Protein AF-A0AAD9IGW1-F1 (afdb_monomer)

Organism: Prototheca wickerhamii (NCBI:txid3111)

Radius of gyration: 42.75 Å; Cα contacts (8 Å, |Δi|>4): 1841; chains: 1; bounding box: 106×85×140 Å

Nearest PDB structures (foldseek):
  6gne-assembly1_A  TM=9.217E-01  e=7.054E-46  Arabidopsis thaliana
  2r4t-assembly1_A  TM=8.955E-01  e=7.870E-36  unclassified
  3cx4-assembly1_A  TM=8.961E-01  e=6.117E-35  Escherichia coli
  6kih-assembly4_D  TM=7.271E-01  e=1.555E-16  Thermosynechococcus vestitus
  6kuw-assembly1_A  TM=5.326E-01  e=1.679E-09  Homo sapiens

Structure (mmCIF, N/CA/C/O backbone):
data_AF-A0AAD9IGW1-F1
#
_entry.id   AF-A0AAD9IGW1-F1
#
loop_
_atom_site.group_PDB
_atom_site.id
_atom_site.type_symbol
_atom_site.label_atom_id
_atom_site.label_alt_id
_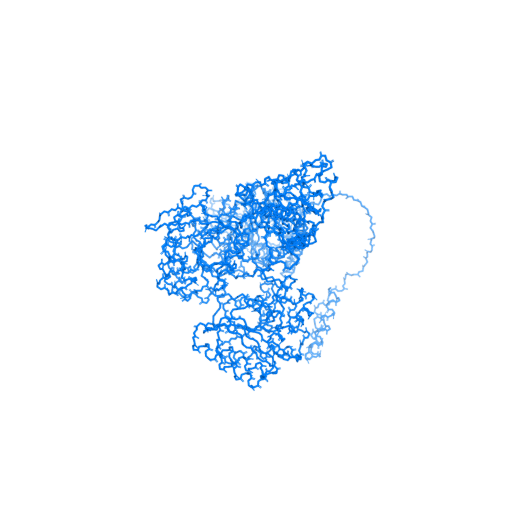atom_site.label_comp_id
_atom_site.label_asym_id
_atom_site.label_entity_id
_atom_site.label_seq_id
_atom_site.pdbx_PDB_ins_code
_atom_site.Cartn_x
_atom_site.Cartn_y
_atom_site.Cartn_z
_atom_site.occupancy
_atom_site.B_iso_or_equiv
_atom_site.auth_seq_id
_atom_site.auth_comp_id
_atom_site.auth_asym_id
_atom_site.auth_atom_id
_atom_site.pdbx_PDB_model_num
ATOM 1 N N . MET A 1 1 ? 7.703 -33.279 -29.882 1.00 39.00 1 MET A N 1
ATOM 2 C CA . MET A 1 1 ? 7.929 -32.854 -31.284 1.00 39.00 1 MET A CA 1
ATOM 3 C C . MET A 1 1 ? 7.097 -33.595 -32.333 1.00 39.00 1 MET A C 1
ATOM 5 O O . MET A 1 1 ? 6.189 -32.978 -32.865 1.00 39.00 1 MET A O 1
ATOM 9 N N . ARG A 1 2 ? 7.331 -34.879 -32.672 1.00 36.69 2 ARG A N 1
ATOM 10 C CA . ARG A 1 2 ? 6.562 -35.550 -33.759 1.00 36.69 2 ARG A CA 1
ATOM 11 C C . ARG A 1 2 ? 5.056 -35.663 -33.447 1.00 36.69 2 ARG A C 1
ATOM 13 O O . ARG A 1 2 ? 4.235 -35.348 -34.297 1.00 36.69 2 ARG A O 1
ATOM 20 N N . VAL A 1 3 ? 4.718 -35.999 -32.199 1.00 39.66 3 VAL A N 1
ATOM 21 C CA . VAL A 1 3 ? 3.330 -36.062 -31.693 1.00 39.66 3 VAL A CA 1
ATOM 22 C C . VAL A 1 3 ? 2.672 -34.675 -31.630 1.00 39.66 3 VAL A C 1
ATOM 24 O O . VAL A 1 3 ? 1.521 -34.520 -32.021 1.00 39.66 3 VAL A O 1
ATOM 27 N N . GLU A 1 4 ? 3.409 -33.642 -31.212 1.00 46.69 4 GLU A N 1
ATOM 28 C CA . GLU A 1 4 ? 2.918 -32.251 -31.196 1.00 46.69 4 GLU A CA 1
ATOM 29 C C . GLU A 1 4 ? 2.699 -31.707 -32.610 1.00 46.69 4 GLU A C 1
ATOM 31 O O . GLU A 1 4 ? 1.722 -31.009 -32.861 1.00 46.69 4 GLU A O 1
ATOM 36 N N . ASN A 1 5 ? 3.558 -32.079 -33.561 1.00 59.81 5 ASN A N 1
ATOM 37 C CA . ASN A 1 5 ? 3.409 -31.708 -34.964 1.00 59.81 5 ASN A CA 1
ATOM 38 C C . ASN A 1 5 ? 2.168 -32.379 -35.583 1.00 59.81 5 ASN A C 1
ATOM 40 O O . ASN A 1 5 ? 1.406 -31.738 -36.300 1.00 59.81 5 ASN A O 1
ATOM 44 N N . GLU A 1 6 ? 1.880 -33.639 -35.244 1.00 63.78 6 GLU A N 1
ATOM 45 C CA . GLU A 1 6 ? 0.631 -34.296 -35.657 1.00 63.78 6 GLU A CA 1
ATOM 46 C C . GLU A 1 6 ? -0.618 -33.655 -35.033 1.00 63.78 6 GLU A C 1
ATOM 48 O O . GLU A 1 6 ? -1.639 -33.511 -35.715 1.00 63.78 6 GLU A O 1
ATOM 53 N N . ALA A 1 7 ? -0.542 -33.235 -33.767 1.00 59.97 7 ALA A N 1
ATOM 54 C CA . ALA A 1 7 ? -1.628 -32.527 -33.092 1.00 59.97 7 ALA A CA 1
ATOM 55 C C . ALA A 1 7 ? -1.892 -31.149 -33.726 1.00 59.97 7 ALA A C 1
ATOM 57 O O . ALA A 1 7 ? -3.039 -30.825 -34.035 1.00 59.97 7 ALA A O 1
ATOM 58 N N . LEU A 1 8 ? -0.837 -30.384 -34.019 1.00 61.66 8 LEU A N 1
ATOM 59 C CA . LEU A 1 8 ? -0.922 -29.088 -34.699 1.00 61.66 8 LEU A CA 1
ATOM 60 C C . LEU A 1 8 ? -1.477 -29.217 -36.120 1.00 61.66 8 LEU A C 1
ATOM 62 O O . LEU A 1 8 ? -2.331 -28.432 -36.521 1.00 61.66 8 LEU A O 1
ATOM 66 N N . GLN A 1 9 ? -1.070 -30.240 -36.876 1.00 74.25 9 GLN A N 1
ATOM 67 C CA . GLN A 1 9 ? -1.613 -30.483 -38.217 1.00 74.25 9 GLN A CA 1
ATOM 68 C C . GLN A 1 9 ? -3.108 -30.826 -38.183 1.00 74.25 9 GLN A C 1
ATOM 70 O O . GLN A 1 9 ? -3.863 -30.375 -39.047 1.00 74.25 9 GLN A O 1
ATOM 75 N N . LYS A 1 10 ? -3.561 -31.582 -37.173 1.00 76.00 10 LYS A N 1
ATOM 76 C CA . LYS A 1 10 ? -4.994 -31.839 -36.958 1.00 76.00 10 LYS A CA 1
ATOM 77 C C . LYS A 1 10 ? -5.749 -30.561 -36.603 1.00 76.00 10 LYS A C 1
ATOM 79 O O . LYS A 1 10 ? -6.825 -30.342 -37.155 1.00 76.00 10 LYS A O 1
ATOM 84 N N . LEU A 1 11 ? -5.174 -29.717 -35.749 1.00 67.25 11 LEU A N 1
ATOM 85 C CA . LEU A 1 11 ? -5.777 -28.450 -35.343 1.00 67.25 11 LEU A CA 1
ATOM 86 C C . LEU A 1 11 ? -5.911 -27.484 -36.533 1.00 67.25 11 LEU A C 1
ATOM 88 O O . LEU A 1 11 ? -6.982 -26.926 -36.760 1.00 67.25 11 LEU A O 1
ATOM 92 N N . VAL A 1 12 ? -4.873 -27.373 -37.370 1.00 74.62 12 VAL A N 1
ATOM 93 C CA . VAL A 1 12 ? -4.895 -26.570 -38.607 1.00 74.62 12 VAL A CA 1
ATOM 94 C C . VAL A 1 12 ? -5.991 -27.048 -39.565 1.00 74.62 12 VAL A C 1
ATOM 96 O O . VAL A 1 12 ? -6.694 -26.233 -40.153 1.00 74.62 12 VAL A O 1
ATOM 99 N N . LEU A 1 13 ? -6.197 -28.362 -39.695 1.00 82.19 13 LEU A N 1
ATOM 100 C CA . LEU A 1 13 ? -7.269 -28.919 -40.529 1.00 82.19 13 LEU A CA 1
ATOM 101 C C . LEU A 1 13 ? -8.674 -28.752 -39.933 1.00 82.19 13 LEU A C 1
ATOM 103 O O . LEU A 1 13 ? -9.656 -28.760 -40.680 1.00 82.19 13 LEU A O 1
ATOM 107 N N . GLN A 1 14 ? -8.787 -28.625 -38.610 1.00 75.94 14 GLN A N 1
ATOM 108 C CA . GLN A 1 14 ? -10.057 -28.366 -37.929 1.00 75.94 14 GLN A CA 1
ATOM 109 C C . GLN A 1 14 ? -10.475 -26.899 -38.028 1.00 75.94 14 GLN A C 1
ATOM 111 O O . GLN A 1 14 ? -11.655 -26.631 -38.238 1.00 75.94 14 GLN A O 1
ATOM 116 N N . LEU A 1 15 ? -9.515 -25.978 -37.920 1.00 69.88 15 LEU A N 1
ATOM 117 C CA . LEU A 1 15 ? -9.756 -24.534 -37.914 1.00 69.88 15 LEU A CA 1
ATOM 118 C C . LEU A 1 15 ? -9.779 -23.913 -39.318 1.00 69.88 15 LEU A C 1
ATOM 120 O O . LEU A 1 15 ? -10.255 -22.792 -39.487 1.00 69.88 15 LEU A O 1
ATOM 124 N N . ALA A 1 16 ? -9.276 -24.614 -40.340 1.00 79.44 16 ALA A N 1
ATOM 125 C CA . ALA A 1 16 ? -9.227 -24.071 -41.691 1.00 79.44 16 ALA A CA 1
ATOM 126 C C . ALA A 1 16 ? -10.632 -23.961 -42.329 1.00 79.44 16 ALA A C 1
ATOM 128 O O . ALA A 1 16 ? -11.323 -24.976 -42.465 1.00 79.44 16 ALA A O 1
ATOM 129 N N . PRO A 1 17 ? -11.023 -22.773 -42.833 1.00 69.31 17 PRO A N 1
ATOM 130 C CA . PRO A 1 17 ? -12.319 -22.568 -43.487 1.00 69.31 17 PRO A CA 1
ATOM 131 C C . PRO A 1 17 ? -12.454 -23.337 -44.813 1.00 69.31 17 PRO A C 1
ATOM 133 O O . PRO A 1 17 ? -13.564 -23.678 -45.216 1.00 69.31 17 PRO A O 1
ATOM 136 N N . ASN A 1 18 ? -11.336 -23.675 -45.472 1.00 84.69 18 ASN A N 1
ATOM 137 C CA . ASN A 1 18 ? -11.300 -24.547 -46.648 1.00 84.69 18 ASN A CA 1
ATOM 138 C C . ASN A 1 18 ? -10.349 -25.733 -46.420 1.00 84.69 18 ASN A C 1
ATOM 140 O O . ASN A 1 18 ? -9.129 -25.633 -46.584 1.00 84.69 18 ASN A O 1
ATOM 144 N N . LYS A 1 19 ? -10.925 -26.882 -46.054 1.00 82.50 19 LYS A N 1
ATOM 145 C CA . LYS A 1 19 ? -10.171 -28.095 -45.705 1.00 82.50 19 LYS A CA 1
ATOM 146 C C . LYS A 1 19 ? -9.352 -28.657 -46.869 1.00 82.50 19 LYS A C 1
ATOM 148 O O . LYS A 1 19 ? -8.263 -29.168 -46.631 1.00 82.50 19 LYS A O 1
ATOM 153 N N . GLY A 1 20 ? -9.836 -28.541 -48.109 1.00 80.94 20 GLY A N 1
ATOM 154 C CA . GLY A 1 20 ? -9.139 -29.066 -49.289 1.00 80.94 20 GLY A CA 1
ATOM 155 C C . GLY A 1 20 ? -7.846 -28.306 -49.591 1.00 80.94 20 GLY A C 1
ATOM 156 O O . GLY A 1 20 ? -6.806 -28.913 -49.842 1.00 80.94 20 GLY A O 1
ATOM 157 N N . GLU A 1 21 ? -7.878 -26.977 -49.478 1.00 78.44 21 GLU A N 1
ATOM 158 C CA . GLU A 1 21 ? -6.688 -26.141 -49.666 1.00 78.44 21 GLU A CA 1
ATOM 159 C C . GLU A 1 21 ? -5.668 -26.343 -48.534 1.00 78.44 21 GLU A C 1
ATOM 161 O O . GLU A 1 21 ? -4.468 -26.473 -48.789 1.00 78.44 21 GLU A O 1
ATOM 166 N N . ALA A 1 22 ? -6.141 -26.443 -47.286 1.00 79.50 22 ALA A N 1
ATOM 167 C CA . ALA A 1 22 ? -5.289 -26.718 -46.130 1.00 79.50 22 ALA A CA 1
ATOM 168 C C . ALA A 1 22 ? -4.614 -28.097 -46.224 1.00 79.50 22 ALA A C 1
ATOM 170 O O . ALA A 1 22 ? -3.417 -28.214 -45.956 1.00 79.50 22 ALA A O 1
ATOM 171 N N . GLN A 1 23 ? -5.340 -29.126 -46.679 1.00 83.00 23 GLN A N 1
ATOM 172 C CA . GLN A 1 23 ? -4.770 -30.450 -46.953 1.00 83.00 23 GLN A CA 1
ATOM 173 C C . GLN A 1 23 ? -3.719 -30.400 -48.064 1.00 83.00 23 GLN A C 1
ATOM 175 O O . GLN A 1 23 ? -2.639 -30.965 -47.896 1.00 83.00 23 GLN A O 1
ATOM 180 N N . SER A 1 24 ? -3.987 -29.686 -49.161 1.00 78.25 24 SER A N 1
ATOM 181 C CA . SER A 1 24 ? -3.031 -29.551 -50.267 1.00 78.25 24 SER A CA 1
ATOM 182 C C . SER A 1 24 ? -1.759 -28.804 -49.849 1.00 78.25 24 SER A C 1
ATOM 184 O O . SER A 1 24 ? -0.659 -29.186 -50.251 1.00 78.25 24 SER A O 1
ATOM 186 N N . LYS A 1 25 ? -1.879 -27.768 -49.007 1.00 74.50 25 LYS A N 1
ATOM 187 C CA . LYS A 1 25 ? -0.731 -27.036 -48.447 1.00 74.50 25 LYS A CA 1
ATOM 188 C C . LYS A 1 25 ? 0.063 -27.889 -47.457 1.00 74.50 25 LYS A C 1
ATOM 190 O O . LYS A 1 25 ? 1.286 -27.913 -47.543 1.00 74.50 25 LYS A O 1
ATOM 195 N N . LEU A 1 26 ? -0.600 -28.643 -46.578 1.00 77.38 26 LEU A N 1
ATOM 196 C CA . LEU A 1 26 ? 0.072 -29.573 -45.661 1.00 77.38 26 LEU A CA 1
ATOM 197 C C . LEU A 1 26 ? 0.792 -30.706 -46.404 1.00 77.38 26 LEU A C 1
ATOM 199 O O . LEU A 1 26 ? 1.910 -31.059 -46.030 1.00 77.38 26 LEU A O 1
ATOM 203 N N . ALA A 1 27 ? 0.202 -31.237 -47.477 1.00 74.12 27 ALA A N 1
ATOM 204 C CA . ALA A 1 27 ? 0.850 -32.218 -48.347 1.00 74.12 27 ALA A CA 1
ATOM 205 C C . ALA A 1 27 ? 2.084 -31.623 -49.047 1.00 74.12 27 ALA A C 1
ATOM 207 O O . ALA A 1 27 ? 3.156 -32.218 -49.003 1.00 74.12 27 ALA A O 1
ATOM 208 N N . SER A 1 28 ? 1.969 -30.400 -49.578 1.00 66.75 28 SER A N 1
ATOM 209 C CA . SER A 1 28 ? 3.094 -29.657 -50.163 1.00 66.75 28 SER A CA 1
ATOM 210 C C . SER A 1 28 ? 4.226 -29.386 -49.162 1.00 66.75 28 SER A C 1
ATOM 212 O O . SER A 1 28 ? 5.395 -29.351 -49.551 1.00 66.75 28 SER A O 1
ATOM 214 N N . ILE A 1 29 ? 3.895 -29.148 -47.892 1.00 63.94 29 ILE A N 1
ATOM 215 C CA . ILE A 1 29 ? 4.875 -28.948 -46.819 1.00 63.94 29 ILE A CA 1
ATOM 216 C C . ILE A 1 29 ? 5.549 -30.286 -46.494 1.00 63.94 29 ILE A C 1
ATOM 218 O O . ILE A 1 29 ? 6.772 -30.347 -46.424 1.00 63.94 29 ILE A O 1
ATOM 222 N N . ARG A 1 30 ? 4.791 -31.385 -46.389 1.00 66.31 30 ARG A N 1
ATOM 223 C CA . ARG A 1 30 ? 5.363 -32.728 -46.191 1.00 66.31 30 ARG A CA 1
ATOM 224 C C . ARG A 1 30 ? 6.287 -33.148 -47.334 1.00 66.31 30 ARG A C 1
ATOM 226 O O . ARG A 1 30 ? 7.338 -33.704 -47.053 1.00 66.31 30 ARG A O 1
ATOM 233 N N . GLU A 1 31 ? 5.955 -32.842 -48.587 1.00 60.19 31 GLU A N 1
ATOM 234 C CA . GLU A 1 31 ? 6.861 -33.074 -49.723 1.00 60.19 31 GLU A CA 1
ATOM 235 C C . GLU A 1 31 ? 8.125 -32.209 -49.647 1.00 60.19 31 GLU A C 1
ATOM 237 O O . GLU A 1 31 ? 9.218 -32.701 -49.912 1.00 60.19 31 GLU A O 1
ATOM 242 N N . ARG A 1 32 ? 8.005 -30.941 -49.224 1.00 52.84 32 ARG A N 1
ATOM 243 C CA . ARG A 1 32 ? 9.160 -30.040 -49.066 1.00 52.84 32 ARG A CA 1
ATOM 244 C C . ARG A 1 32 ? 10.113 -30.447 -47.943 1.00 52.84 32 ARG A C 1
ATOM 246 O O . ARG A 1 32 ? 11.302 -30.167 -48.046 1.00 52.84 32 ARG A O 1
ATOM 253 N N . PHE A 1 33 ? 9.608 -31.095 -46.895 1.00 53.91 33 PHE A N 1
ATOM 254 C CA . PHE A 1 33 ? 10.391 -31.472 -45.711 1.00 53.91 33 PHE A CA 1
ATOM 255 C C . PHE A 1 33 ? 10.593 -32.993 -45.550 1.00 53.91 33 PHE A C 1
ATOM 257 O O . PHE A 1 33 ? 11.189 -33.429 -44.570 1.00 53.91 33 PHE A O 1
ATOM 264 N N . GLY A 1 34 ? 10.127 -33.810 -46.501 1.00 47.06 34 GLY A N 1
ATOM 265 C CA . GLY A 1 34 ? 10.126 -35.279 -46.425 1.00 47.06 34 GLY A CA 1
ATOM 266 C C . GLY A 1 34 ? 11.413 -35.982 -46.876 1.00 47.06 34 GLY A C 1
ATOM 267 O O . GLY A 1 34 ? 11.493 -37.203 -46.803 1.00 47.06 34 GLY A O 1
ATOM 268 N N . ALA A 1 35 ? 12.444 -35.259 -47.319 1.00 40.38 35 ALA A N 1
ATOM 269 C CA . ALA A 1 35 ? 13.687 -35.852 -47.830 1.00 40.38 35 ALA A CA 1
ATOM 270 C C . ALA A 1 35 ? 14.722 -36.204 -46.733 1.00 40.38 35 ALA A C 1
ATOM 272 O O . ALA A 1 35 ? 15.926 -36.126 -46.970 1.00 40.38 35 ALA A O 1
ATOM 273 N N . GLY A 1 36 ? 14.267 -36.564 -45.527 1.00 41.31 36 GLY A N 1
ATOM 274 C CA . GLY A 1 36 ? 15.120 -36.834 -44.359 1.00 41.31 36 GLY A CA 1
ATOM 275 C C . GLY A 1 36 ? 15.042 -38.252 -43.778 1.00 41.31 36 GLY A C 1
ATOM 276 O O . GLY A 1 36 ? 15.647 -38.500 -42.742 1.00 41.31 36 GLY A O 1
ATOM 277 N N . ASP A 1 37 ? 14.324 -39.189 -44.405 1.00 39.44 37 ASP A N 1
ATOM 278 C CA . ASP A 1 37 ? 14.010 -40.510 -43.819 1.00 39.44 37 ASP A CA 1
ATOM 279 C C . ASP A 1 37 ? 15.020 -41.633 -44.160 1.00 39.44 37 ASP A C 1
ATOM 281 O O . ASP A 1 37 ? 14.678 -42.814 -44.192 1.00 39.44 37 ASP A O 1
ATOM 285 N N . ALA A 1 38 ? 16.295 -41.303 -44.383 1.00 34.69 38 ALA A N 1
ATOM 286 C CA . ALA A 1 38 ? 17.331 -42.296 -44.689 1.00 34.69 38 ALA A CA 1
ATOM 287 C C . ALA A 1 38 ? 18.518 -42.236 -43.720 1.00 34.69 38 ALA A C 1
ATOM 289 O O . ALA A 1 38 ? 19.643 -42.077 -44.167 1.00 34.69 38 ALA A O 1
ATOM 290 N N . LEU A 1 39 ? 18.290 -42.347 -42.405 1.00 34.81 39 LEU A N 1
ATOM 291 C CA . LEU A 1 39 ? 19.349 -42.598 -41.406 1.00 34.81 39 LEU A CA 1
ATOM 292 C C . LEU A 1 39 ? 18.741 -43.097 -40.078 1.00 34.81 39 LEU A C 1
ATOM 294 O O . LEU A 1 39 ? 18.870 -42.480 -39.027 1.00 34.81 39 LEU A O 1
ATOM 298 N N . ALA A 1 40 ? 18.040 -44.231 -40.115 1.00 33.47 40 ALA A N 1
ATOM 299 C CA . ALA A 1 40 ? 17.624 -44.930 -38.899 1.00 33.47 40 ALA A CA 1
ATOM 300 C C . ALA A 1 40 ? 17.564 -46.445 -39.129 1.00 33.47 40 ALA A C 1
ATOM 302 O O . ALA A 1 40 ? 16.497 -47.051 -39.168 1.00 33.47 40 ALA A O 1
ATOM 303 N N . SER A 1 41 ? 18.730 -47.076 -39.265 1.00 29.42 41 SER A N 1
ATOM 304 C CA . SER A 1 41 ? 18.848 -48.519 -39.060 1.00 29.42 41 SER A CA 1
ATOM 305 C C . SER A 1 41 ? 20.198 -48.884 -38.447 1.00 29.42 41 SER A C 1
ATOM 307 O O . SER A 1 41 ? 21.219 -48.871 -39.129 1.00 29.42 41 SER A O 1
ATOM 309 N N . GLY A 1 42 ? 20.157 -49.287 -37.175 1.00 27.69 42 GLY A N 1
ATOM 310 C CA . GLY A 1 42 ? 21.078 -50.277 -36.615 1.00 27.69 42 GLY A CA 1
ATOM 311 C C . GLY A 1 42 ? 22.132 -49.751 -35.645 1.00 27.69 42 GLY A C 1
ATOM 312 O O . GLY A 1 42 ? 23.099 -49.123 -36.057 1.00 27.69 42 GLY A O 1
ATOM 313 N N . GLY A 1 43 ? 21.998 -50.121 -34.366 1.00 27.09 43 GLY A N 1
ATOM 314 C CA . GLY A 1 43 ? 23.120 -50.080 -33.426 1.00 27.09 43 GLY A CA 1
ATOM 315 C C . GLY A 1 43 ? 22.747 -49.938 -31.955 1.00 27.09 43 GLY A C 1
ATOM 316 O O . GLY A 1 43 ? 23.117 -48.956 -31.326 1.00 27.09 43 GLY A O 1
ATOM 317 N N . SER A 1 44 ? 22.037 -50.915 -31.391 1.00 27.42 44 SER A N 1
ATOM 318 C CA . SER A 1 44 ? 21.887 -51.073 -29.941 1.00 27.42 44 SER A CA 1
ATOM 319 C C . SER A 1 44 ? 23.237 -51.369 -29.274 1.00 27.42 44 SER A C 1
ATOM 321 O O . SER A 1 44 ? 23.860 -52.373 -29.619 1.00 27.42 44 SER A O 1
ATOM 323 N N . VAL A 1 45 ? 23.644 -50.588 -28.268 1.00 27.44 45 VAL A N 1
ATOM 324 C CA . VAL A 1 45 ? 24.648 -51.021 -27.279 1.00 27.44 45 VAL A CA 1
ATOM 325 C C . VAL A 1 45 ? 24.212 -50.578 -25.879 1.00 27.44 45 VAL A C 1
ATOM 327 O O . VAL A 1 45 ? 24.005 -49.397 -25.614 1.00 27.44 45 VAL A O 1
ATOM 330 N N . SER A 1 46 ? 24.032 -51.570 -25.005 1.00 26.05 46 SER A N 1
ATOM 331 C CA . SER A 1 46 ? 23.724 -51.463 -23.574 1.00 26.05 46 SER A CA 1
ATOM 332 C C . SER A 1 46 ? 24.964 -51.075 -22.737 1.00 26.05 46 SER A C 1
ATOM 334 O O . SER A 1 46 ? 26.083 -51.132 -23.244 1.00 26.05 46 SER A O 1
ATOM 336 N N . PRO A 1 47 ? 24.792 -50.667 -21.463 1.00 34.38 47 PRO A N 1
ATOM 337 C CA . PRO A 1 47 ? 25.747 -49.831 -20.744 1.00 34.38 47 PRO A CA 1
ATOM 338 C C . PRO A 1 47 ? 26.785 -50.644 -19.958 1.00 34.38 47 PRO A C 1
ATOM 340 O O . PRO A 1 47 ? 26.456 -51.650 -19.329 1.00 34.38 47 PRO A O 1
ATOM 343 N N . SER A 1 48 ? 28.026 -50.151 -19.901 1.00 25.06 48 SER A N 1
ATOM 344 C CA . SER A 1 48 ? 29.035 -50.635 -18.954 1.00 25.06 48 SER A CA 1
ATOM 345 C C . SER A 1 48 ? 29.864 -49.492 -18.358 1.00 25.06 48 SER A C 1
ATOM 347 O O . SER A 1 48 ? 30.651 -48.856 -19.048 1.00 25.06 48 SER A O 1
ATOM 349 N N . ASN A 1 49 ? 29.641 -49.282 -17.059 1.00 26.55 49 ASN A N 1
ATOM 350 C CA . ASN A 1 49 ? 30.574 -48.953 -15.976 1.00 26.55 49 ASN A CA 1
ATOM 351 C C . ASN A 1 49 ? 31.795 -48.022 -16.184 1.00 26.55 49 ASN A C 1
ATOM 353 O O . ASN A 1 49 ? 32.749 -48.355 -16.873 1.00 26.55 49 ASN A O 1
ATOM 357 N N . GLN A 1 50 ? 31.824 -47.018 -15.287 1.00 27.61 50 GLN A N 1
ATOM 358 C CA . GLN A 1 50 ? 32.954 -46.606 -14.429 1.00 27.61 50 GLN A CA 1
ATOM 359 C C . GLN A 1 50 ? 34.116 -45.782 -15.033 1.00 27.61 50 GLN A C 1
ATOM 361 O O . GLN A 1 50 ? 35.011 -46.327 -15.658 1.00 27.61 50 GLN A O 1
ATOM 366 N N . HIS A 1 51 ? 34.202 -44.483 -14.697 1.00 27.95 51 HIS A N 1
ATOM 367 C CA . HIS A 1 51 ? 35.035 -43.909 -13.612 1.00 27.95 51 HIS A CA 1
ATOM 368 C C . HIS A 1 51 ? 35.166 -42.375 -13.737 1.00 27.95 51 HIS A C 1
ATOM 370 O O . HIS A 1 51 ? 35.084 -41.807 -14.821 1.00 27.95 51 HIS A O 1
ATOM 376 N N . GLY A 1 52 ? 35.321 -41.711 -12.586 1.00 38.38 52 GLY A N 1
ATOM 377 C CA . GLY A 1 52 ? 35.279 -40.256 -12.432 1.00 38.38 52 GLY A CA 1
ATOM 378 C C . GLY A 1 52 ? 36.355 -39.469 -13.190 1.00 38.38 52 GLY A C 1
ATOM 379 O O . GLY A 1 52 ? 37.517 -39.859 -13.261 1.00 38.38 52 GLY A O 1
ATOM 380 N N . GLY A 1 53 ? 35.958 -38.291 -13.671 1.00 26.83 53 GLY A N 1
ATOM 381 C CA . GLY A 1 53 ? 36.834 -37.258 -14.212 1.00 26.83 53 GLY A CA 1
ATOM 382 C C . GLY A 1 53 ? 36.146 -35.899 -14.105 1.00 26.83 53 GLY A C 1
ATOM 383 O O . GLY A 1 53 ? 34.993 -35.751 -14.495 1.00 26.83 53 GLY A O 1
ATOM 384 N N . LYS A 1 54 ? 36.838 -34.922 -13.514 1.00 31.17 54 LYS A N 1
ATOM 385 C CA . LYS A 1 54 ? 36.396 -33.530 -13.344 1.00 31.17 54 LYS A CA 1
ATOM 386 C C . LYS A 1 54 ? 35.888 -32.959 -14.675 1.00 31.17 54 LYS A C 1
ATOM 388 O O . LYS A 1 54 ? 36.617 -32.984 -15.663 1.00 31.17 54 LYS A O 1
ATOM 393 N N . GLY A 1 55 ? 34.673 -32.410 -14.673 1.00 29.16 55 GLY A N 1
ATOM 394 C CA . GLY A 1 55 ? 34.080 -31.714 -15.814 1.00 29.16 55 GLY A CA 1
ATOM 395 C C . GLY A 1 55 ? 34.798 -30.398 -16.106 1.00 29.16 55 GLY A C 1
ATOM 396 O O . GLY A 1 55 ? 34.379 -29.340 -15.652 1.00 29.16 55 GLY A O 1
ATOM 397 N N . GLY A 1 56 ? 35.900 -30.469 -16.848 1.00 28.34 56 GLY A N 1
ATOM 398 C CA . GLY A 1 56 ? 36.331 -29.367 -17.697 1.00 28.34 56 GLY A CA 1
ATOM 399 C C . GLY A 1 56 ? 35.499 -29.406 -18.974 1.00 28.34 56 GLY A C 1
ATOM 400 O O . GLY A 1 56 ? 35.282 -30.487 -19.523 1.00 28.34 56 GLY A O 1
ATOM 401 N N . GLN A 1 57 ? 35.028 -28.250 -19.443 1.00 31.48 57 GLN A N 1
ATOM 402 C CA . GLN A 1 57 ? 34.490 -28.132 -20.798 1.00 31.48 57 GLN A CA 1
ATOM 403 C C . GLN A 1 57 ? 35.467 -28.794 -21.788 1.00 31.48 57 GLN A C 1
ATOM 405 O O . GLN A 1 57 ? 36.683 -28.620 -21.625 1.00 31.48 57 GLN A O 1
ATOM 410 N N . PRO A 1 58 ? 34.988 -29.548 -22.795 1.00 27.27 58 PRO A N 1
ATOM 411 C CA . PRO A 1 58 ? 35.862 -30.043 -23.844 1.00 27.27 58 PRO A CA 1
ATOM 412 C C . PRO A 1 58 ? 36.498 -28.823 -24.506 1.00 27.27 58 PRO A C 1
ATOM 414 O O . PRO A 1 58 ? 35.825 -28.008 -25.132 1.00 27.27 58 PRO A O 1
ATOM 417 N N . LYS A 1 59 ? 37.804 -28.653 -24.297 1.00 29.34 59 LYS A N 1
ATOM 418 C CA . LYS A 1 59 ? 38.579 -27.638 -25.002 1.00 29.34 59 LYS A CA 1
ATOM 419 C C . LYS A 1 59 ? 38.413 -27.953 -26.494 1.00 29.34 59 LYS A C 1
ATOM 421 O O . LYS A 1 59 ? 38.636 -29.114 -26.850 1.00 29.34 59 LYS A O 1
ATOM 426 N N . PRO A 1 60 ? 38.004 -26.993 -27.345 1.00 35.44 60 PRO A N 1
ATOM 427 C CA . PRO A 1 60 ? 37.905 -27.255 -28.772 1.00 35.44 60 PRO A CA 1
ATOM 428 C C . PRO A 1 60 ? 39.250 -27.811 -29.261 1.00 35.44 60 PRO A C 1
ATOM 430 O O . PRO A 1 60 ? 40.298 -27.396 -28.738 1.00 35.44 60 PRO A O 1
ATOM 433 N N . PRO A 1 61 ? 39.249 -28.790 -30.183 1.00 39.62 61 PRO A N 1
ATOM 434 C CA . PRO A 1 61 ? 40.486 -29.321 -30.734 1.00 39.62 61 PRO A CA 1
ATOM 435 C C . PRO A 1 61 ? 41.340 -28.149 -31.225 1.00 39.62 61 PRO A C 1
ATOM 437 O O . PRO A 1 61 ? 40.838 -27.225 -31.862 1.00 39.62 61 PRO A O 1
ATOM 440 N N . ALA A 1 62 ? 42.624 -28.134 -30.857 1.00 45.69 62 ALA A N 1
ATOM 441 C CA . ALA A 1 62 ? 43.520 -27.084 -31.324 1.00 45.69 62 ALA A CA 1
ATOM 442 C C . ALA A 1 62 ? 43.510 -27.090 -32.864 1.00 45.69 62 ALA A C 1
ATOM 444 O O . ALA A 1 62 ? 43.612 -28.180 -33.439 1.00 45.69 62 ALA A O 1
ATOM 445 N N . PRO A 1 63 ? 43.385 -25.924 -33.526 1.00 57.03 63 PRO A N 1
ATOM 446 C CA . PRO A 1 63 ? 43.325 -25.873 -34.978 1.00 57.03 63 PRO A CA 1
ATOM 447 C C . PRO A 1 63 ? 44.557 -26.566 -35.558 1.00 57.03 63 PRO A C 1
ATOM 449 O O . PRO A 1 63 ? 45.670 -26.435 -35.031 1.00 57.03 63 PRO A O 1
ATOM 452 N N . LEU A 1 64 ? 44.351 -27.338 -36.626 1.00 59.12 64 LEU A N 1
ATOM 453 C CA . LEU A 1 64 ? 45.438 -28.011 -37.329 1.00 59.12 64 LEU A CA 1
ATOM 454 C C . LEU A 1 64 ? 46.452 -26.949 -37.764 1.00 59.12 64 LEU A C 1
ATOM 456 O O . LEU A 1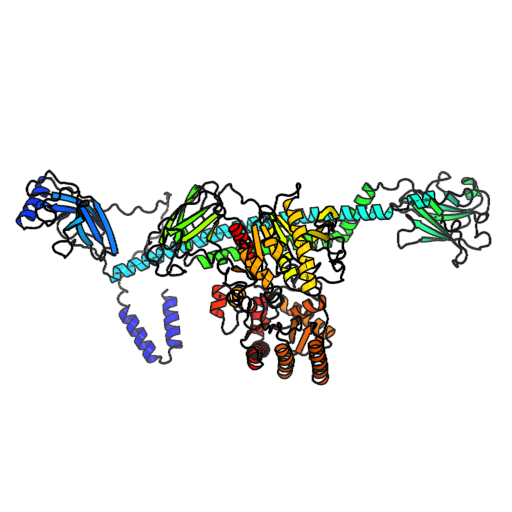 64 ? 46.129 -26.059 -38.552 1.00 59.12 64 LEU A O 1
ATOM 460 N N . ARG A 1 65 ? 47.663 -27.018 -37.199 1.00 59.88 65 ARG A N 1
ATOM 461 C CA . ARG A 1 65 ? 48.742 -26.081 -37.525 1.00 59.88 65 ARG A CA 1
ATOM 462 C C . ARG A 1 65 ? 49.133 -26.239 -38.997 1.00 59.88 65 ARG A C 1
ATOM 464 O O . ARG A 1 65 ? 49.152 -27.373 -39.485 1.00 59.88 65 ARG A O 1
ATOM 471 N N . PRO A 1 66 ? 49.511 -25.146 -39.682 1.00 60.38 66 PRO A N 1
ATOM 472 C CA . PRO A 1 66 ? 49.998 -25.237 -41.049 1.00 60.38 66 PRO A CA 1
ATOM 473 C C . PRO A 1 66 ? 51.239 -26.150 -41.113 1.00 60.38 66 PRO A C 1
ATOM 475 O O . PRO A 1 66 ? 52.026 -26.188 -40.158 1.00 60.38 66 PRO A O 1
ATOM 478 N N . PRO A 1 67 ? 51.431 -26.899 -42.214 1.00 62.16 67 PRO A N 1
ATOM 479 C CA . PRO A 1 67 ? 52.562 -27.810 -42.365 1.00 62.16 67 PRO A CA 1
ATOM 480 C C . PRO A 1 67 ? 53.898 -27.063 -42.241 1.00 62.16 67 PRO A C 1
ATOM 482 O O . PRO A 1 67 ? 54.077 -25.976 -42.793 1.00 62.16 67 PRO A O 1
ATOM 485 N N . SER A 1 68 ? 54.860 -27.647 -41.522 1.00 64.00 68 SER A N 1
ATOM 486 C CA . SER A 1 68 ? 56.203 -27.078 -41.380 1.00 64.00 68 SER A CA 1
ATOM 487 C C . SER A 1 68 ? 57.022 -27.320 -42.651 1.00 64.00 68 SER A C 1
ATOM 489 O O . SER A 1 68 ? 57.724 -28.326 -42.756 1.00 64.00 68 SER A O 1
ATOM 491 N N . LEU A 1 69 ? 56.917 -26.413 -43.621 1.00 77.81 69 LEU A N 1
ATOM 492 C CA . LEU A 1 69 ? 57.757 -26.422 -44.820 1.00 77.81 69 LEU A CA 1
ATOM 493 C C . LEU A 1 69 ? 59.182 -25.948 -44.507 1.00 77.81 69 LEU A C 1
ATOM 495 O O . LEU A 1 69 ? 59.409 -25.114 -43.625 1.00 77.81 69 LEU A O 1
ATOM 499 N N . THR A 1 70 ? 60.156 -26.463 -45.254 1.00 79.06 70 THR A N 1
ATOM 500 C CA . THR A 1 70 ? 61.550 -26.017 -45.167 1.00 79.06 70 THR A CA 1
ATOM 501 C C . THR A 1 70 ? 61.722 -24.631 -45.798 1.00 79.06 70 THR A C 1
ATOM 503 O O . THR A 1 70 ? 61.000 -24.248 -46.718 1.00 79.06 70 THR A O 1
ATOM 506 N N . ALA A 1 71 ? 62.734 -23.872 -45.364 1.00 77.06 71 ALA A N 1
ATOM 507 C CA . ALA A 1 71 ? 63.014 -22.539 -45.914 1.00 77.06 71 ALA A CA 1
ATOM 508 C C . ALA A 1 71 ? 63.230 -22.542 -47.443 1.00 77.06 71 ALA A C 1
ATOM 510 O O . ALA A 1 71 ? 62.866 -21.581 -48.114 1.00 77.06 71 ALA A O 1
ATOM 511 N N . LYS A 1 72 ? 63.769 -23.637 -48.006 1.00 80.56 72 LYS A N 1
ATOM 512 C CA . LYS A 1 72 ? 63.940 -23.805 -49.460 1.00 80.56 72 LYS A CA 1
ATOM 513 C C . LYS A 1 72 ? 62.608 -23.934 -50.199 1.00 80.56 72 LYS A C 1
ATOM 515 O O . LYS A 1 72 ? 62.472 -23.412 -51.299 1.00 80.56 72 LYS A O 1
ATOM 520 N N . GLU A 1 73 ? 61.636 -24.622 -49.609 1.00 82.31 73 GLU A N 1
AT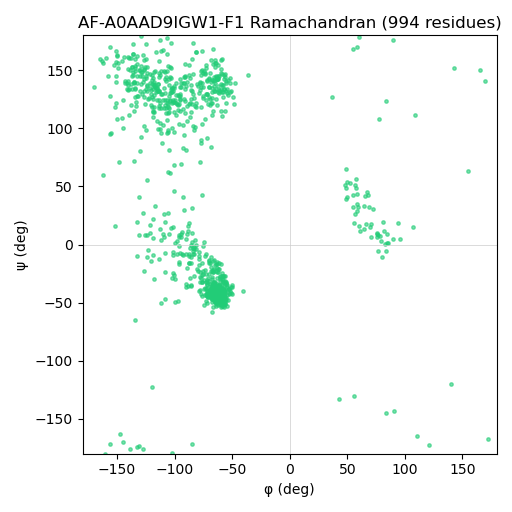OM 521 C CA . GLU A 1 73 ? 60.303 -24.781 -50.195 1.00 82.31 73 GLU A CA 1
ATOM 522 C C . GLU A 1 73 ? 59.526 -23.467 -50.136 1.00 82.31 73 GLU A C 1
ATOM 524 O O . GLU A 1 73 ? 58.964 -23.057 -51.145 1.00 82.31 73 GLU A O 1
ATOM 529 N N . ILE A 1 74 ? 59.581 -22.755 -49.005 1.00 85.12 74 ILE A N 1
ATOM 530 C CA . ILE A 1 74 ? 58.960 -21.428 -48.869 1.00 85.12 74 ILE A CA 1
ATOM 531 C C . ILE A 1 74 ? 59.602 -20.433 -49.852 1.00 85.12 74 ILE A C 1
ATOM 533 O O . ILE A 1 74 ? 58.882 -19.676 -50.496 1.00 85.12 74 ILE A O 1
ATOM 537 N N . GLN A 1 75 ? 60.930 -20.477 -50.038 1.00 85.81 75 GLN A N 1
ATOM 538 C CA . GLN A 1 75 ? 61.617 -19.688 -51.068 1.00 85.81 75 GLN A CA 1
ATOM 539 C C . GLN A 1 75 ? 61.107 -20.017 -52.469 1.00 85.81 75 GLN A C 1
ATOM 541 O O . GLN A 1 75 ? 60.778 -19.101 -53.209 1.00 85.81 75 GLN A O 1
ATOM 546 N N . ARG A 1 76 ? 60.977 -21.302 -52.826 1.00 87.81 76 ARG A N 1
ATOM 547 C CA . ARG A 1 76 ? 60.438 -21.710 -54.133 1.00 87.81 76 ARG A CA 1
ATOM 548 C C . ARG A 1 76 ? 59.038 -21.134 -54.375 1.00 87.81 76 ARG A C 1
ATOM 550 O O . ARG A 1 76 ? 58.759 -20.690 -55.484 1.00 87.81 76 ARG A O 1
ATOM 557 N N . LEU A 1 77 ? 58.176 -21.148 -53.357 1.00 86.94 77 LEU A N 1
ATOM 558 C CA . LEU A 1 77 ? 56.819 -20.600 -53.440 1.00 86.94 77 LEU A CA 1
ATOM 559 C C . LEU A 1 77 ? 56.813 -19.076 -53.560 1.00 86.94 77 LEU A C 1
ATOM 561 O O . LEU A 1 77 ? 56.095 -18.541 -54.399 1.00 86.94 77 LEU A O 1
ATOM 565 N N . ALA A 1 78 ? 57.666 -18.386 -52.803 1.00 85.38 78 ALA A N 1
ATOM 566 C CA . ALA A 1 78 ? 57.853 -16.944 -52.921 1.00 85.38 78 ALA A CA 1
ATOM 567 C C . ALA A 1 78 ? 58.349 -16.543 -54.323 1.00 85.38 78 ALA A C 1
ATOM 569 O O . ALA A 1 78 ? 57.785 -15.637 -54.933 1.00 85.38 78 ALA A O 1
ATOM 570 N N . SER A 1 79 ? 59.343 -17.255 -54.871 1.00 86.00 79 SER A N 1
ATOM 571 C CA . SER A 1 79 ? 59.849 -17.043 -56.234 1.00 86.00 79 SER A CA 1
ATOM 572 C C . SER A 1 79 ? 58.774 -17.300 -57.294 1.00 86.00 79 SER A C 1
ATOM 574 O O . SER A 1 79 ? 58.669 -16.549 -58.262 1.00 86.00 79 SER A O 1
ATOM 576 N N . ALA A 1 80 ? 57.967 -18.352 -57.119 1.00 85.62 80 ALA A N 1
ATOM 577 C CA . ALA A 1 80 ? 56.879 -18.688 -58.034 1.00 85.62 80 ALA A CA 1
ATOM 578 C C . ALA A 1 80 ? 55.765 -17.630 -58.012 1.00 85.62 80 ALA A C 1
ATOM 580 O O . ALA A 1 80 ? 55.333 -17.187 -59.075 1.00 85.62 80 ALA A O 1
ATOM 581 N N . ALA A 1 81 ? 55.354 -17.181 -56.821 1.00 83.44 81 ALA A N 1
ATOM 582 C CA . ALA A 1 81 ? 54.378 -16.107 -56.657 1.00 83.44 81 ALA A CA 1
ATOM 583 C C . ALA A 1 81 ? 54.888 -14.798 -57.283 1.00 83.44 81 ALA A C 1
ATOM 585 O O . ALA A 1 81 ? 54.212 -14.216 -58.128 1.00 83.44 81 ALA A O 1
ATOM 586 N N . ALA A 1 82 ? 56.127 -14.396 -56.972 1.00 79.94 82 ALA A N 1
ATOM 587 C CA . ALA A 1 82 ? 56.747 -13.208 -57.556 1.00 79.94 82 ALA A CA 1
ATOM 588 C C . ALA A 1 82 ? 56.853 -13.291 -59.091 1.00 79.94 82 ALA A C 1
ATOM 590 O O . ALA A 1 82 ? 56.552 -12.317 -59.780 1.00 79.94 82 ALA A O 1
ATOM 591 N N . GLY A 1 83 ? 57.231 -14.453 -59.639 1.00 80.12 83 GLY A N 1
ATOM 592 C CA . GLY A 1 83 ? 57.324 -14.689 -61.084 1.00 80.12 83 GLY A CA 1
ATOM 593 C C . GLY A 1 83 ? 55.973 -14.674 -61.809 1.00 80.12 83 GLY A C 1
ATOM 594 O O . GLY A 1 83 ? 55.916 -14.299 -62.978 1.00 80.12 83 GLY A O 1
ATOM 595 N N . ALA A 1 84 ? 54.889 -15.032 -61.116 1.00 79.44 84 ALA A N 1
ATOM 596 C CA . ALA A 1 84 ? 53.517 -14.927 -61.611 1.00 79.44 84 ALA A CA 1
ATOM 597 C C . ALA A 1 84 ? 52.910 -13.519 -61.436 1.00 79.44 84 ALA A C 1
ATOM 599 O O . ALA A 1 84 ? 51.793 -13.275 -61.888 1.00 79.44 84 ALA A O 1
ATOM 600 N N . GLY A 1 85 ? 53.631 -12.587 -60.798 1.00 77.56 85 GLY A N 1
ATOM 601 C CA . GLY A 1 85 ? 53.120 -11.258 -60.447 1.00 77.56 85 GLY A CA 1
ATOM 602 C C . GLY A 1 85 ? 52.161 -11.254 -59.249 1.00 77.56 85 GLY A C 1
ATOM 603 O O . GLY A 1 85 ? 51.542 -10.228 -58.964 1.00 77.56 85 GLY A O 1
ATOM 604 N N . GLU A 1 86 ? 52.048 -12.376 -58.537 1.00 82.12 86 GLU A N 1
ATOM 605 C CA . GLU A 1 86 ? 51.230 -12.516 -57.338 1.00 82.12 86 GLU A CA 1
ATOM 606 C C . GLU A 1 86 ? 51.930 -11.878 -56.135 1.00 82.12 86 GLU A C 1
ATOM 608 O O . GLU A 1 86 ? 53.127 -12.060 -55.893 1.00 82.12 86 GLU A O 1
ATOM 613 N N . ARG A 1 87 ? 51.164 -11.127 -55.343 1.00 88.06 87 ARG A N 1
ATOM 614 C CA . ARG A 1 87 ? 51.680 -10.433 -54.151 1.00 88.06 87 ARG A CA 1
ATOM 615 C C . ARG A 1 87 ? 51.515 -11.242 -52.874 1.00 88.06 87 ARG A C 1
ATOM 617 O O . ARG A 1 87 ? 52.019 -10.834 -51.832 1.00 88.06 87 ARG A O 1
ATOM 624 N N . VAL A 1 88 ? 50.800 -12.361 -52.941 1.00 88.56 88 VAL A N 1
ATOM 625 C CA . VAL A 1 88 ? 50.450 -13.183 -51.786 1.00 88.56 88 VAL A CA 1
ATOM 626 C C . VAL A 1 88 ? 50.576 -14.666 -52.096 1.00 88.56 88 VAL A C 1
ATOM 628 O O . VAL A 1 88 ? 50.346 -15.093 -53.222 1.00 88.56 88 VAL A O 1
ATOM 631 N N . PHE A 1 89 ? 50.889 -15.460 -51.076 1.00 88.88 89 PHE A N 1
ATOM 632 C CA . PHE A 1 89 ? 50.648 -16.903 -51.087 1.00 88.88 89 PHE A CA 1
ATOM 633 C C . PHE A 1 89 ? 50.280 -17.391 -49.681 1.00 88.88 89 PHE A C 1
ATOM 635 O O . PHE A 1 89 ? 50.578 -16.731 -48.682 1.00 88.88 89 PHE A O 1
ATOM 642 N N . VAL A 1 90 ? 49.606 -18.537 -49.598 1.00 88.31 90 VAL A N 1
ATOM 643 C CA . VAL A 1 90 ? 49.034 -19.075 -48.354 1.00 88.31 90 VAL A CA 1
ATOM 644 C C . VAL A 1 90 ? 49.514 -20.502 -48.131 1.00 88.31 90 VAL A C 1
ATOM 646 O O . VAL A 1 90 ? 49.650 -21.264 -49.085 1.00 88.31 90 VAL A O 1
ATOM 649 N N . LEU A 1 91 ? 49.772 -20.856 -46.871 1.00 86.38 91 LEU A N 1
ATOM 650 C CA . LEU A 1 91 ? 50.077 -22.218 -46.444 1.00 86.38 91 LEU A CA 1
ATOM 651 C C . LEU A 1 91 ? 48.964 -22.772 -45.537 1.00 86.38 91 LEU A C 1
ATOM 653 O O . LEU A 1 91 ? 48.616 -22.097 -44.562 1.00 86.38 91 LEU A O 1
ATOM 657 N N . PRO A 1 92 ? 48.473 -24.006 -45.778 1.00 81.50 92 PRO A N 1
ATOM 658 C CA . PRO A 1 92 ? 48.803 -24.881 -46.916 1.00 81.50 92 PRO A CA 1
ATOM 659 C C . PRO A 1 92 ? 48.342 -24.301 -48.269 1.00 81.50 92 PRO A C 1
ATOM 661 O O . PRO A 1 92 ? 47.393 -23.524 -48.313 1.00 81.50 92 PRO A O 1
ATOM 664 N N . GLU A 1 93 ? 49.031 -24.661 -49.360 1.00 80.56 93 GLU A N 1
ATOM 665 C CA . GLU A 1 93 ? 48.667 -24.212 -50.712 1.00 80.56 93 GLU A CA 1
ATOM 666 C C . GLU A 1 93 ? 47.313 -24.800 -51.148 1.00 80.56 93 GLU A C 1
ATOM 668 O O . GLU A 1 93 ? 47.025 -25.973 -50.903 1.00 80.56 93 GLU A O 1
ATOM 673 N N . GLY A 1 94 ? 46.507 -24.005 -51.855 1.00 80.38 94 GLY A N 1
ATOM 674 C CA . GLY A 1 94 ? 45.230 -24.442 -52.419 1.00 80.38 94 GLY A CA 1
ATOM 675 C C . GLY A 1 94 ? 44.036 -24.236 -51.483 1.00 80.38 94 GLY A C 1
ATOM 676 O O . GLY A 1 94 ? 43.930 -23.214 -50.811 1.00 80.38 94 GLY A O 1
ATOM 677 N N . VAL A 1 95 ? 43.091 -25.180 -51.511 1.00 81.69 95 VAL A N 1
ATOM 678 C CA . VAL A 1 95 ? 41.821 -25.075 -50.781 1.00 81.69 95 VAL A CA 1
ATOM 679 C C . VAL A 1 95 ? 42.012 -25.483 -49.319 1.00 81.69 95 VAL A C 1
ATOM 681 O O . VAL A 1 95 ? 42.404 -26.612 -49.028 1.00 81.69 95 VAL A O 1
ATOM 684 N N . VAL A 1 96 ? 41.692 -24.580 -48.396 1.00 84.69 96 VAL A N 1
ATOM 685 C CA . VAL A 1 96 ? 41.924 -24.740 -46.958 1.00 84.69 96 VAL A CA 1
ATOM 686 C C . VAL A 1 96 ? 40.629 -25.145 -46.232 1.00 84.69 96 VAL A C 1
ATOM 688 O O . VAL A 1 96 ? 39.600 -24.506 -46.438 1.00 84.69 96 VAL A O 1
ATOM 691 N N . PRO A 1 97 ? 40.626 -26.170 -45.360 1.00 82.31 97 PRO A N 1
ATOM 692 C CA . PRO A 1 97 ? 39.451 -26.508 -44.555 1.00 82.31 97 PRO A CA 1
ATOM 693 C C . PRO A 1 97 ? 39.065 -25.409 -43.549 1.00 82.31 97 PRO A C 1
ATOM 695 O O . PRO A 1 97 ? 39.936 -24.865 -42.863 1.00 82.31 97 PRO A O 1
ATOM 698 N N . ALA A 1 98 ? 37.768 -25.131 -43.387 1.00 82.12 98 ALA A N 1
ATOM 699 C CA . ALA A 1 98 ? 37.262 -24.382 -42.230 1.00 82.12 98 ALA A CA 1
ATOM 700 C C . ALA A 1 98 ? 37.686 -25.070 -40.907 1.00 82.12 98 ALA A C 1
ATOM 702 O O . ALA A 1 98 ? 37.821 -26.293 -40.858 1.00 82.12 98 ALA A O 1
ATOM 703 N N . GLY A 1 99 ? 37.943 -24.302 -39.841 1.00 80.19 99 GLY A N 1
ATOM 704 C CA . GLY A 1 99 ? 38.448 -24.819 -38.554 1.00 80.19 99 GLY A CA 1
ATOM 705 C C . GLY A 1 99 ? 39.975 -24.989 -38.455 1.00 80.19 99 GLY A C 1
ATOM 706 O O . GLY A 1 99 ? 40.482 -25.462 -37.437 1.00 80.19 99 GLY A O 1
ATOM 707 N N . SER A 1 100 ? 40.733 -24.642 -39.502 1.00 84.25 100 SER A N 1
ATOM 708 C CA . SER A 1 100 ? 42.195 -24.812 -39.561 1.00 84.25 100 SER A CA 1
ATOM 709 C C . SER A 1 100 ? 42.968 -23.502 -39.342 1.00 84.25 100 SER A C 1
ATOM 711 O O . SER A 1 100 ? 42.383 -22.426 -39.245 1.00 84.25 100 SER A O 1
ATOM 713 N N . GLN A 1 101 ? 44.298 -23.570 -39.239 1.00 86.62 101 GLN A N 1
ATOM 714 C CA . GLN A 1 101 ? 45.158 -22.386 -39.168 1.00 86.62 101 GLN A CA 1
ATOM 715 C C . GLN A 1 101 ? 45.944 -22.221 -40.474 1.00 86.62 101 GLN A C 1
ATOM 717 O O . GLN A 1 101 ? 46.599 -23.159 -40.931 1.00 86.62 101 GLN A O 1
ATOM 722 N N . VAL A 1 102 ? 45.921 -21.015 -41.043 1.00 88.00 102 VAL A N 1
ATOM 723 C CA . VAL A 1 102 ? 46.672 -20.664 -42.255 1.00 88.00 102 VAL A CA 1
ATOM 724 C C . VAL A 1 102 ? 47.814 -19.719 -41.945 1.00 88.00 102 VAL A C 1
ATOM 726 O O . VAL A 1 102 ? 47.710 -18.888 -41.044 1.00 88.00 102 VAL A O 1
ATOM 729 N N . ARG A 1 103 ? 48.890 -19.810 -42.729 1.00 90.56 103 ARG A N 1
ATOM 730 C CA . ARG A 1 103 ? 49.955 -18.805 -42.743 1.00 90.56 103 ARG A CA 1
ATOM 731 C C . ARG A 1 103 ? 49.947 -18.060 -44.066 1.00 90.56 103 ARG A C 1
ATOM 733 O O . ARG A 1 103 ? 50.181 -18.657 -45.114 1.00 90.56 103 ARG A O 1
ATOM 740 N N . LEU A 1 104 ? 49.704 -16.761 -43.998 1.00 90.69 104 LEU A N 1
ATOM 741 C CA . LEU A 1 104 ? 49.680 -15.860 -45.142 1.00 90.69 104 LEU A CA 1
ATOM 742 C C . LEU A 1 104 ? 51.031 -15.178 -45.299 1.00 90.69 104 LEU A C 1
ATOM 744 O O . LEU A 1 104 ? 51.598 -14.708 -44.314 1.00 90.69 104 LEU A O 1
ATOM 748 N N . TYR A 1 105 ? 51.520 -15.112 -46.533 1.00 91.19 105 TYR A N 1
ATOM 749 C CA . TYR A 1 105 ? 52.704 -14.361 -46.926 1.00 91.19 105 TYR A CA 1
ATOM 750 C C . TYR A 1 105 ? 52.291 -13.241 -47.878 1.00 91.19 105 TYR A C 1
ATOM 752 O O . TYR A 1 105 ? 51.522 -13.478 -48.806 1.00 91.19 105 TYR A O 1
ATOM 760 N N . TYR A 1 106 ? 52.812 -12.037 -47.660 1.00 91.88 106 TYR A N 1
ATOM 761 C CA . TYR A 1 106 ? 52.549 -10.843 -48.459 1.00 91.88 106 TYR A CA 1
ATOM 762 C C . TYR A 1 106 ? 53.863 -10.172 -48.860 1.00 91.88 106 TYR A C 1
ATOM 764 O O . TYR A 1 106 ? 54.734 -9.957 -48.018 1.00 91.88 106 TYR A O 1
ATOM 772 N N . ASN A 1 107 ? 54.007 -9.833 -50.137 1.00 91.00 107 ASN A N 1
ATOM 773 C CA . ASN A 1 107 ? 55.170 -9.149 -50.683 1.00 91.00 107 ASN A CA 1
ATOM 774 C C . ASN A 1 107 ? 54.915 -7.639 -50.766 1.00 91.00 107 ASN A C 1
ATOM 776 O O . ASN A 1 107 ? 54.238 -7.158 -51.678 1.00 91.00 107 ASN A O 1
ATOM 780 N N . ARG A 1 108 ? 55.506 -6.878 -49.840 1.00 88.38 108 ARG A N 1
ATOM 781 C CA . ARG A 1 108 ? 55.362 -5.417 -49.757 1.00 88.38 108 ARG A CA 1
ATOM 782 C C . ARG A 1 108 ? 55.882 -4.708 -51.006 1.00 88.38 108 ARG A C 1
ATOM 784 O O . ARG A 1 108 ? 55.252 -3.762 -51.472 1.00 88.38 108 ARG A O 1
ATOM 791 N N . ALA A 1 109 ? 56.993 -5.185 -51.568 1.00 84.44 109 ALA A N 1
ATOM 792 C CA . ALA A 1 109 ? 57.646 -4.561 -52.718 1.00 84.44 109 ALA A CA 1
ATOM 793 C C . ALA A 1 109 ? 56.814 -4.640 -54.010 1.00 84.44 109 ALA A C 1
ATOM 795 O O . ALA A 1 109 ? 57.011 -3.831 -54.912 1.00 84.44 109 ALA A O 1
ATOM 796 N N . GLY A 1 110 ? 55.891 -5.603 -54.101 1.00 77.94 110 GLY A N 1
ATOM 797 C CA . GLY A 1 110 ? 55.090 -5.836 -55.302 1.00 77.94 110 GLY A CA 1
ATOM 798 C C . GLY A 1 110 ? 53.806 -5.010 -55.397 1.00 77.94 110 GLY A C 1
ATOM 799 O O . GLY A 1 110 ? 53.145 -5.083 -56.430 1.00 77.94 110 GLY A O 1
ATOM 800 N N . GLY A 1 111 ? 53.413 -4.273 -54.349 1.00 81.31 111 GLY A N 1
ATOM 801 C CA . GLY A 1 111 ? 52.062 -3.710 -54.214 1.00 81.31 111 GLY A CA 1
ATOM 802 C C . GLY A 1 111 ? 51.974 -2.221 -53.855 1.00 81.31 111 GLY A C 1
ATOM 803 O O . GLY A 1 111 ? 52.986 -1.531 -53.768 1.00 81.31 111 GLY A O 1
ATOM 804 N N . PRO A 1 112 ? 50.755 -1.708 -53.589 1.00 83.81 112 PRO A N 1
ATOM 805 C CA . PRO A 1 112 ? 50.483 -0.312 -53.202 1.00 83.81 112 PRO A CA 1
ATOM 806 C C . PRO A 1 112 ? 51.187 0.152 -51.916 1.00 83.81 112 PRO A C 1
ATOM 808 O O . PRO A 1 112 ? 51.283 1.351 -51.648 1.00 83.81 112 PRO A O 1
ATOM 811 N N . LEU A 1 113 ? 51.668 -0.805 -51.116 1.00 86.50 113 LEU A N 1
ATOM 812 C CA . LEU A 1 113 ? 52.436 -0.578 -49.891 1.00 86.50 113 LEU A CA 1
ATOM 813 C C . LEU A 1 113 ? 53.952 -0.504 -50.135 1.00 86.50 113 LEU A C 1
ATOM 815 O O . LEU A 1 113 ? 54.715 -0.385 -49.180 1.00 86.50 113 LEU A O 1
ATOM 819 N N . ALA A 1 114 ? 54.409 -0.551 -51.390 1.00 84.19 114 ALA A N 1
ATOM 820 C CA . ALA A 1 114 ? 55.820 -0.388 -51.716 1.00 84.19 114 ALA A CA 1
ATOM 821 C C . ALA A 1 114 ? 56.357 0.963 -51.203 1.00 84.19 114 ALA A C 1
ATOM 823 O O . ALA A 1 114 ? 55.697 2.006 -51.298 1.00 84.19 114 ALA A O 1
ATOM 824 N N . GLY A 1 115 ? 57.562 0.932 -50.625 1.00 77.69 115 GLY A N 1
ATOM 825 C CA . GLY A 1 115 ? 58.215 2.106 -50.038 1.00 77.69 115 GLY A CA 1
ATOM 826 C C . GLY A 1 115 ? 57.556 2.633 -48.759 1.00 77.69 115 GLY A C 1
ATOM 827 O O . GLY A 1 115 ? 57.796 3.778 -48.389 1.00 77.69 115 GLY A O 1
ATOM 828 N N . SER A 1 116 ? 56.677 1.860 -48.113 1.00 80.19 116 SER A N 1
ATOM 829 C CA . SER A 1 116 ? 56.224 2.162 -46.754 1.00 80.19 116 SER A CA 1
ATOM 830 C C . SER A 1 116 ? 57.269 1.691 -45.735 1.00 80.19 116 SER A C 1
ATOM 832 O O . SER A 1 116 ? 57.818 0.606 -45.887 1.00 80.19 116 SER A O 1
ATOM 834 N N . ASP A 1 117 ? 57.550 2.490 -44.703 1.00 76.62 117 ASP A N 1
ATOM 835 C CA . ASP A 1 117 ? 58.481 2.124 -43.617 1.00 76.62 117 ASP A CA 1
ATOM 836 C C . ASP A 1 117 ? 57.750 1.628 -42.353 1.00 76.62 117 ASP A C 1
ATOM 838 O O . ASP A 1 117 ? 58.386 1.318 -41.346 1.00 76.62 117 ASP A O 1
ATOM 842 N N . GLY A 1 118 ? 56.414 1.560 -42.389 1.00 78.31 118 GLY A N 1
ATOM 843 C CA . GLY A 1 118 ? 55.580 1.154 -41.261 1.00 78.31 118 GLY A CA 1
ATOM 844 C C . GLY A 1 118 ? 55.474 -0.362 -41.080 1.00 78.31 118 GLY A C 1
ATOM 845 O O . GLY A 1 118 ? 55.822 -1.155 -41.961 1.00 78.31 118 GLY A O 1
ATOM 846 N N . GLU A 1 119 ? 54.976 -0.767 -39.909 1.00 87.38 119 GLU A N 1
ATOM 847 C CA . GLU A 1 119 ? 54.638 -2.162 -39.623 1.00 87.38 119 GLU A CA 1
ATOM 848 C C . GLU A 1 119 ? 53.376 -2.570 -40.389 1.00 87.38 119 GLU A C 1
ATOM 850 O O . GLU A 1 119 ? 52.426 -1.795 -40.519 1.00 87.38 119 GLU A O 1
ATOM 855 N N . LEU A 1 120 ? 53.356 -3.801 -40.903 1.00 90.75 120 LEU A N 1
ATOM 856 C CA . LEU A 1 120 ? 52.202 -4.319 -41.628 1.00 90.75 120 LEU A CA 1
ATOM 857 C C . LEU A 1 120 ? 51.287 -5.124 -40.707 1.00 90.75 120 LEU A C 1
ATOM 859 O O . LEU A 1 120 ? 51.749 -5.907 -39.877 1.00 90.75 120 LEU A O 1
ATOM 863 N N . ALA A 1 121 ? 49.984 -4.994 -40.916 1.00 90.50 121 ALA A N 1
ATOM 864 C CA . ALA A 1 121 ? 48.971 -5.830 -40.297 1.00 90.50 121 ALA A CA 1
ATOM 865 C C . ALA A 1 121 ? 48.011 -6.381 -41.353 1.00 90.50 121 ALA A C 1
ATOM 867 O O . ALA A 1 121 ? 47.729 -5.763 -42.381 1.00 90.50 121 ALA A O 1
ATOM 868 N N . LEU A 1 122 ? 47.515 -7.578 -41.087 1.00 90.19 122 LEU A N 1
ATOM 869 C CA . LEU A 1 122 ? 46.534 -8.279 -41.884 1.00 90.19 122 LEU A CA 1
ATOM 870 C C . LEU A 1 122 ? 45.163 -8.089 -41.251 1.00 90.19 122 LEU A C 1
ATOM 872 O O . LEU A 1 122 ? 44.948 -8.486 -40.110 1.00 90.19 122 LEU A O 1
ATOM 876 N N . LYS A 1 123 ? 44.226 -7.524 -42.006 1.00 88.69 123 LYS A N 1
ATOM 877 C CA . LYS A 1 123 ? 42.822 -7.442 -41.622 1.00 88.69 123 LYS A CA 1
ATOM 878 C C . LYS A 1 123 ? 42.038 -8.525 -42.350 1.00 88.69 123 LYS A C 1
ATOM 880 O O . LYS A 1 123 ? 41.912 -8.458 -43.568 1.00 88.69 123 LYS A O 1
ATOM 885 N N . VAL A 1 124 ? 41.511 -9.495 -41.616 1.00 86.81 124 VAL A N 1
ATOM 886 C CA . VAL A 1 124 ? 40.713 -10.609 -42.143 1.00 86.81 124 VAL A CA 1
ATOM 887 C C . VAL A 1 124 ? 39.240 -10.355 -41.844 1.00 86.81 124 VAL A C 1
ATOM 889 O O . VAL A 1 124 ? 38.885 -10.158 -40.685 1.00 86.81 124 VAL A O 1
ATOM 892 N N . GLY A 1 125 ? 38.396 -10.358 -42.870 1.00 83.81 125 GLY A N 1
ATOM 893 C CA . GLY A 1 125 ? 36.940 -10.359 -42.772 1.00 83.81 125 GLY A CA 1
ATOM 894 C C . GLY A 1 125 ? 36.383 -11.761 -43.012 1.00 83.81 125 GLY A C 1
ATOM 895 O O . GLY A 1 125 ? 36.621 -12.354 -44.058 1.00 83.81 125 GLY A O 1
ATOM 896 N N . LEU A 1 126 ? 35.636 -12.301 -42.054 1.00 82.88 126 LEU A N 1
ATOM 897 C CA . LEU A 1 126 ? 34.996 -13.615 -42.135 1.00 82.88 126 LEU A CA 1
ATOM 898 C C . LEU A 1 126 ? 33.485 -13.449 -42.318 1.00 82.88 126 LEU A C 1
ATOM 900 O O . LEU A 1 126 ? 32.895 -12.580 -41.674 1.00 82.88 126 LEU A O 1
ATOM 904 N N . ASN A 1 127 ? 32.882 -14.305 -43.149 1.00 81.69 127 ASN A N 1
ATOM 905 C CA . ASN A 1 127 ? 31.458 -14.325 -43.494 1.00 81.69 127 ASN A CA 1
ATOM 906 C C . ASN A 1 127 ? 30.962 -12.927 -43.886 1.00 81.69 127 ASN A C 1
ATOM 908 O O . ASN A 1 127 ? 30.187 -12.314 -43.166 1.00 81.69 127 ASN A O 1
ATOM 912 N N . ASP A 1 128 ? 31.483 -12.398 -44.994 1.00 77.69 128 ASP A N 1
ATOM 913 C CA . ASP A 1 128 ? 31.149 -11.069 -45.529 1.00 77.69 128 ASP A CA 1
ATOM 914 C C . ASP A 1 128 ? 31.434 -9.921 -44.544 1.00 77.69 128 ASP A C 1
ATOM 916 O O . ASP A 1 128 ? 30.662 -8.977 -44.392 1.00 77.69 128 ASP A O 1
ATOM 920 N N . TRP A 1 129 ? 32.594 -9.995 -43.882 1.00 73.50 129 TRP A N 1
ATOM 921 C CA . TRP A 1 129 ? 33.083 -9.001 -42.914 1.00 73.50 129 TRP A CA 1
ATOM 922 C C . TRP A 1 129 ? 32.235 -8.847 -41.645 1.00 73.50 129 TRP A C 1
ATOM 924 O O . TRP A 1 129 ? 32.488 -7.915 -40.871 1.00 73.50 129 TRP A O 1
ATOM 934 N N . GLU A 1 130 ? 31.306 -9.774 -41.386 1.00 65.75 130 GLU A N 1
ATOM 935 C CA . GLU A 1 130 ? 30.552 -9.859 -40.130 1.00 65.75 130 GLU A CA 1
ATOM 936 C C . GLU A 1 130 ? 31.485 -9.978 -38.917 1.00 65.75 130 GLU A C 1
ATOM 938 O O . GLU A 1 130 ? 31.245 -9.371 -37.875 1.00 65.75 130 GLU A O 1
ATOM 943 N N . THR A 1 131 ? 32.566 -10.751 -39.046 1.00 70.50 131 THR A N 1
ATOM 944 C CA . THR A 1 131 ? 33.629 -10.842 -38.034 1.00 70.50 131 THR A CA 1
ATOM 945 C C . THR A 1 131 ? 34.940 -10.356 -38.628 1.00 70.50 131 THR A C 1
ATOM 947 O O . THR A 1 131 ? 35.275 -10.702 -39.759 1.00 70.50 131 THR A O 1
ATOM 950 N N . GLN A 1 132 ? 35.691 -9.550 -37.875 1.00 79.06 132 GLN A N 1
ATOM 951 C CA . GLN A 1 132 ? 36.951 -8.975 -38.337 1.00 79.06 132 GLN A CA 1
ATOM 952 C C . GLN A 1 132 ? 38.070 -9.273 -37.347 1.00 79.06 132 GLN A C 1
ATOM 954 O O . GLN A 1 132 ? 37.926 -9.037 -36.149 1.00 79.06 132 GLN A O 1
ATOM 959 N N . HIS A 1 133 ? 39.200 -9.741 -37.861 1.00 78.38 133 HIS A N 1
ATOM 960 C CA . HIS A 1 133 ? 40.419 -9.962 -37.093 1.00 78.38 133 HIS A CA 1
ATOM 961 C C . HIS A 1 133 ? 41.541 -9.103 -37.663 1.00 78.38 133 HIS A C 1
ATOM 963 O O . HIS A 1 133 ? 41.639 -8.933 -38.877 1.00 78.38 133 HIS A O 1
ATOM 969 N N . VAL A 1 134 ? 42.378 -8.550 -36.789 1.00 84.19 134 VAL A N 1
ATOM 970 C CA . VAL A 1 134 ? 43.585 -7.822 -37.179 1.00 84.19 134 VAL A CA 1
ATOM 971 C C . VAL A 1 134 ? 44.776 -8.539 -36.569 1.00 84.19 134 VAL A C 1
ATOM 973 O O . VAL A 1 134 ? 44.875 -8.624 -35.350 1.00 84.19 134 VAL A O 1
ATOM 976 N N . GLU A 1 135 ? 45.670 -9.032 -37.416 1.00 85.38 135 GLU A N 1
ATOM 977 C CA . GLU A 1 135 ? 46.861 -9.777 -37.013 1.00 85.38 135 GLU A CA 1
ATOM 978 C C . GLU A 1 135 ? 48.125 -9.052 -37.491 1.00 85.38 135 GLU A C 1
ATOM 980 O O . GLU A 1 135 ? 48.235 -8.742 -38.681 1.00 85.38 135 GLU A O 1
ATOM 985 N N . PRO A 1 136 ? 49.104 -8.765 -36.616 1.00 89.12 136 PRO A N 1
ATOM 986 C CA . PRO A 1 136 ? 50.354 -8.145 -37.037 1.00 89.12 136 PRO A CA 1
ATOM 987 C C . PRO A 1 136 ? 51.170 -9.113 -37.905 1.00 89.12 136 PRO A C 1
ATOM 989 O O . PRO A 1 136 ? 51.360 -10.285 -37.562 1.00 89.12 136 PRO A O 1
ATOM 992 N N . LEU A 1 137 ? 51.697 -8.612 -39.020 1.00 91.12 137 LEU A N 1
ATOM 993 C CA . LEU A 1 137 ? 52.601 -9.361 -39.885 1.00 91.12 137 LEU A CA 1
ATOM 994 C C . LEU A 1 137 ? 54.052 -9.193 -39.424 1.00 91.12 137 LEU A C 1
ATOM 996 O O . LEU A 1 137 ? 54.432 -8.191 -38.821 1.00 91.12 137 LEU A O 1
ATOM 1000 N N . ARG A 1 138 ? 54.897 -10.176 -39.743 1.00 91.94 138 ARG A N 1
ATOM 1001 C CA . ARG A 1 138 ? 56.324 -10.187 -39.388 1.00 91.94 138 ARG A CA 1
ATOM 1002 C C . ARG A 1 138 ? 57.189 -10.291 -40.642 1.00 91.94 138 ARG A C 1
ATOM 1004 O O . ARG A 1 138 ? 56.861 -11.097 -41.511 1.00 91.94 138 ARG A O 1
ATOM 1011 N N . PRO A 1 139 ? 58.309 -9.558 -40.740 1.00 89.44 139 PRO A N 1
ATOM 1012 C CA . PRO A 1 139 ? 59.167 -9.612 -41.917 1.00 89.44 139 PRO A CA 1
ATOM 1013 C C . PRO A 1 139 ? 59.896 -10.960 -42.008 1.00 89.44 139 PRO A C 1
ATOM 1015 O O . PRO A 1 139 ? 60.467 -11.453 -41.031 1.00 89.44 139 PRO A O 1
ATOM 1018 N N . VAL A 1 140 ? 59.933 -11.538 -43.205 1.00 88.88 140 VAL A N 1
ATOM 1019 C CA . VAL A 1 140 ? 60.541 -12.839 -43.505 1.00 88.88 140 VAL A CA 1
ATOM 1020 C C . VAL A 1 140 ? 61.866 -12.624 -44.232 1.00 88.88 140 VAL A C 1
ATOM 1022 O O . VAL A 1 140 ? 61.973 -12.737 -45.448 1.00 88.88 140 VAL A O 1
ATOM 1025 N N . ARG A 1 141 ? 62.916 -12.331 -43.459 1.00 84.44 141 ARG A N 1
ATOM 1026 C CA . ARG A 1 141 ? 64.253 -11.972 -43.981 1.00 84.44 141 ARG A CA 1
ATOM 1027 C C . ARG A 1 141 ? 64.983 -13.097 -44.722 1.00 84.44 141 ARG A C 1
ATOM 1029 O O . ARG A 1 141 ? 66.003 -12.846 -45.350 1.00 84.44 141 ARG A O 1
ATOM 1036 N N . SER A 1 142 ? 64.508 -14.336 -44.609 1.00 81.81 142 SER A N 1
ATOM 1037 C CA . SER A 1 142 ? 65.093 -15.492 -45.292 1.00 81.81 142 SER A CA 1
ATOM 1038 C C . SER A 1 142 ? 64.699 -15.595 -46.766 1.00 81.81 142 SER A C 1
ATOM 1040 O O . SER A 1 142 ? 65.248 -16.452 -47.450 1.00 81.81 142 SER A O 1
ATOM 1042 N N . LEU A 1 143 ? 63.739 -14.784 -47.232 1.00 84.50 143 LEU A N 1
ATOM 1043 C CA . LEU A 1 143 ? 63.266 -14.789 -48.613 1.00 84.50 143 LEU A CA 1
ATOM 1044 C C . LEU A 1 143 ? 63.973 -13.706 -49.433 1.00 84.50 143 LEU A C 1
ATOM 1046 O O . LEU A 1 143 ? 63.994 -12.550 -49.021 1.00 84.50 143 LEU A O 1
ATOM 1050 N N . THR A 1 144 ? 64.558 -14.073 -50.575 1.00 79.38 144 THR A N 1
ATOM 1051 C CA . THR A 1 144 ? 65.403 -13.160 -51.378 1.00 79.38 144 THR A CA 1
ATOM 1052 C C . THR A 1 144 ? 64.679 -12.464 -52.531 1.00 79.38 144 THR A C 1
ATOM 1054 O O . THR A 1 144 ? 65.179 -11.467 -53.045 1.00 79.38 144 THR A O 1
ATOM 1057 N N . ASP A 1 145 ? 63.504 -12.959 -52.930 1.00 75.81 145 ASP A N 1
ATOM 1058 C CA . ASP A 1 145 ? 62.817 -12.544 -54.163 1.00 75.81 145 ASP A CA 1
ATOM 1059 C C . ASP A 1 145 ? 61.638 -11.618 -53.841 1.00 75.81 145 ASP A C 1
ATOM 1061 O O . ASP A 1 145 ? 60.469 -11.943 -54.058 1.00 75.81 145 ASP A O 1
ATOM 1065 N N . GLY A 1 146 ? 61.950 -10.472 -53.236 1.00 82.19 146 GLY A N 1
ATOM 1066 C CA . GLY A 1 146 ? 60.977 -9.469 -52.802 1.00 82.19 146 GLY A CA 1
ATOM 1067 C C . GLY A 1 146 ? 61.034 -9.193 -51.305 1.00 82.19 146 GLY A C 1
ATOM 1068 O O . GLY A 1 146 ? 61.914 -9.677 -50.595 1.00 82.19 146 GLY A O 1
ATOM 1069 N N . GLU A 1 147 ? 60.081 -8.402 -50.822 1.00 90.00 147 GLU A N 1
ATOM 1070 C CA . GLU A 1 147 ? 60.031 -7.994 -49.425 1.00 90.00 147 GLU A CA 1
ATOM 1071 C C . GLU A 1 147 ? 58.842 -8.640 -48.712 1.00 90.00 147 GLU A C 1
ATOM 1073 O O . GLU A 1 147 ? 57.736 -8.102 -48.661 1.00 90.00 147 GLU A O 1
ATOM 1078 N N . TRP A 1 148 ? 59.074 -9.846 -48.202 1.00 90.88 148 TRP A N 1
ATOM 1079 C CA . TRP A 1 148 ? 58.017 -10.723 -47.717 1.00 90.88 148 TRP A CA 1
ATOM 1080 C C . TRP A 1 148 ? 57.731 -10.551 -46.229 1.00 90.88 148 TRP A C 1
ATOM 1082 O O . TRP A 1 148 ? 58.640 -10.475 -45.405 1.00 90.88 148 TRP A O 1
ATOM 1092 N N . TRP A 1 149 ? 56.450 -10.573 -45.886 1.00 92.69 149 TRP A N 1
ATOM 1093 C CA . TRP A 1 149 ? 55.916 -10.509 -44.532 1.00 92.69 149 TRP A CA 1
ATOM 1094 C C . TRP A 1 149 ? 54.937 -11.659 -44.317 1.00 92.69 149 TRP A C 1
ATOM 1096 O O . TRP A 1 149 ? 54.242 -12.028 -45.258 1.00 92.69 149 TRP A O 1
ATOM 1106 N N . CYS A 1 150 ? 54.863 -12.236 -43.117 1.00 92.06 150 CYS A N 1
ATOM 1107 C CA . CYS A 1 150 ? 53.930 -13.324 -42.835 1.00 92.06 150 CYS A CA 1
ATOM 1108 C C . CYS A 1 150 ? 53.159 -13.182 -41.524 1.00 92.06 150 CYS A C 1
ATOM 1110 O O . CYS A 1 150 ? 53.623 -12.551 -40.574 1.00 92.06 150 CYS A O 1
ATOM 1112 N N . GLY A 1 151 ? 51.976 -13.791 -41.488 1.00 89.81 151 GLY A N 1
ATOM 1113 C CA . GLY A 1 151 ? 51.089 -13.826 -40.330 1.00 89.81 151 GLY A CA 1
ATOM 1114 C C . GLY A 1 151 ? 50.274 -15.110 -40.303 1.00 89.81 151 GLY A C 1
ATOM 1115 O O . GLY A 1 151 ? 50.008 -15.707 -41.346 1.00 89.81 151 GLY A O 1
ATOM 1116 N N . ASP A 1 152 ? 49.907 -15.536 -39.100 1.00 88.44 152 ASP A N 1
ATOM 1117 C CA . ASP A 1 152 ? 49.081 -16.717 -38.883 1.00 88.44 152 ASP A CA 1
ATOM 1118 C C . ASP A 1 152 ? 47.638 -16.298 -38.609 1.00 88.44 152 ASP A C 1
ATOM 1120 O O . ASP A 1 152 ? 47.401 -15.414 -37.792 1.00 88.44 152 ASP A O 1
ATOM 1124 N N . VAL A 1 153 ? 46.678 -16.963 -39.247 1.00 86.06 153 VAL A N 1
ATOM 1125 C CA . VAL A 1 153 ? 45.244 -16.713 -39.066 1.00 86.06 153 VAL A CA 1
ATOM 1126 C C . VAL A 1 153 ? 44.554 -18.022 -38.724 1.00 86.06 153 VAL A C 1
ATOM 1128 O O . VAL A 1 153 ? 44.688 -19.010 -39.444 1.00 86.06 153 VAL A O 1
ATOM 1131 N N . ALA A 1 154 ? 43.806 -18.039 -37.624 1.00 84.81 154 ALA A N 1
ATOM 1132 C CA . ALA A 1 154 ? 42.925 -19.151 -37.292 1.00 84.81 154 ALA A CA 1
ATOM 1133 C C . ALA A 1 154 ? 41.570 -18.962 -37.990 1.00 84.81 154 ALA A C 1
ATOM 1135 O O . ALA A 1 154 ? 40.929 -17.925 -37.833 1.00 84.81 154 ALA A O 1
ATOM 1136 N N . LEU A 1 155 ? 41.139 -19.964 -38.752 1.00 82.94 155 LEU A N 1
ATOM 1137 C CA . LEU A 1 155 ? 39.851 -19.988 -39.437 1.00 82.94 155 LEU A CA 1
ATOM 1138 C C . LEU A 1 155 ? 38.821 -20.734 -38.571 1.00 82.94 155 LEU A C 1
ATOM 1140 O O . LEU A 1 155 ? 39.059 -21.890 -38.224 1.00 82.94 155 LEU A O 1
ATOM 1144 N N . PRO A 1 156 ? 37.675 -20.124 -38.223 1.00 80.62 156 PRO A N 1
ATOM 1145 C CA . PRO A 1 156 ? 36.571 -20.810 -37.545 1.00 80.62 156 PRO A CA 1
ATOM 1146 C C . PRO A 1 156 ? 35.995 -22.013 -38.313 1.00 80.62 156 PRO A C 1
ATOM 1148 O O . PRO A 1 156 ? 36.112 -22.108 -39.531 1.00 80.62 156 PRO A O 1
ATOM 1151 N N . GLU A 1 157 ? 35.312 -22.922 -37.613 1.00 77.62 157 GLU A N 1
ATOM 1152 C CA . GLU A 1 157 ? 34.614 -24.062 -38.241 1.00 77.62 157 GLU A CA 1
ATOM 1153 C C . GLU A 1 157 ? 33.367 -23.628 -39.039 1.00 77.62 157 GLU A C 1
ATOM 1155 O O . GLU A 1 157 ? 33.028 -24.226 -40.056 1.00 77.62 157 GLU A O 1
ATOM 1160 N N . LEU A 1 158 ? 32.690 -22.557 -38.608 1.00 77.31 158 LEU A N 1
ATOM 1161 C CA . LEU A 1 158 ? 31.467 -22.034 -39.229 1.00 77.31 158 LEU A CA 1
ATOM 1162 C C . LEU A 1 158 ? 31.779 -20.912 -40.230 1.00 77.31 158 LEU A C 1
ATOM 1164 O O . LEU A 1 158 ? 31.491 -19.736 -39.991 1.00 77.31 158 LEU A O 1
ATOM 1168 N N . LEU A 1 159 ? 32.397 -21.292 -41.347 1.00 79.44 159 LEU A N 1
ATOM 1169 C CA . LEU A 1 159 ? 32.889 -20.371 -42.372 1.00 79.44 159 LEU A CA 1
ATOM 1170 C C . LEU A 1 159 ? 32.165 -20.566 -43.712 1.00 79.44 159 LEU A C 1
ATOM 1172 O O . LEU A 1 159 ? 31.978 -21.694 -44.166 1.00 79.44 159 LEU A O 1
ATOM 1176 N N . VAL A 1 160 ? 31.769 -19.452 -44.325 1.00 79.31 160 VAL A N 1
ATOM 1177 C CA . VAL A 1 160 ? 31.176 -19.336 -45.668 1.00 79.31 160 VAL A CA 1
ATOM 1178 C C . VAL A 1 160 ? 32.164 -18.614 -46.586 1.00 79.31 160 VAL A C 1
ATOM 1180 O O . VAL A 1 160 ? 32.495 -19.128 -47.649 1.00 79.31 160 VAL A O 1
ATOM 1183 N N . THR A 1 161 ? 32.684 -17.459 -46.153 1.00 82.88 161 THR A N 1
ATOM 1184 C CA . THR A 1 161 ? 33.675 -16.653 -46.890 1.00 82.88 161 THR A CA 1
ATOM 1185 C C . THR A 1 161 ? 34.775 -16.146 -45.953 1.00 82.88 161 THR A C 1
ATOM 1187 O O . THR A 1 161 ? 34.515 -15.844 -44.790 1.00 82.88 161 THR A O 1
ATOM 1190 N N . ALA A 1 162 ? 36.016 -16.047 -46.436 1.00 86.94 162 ALA A N 1
ATOM 1191 C CA . ALA A 1 162 ? 37.106 -15.375 -45.728 1.00 86.94 162 ALA A CA 1
ATOM 1192 C C . ALA A 1 162 ? 37.876 -14.484 -46.702 1.00 86.94 162 ALA A C 1
ATOM 1194 O O . ALA A 1 162 ? 38.515 -14.966 -47.640 1.00 86.94 162 ALA A O 1
ATOM 1195 N N . GLU A 1 163 ? 37.811 -13.184 -46.454 1.00 88.88 163 GLU A N 1
ATOM 1196 C CA . GLU A 1 163 ? 38.498 -12.151 -47.212 1.00 88.88 163 GLU A CA 1
ATOM 1197 C C . GLU A 1 163 ? 39.557 -11.479 -46.347 1.00 88.88 163 GLU A C 1
ATOM 1199 O O . GLU A 1 163 ? 39.474 -11.491 -45.120 1.00 88.88 163 GLU A O 1
ATOM 1204 N N . TYR A 1 164 ? 40.560 -10.861 -46.956 1.00 89.62 164 TYR A N 1
ATOM 1205 C CA . TYR A 1 164 ? 41.546 -10.096 -46.214 1.00 89.62 164 TYR A CA 1
ATOM 1206 C C . TYR A 1 164 ? 42.143 -8.947 -47.020 1.00 89.62 164 TYR A C 1
ATOM 1208 O O . TYR A 1 164 ? 42.163 -8.940 -48.252 1.00 89.62 164 TYR A O 1
ATOM 1216 N N . ALA A 1 165 ? 42.661 -7.966 -46.292 1.00 89.69 165 ALA A N 1
ATOM 1217 C CA . ALA A 1 165 ? 43.455 -6.866 -46.812 1.00 89.69 165 ALA A CA 1
ATOM 1218 C C . ALA A 1 165 ? 44.682 -6.669 -45.919 1.00 89.69 165 ALA A C 1
ATOM 1220 O O . ALA A 1 165 ? 44.636 -6.926 -44.714 1.00 89.69 165 ALA A O 1
ATOM 1221 N N . VAL A 1 166 ? 45.781 -6.205 -46.501 1.00 89.25 166 VAL A N 1
ATOM 1222 C CA . VAL A 1 166 ? 46.995 -5.869 -45.748 1.00 89.25 166 VAL A CA 1
ATOM 1223 C C . VAL A 1 166 ? 47.086 -4.359 -45.654 1.00 89.25 166 VAL A C 1
ATOM 1225 O O . VAL A 1 166 ? 46.825 -3.666 -46.634 1.00 89.25 166 VAL A O 1
ATOM 1228 N N . PHE A 1 167 ? 47.443 -3.828 -44.494 1.00 90.31 167 PHE A N 1
ATOM 1229 C CA . PHE A 1 167 ? 47.597 -2.392 -44.310 1.00 90.31 167 PHE A CA 1
ATOM 1230 C C . PHE A 1 167 ? 48.840 -2.059 -43.497 1.00 90.31 167 PHE A C 1
ATOM 1232 O O . PHE A 1 167 ? 49.318 -2.859 -42.696 1.00 90.31 167 PHE A O 1
ATOM 1239 N N . ASP A 1 168 ? 49.370 -0.870 -43.748 1.00 88.69 168 ASP A N 1
ATOM 1240 C CA . ASP A 1 168 ? 50.454 -0.276 -42.982 1.00 88.69 168 ASP A CA 1
ATOM 1241 C C . ASP A 1 168 ? 49.850 0.479 -41.790 1.00 88.69 168 ASP A C 1
ATOM 1243 O O . ASP A 1 168 ? 49.019 1.375 -41.965 1.00 88.69 168 ASP A O 1
ATOM 1247 N N . THR A 1 169 ? 50.244 0.099 -40.576 1.00 82.69 169 THR A N 1
ATOM 1248 C CA . THR A 1 169 ? 49.648 0.602 -39.328 1.00 82.69 169 THR A CA 1
ATOM 1249 C C . THR A 1 169 ? 49.987 2.064 -39.036 1.00 82.69 169 THR A C 1
ATOM 1251 O O . THR A 1 169 ? 49.310 2.689 -38.221 1.00 82.69 169 THR A O 1
ATOM 1254 N N . VAL A 1 170 ? 51.000 2.626 -39.702 1.00 79.75 170 VAL A N 1
ATOM 1255 C CA . VAL A 1 170 ? 51.492 3.991 -39.471 1.00 79.75 170 VAL A CA 1
ATOM 1256 C C . VAL A 1 170 ? 50.943 4.950 -40.524 1.00 79.75 170 VAL A C 1
ATOM 1258 O O . VAL A 1 170 ? 50.416 6.009 -40.195 1.00 79.75 170 VAL A O 1
ATOM 1261 N N . SER A 1 171 ? 51.049 4.583 -41.802 1.00 80.25 171 SER A N 1
ATOM 1262 C CA . SER A 1 171 ? 50.602 5.420 -42.925 1.00 80.25 171 SER A CA 1
ATOM 1263 C C . SER A 1 171 ? 49.129 5.223 -43.291 1.00 80.25 171 SER A C 1
ATOM 1265 O O . SER A 1 171 ? 48.599 5.985 -44.099 1.00 80.25 171 SER A O 1
ATOM 1267 N N . ASN A 1 172 ? 48.472 4.201 -42.727 1.00 78.56 172 ASN A N 1
ATOM 1268 C CA . ASN A 1 172 ? 47.084 3.810 -43.001 1.00 78.56 172 ASN A CA 1
ATOM 1269 C C . ASN A 1 172 ? 46.787 3.534 -44.493 1.00 78.56 172 ASN A C 1
ATOM 1271 O O . ASN A 1 172 ? 45.634 3.529 -44.935 1.00 78.56 172 ASN A O 1
ATOM 1275 N N . ARG A 1 173 ? 47.834 3.301 -45.294 1.00 85.00 173 ARG A N 1
ATOM 1276 C CA . ARG A 1 173 ? 47.706 2.784 -46.660 1.00 85.00 173 ARG A CA 1
ATOM 1277 C C . ARG A 1 173 ? 47.373 1.298 -46.591 1.00 85.00 173 ARG A C 1
ATOM 1279 O O . ARG A 1 173 ? 47.840 0.603 -45.692 1.00 85.00 173 ARG A O 1
ATOM 1286 N N . HIS A 1 174 ? 46.610 0.796 -47.556 1.00 87.38 174 HIS A N 1
AT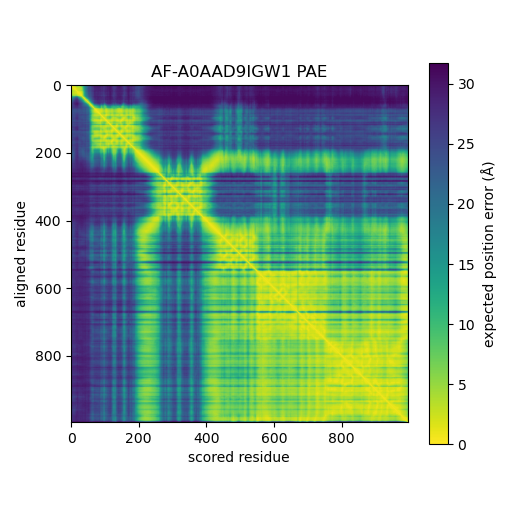OM 1287 C CA . HIS A 1 174 ? 46.236 -0.616 -47.630 1.00 87.38 174 HIS A CA 1
ATOM 1288 C C . HIS A 1 174 ? 46.401 -1.180 -49.044 1.00 87.38 174 HIS A C 1
ATOM 1290 O O . HIS A 1 174 ? 46.277 -0.458 -50.033 1.00 87.38 174 HIS A O 1
ATOM 1296 N N . ASP A 1 175 ? 46.657 -2.481 -49.129 1.00 88.19 175 ASP A N 1
ATOM 1297 C CA . ASP A 1 175 ? 46.481 -3.293 -50.327 1.00 88.19 175 ASP A CA 1
ATOM 1298 C C . ASP A 1 175 ? 45.251 -4.185 -50.125 1.00 88.19 175 ASP A C 1
ATOM 1300 O O . ASP A 1 175 ? 45.256 -5.139 -49.343 1.00 88.19 175 ASP A O 1
ATOM 1304 N N . ASN A 1 176 ? 44.179 -3.835 -50.828 1.00 82.94 176 ASN A N 1
ATOM 1305 C CA . ASN A 1 176 ? 42.936 -4.597 -50.917 1.00 82.94 176 ASN A CA 1
ATOM 1306 C C . ASN A 1 176 ? 42.804 -5.289 -52.280 1.00 82.94 176 ASN A C 1
ATOM 1308 O O . ASN A 1 176 ? 41.694 -5.478 -52.771 1.00 82.94 176 ASN A O 1
ATOM 1312 N N . ASN A 1 177 ? 43.931 -5.593 -52.925 1.00 85.25 177 ASN A N 1
ATOM 1313 C CA . ASN A 1 177 ? 43.975 -6.247 -54.222 1.00 85.25 177 ASN A CA 1
ATOM 1314 C C . ASN A 1 177 ? 43.189 -5.496 -55.318 1.00 85.25 177 ASN A C 1
ATOM 1316 O O . ASN A 1 177 ? 42.341 -6.042 -56.020 1.00 85.25 177 ASN A O 1
ATOM 1320 N N . GLY A 1 178 ? 43.470 -4.195 -55.459 1.00 76.75 178 GLY A N 1
ATOM 1321 C CA . GLY A 1 178 ? 42.890 -3.368 -56.525 1.00 76.75 178 GLY A CA 1
ATOM 1322 C C . GLY A 1 178 ? 41.384 -3.121 -56.373 1.00 76.75 178 GLY A C 1
ATOM 1323 O O . GLY A 1 178 ? 40.677 -3.011 -57.373 1.00 76.75 178 GLY A O 1
ATOM 1324 N N . GLY A 1 179 ? 40.890 -3.050 -55.133 1.00 72.88 179 GLY A N 1
ATOM 1325 C CA . GLY A 1 179 ? 39.474 -2.836 -54.819 1.00 72.88 179 GLY A CA 1
ATOM 1326 C C . GLY A 1 179 ? 38.636 -4.113 -54.702 1.00 72.88 179 GLY A C 1
ATOM 1327 O O . GLY A 1 179 ? 37.423 -4.018 -54.526 1.00 72.88 179 GLY A O 1
ATOM 1328 N N . ARG A 1 180 ? 39.252 -5.299 -54.788 1.00 76.38 180 ARG A N 1
ATOM 1329 C CA . ARG A 1 180 ? 38.610 -6.602 -54.567 1.00 76.38 180 ARG A CA 1
ATOM 1330 C C . ARG A 1 180 ? 39.462 -7.391 -53.583 1.00 76.38 180 ARG A C 1
ATOM 1332 O O . ARG A 1 180 ? 40.404 -8.039 -54.031 1.00 76.38 180 ARG A O 1
ATOM 1339 N N . ASN A 1 181 ? 39.148 -7.289 -52.286 1.00 83.75 181 ASN A N 1
ATOM 1340 C CA . ASN A 1 181 ? 39.881 -7.923 -51.180 1.00 83.75 181 ASN A CA 1
ATOM 1341 C C . ASN A 1 181 ? 40.421 -9.311 -51.557 1.00 83.75 181 ASN A C 1
ATOM 1343 O O . ASN A 1 181 ? 39.779 -10.058 -52.297 1.00 83.75 181 ASN A O 1
ATOM 1347 N N . PHE A 1 182 ? 41.583 -9.685 -51.026 1.00 86.75 182 PHE A N 1
ATOM 1348 C CA . PHE A 1 182 ? 42.094 -11.033 -51.249 1.00 86.75 182 PHE A CA 1
ATOM 1349 C C . PHE A 1 182 ? 41.129 -12.060 -50.645 1.00 86.75 182 PHE A C 1
ATOM 1351 O O . PHE A 1 182 ? 40.577 -11.823 -49.574 1.00 86.75 182 PHE A O 1
ATOM 1358 N N . GLN A 1 183 ? 40.937 -13.199 -51.307 1.00 85.25 183 GLN A N 1
ATOM 1359 C CA . GLN A 1 183 ? 40.024 -14.251 -50.855 1.00 85.25 183 GLN A CA 1
ATOM 1360 C C . GLN A 1 183 ? 40.789 -15.542 -50.572 1.00 85.25 183 GLN A C 1
ATOM 1362 O O . GLN A 1 183 ? 41.656 -15.945 -51.350 1.00 85.25 183 GLN A O 1
ATOM 1367 N N . LEU A 1 184 ? 40.453 -16.206 -49.467 1.00 85.75 184 LEU A N 1
ATOM 1368 C CA . LEU A 1 184 ? 40.928 -17.556 -49.179 1.00 85.75 184 LEU A CA 1
ATOM 1369 C C . LEU A 1 184 ? 40.022 -18.578 -49.873 1.00 85.75 184 LEU A C 1
ATOM 1371 O O . LEU A 1 184 ? 38.800 -18.518 -49.754 1.00 85.75 184 LEU A O 1
ATOM 1375 N N . ALA A 1 185 ? 40.617 -19.547 -50.568 1.00 83.75 185 ALA A N 1
ATOM 1376 C CA . ALA A 1 185 ? 39.880 -20.686 -51.104 1.00 83.75 185 ALA A CA 1
ATOM 1377 C C . ALA A 1 185 ? 39.584 -21.676 -49.967 1.00 83.75 185 ALA A C 1
ATOM 1379 O O . ALA A 1 185 ? 40.513 -22.206 -49.360 1.00 83.75 185 ALA A O 1
ATOM 1380 N N . LEU A 1 186 ? 38.305 -21.929 -49.676 1.00 85.12 186 LEU A N 1
ATOM 1381 C CA . LEU A 1 186 ? 37.878 -22.717 -48.515 1.00 85.12 186 LEU A CA 1
ATOM 1382 C C . LEU A 1 186 ? 37.209 -24.046 -48.909 1.00 85.12 186 LEU A C 1
ATOM 1384 O O . LEU A 1 186 ? 36.534 -24.135 -49.932 1.00 85.12 186 LEU A O 1
ATOM 1388 N N . SER A 1 187 ? 37.372 -25.080 -48.078 1.00 80.94 187 SER A N 1
ATOM 1389 C CA . SER A 1 187 ? 36.644 -26.360 -48.146 1.00 80.94 187 SER A CA 1
ATOM 1390 C C . SER A 1 187 ? 36.000 -26.686 -46.801 1.00 80.94 187 SER A C 1
ATOM 1392 O O . SER A 1 187 ? 36.386 -26.145 -45.767 1.00 80.94 187 SER A O 1
ATOM 1394 N N . GLY A 1 188 ? 34.980 -27.548 -46.803 1.00 75.19 188 GLY A N 1
ATOM 1395 C CA . GLY A 1 188 ? 34.202 -27.828 -45.589 1.00 75.19 188 GLY A CA 1
ATOM 1396 C C . GLY A 1 188 ? 33.389 -26.626 -45.093 1.00 75.19 188 GLY A C 1
ATOM 1397 O O . GLY A 1 188 ? 32.974 -26.611 -43.940 1.00 75.19 188 GLY A O 1
ATOM 1398 N N . THR A 1 189 ? 33.170 -25.622 -45.949 1.00 78.56 189 THR A N 1
ATOM 1399 C CA . THR A 1 189 ? 32.341 -24.455 -45.643 1.00 78.56 189 THR A CA 1
ATOM 1400 C C . THR A 1 189 ? 30.887 -24.859 -45.467 1.00 78.56 189 THR A C 1
ATOM 1402 O O . THR A 1 189 ? 30.364 -25.708 -46.196 1.00 78.56 189 THR A O 1
ATOM 1405 N N . VAL A 1 190 ? 30.203 -24.199 -44.544 1.00 78.25 190 VAL A N 1
ATOM 1406 C CA . VAL A 1 190 ? 28.749 -24.316 -44.421 1.00 78.25 190 VAL A CA 1
ATOM 1407 C C . VAL A 1 190 ? 28.075 -23.486 -45.517 1.00 78.25 190 VAL A C 1
ATOM 1409 O O . VAL A 1 190 ? 28.613 -22.474 -45.959 1.00 78.25 190 VAL A O 1
ATOM 1412 N N . SER A 1 191 ? 26.893 -23.895 -45.987 1.00 78.81 191 SER A N 1
ATOM 1413 C CA . SER A 1 191 ? 26.094 -23.013 -46.849 1.00 78.81 191 SER A CA 1
ATOM 1414 C C . SER A 1 191 ? 25.611 -21.800 -46.037 1.00 78.81 191 SER A C 1
ATOM 1416 O O . SER A 1 191 ? 25.460 -21.933 -44.825 1.00 78.81 191 SER A O 1
ATOM 1418 N N . PRO A 1 192 ? 25.297 -20.642 -46.646 1.00 71.62 192 PRO A N 1
ATOM 1419 C CA . PRO A 1 192 ? 24.727 -19.506 -45.911 1.00 71.62 192 PRO A CA 1
ATOM 1420 C C . PRO A 1 192 ? 23.481 -19.886 -45.088 1.00 71.62 192 PRO A C 1
ATOM 1422 O O . PRO A 1 192 ? 23.320 -19.475 -43.943 1.00 71.62 192 PRO A O 1
ATOM 1425 N N . GLN A 1 193 ? 22.631 -20.757 -45.643 1.00 69.88 193 GLN A N 1
ATOM 1426 C CA . GLN A 1 193 ? 21.467 -21.318 -44.947 1.00 69.88 193 GLN A CA 1
ATOM 1427 C C . GLN A 1 193 ? 21.880 -22.268 -43.810 1.00 69.88 193 GLN A C 1
ATOM 1429 O O . GLN A 1 193 ? 21.317 -22.203 -42.723 1.00 69.88 193 GLN A O 1
ATOM 1434 N N . GLY A 1 194 ? 22.885 -23.121 -44.027 1.00 74.69 194 GLY A N 1
ATOM 1435 C CA . GLY A 1 194 ? 23.437 -24.010 -43.003 1.00 74.69 194 GLY A CA 1
ATOM 1436 C C . GLY A 1 194 ? 24.133 -23.256 -41.866 1.00 74.69 194 GLY A C 1
ATOM 1437 O O . GLY A 1 194 ? 23.999 -23.653 -40.713 1.00 74.69 194 GLY A O 1
ATOM 1438 N N . LEU A 1 195 ? 24.807 -22.140 -42.165 1.00 71.31 195 LEU A N 1
ATOM 1439 C CA . LEU A 1 195 ? 25.360 -21.217 -41.177 1.00 71.31 195 LEU A CA 1
ATOM 1440 C C . LEU A 1 195 ? 24.239 -20.653 -40.308 1.00 71.31 195 LEU A C 1
ATOM 1442 O O . LEU A 1 195 ? 24.358 -20.696 -39.089 1.00 71.31 195 LEU A O 1
ATOM 1446 N N . GLN A 1 196 ? 23.148 -20.184 -40.922 1.00 66.19 196 GLN A N 1
ATOM 1447 C CA . GLN A 1 196 ? 21.985 -19.651 -40.211 1.00 66.19 196 GLN A CA 1
ATOM 1448 C C . GLN A 1 196 ? 21.316 -20.708 -39.316 1.00 66.19 196 GLN A C 1
ATOM 1450 O O . GLN A 1 196 ? 20.970 -20.411 -38.176 1.00 66.19 196 GLN A O 1
ATOM 1455 N N . ILE A 1 197 ? 21.184 -21.950 -39.798 1.00 73.31 197 ILE A N 1
ATOM 1456 C CA . ILE A 1 197 ? 20.634 -23.071 -39.019 1.00 73.31 197 ILE A CA 1
ATOM 1457 C C . ILE A 1 197 ? 21.549 -23.409 -37.837 1.00 73.31 197 ILE A C 1
ATOM 1459 O O . ILE A 1 197 ? 21.080 -23.456 -36.707 1.00 73.31 197 ILE A O 1
ATOM 1463 N N . ARG A 1 198 ? 22.862 -23.570 -38.056 1.00 72.75 198 ARG A N 1
ATOM 1464 C CA . ARG A 1 198 ? 23.820 -23.841 -36.966 1.00 72.75 198 ARG A CA 1
ATOM 1465 C C . ARG A 1 198 ? 23.877 -22.712 -35.944 1.00 72.75 198 ARG A C 1
ATOM 1467 O O . ARG A 1 198 ? 24.017 -22.960 -34.753 1.00 72.75 198 ARG A O 1
ATOM 1474 N N . ARG A 1 199 ? 23.752 -21.471 -36.409 1.00 69.50 199 ARG A N 1
ATOM 1475 C CA . ARG A 1 199 ? 23.614 -20.271 -35.583 1.00 69.50 199 ARG A CA 1
ATOM 1476 C C . ARG A 1 199 ? 22.379 -20.346 -34.687 1.00 69.50 199 ARG A C 1
ATOM 1478 O O . ARG A 1 199 ? 22.502 -20.114 -33.488 1.00 69.50 199 ARG A O 1
ATOM 1485 N N . LEU A 1 200 ? 21.231 -20.714 -35.253 1.00 70.88 200 LEU A N 1
ATOM 1486 C CA . LEU A 1 200 ? 19.994 -20.904 -34.501 1.00 70.88 200 LEU A CA 1
ATOM 1487 C C . LEU A 1 200 ? 20.117 -22.052 -33.488 1.00 70.88 200 LEU A C 1
ATOM 1489 O O . LEU A 1 200 ? 19.783 -21.857 -32.330 1.00 70.88 200 LEU A O 1
ATOM 1493 N N . GLU A 1 201 ? 20.684 -23.197 -33.873 1.00 74.88 201 GLU A N 1
ATOM 1494 C CA . GLU A 1 201 ? 20.908 -24.334 -32.963 1.00 74.88 201 GLU A CA 1
ATOM 1495 C C . GLU A 1 201 ? 21.838 -23.978 -31.791 1.00 74.88 201 GLU A C 1
ATOM 1497 O O . GLU A 1 201 ? 21.576 -24.346 -30.647 1.00 74.88 201 GLU A O 1
ATOM 1502 N N . LEU A 1 202 ? 22.930 -23.248 -32.053 1.00 70.88 202 LEU A N 1
ATOM 1503 C CA . LEU A 1 202 ? 23.837 -22.766 -31.006 1.00 70.88 202 LEU A CA 1
ATOM 1504 C C . LEU A 1 202 ? 23.150 -21.758 -30.080 1.00 70.88 202 LEU A C 1
ATOM 1506 O O . LEU A 1 202 ? 23.394 -21.780 -28.874 1.00 70.88 202 LEU A O 1
ATOM 1510 N N . TYR A 1 203 ? 22.298 -20.893 -30.635 1.00 70.06 203 TYR A N 1
ATOM 1511 C CA . TYR A 1 203 ? 21.482 -19.963 -29.862 1.00 70.06 203 TYR A CA 1
ATOM 1512 C C . TYR A 1 203 ? 20.483 -20.711 -28.972 1.00 70.06 203 TYR A C 1
ATOM 1514 O O . TYR A 1 203 ? 20.485 -20.504 -27.764 1.00 70.06 203 TYR A O 1
ATOM 1522 N N . GLU A 1 204 ? 19.709 -21.645 -29.527 1.00 73.50 204 GLU A N 1
ATOM 1523 C CA . GLU A 1 204 ? 18.753 -22.472 -28.783 1.00 73.50 204 GLU A CA 1
ATOM 1524 C C . GLU A 1 204 ? 19.437 -23.289 -27.678 1.00 73.50 204 GLU A C 1
ATOM 1526 O O . GLU A 1 204 ? 18.944 -23.349 -26.552 1.00 73.50 204 GLU A O 1
ATOM 1531 N N . ALA A 1 205 ? 20.608 -23.873 -27.953 1.00 75.06 205 ALA A N 1
ATOM 1532 C CA . ALA A 1 205 ? 21.385 -24.599 -26.952 1.00 75.06 205 ALA A CA 1
ATOM 1533 C C . ALA A 1 205 ? 21.909 -23.679 -25.833 1.00 75.06 205 ALA A C 1
ATOM 1535 O O . ALA A 1 205 ? 21.893 -24.060 -24.659 1.00 75.06 205 ALA A O 1
ATOM 1536 N N . ALA A 1 206 ? 22.363 -22.468 -26.174 1.00 71.94 206 ALA A N 1
ATOM 1537 C CA . ALA A 1 206 ? 22.811 -21.477 -25.198 1.00 71.94 206 ALA A CA 1
ATOM 1538 C C . ALA A 1 206 ? 21.651 -20.943 -24.340 1.00 71.94 206 ALA A C 1
ATOM 1540 O O . ALA A 1 206 ? 21.821 -20.769 -23.131 1.00 71.94 206 ALA A O 1
ATOM 1541 N N . GLU A 1 207 ? 20.479 -20.731 -24.940 1.00 75.12 207 GLU A N 1
ATOM 1542 C CA . GLU A 1 207 ? 19.243 -20.348 -24.252 1.00 75.12 207 GLU A CA 1
ATOM 1543 C C . GLU A 1 207 ? 18.763 -21.460 -23.313 1.00 75.12 207 GLU A C 1
ATOM 1545 O O . GLU A 1 207 ? 18.468 -21.191 -22.150 1.00 75.12 207 GLU A O 1
ATOM 1550 N N . ALA A 1 208 ? 18.777 -22.719 -23.758 1.00 78.56 208 ALA A N 1
ATOM 1551 C CA . ALA A 1 208 ? 18.420 -23.864 -22.921 1.00 78.56 208 ALA A CA 1
ATOM 1552 C C . ALA A 1 208 ? 19.375 -24.029 -21.726 1.00 78.56 208 ALA A C 1
ATOM 1554 O O . ALA A 1 208 ? 18.933 -24.274 -20.602 1.00 78.56 208 ALA A O 1
ATOM 1555 N N . ALA A 1 209 ? 20.684 -23.856 -21.939 1.00 78.25 209 ALA A N 1
ATOM 1556 C CA . ALA A 1 209 ? 21.668 -23.889 -20.857 1.00 78.25 209 ALA A CA 1
ATOM 1557 C C . ALA A 1 209 ? 21.470 -22.732 -19.861 1.00 78.25 209 ALA A C 1
ATOM 1559 O O . ALA A 1 209 ? 21.551 -22.946 -18.650 1.00 78.25 209 ALA A O 1
ATOM 1560 N N . ARG A 1 210 ? 21.168 -21.525 -20.362 1.00 77.50 210 ARG A N 1
ATOM 1561 C CA . ARG A 1 210 ? 20.838 -20.350 -19.539 1.00 77.50 210 ARG A CA 1
ATOM 1562 C C . ARG A 1 210 ? 19.596 -20.607 -18.690 1.00 77.50 210 ARG A C 1
ATOM 1564 O O . ARG A 1 210 ? 19.611 -20.336 -17.494 1.00 77.50 210 ARG A O 1
ATOM 1571 N N . GLU A 1 211 ? 18.544 -21.146 -19.294 1.00 80.75 211 GLU A N 1
ATOM 1572 C CA . GLU A 1 211 ? 17.284 -21.434 -18.612 1.00 80.75 211 GLU A CA 1
ATOM 1573 C C . GLU A 1 211 ? 17.456 -22.504 -17.526 1.00 80.75 211 GLU A C 1
ATOM 1575 O O . GLU A 1 211 ? 16.946 -22.356 -16.417 1.00 80.75 211 GLU A O 1
ATOM 1580 N N . ALA A 1 212 ? 18.258 -23.540 -17.790 1.00 82.81 212 ALA A N 1
ATOM 1581 C CA . ALA A 1 212 ? 18.592 -24.553 -16.793 1.00 82.81 212 ALA A CA 1
ATOM 1582 C C . ALA A 1 212 ? 19.374 -23.976 -15.594 1.00 82.81 212 ALA A C 1
ATOM 1584 O O . ALA A 1 212 ? 19.077 -24.320 -14.447 1.00 82.81 212 ALA A O 1
ATOM 1585 N N . GLU A 1 213 ? 20.350 -23.089 -15.833 1.00 81.56 213 GLU A N 1
ATOM 1586 C CA . GLU A 1 213 ? 21.086 -22.397 -14.762 1.00 81.56 213 GLU A CA 1
ATOM 1587 C C . GLU A 1 213 ? 20.154 -21.495 -13.937 1.00 81.56 213 GLU A C 1
ATOM 1589 O O . GLU A 1 213 ? 20.182 -21.541 -12.703 1.00 81.56 213 GLU A O 1
ATOM 1594 N N . ARG A 1 214 ? 19.279 -20.741 -14.615 1.00 82.19 214 ARG A N 1
ATOM 1595 C CA . ARG A 1 214 ? 18.280 -19.858 -13.999 1.00 82.19 214 ARG A CA 1
ATOM 1596 C C . ARG A 1 214 ? 17.350 -20.631 -13.065 1.00 82.19 214 ARG A C 1
ATOM 1598 O O . ARG A 1 214 ? 17.223 -20.258 -11.902 1.00 82.19 214 ARG A O 1
ATOM 1605 N N . LEU A 1 215 ? 16.754 -21.727 -13.543 1.00 85.56 215 LEU A N 1
ATOM 1606 C CA . LEU A 1 215 ? 15.850 -22.573 -12.755 1.00 85.56 215 LEU A CA 1
ATOM 1607 C C . LEU A 1 215 ? 16.553 -23.204 -11.542 1.00 85.56 215 LEU A C 1
ATOM 1609 O O . LEU A 1 215 ? 15.983 -23.267 -10.451 1.00 85.56 215 LEU A O 1
ATOM 1613 N N . ALA A 1 216 ? 17.803 -23.647 -11.706 1.00 86.00 216 ALA A N 1
ATOM 1614 C CA . ALA A 1 216 ? 18.581 -24.216 -10.608 1.00 86.00 216 ALA A CA 1
ATOM 1615 C C . ALA A 1 216 ? 18.890 -23.180 -9.512 1.00 86.00 216 ALA A C 1
ATOM 1617 O O . ALA A 1 216 ? 18.840 -23.501 -8.321 1.00 86.00 216 ALA A O 1
ATOM 1618 N N . GLU A 1 217 ? 19.208 -21.942 -9.892 1.00 84.69 217 GLU A N 1
ATOM 1619 C CA . GLU A 1 217 ? 19.453 -20.859 -8.939 1.00 84.69 217 GLU A CA 1
ATOM 1620 C C . GLU A 1 217 ? 18.156 -20.367 -8.282 1.00 84.69 217 GLU A C 1
ATOM 1622 O O . GLU A 1 217 ? 18.123 -20.131 -7.074 1.00 84.69 217 GLU A O 1
ATOM 1627 N N . GLU A 1 218 ? 17.060 -20.302 -9.035 1.00 85.44 218 GLU A N 1
ATOM 1628 C CA . GLU A 1 218 ? 15.731 -19.960 -8.526 1.00 85.44 218 GLU A CA 1
ATOM 1629 C C . GLU A 1 218 ? 15.274 -20.933 -7.428 1.00 85.44 218 GLU A C 1
ATOM 1631 O O . GLU A 1 218 ? 14.827 -20.493 -6.365 1.00 85.44 218 GLU A O 1
ATOM 1636 N N . ALA A 1 219 ? 15.495 -22.240 -7.618 1.00 87.31 219 ALA A N 1
ATOM 1637 C CA . ALA A 1 219 ? 15.230 -23.259 -6.602 1.00 87.31 219 ALA A CA 1
ATOM 1638 C C . ALA A 1 219 ? 16.079 -23.066 -5.328 1.00 87.31 219 ALA A C 1
ATOM 1640 O O . ALA A 1 219 ? 15.591 -23.248 -4.209 1.00 87.31 219 ALA A O 1
ATOM 1641 N N . ARG A 1 220 ? 17.349 -22.653 -5.468 1.00 87.56 220 ARG A N 1
ATOM 1642 C CA . ARG A 1 220 ? 18.220 -22.341 -4.318 1.00 87.56 220 ARG A CA 1
ATOM 1643 C C . ARG A 1 220 ? 17.751 -21.100 -3.566 1.00 87.56 220 ARG A C 1
ATOM 1645 O O . ARG A 1 220 ? 17.736 -21.111 -2.334 1.00 87.56 220 ARG A O 1
ATOM 1652 N N . LEU A 1 221 ? 17.371 -20.046 -4.290 1.00 84.94 221 LEU A N 1
ATOM 1653 C CA . LEU A 1 221 ? 16.820 -18.825 -3.702 1.00 84.94 221 LEU A CA 1
ATOM 1654 C C . LEU A 1 221 ? 15.510 -19.115 -2.968 1.00 84.94 221 LEU A C 1
ATOM 1656 O O . LEU A 1 221 ? 15.339 -18.638 -1.849 1.00 84.94 221 LEU A O 1
ATOM 1660 N N . GLN A 1 222 ? 14.639 -19.957 -3.535 1.00 87.44 222 GLN A N 1
ATOM 1661 C CA . GLN A 1 222 ? 13.401 -20.388 -2.883 1.00 87.44 222 GLN A CA 1
ATOM 1662 C C . GLN A 1 222 ? 13.676 -21.099 -1.556 1.00 87.44 222 GLN A C 1
ATOM 1664 O O . GLN A 1 222 ? 13.105 -20.742 -0.527 1.00 87.44 222 GLN A O 1
ATOM 1669 N N . ALA A 1 223 ? 14.586 -22.079 -1.559 1.00 88.12 223 ALA A N 1
ATOM 1670 C CA . ALA A 1 223 ? 14.947 -22.822 -0.354 1.00 88.12 223 ALA A CA 1
ATOM 1671 C C . ALA A 1 223 ? 15.548 -21.907 0.726 1.00 88.12 223 ALA A C 1
ATOM 1673 O O . ALA A 1 223 ? 15.201 -22.016 1.903 1.00 88.12 223 ALA A O 1
ATOM 1674 N N . ARG A 1 224 ? 16.415 -20.965 0.328 1.00 86.94 224 ARG A N 1
ATOM 1675 C CA . ARG A 1 224 ? 16.991 -19.968 1.240 1.00 86.94 224 ARG A CA 1
ATOM 1676 C C . ARG A 1 224 ? 15.929 -19.020 1.798 1.00 86.94 224 ARG A C 1
ATOM 1678 O O . ARG A 1 224 ? 15.987 -18.713 2.986 1.00 86.94 224 ARG A O 1
ATOM 1685 N N . SER A 1 225 ? 14.989 -18.574 0.964 1.00 85.88 225 SER A N 1
ATOM 1686 C CA . SER A 1 225 ? 13.884 -17.706 1.378 1.00 85.88 225 SER A CA 1
ATOM 1687 C C . SER A 1 225 ? 13.004 -18.395 2.420 1.00 85.88 225 SER A C 1
ATOM 1689 O O . SER A 1 225 ? 12.789 -17.844 3.493 1.00 85.88 225 SER A O 1
ATOM 1691 N N . ARG A 1 226 ? 12.610 -19.654 2.178 1.00 88.69 226 ARG A N 1
ATOM 1692 C CA . ARG A 1 226 ? 11.823 -20.455 3.133 1.00 88.69 226 ARG A CA 1
ATOM 1693 C C . ARG A 1 226 ? 12.519 -20.607 4.486 1.00 88.69 226 ARG A C 1
ATOM 1695 O O . ARG A 1 226 ? 11.920 -20.323 5.515 1.00 88.69 226 ARG A O 1
ATOM 1702 N N . ALA A 1 227 ? 13.804 -20.962 4.490 1.00 88.44 227 ALA A N 1
ATOM 1703 C CA . ALA A 1 227 ? 14.570 -21.075 5.733 1.00 88.44 227 ALA A CA 1
ATOM 1704 C C . ALA A 1 227 ? 14.695 -19.728 6.480 1.00 88.44 227 ALA A C 1
ATOM 1706 O O . ALA A 1 227 ? 14.687 -19.686 7.712 1.00 88.44 227 ALA A O 1
ATOM 1707 N N . ALA A 1 228 ? 14.815 -18.613 5.750 1.00 85.44 228 ALA A N 1
ATOM 1708 C CA . ALA A 1 228 ? 14.821 -17.278 6.344 1.00 85.44 228 ALA A CA 1
ATOM 1709 C C . ALA A 1 228 ? 13.443 -16.897 6.915 1.00 85.44 228 ALA A C 1
ATOM 1711 O O . ALA A 1 228 ? 13.389 -16.342 8.013 1.00 85.44 228 ALA A O 1
ATOM 1712 N N . ALA A 1 229 ? 12.358 -17.242 6.218 1.00 87.06 229 ALA A N 1
ATOM 1713 C CA . ALA A 1 229 ? 10.979 -17.021 6.646 1.00 87.06 229 ALA A CA 1
ATOM 1714 C C . ALA A 1 229 ? 10.662 -17.771 7.949 1.00 87.06 229 ALA A C 1
ATOM 1716 O O . ALA A 1 229 ? 10.162 -17.169 8.895 1.00 87.06 229 ALA A O 1
ATOM 1717 N N . GLU A 1 230 ? 11.038 -19.049 8.052 1.00 89.56 230 GLU A N 1
ATOM 1718 C CA . GLU A 1 230 ? 10.872 -19.847 9.279 1.00 89.56 230 GLU A CA 1
ATOM 1719 C C . GLU A 1 230 ? 11.614 -19.225 10.469 1.00 89.56 230 GLU A C 1
ATOM 1721 O O . GLU A 1 230 ? 11.075 -19.116 11.573 1.00 89.56 230 GLU A O 1
ATOM 1726 N N . LYS A 1 231 ? 12.846 -18.754 10.240 1.00 88.62 231 LYS A N 1
ATOM 1727 C CA . LYS A 1 231 ? 13.629 -18.063 11.270 1.00 88.62 231 LYS A CA 1
ATOM 1728 C C . LYS A 1 231 ? 12.988 -16.734 11.684 1.00 88.62 231 LYS A C 1
ATOM 1730 O O . LYS A 1 231 ? 12.980 -16.418 12.873 1.00 88.62 231 LYS A O 1
ATOM 1735 N N . ALA A 1 232 ? 12.479 -15.957 10.727 1.00 82.31 232 ALA A N 1
ATOM 1736 C CA . ALA A 1 232 ? 11.797 -14.692 10.995 1.00 82.31 232 ALA A CA 1
ATOM 1737 C C . ALA A 1 232 ? 10.501 -14.917 11.787 1.00 82.31 232 ALA A C 1
ATOM 1739 O O . ALA A 1 232 ? 10.292 -14.267 12.807 1.00 82.31 232 ALA A O 1
ATOM 1740 N N . SER A 1 233 ? 9.697 -15.904 11.390 1.00 87.69 233 SER A N 1
ATOM 1741 C CA . SER A 1 233 ? 8.480 -16.322 12.092 1.00 87.69 233 SER A CA 1
ATOM 1742 C C . SER A 1 233 ? 8.764 -16.729 13.545 1.00 87.69 233 SER A C 1
ATOM 1744 O O . SER A 1 233 ? 8.102 -16.260 14.471 1.00 87.69 233 SER A O 1
ATOM 1746 N N . ALA A 1 234 ? 9.824 -17.511 13.786 1.00 88.38 234 ALA A N 1
ATOM 1747 C CA . ALA A 1 234 ? 10.247 -17.862 15.143 1.00 88.38 234 ALA A CA 1
ATOM 1748 C C . ALA A 1 234 ? 10.676 -16.636 15.977 1.00 88.38 234 ALA A C 1
ATOM 1750 O O . ALA A 1 234 ? 10.377 -16.569 17.170 1.00 88.38 234 ALA A O 1
ATOM 1751 N N . ALA A 1 235 ? 11.343 -15.656 15.360 1.00 86.88 235 ALA A N 1
ATOM 1752 C CA . ALA A 1 235 ? 11.717 -14.410 16.028 1.00 86.88 235 ALA A CA 1
ATOM 1753 C C . ALA A 1 235 ? 10.492 -13.540 16.368 1.00 86.88 235 ALA A C 1
ATOM 1755 O O . ALA A 1 235 ? 10.453 -12.958 17.452 1.00 86.88 235 ALA A O 1
ATOM 1756 N N . VAL A 1 236 ? 9.479 -13.496 15.491 1.00 84.94 236 VAL A N 1
ATOM 1757 C CA . VAL A 1 236 ? 8.200 -12.811 15.751 1.00 84.94 236 VAL A CA 1
ATOM 1758 C C . VAL A 1 236 ? 7.498 -13.418 16.963 1.00 84.94 236 VAL A C 1
ATOM 1760 O O . VAL A 1 236 ? 7.091 -12.675 17.853 1.00 84.94 236 VAL A O 1
ATOM 1763 N N . ARG A 1 237 ? 7.451 -14.753 17.070 1.00 86.88 237 ARG A N 1
ATOM 1764 C CA . ARG A 1 237 ? 6.907 -15.436 18.259 1.00 86.88 237 ARG A CA 1
ATOM 1765 C C . ARG A 1 237 ? 7.610 -15.010 19.546 1.00 86.88 237 ARG A C 1
ATOM 1767 O O . ARG A 1 237 ? 6.968 -14.689 20.544 1.00 86.88 237 ARG A O 1
ATOM 1774 N N . GLU A 1 238 ? 8.942 -14.975 19.536 1.00 86.88 238 GLU A N 1
ATOM 1775 C CA . GLU A 1 238 ? 9.718 -14.550 20.705 1.00 86.88 238 GLU A CA 1
ATOM 1776 C C . GLU A 1 238 ? 9.472 -13.072 21.058 1.00 86.88 238 GLU A C 1
ATOM 1778 O O . GLU A 1 238 ? 9.321 -12.732 22.236 1.00 86.88 238 GLU A O 1
ATOM 1783 N N . ALA A 1 239 ? 9.413 -12.194 20.053 1.00 81.31 239 ALA A N 1
ATOM 1784 C CA . ALA A 1 239 ? 9.150 -10.770 20.234 1.00 81.31 239 ALA A CA 1
ATOM 1785 C C . ALA A 1 239 ? 7.740 -10.514 20.788 1.00 81.31 239 ALA A C 1
ATOM 1787 O O . ALA A 1 239 ? 7.600 -9.754 21.748 1.00 81.31 239 ALA A O 1
ATOM 1788 N N . PHE A 1 240 ? 6.727 -11.201 20.251 1.00 86.44 240 PHE A N 1
ATOM 1789 C CA . PHE A 1 240 ? 5.343 -11.133 20.719 1.00 86.44 240 PHE A CA 1
ATOM 1790 C C . PHE A 1 240 ? 5.241 -11.509 22.201 1.00 86.44 240 PHE A C 1
ATOM 1792 O O . PHE A 1 240 ? 4.738 -10.725 23.008 1.00 86.44 240 PHE A O 1
ATOM 1799 N N . ARG A 1 241 ? 5.831 -12.648 22.597 1.00 84.06 241 ARG A N 1
ATOM 1800 C CA . ARG A 1 241 ? 5.862 -13.088 24.004 1.00 84.06 241 ARG A CA 1
ATOM 1801 C C . ARG A 1 241 ? 6.498 -12.044 24.922 1.00 84.06 241 ARG A C 1
ATOM 1803 O O . ARG A 1 241 ? 5.963 -11.765 25.992 1.00 84.06 241 ARG A O 1
ATOM 1810 N N . LYS A 1 242 ? 7.619 -11.440 24.507 1.00 84.50 242 LYS A N 1
ATOM 1811 C CA . LYS A 1 242 ? 8.292 -10.381 25.284 1.00 84.50 242 LYS A CA 1
ATOM 1812 C C . LYS A 1 242 ? 7.451 -9.104 25.383 1.00 84.50 242 LYS A C 1
ATOM 1814 O O . LYS A 1 242 ? 7.424 -8.504 26.456 1.00 84.50 242 LYS A O 1
ATOM 1819 N N . ARG A 1 243 ? 6.782 -8.681 24.300 1.00 81.00 243 ARG A N 1
ATOM 1820 C CA . ARG A 1 243 ? 5.900 -7.497 24.290 1.00 81.00 243 ARG A CA 1
ATOM 1821 C C . ARG A 1 243 ? 4.706 -7.712 25.213 1.00 81.00 243 ARG A C 1
ATOM 1823 O O . ARG A 1 243 ? 4.525 -6.916 26.129 1.00 81.00 243 ARG A O 1
ATOM 1830 N N . LYS A 1 244 ? 3.971 -8.817 25.046 1.00 84.44 244 LYS A N 1
ATOM 1831 C CA . LYS A 1 244 ? 2.810 -9.137 25.889 1.00 84.44 244 LYS A CA 1
ATOM 1832 C C . LYS A 1 244 ? 3.207 -9.275 27.360 1.00 84.44 244 LYS A C 1
ATOM 1834 O O . LYS A 1 244 ? 2.509 -8.768 28.227 1.00 84.44 244 LYS A O 1
ATOM 1839 N N . GLN A 1 245 ? 4.375 -9.856 27.658 1.00 83.88 245 GLN A N 1
ATOM 1840 C CA . GLN A 1 245 ? 4.893 -9.899 29.030 1.00 83.88 245 GLN A CA 1
ATOM 1841 C C . GLN A 1 245 ? 5.104 -8.497 29.626 1.00 83.88 245 GLN A C 1
ATOM 1843 O O . GLN A 1 245 ? 4.726 -8.263 30.771 1.00 83.88 245 GLN A O 1
ATOM 1848 N N . ARG A 1 246 ? 5.696 -7.562 28.872 1.00 83.44 246 ARG A N 1
ATOM 1849 C CA . ARG A 1 246 ? 5.887 -6.175 29.332 1.00 83.44 246 ARG A CA 1
ATOM 1850 C C . ARG A 1 246 ? 4.564 -5.439 29.506 1.00 83.44 246 ARG A C 1
ATOM 1852 O O . ARG A 1 246 ? 4.408 -4.727 30.492 1.00 83.44 246 ARG A O 1
ATOM 1859 N N . GLN A 1 247 ? 3.630 -5.633 28.578 1.00 81.38 247 GLN A N 1
ATOM 1860 C CA . GLN A 1 247 ? 2.294 -5.049 28.649 1.00 81.38 247 GLN A CA 1
ATOM 1861 C C . GLN A 1 247 ? 1.571 -5.495 29.923 1.00 81.38 247 GLN A C 1
ATOM 1863 O O . GLN A 1 247 ? 1.184 -4.649 30.723 1.00 81.38 247 GLN A O 1
ATOM 1868 N N . LEU A 1 248 ? 1.498 -6.808 30.168 1.00 84.88 248 LEU A N 1
ATOM 1869 C CA . LEU A 1 248 ? 0.878 -7.353 31.377 1.00 84.88 248 LEU A CA 1
ATOM 1870 C C . LEU A 1 248 ? 1.554 -6.814 32.646 1.00 84.88 248 LEU A C 1
ATOM 1872 O O . LEU A 1 248 ? 0.882 -6.495 33.620 1.00 84.88 248 LEU A O 1
ATOM 1876 N N . GLN A 1 249 ? 2.885 -6.665 32.645 1.00 83.25 249 GLN A N 1
ATOM 1877 C CA . GLN A 1 249 ? 3.613 -6.062 33.769 1.00 83.25 249 GLN A CA 1
ATOM 1878 C C . GLN A 1 249 ? 3.234 -4.593 33.999 1.00 83.25 249 GLN A C 1
ATOM 1880 O O . GLN A 1 249 ? 3.126 -4.166 35.149 1.00 83.25 249 GLN A O 1
ATOM 1885 N N . GLN A 1 250 ? 3.040 -3.817 32.933 1.00 78.50 250 GLN A N 1
ATOM 1886 C CA . GLN A 1 250 ? 2.650 -2.410 33.014 1.00 78.50 250 GLN A CA 1
ATOM 1887 C C . GLN A 1 250 ? 1.199 -2.257 33.479 1.00 78.50 250 GLN A C 1
ATOM 1889 O O . GLN A 1 250 ? 0.938 -1.472 34.390 1.00 78.50 250 GLN A O 1
ATOM 1894 N N . GLU A 1 251 ? 0.280 -3.046 32.925 1.00 81.38 251 GLU A N 1
ATOM 1895 C CA . GLU A 1 251 ? -1.124 -3.105 33.349 1.00 81.38 251 GLU A CA 1
ATOM 1896 C C . GLU A 1 251 ? -1.235 -3.515 34.820 1.00 81.38 251 GLU A C 1
ATOM 1898 O O . GLU A 1 251 ? -1.905 -2.841 35.603 1.00 81.38 251 GLU A O 1
ATOM 1903 N N . ALA A 1 252 ? -0.493 -4.545 35.235 1.00 83.81 252 ALA A N 1
ATOM 1904 C CA . ALA A 1 252 ? -0.435 -4.966 36.627 1.00 83.81 252 ALA A CA 1
ATOM 1905 C C . ALA A 1 252 ? 0.132 -3.866 37.536 1.00 83.81 252 ALA A C 1
ATOM 1907 O O . ALA A 1 252 ? -0.419 -3.618 38.606 1.00 83.81 252 ALA A O 1
ATOM 1908 N N . ALA A 1 253 ? 1.191 -3.162 37.125 1.00 79.94 253 ALA A N 1
ATOM 1909 C CA . ALA A 1 253 ? 1.744 -2.053 37.903 1.00 79.94 253 ALA A CA 1
ATOM 1910 C C . ALA A 1 253 ? 0.741 -0.897 38.063 1.00 79.94 253 ALA A C 1
ATOM 1912 O O . ALA A 1 253 ? 0.622 -0.336 39.155 1.00 79.94 253 ALA A O 1
ATOM 1913 N N . VAL A 1 254 ? -0.010 -0.564 37.007 1.00 79.00 254 VAL A N 1
ATOM 1914 C CA . VAL A 1 254 ? -1.077 0.447 37.054 1.00 79.00 254 VAL A CA 1
ATOM 1915 C C . VAL A 1 254 ? -2.217 -0.011 37.961 1.00 79.00 254 VAL A C 1
ATOM 1917 O O . VAL A 1 254 ? -2.655 0.769 38.805 1.00 79.00 254 VAL A O 1
ATOM 1920 N N . ALA A 1 255 ? -2.655 -1.267 37.848 1.00 77.81 255 ALA A N 1
ATOM 1921 C CA . ALA A 1 255 ? -3.702 -1.842 38.689 1.00 77.81 255 ALA A CA 1
ATOM 1922 C C . ALA A 1 255 ? -3.300 -1.859 40.171 1.00 77.81 255 ALA A C 1
ATOM 1924 O O . ALA A 1 255 ? -4.090 -1.467 41.029 1.00 77.81 255 ALA A O 1
ATOM 1925 N N . VAL A 1 256 ? -2.053 -2.229 40.481 1.00 79.44 256 VAL A N 1
ATOM 1926 C CA . VAL A 1 256 ? -1.495 -2.146 41.839 1.00 79.44 256 VAL A CA 1
ATOM 1927 C C . VAL A 1 256 ? -1.484 -0.699 42.321 1.00 79.44 256 VAL A C 1
ATOM 1929 O O . VAL A 1 256 ? -2.014 -0.412 43.391 1.00 79.44 256 VAL A O 1
ATOM 1932 N N . ALA A 1 257 ? -0.943 0.234 41.536 1.00 75.25 257 ALA A N 1
ATOM 1933 C CA . ALA A 1 257 ? -0.877 1.640 41.923 1.00 75.25 257 ALA A CA 1
ATOM 1934 C C . ALA A 1 257 ? -2.268 2.265 42.121 1.00 75.25 257 ALA A C 1
ATOM 1936 O O . ALA A 1 257 ? -2.445 3.075 43.030 1.00 75.25 257 ALA A O 1
ATOM 1937 N N . ALA A 1 258 ? -3.256 1.897 41.299 1.00 72.06 258 ALA A N 1
ATOM 1938 C CA . ALA A 1 258 ? -4.648 2.311 41.451 1.00 72.06 258 ALA A CA 1
ATOM 1939 C C . ALA A 1 258 ? -5.255 1.737 42.736 1.00 72.06 258 ALA A C 1
ATOM 1941 O O . ALA A 1 258 ? -5.774 2.498 43.548 1.00 72.06 258 ALA A O 1
ATOM 1942 N N . ARG A 1 259 ? -5.081 0.430 42.971 1.00 72.75 259 ARG A N 1
ATOM 1943 C CA . ARG A 1 259 ? -5.556 -0.267 44.173 1.00 72.75 259 ARG A CA 1
ATOM 1944 C C . ARG A 1 259 ? -4.911 0.241 45.460 1.00 72.75 259 ARG A C 1
ATOM 1946 O O . ARG A 1 259 ? -5.525 0.160 46.509 1.00 72.75 259 ARG A O 1
ATOM 1953 N N . ARG A 1 260 ? -3.677 0.748 45.411 1.00 72.75 260 ARG A N 1
ATOM 1954 C CA . ARG A 1 260 ? -2.969 1.301 46.582 1.00 72.75 260 ARG A CA 1
ATOM 1955 C C . ARG A 1 260 ? -3.251 2.785 46.817 1.00 72.75 260 ARG A C 1
ATOM 1957 O O . ARG A 1 260 ? -2.960 3.299 47.897 1.00 72.75 260 ARG A O 1
ATOM 1964 N N . ARG A 1 261 ? -3.800 3.495 45.829 1.00 66.38 261 ARG A N 1
ATOM 1965 C CA . ARG A 1 261 ? -4.035 4.942 45.904 1.00 66.38 261 ARG A CA 1
ATOM 1966 C C . ARG A 1 261 ? -5.127 5.251 46.929 1.00 66.38 261 ARG A C 1
ATOM 1968 O O . ARG A 1 261 ? -6.249 4.787 46.793 1.00 66.38 261 ARG A O 1
ATOM 1975 N N . GLY A 1 262 ? -4.810 6.061 47.939 1.00 63.19 262 GLY A N 1
ATOM 1976 C CA . GLY A 1 262 ? -5.777 6.510 48.950 1.00 63.19 262 GLY A CA 1
ATOM 1977 C C . GLY A 1 262 ? -6.144 5.478 50.026 1.00 63.19 262 GLY A C 1
ATOM 1978 O O . GLY A 1 262 ? -6.811 5.842 50.989 1.00 63.19 262 GLY A O 1
ATOM 1979 N N . VAL A 1 263 ? -5.670 4.229 49.923 1.00 70.12 263 VAL A N 1
ATOM 1980 C CA . VAL A 1 263 ? -5.953 3.153 50.896 1.00 70.12 263 VAL A CA 1
ATOM 1981 C C . VAL A 1 263 ? -5.276 3.392 52.247 1.00 70.12 263 VAL A C 1
ATOM 1983 O O . VAL A 1 263 ? -5.854 3.137 53.296 1.00 70.12 263 VAL A O 1
ATOM 1986 N N . LEU A 1 264 ? -4.046 3.909 52.253 1.00 64.31 264 LEU A N 1
ATOM 1987 C CA . LEU A 1 264 ? -3.372 4.278 53.504 1.00 64.31 264 LEU A CA 1
ATOM 1988 C C . LEU A 1 264 ? -3.917 5.595 54.074 1.00 64.31 264 LEU A C 1
ATOM 1990 O O . LEU A 1 264 ? -4.005 5.741 55.291 1.00 64.31 264 LEU A O 1
ATOM 1994 N N . ASP A 1 265 ? -4.337 6.521 53.211 1.00 63.97 265 ASP A N 1
ATOM 1995 C CA . ASP A 1 265 ? -4.922 7.797 53.632 1.00 63.97 265 ASP A CA 1
ATOM 1996 C C . ASP A 1 265 ? -6.296 7.602 54.302 1.00 63.97 265 ASP A C 1
ATOM 1998 O O . ASP A 1 265 ? -6.595 8.290 55.280 1.00 63.97 265 ASP A O 1
ATOM 2002 N N . SER A 1 266 ? -7.107 6.632 53.849 1.00 64.31 266 SER A N 1
ATOM 2003 C CA . SER A 1 266 ? -8.387 6.283 54.491 1.00 64.31 266 SER A CA 1
ATOM 2004 C C . SER A 1 266 ? -8.197 5.678 55.888 1.00 64.31 266 SER A C 1
ATOM 2006 O O . SER A 1 266 ? -8.912 6.042 56.823 1.00 64.31 266 SER A O 1
ATOM 2008 N N . VAL A 1 267 ? -7.171 4.841 56.080 1.00 67.38 267 VAL A N 1
ATOM 2009 C CA . VAL A 1 267 ? -6.802 4.301 57.402 1.00 67.38 267 VAL A CA 1
ATOM 2010 C C . VAL A 1 267 ? -6.330 5.407 58.349 1.00 67.38 267 VAL A C 1
ATOM 2012 O O . VAL A 1 267 ? -6.707 5.415 59.519 1.00 67.38 267 VAL A O 1
ATOM 2015 N N . VAL A 1 268 ? -5.533 6.364 57.863 1.00 61.34 268 VAL A N 1
ATOM 2016 C CA . VAL A 1 268 ? -5.068 7.507 58.672 1.00 61.34 268 VAL A CA 1
ATOM 2017 C C . VAL A 1 268 ? -6.233 8.425 59.072 1.00 61.34 268 VAL A C 1
ATOM 2019 O O . VAL A 1 268 ? -6.211 9.000 60.162 1.00 61.34 268 VAL A O 1
ATOM 2022 N N . ALA A 1 269 ? -7.266 8.538 58.231 1.00 56.41 269 ALA A N 1
ATOM 2023 C CA . ALA A 1 269 ? -8.445 9.365 58.486 1.00 56.41 269 ALA A CA 1
ATOM 2024 C C . ALA A 1 269 ? -9.430 8.764 59.514 1.00 56.41 269 ALA A C 1
ATOM 2026 O O . ALA A 1 269 ? -10.139 9.521 60.182 1.00 56.41 269 ALA A O 1
ATOM 2027 N N . ALA A 1 270 ? -9.459 7.437 59.695 1.00 60.88 270 ALA A N 1
ATOM 2028 C CA . ALA A 1 270 ? -10.344 6.767 60.649 1.00 60.88 270 ALA A CA 1
ATOM 2029 C C . ALA A 1 270 ? -9.568 6.148 61.820 1.00 60.88 270 ALA A C 1
ATOM 2031 O O . ALA A 1 270 ? -9.096 5.013 61.766 1.00 60.88 270 ALA A O 1
ATOM 2032 N N . ALA A 1 271 ? -9.486 6.874 62.936 1.00 58.25 271 ALA A N 1
ATOM 2033 C CA . ALA A 1 271 ? -8.914 6.326 64.162 1.00 58.25 271 ALA A CA 1
ATOM 2034 C C . ALA A 1 271 ? -9.694 5.080 64.625 1.00 58.25 271 ALA A C 1
ATOM 2036 O O . ALA A 1 271 ? -10.927 5.106 64.711 1.00 58.25 271 ALA A O 1
ATOM 2037 N N . ALA A 1 272 ? -8.975 4.011 64.986 1.00 63.75 272 ALA A N 1
ATOM 2038 C CA . ALA A 1 272 ? -9.560 2.873 65.686 1.00 63.75 272 ALA A CA 1
ATOM 2039 C C . ALA A 1 272 ? -10.324 3.382 66.919 1.00 63.75 272 ALA A C 1
ATOM 2041 O O . ALA A 1 272 ? -9.801 4.200 67.678 1.00 63.75 272 ALA A O 1
ATOM 2042 N N . LYS A 1 273 ? -11.570 2.928 67.107 1.00 72.44 273 LYS A N 1
ATOM 2043 C CA . LYS A 1 273 ? -12.425 3.319 68.237 1.00 72.44 273 LYS A CA 1
ATOM 2044 C C . LYS A 1 273 ? -12.510 2.166 69.239 1.00 72.44 273 LYS A C 1
ATOM 2046 O O . LYS A 1 273 ? -13.328 1.263 69.043 1.00 72.44 273 LYS A O 1
ATOM 2051 N N . PRO A 1 274 ? -11.687 2.176 70.308 1.00 73.44 274 PRO A N 1
ATOM 2052 C CA . PRO A 1 274 ? -11.737 1.150 71.339 1.00 73.44 274 PRO A CA 1
ATOM 2053 C C . PRO A 1 274 ? -13.149 1.024 71.912 1.00 73.44 274 PRO A C 1
ATOM 2055 O O . PRO A 1 274 ? -13.793 2.027 72.219 1.00 73.44 274 PRO A O 1
ATOM 2058 N N . GLY A 1 275 ? -13.629 -0.210 72.049 1.00 79.19 275 GLY A N 1
ATOM 2059 C CA . GLY A 1 275 ? -14.949 -0.498 72.610 1.00 79.19 275 GLY A CA 1
ATOM 2060 C C . GLY A 1 275 ? -16.125 -0.383 71.635 1.00 79.19 275 GLY A C 1
ATOM 2061 O O . GLY A 1 275 ? -17.245 -0.641 72.071 1.00 79.19 275 GLY A O 1
ATOM 2062 N N . VAL A 1 276 ? -15.892 -0.045 70.356 1.00 87.25 276 VAL A N 1
ATOM 2063 C CA . VAL A 1 276 ? -16.930 -0.041 69.304 1.00 87.25 276 VAL A CA 1
ATOM 2064 C C . VAL A 1 276 ? -16.919 -1.323 68.479 1.00 87.25 276 VAL A C 1
ATOM 2066 O O . VAL A 1 276 ? -17.957 -1.952 68.294 1.00 87.25 276 VAL A O 1
ATOM 2069 N N . TYR A 1 277 ? -15.747 -1.743 68.015 1.00 89.44 277 TYR A N 1
ATOM 2070 C CA . TYR A 1 277 ? -15.554 -3.025 67.346 1.00 89.44 277 TYR A CA 1
ATOM 2071 C C . TYR A 1 277 ? -14.223 -3.647 67.777 1.00 89.44 277 TYR A C 1
ATOM 2073 O O . TYR A 1 277 ? -13.347 -2.949 68.293 1.00 89.44 277 TYR A O 1
ATOM 2081 N N . GLN A 1 278 ? -14.075 -4.955 67.574 1.00 88.44 278 GLN A N 1
ATOM 2082 C CA . GLN A 1 278 ? -12.830 -5.680 67.799 1.00 88.44 278 GLN A CA 1
ATOM 2083 C C . GLN A 1 278 ? -12.731 -6.887 66.862 1.00 88.44 278 GLN A C 1
ATOM 2085 O O . GLN A 1 278 ? -13.716 -7.592 66.644 1.00 88.44 278 GLN A O 1
ATOM 2090 N N . TRP A 1 279 ? -11.537 -7.134 66.330 1.00 88.62 279 TRP A N 1
ATOM 2091 C CA . TRP A 1 279 ? -11.226 -8.371 65.618 1.00 88.62 279 TRP A CA 1
ATOM 2092 C C . TRP A 1 279 ? -10.790 -9.458 66.609 1.00 88.62 279 TRP A C 1
ATOM 2094 O O . TRP A 1 279 ? -9.990 -9.198 67.512 1.00 88.62 279 TRP A O 1
ATOM 2104 N N . LEU A 1 280 ? -11.352 -10.659 66.461 1.00 86.56 280 LEU A N 1
ATOM 2105 C CA . LEU A 1 280 ? -11.114 -11.811 67.334 1.00 86.56 280 LEU A CA 1
ATOM 2106 C C . LEU A 1 280 ? -10.397 -12.930 66.570 1.00 86.56 280 LEU A C 1
ATOM 2108 O O . LEU A 1 280 ? -10.771 -13.245 65.433 1.00 86.56 280 LEU A O 1
ATOM 2112 N N . ASP A 1 281 ? -9.420 -13.557 67.225 1.00 73.12 281 ASP A N 1
ATOM 2113 C CA . ASP A 1 281 ? -8.734 -14.775 66.777 1.00 73.12 281 ASP A CA 1
ATOM 2114 C C . ASP A 1 281 ? -8.708 -15.849 67.886 1.00 73.12 281 ASP A C 1
ATOM 2116 O O . ASP A 1 281 ? -9.245 -15.640 68.970 1.00 73.12 281 ASP A O 1
ATOM 2120 N N . GLU A 1 282 ? -8.126 -17.025 67.623 1.00 61.56 282 GLU A N 1
ATOM 2121 C CA . GLU A 1 282 ? -8.068 -18.136 68.594 1.00 61.56 282 GLU A CA 1
ATOM 2122 C C . GLU A 1 282 ? -7.195 -17.841 69.836 1.00 61.56 282 GLU A C 1
ATOM 2124 O O . GLU A 1 282 ? -7.304 -18.556 70.832 1.00 61.56 282 GLU A O 1
ATOM 2129 N N . GLU A 1 283 ? -6.363 -16.791 69.813 1.00 56.75 283 GLU A N 1
ATOM 2130 C CA . GLU A 1 283 ? -5.442 -16.413 70.899 1.00 56.75 283 GLU A CA 1
ATOM 2131 C C . GLU A 1 283 ? -5.870 -15.129 71.648 1.00 56.75 283 GLU A C 1
ATOM 2133 O O . GLU A 1 283 ? -5.280 -14.797 72.679 1.00 56.75 283 GLU A O 1
ATOM 2138 N N . GLY A 1 284 ? -6.904 -14.413 71.185 1.00 60.75 284 GLY A N 1
ATOM 2139 C CA . GLY A 1 284 ? -7.393 -13.177 71.797 1.00 60.75 284 GLY A CA 1
ATOM 2140 C C . GLY A 1 284 ? -7.790 -12.099 70.780 1.00 60.75 284 GLY A C 1
ATOM 2141 O O . GLY A 1 284 ? -8.750 -12.259 70.026 1.00 60.75 284 GLY A O 1
ATOM 2142 N N . ALA A 1 285 ? -7.124 -10.940 70.856 1.00 59.09 285 ALA A N 1
ATOM 2143 C CA . ALA A 1 285 ? -7.296 -9.818 69.934 1.00 59.09 285 ALA A CA 1
ATOM 2144 C C . ALA A 1 285 ? -6.325 -9.983 68.759 1.00 59.09 285 ALA A C 1
ATOM 2146 O O . ALA A 1 285 ? -5.122 -9.772 68.920 1.00 59.09 285 ALA A O 1
ATOM 2147 N N . GLY A 1 286 ? -6.853 -10.352 67.596 1.00 67.31 286 GLY A N 1
ATOM 2148 C CA . GLY A 1 286 ? -6.056 -10.627 66.407 1.00 67.31 286 GLY A CA 1
ATOM 2149 C C . GLY A 1 286 ? -6.393 -9.678 65.278 1.00 67.31 286 GLY A C 1
ATOM 2150 O O . GLY A 1 286 ? -7.557 -9.548 64.913 1.00 67.31 286 GLY A O 1
ATOM 2151 N N . GLU A 1 287 ? -5.389 -9.036 64.691 1.00 76.62 287 GLU A N 1
ATOM 2152 C CA . GLU A 1 287 ? -5.571 -8.315 63.431 1.00 76.62 287 GLU A CA 1
ATOM 2153 C C . GLU A 1 287 ? -5.991 -9.292 62.315 1.00 76.62 287 GLU A C 1
ATOM 2155 O O . GLU A 1 287 ? -5.501 -10.431 62.272 1.00 76.62 287 GLU A O 1
ATOM 2160 N N . PRO A 1 288 ? -6.879 -8.880 61.391 1.00 85.44 288 PRO A N 1
ATOM 2161 C CA . PRO A 1 288 ? -7.251 -9.714 60.257 1.00 85.44 288 PRO A CA 1
ATOM 2162 C C . PRO A 1 288 ? -6.008 -10.047 59.420 1.00 85.44 288 PRO A C 1
ATOM 2164 O O . PRO A 1 288 ? -5.153 -9.196 59.178 1.00 85.44 288 PRO A O 1
ATOM 2167 N N . ARG A 1 289 ? -5.889 -11.302 58.972 1.00 85.44 289 ARG A N 1
ATOM 2168 C CA . ARG A 1 289 ? -4.756 -11.783 58.163 1.00 85.44 289 ARG A CA 1
ATOM 2169 C C . ARG A 1 289 ? -5.215 -12.164 56.767 1.00 85.44 289 ARG A C 1
ATOM 2171 O O . ARG A 1 289 ? -6.236 -12.836 56.625 1.00 85.44 289 ARG A O 1
ATOM 2178 N N . ALA A 1 290 ? -4.428 -11.788 55.764 1.00 82.75 290 ALA A N 1
ATOM 2179 C CA . ALA A 1 290 ? -4.744 -12.037 54.362 1.00 82.75 290 ALA A CA 1
ATOM 2180 C C . ALA A 1 290 ? -5.005 -13.535 54.099 1.00 82.75 290 ALA A C 1
ATOM 2182 O O . ALA A 1 290 ? -4.222 -14.399 54.508 1.00 82.75 290 ALA A O 1
ATOM 2183 N N . GLY A 1 291 ? -6.120 -13.847 53.432 1.00 79.75 291 GLY A N 1
ATOM 2184 C CA . GLY A 1 291 ? -6.470 -15.202 52.991 1.00 79.75 291 GLY A CA 1
ATOM 2185 C C . GLY A 1 291 ? -6.978 -16.123 54.100 1.00 79.75 291 GLY A C 1
ATOM 2186 O O . GLY A 1 291 ? -7.120 -17.327 53.880 1.00 79.75 291 GLY A O 1
ATOM 2187 N N . ARG A 1 292 ? -7.234 -15.582 55.295 1.00 86.06 292 ARG A N 1
ATOM 2188 C CA . ARG A 1 292 ? -7.852 -16.296 56.419 1.00 86.06 292 ARG A CA 1
ATOM 2189 C C . ARG A 1 292 ? -9.243 -15.742 56.701 1.00 86.06 292 ARG A C 1
ATOM 2191 O O . ARG A 1 292 ? -9.617 -14.675 56.233 1.00 86.06 292 ARG A O 1
ATOM 2198 N N . THR A 1 293 ? -10.020 -16.456 57.499 1.00 87.00 293 THR A N 1
ATOM 2199 C CA . THR A 1 293 ? -11.236 -15.905 58.101 1.00 87.00 293 THR A CA 1
ATOM 2200 C C . THR A 1 293 ? -10.887 -15.179 59.394 1.00 87.00 293 THR A C 1
ATOM 2202 O O . THR A 1 293 ? -10.121 -15.712 60.197 1.00 87.00 293 THR A O 1
ATOM 2205 N N . ALA A 1 294 ? -11.472 -14.007 59.619 1.00 87.88 294 ALA A N 1
ATOM 2206 C CA . ALA A 1 294 ? -11.359 -13.264 60.871 1.00 87.88 294 ALA A CA 1
ATOM 2207 C C . ALA A 1 294 ? -12.755 -12.981 61.436 1.00 87.88 294 ALA A C 1
ATOM 2209 O O . ALA A 1 294 ? -13.718 -12.826 60.684 1.00 87.88 294 ALA A O 1
ATOM 2210 N N . THR A 1 295 ? -12.890 -12.937 62.760 1.00 90.62 295 THR A N 1
ATOM 2211 C CA . THR A 1 295 ? -14.186 -12.662 63.392 1.00 90.62 295 THR A CA 1
ATOM 2212 C C . THR A 1 295 ? -14.273 -11.186 63.757 1.00 90.62 295 THR A C 1
ATOM 2214 O O . THR A 1 295 ? -13.512 -10.714 64.597 1.00 90.62 295 THR A O 1
ATOM 2217 N N . LEU A 1 296 ? -15.205 -10.463 63.136 1.00 92.25 296 LEU A N 1
ATOM 2218 C CA . LEU A 1 296 ? -15.495 -9.063 63.431 1.00 92.25 296 LEU A CA 1
ATOM 2219 C C . LEU A 1 296 ? -16.580 -8.995 64.506 1.00 92.25 296 LEU A C 1
ATOM 2221 O O . LEU A 1 296 ? -17.726 -9.374 64.252 1.00 92.25 296 LEU A O 1
ATOM 2225 N N . ALA A 1 297 ? -16.230 -8.514 65.696 1.00 91.00 297 ALA A N 1
ATOM 2226 C CA . ALA A 1 297 ? -17.164 -8.254 66.783 1.00 91.00 297 ALA A CA 1
ATOM 2227 C C . ALA A 1 297 ? -17.502 -6.760 66.861 1.00 91.00 297 ALA A C 1
ATOM 2229 O O . ALA A 1 297 ? -16.620 -5.911 66.783 1.00 91.00 297 ALA A O 1
ATOM 2230 N N . TYR A 1 298 ? -18.778 -6.439 67.048 1.00 92.44 298 TYR A N 1
ATOM 2231 C CA . TYR A 1 298 ? -19.312 -5.087 67.175 1.00 92.44 298 TYR A CA 1
ATOM 2232 C C . TYR A 1 298 ? -20.087 -4.950 68.482 1.00 92.44 298 TYR A C 1
ATOM 2234 O O . TYR A 1 298 ? -20.926 -5.790 68.830 1.00 92.44 298 TYR A O 1
ATOM 2242 N N . ASN A 1 299 ? -19.808 -3.879 69.215 1.00 91.00 299 ASN A N 1
ATOM 2243 C CA . ASN A 1 299 ? -20.508 -3.552 70.439 1.00 91.00 299 ASN A CA 1
ATOM 2244 C C . ASN A 1 299 ? -21.795 -2.809 70.102 1.00 91.00 299 ASN A C 1
ATOM 2246 O O . ASN A 1 299 ? -21.822 -1.599 69.861 1.00 91.00 299 ASN A O 1
ATOM 2250 N N . LYS A 1 300 ? -22.903 -3.541 70.158 1.00 87.31 300 LYS A N 1
ATOM 2251 C CA . LYS A 1 300 ? -24.221 -2.993 69.859 1.00 87.31 300 LYS A CA 1
ATOM 2252 C C . LYS A 1 300 ? -24.601 -1.854 70.810 1.00 87.31 300 LYS A C 1
ATOM 2254 O O . LYS A 1 300 ? -25.345 -0.962 70.419 1.00 87.31 300 LYS A O 1
ATOM 2259 N N . ALA A 1 301 ? -24.081 -1.850 72.039 1.00 84.12 301 ALA A N 1
ATOM 2260 C CA . ALA A 1 301 ? -24.384 -0.816 73.027 1.00 84.12 301 ALA A CA 1
ATOM 2261 C C . ALA A 1 301 ? -23.654 0.518 72.776 1.00 84.12 301 ALA A C 1
ATOM 2263 O O . ALA A 1 301 ? -24.043 1.525 73.362 1.00 84.12 301 ALA A O 1
ATOM 2264 N N . SER A 1 302 ? -22.614 0.545 71.933 1.00 79.00 302 SER A N 1
ATOM 2265 C CA . SER A 1 302 ? -21.794 1.746 71.705 1.00 79.00 302 SER A CA 1
ATOM 2266 C C . SER A 1 302 ? -22.157 2.559 70.462 1.00 79.00 302 SER A C 1
ATOM 2268 O O . SER A 1 302 ? -21.604 3.640 70.279 1.00 79.00 302 SER A O 1
ATOM 2270 N N . GLY A 1 303 ? -23.042 2.052 69.601 1.00 77.38 303 GLY A N 1
ATOM 2271 C CA . GLY A 1 303 ? -23.281 2.638 68.282 1.00 77.38 303 GLY A CA 1
ATOM 2272 C C . GLY A 1 303 ? -24.743 2.942 67.958 1.00 77.38 303 GLY A C 1
ATOM 2273 O O . GLY A 1 303 ? -25.655 2.770 68.775 1.00 77.38 303 GLY A O 1
ATOM 2274 N N . ALA A 1 304 ? -24.974 3.406 66.727 1.00 84.12 304 ALA A N 1
ATOM 2275 C CA . ALA A 1 304 ? -26.290 3.848 66.249 1.00 84.12 304 ALA A CA 1
ATOM 2276 C C . ALA A 1 304 ? -27.350 2.725 66.231 1.00 84.12 304 ALA A C 1
ATOM 2278 O O . ALA A 1 304 ? -28.548 2.999 66.217 1.00 84.12 304 ALA A O 1
ATOM 2279 N N . LEU A 1 305 ? -26.910 1.464 66.295 1.00 89.56 305 LEU A N 1
ATOM 2280 C CA . LEU A 1 305 ? -27.736 0.260 66.169 1.00 89.56 305 LEU A CA 1
ATOM 2281 C C . LEU A 1 305 ? -28.215 -0.327 67.512 1.00 89.56 305 LEU A C 1
ATOM 2283 O O . LEU A 1 305 ? -28.778 -1.423 67.540 1.00 89.56 305 LEU A O 1
ATOM 2287 N N . HIS A 1 306 ? -28.024 0.375 68.636 1.00 87.81 306 HIS A N 1
ATOM 2288 C CA . HIS A 1 306 ? -28.366 -0.133 69.975 1.00 87.81 306 HIS A CA 1
ATOM 2289 C C . HIS A 1 306 ? -29.834 -0.580 70.130 1.00 87.81 306 HIS A C 1
ATOM 2291 O O . HIS A 1 306 ? -30.105 -1.548 70.842 1.00 87.81 306 HIS A O 1
ATOM 2297 N N . ALA A 1 307 ? -30.768 0.086 69.441 1.00 86.00 307 ALA A N 1
ATOM 2298 C CA . ALA A 1 307 ? -32.204 -0.203 69.488 1.00 86.00 307 ALA A CA 1
ATOM 2299 C C . ALA A 1 307 ? -32.692 -1.181 68.396 1.00 86.00 307 ALA A C 1
ATOM 2301 O O . ALA A 1 307 ? -33.842 -1.618 68.435 1.00 86.00 307 ALA A O 1
ATOM 2302 N N . CYS A 1 308 ? -31.846 -1.533 67.425 1.00 88.50 308 CYS A N 1
ATOM 2303 C CA . CYS A 1 308 ? -32.217 -2.413 66.314 1.00 88.50 308 CYS A CA 1
ATOM 2304 C C . CYS A 1 308 ? -32.349 -3.869 66.784 1.00 88.50 308 CYS A C 1
ATOM 2306 O O . CYS A 1 308 ? -31.627 -4.309 67.677 1.00 88.50 308 CYS A O 1
ATOM 2308 N N . SER A 1 309 ? -33.252 -4.658 66.198 1.00 86.62 309 SER A N 1
ATOM 2309 C CA . SER A 1 309 ? -33.406 -6.085 66.535 1.00 86.62 309 SER A CA 1
ATOM 2310 C C . SER A 1 309 ? -32.307 -6.965 65.935 1.00 86.62 309 SER A C 1
ATOM 2312 O O . SER A 1 309 ? -31.972 -7.996 66.516 1.00 86.62 309 SER A O 1
ATOM 2314 N N . SER A 1 310 ? -31.711 -6.533 64.824 1.00 90.19 310 SER A N 1
ATOM 2315 C CA . SER A 1 310 ? -30.642 -7.224 64.100 1.00 90.19 310 SER A CA 1
ATOM 2316 C C . SER A 1 310 ? -29.493 -6.271 63.763 1.00 90.19 310 SER A C 1
ATOM 2318 O O . SER A 1 310 ? -29.643 -5.049 63.832 1.00 90.19 310 SER A O 1
ATOM 2320 N N . VAL A 1 311 ? -28.332 -6.847 63.445 1.00 93.56 311 VAL A N 1
ATOM 2321 C CA . VAL A 1 311 ? -27.140 -6.126 62.988 1.00 93.56 311 VAL A CA 1
ATOM 2322 C C . VAL A 1 311 ? -26.477 -6.952 61.890 1.00 93.56 311 VAL A C 1
ATOM 2324 O O . VAL A 1 311 ? -26.252 -8.150 62.059 1.00 93.56 311 VAL A O 1
ATOM 2327 N N . ASN A 1 312 ? -26.123 -6.296 60.795 1.00 94.56 312 ASN A N 1
ATOM 2328 C CA . ASN A 1 312 ? -25.321 -6.822 59.703 1.00 94.56 312 ASN A CA 1
ATOM 2329 C C . ASN A 1 312 ? -24.043 -5.990 59.582 1.00 94.56 312 ASN A C 1
ATOM 2331 O O . ASN A 1 312 ? -24.088 -4.770 59.744 1.00 94.56 312 ASN A O 1
ATOM 2335 N N . ALA A 1 313 ? -22.925 -6.631 59.253 1.00 93.88 313 ALA A N 1
ATOM 2336 C CA . ALA A 1 313 ? -21.728 -5.933 58.799 1.00 93.88 313 ALA A CA 1
ATOM 2337 C C . ALA A 1 313 ? -21.700 -5.958 57.270 1.00 93.88 313 ALA A C 1
ATOM 2339 O O . ALA A 1 313 ? -21.840 -7.019 56.663 1.00 93.88 313 ALA A O 1
ATOM 2340 N N . VAL A 1 314 ? -21.530 -4.797 56.647 1.00 93.31 314 VAL A N 1
ATOM 2341 C CA . VAL A 1 314 ? -21.219 -4.684 55.222 1.00 93.31 314 VAL A CA 1
ATOM 2342 C C . VAL A 1 314 ? -19.718 -4.499 55.123 1.00 93.31 314 VAL A C 1
ATOM 2344 O O . VAL A 1 314 ? -19.194 -3.549 55.697 1.00 93.31 314 VAL A O 1
ATOM 2347 N N . VAL A 1 315 ? -19.046 -5.408 54.429 1.00 91.56 315 VAL A N 1
ATOM 2348 C CA . VAL A 1 315 ? -17.588 -5.459 54.332 1.00 91.56 315 VAL A CA 1
ATOM 2349 C C . VAL A 1 315 ? -17.153 -5.319 52.874 1.00 91.56 315 VAL A C 1
ATOM 2351 O O . VAL A 1 315 ? -17.760 -5.907 51.976 1.00 91.56 315 VAL A O 1
ATOM 2354 N N . GLY A 1 316 ? -16.102 -4.536 52.662 1.00 88.06 316 GLY A N 1
ATOM 2355 C CA . GLY A 1 316 ? -15.339 -4.398 51.427 1.00 88.06 316 GLY A CA 1
ATOM 2356 C C . GLY A 1 316 ? -13.840 -4.328 51.730 1.00 88.06 316 GLY A C 1
ATOM 2357 O O . GLY A 1 316 ? -13.421 -4.486 52.878 1.00 88.06 316 GLY A O 1
ATOM 2358 N N . PHE A 1 317 ? -13.025 -4.118 50.699 1.00 85.75 317 PHE A N 1
ATOM 2359 C CA . PHE A 1 317 ? -11.569 -4.092 50.824 1.00 85.75 317 PHE A CA 1
ATOM 2360 C C . PHE A 1 317 ? -10.951 -2.944 50.022 1.00 85.75 317 PHE A C 1
ATOM 2362 O O . PHE A 1 317 ? -11.500 -2.532 49.000 1.00 85.75 317 PHE A O 1
ATOM 2369 N N . ASP A 1 318 ? -9.782 -2.485 50.476 1.00 79.00 318 ASP A N 1
ATOM 2370 C CA . ASP A 1 318 ? -8.925 -1.501 49.808 1.00 79.00 318 ASP A CA 1
ATOM 2371 C C . ASP A 1 318 ? -9.666 -0.226 49.345 1.00 79.00 318 ASP A C 1
ATOM 2373 O O . ASP A 1 318 ? -9.572 0.167 48.186 1.00 79.00 318 ASP A O 1
ATOM 2377 N N . ALA A 1 319 ? -10.381 0.436 50.262 1.00 77.38 319 ALA A N 1
ATOM 2378 C CA . ALA A 1 319 ? -11.244 1.599 50.019 1.00 77.38 319 ALA A CA 1
ATOM 2379 C C . ALA A 1 319 ? -12.489 1.282 49.167 1.00 77.38 319 ALA A C 1
ATOM 2381 O O . ALA A 1 319 ? -12.854 2.032 48.257 1.00 77.38 319 ALA A O 1
ATOM 2382 N N . TRP A 1 320 ? -13.163 0.173 49.490 1.00 80.31 320 TRP A N 1
ATOM 2383 C CA . TRP A 1 320 ? -14.338 -0.338 48.768 1.00 80.31 320 TRP A CA 1
ATOM 2384 C C . TRP A 1 320 ? -14.074 -0.634 47.281 1.00 80.31 320 TRP A C 1
ATOM 2386 O O . TRP A 1 320 ? -14.987 -0.536 46.456 1.00 80.31 320 TRP A O 1
ATOM 2396 N N . HIS A 1 321 ? -12.834 -0.977 46.925 1.00 65.50 321 HIS A N 1
ATOM 2397 C CA . HIS A 1 321 ? -12.432 -1.225 45.546 1.00 65.50 321 HIS A CA 1
ATOM 2398 C C . HIS A 1 321 ? -12.798 -2.663 45.136 1.00 65.50 321 HIS A C 1
ATOM 2400 O O . HIS A 1 321 ? -12.139 -3.628 45.516 1.00 65.50 321 HIS A O 1
ATOM 2406 N N . GLY A 1 322 ? -13.897 -2.800 44.388 1.00 61.72 322 GLY A N 1
ATOM 2407 C CA . GLY A 1 322 ? -14.478 -4.071 43.937 1.00 61.72 322 GLY A CA 1
ATOM 2408 C C . GLY A 1 322 ? -16.012 -4.027 43.955 1.00 61.72 322 GLY A C 1
ATOM 2409 O O . GLY A 1 322 ? -16.604 -3.282 44.735 1.00 61.72 322 GLY A O 1
ATOM 2410 N N . GLU A 1 323 ? -16.679 -4.795 43.087 1.00 50.53 323 GLU A N 1
ATOM 2411 C CA . GLU A 1 323 ? -18.152 -4.772 42.989 1.00 50.53 323 GLU A CA 1
ATOM 2412 C C . GLU A 1 323 ? -18.855 -5.609 44.078 1.00 50.53 323 GLU A C 1
ATOM 2414 O O . GLU A 1 323 ? -20.010 -5.342 44.422 1.00 50.53 323 GLU A O 1
ATOM 2419 N N . GLU A 1 324 ? -18.167 -6.577 44.693 1.00 62.97 324 GLU A N 1
ATOM 2420 C CA . GLU A 1 324 ? -18.753 -7.460 45.707 1.00 62.97 324 GLU A CA 1
ATOM 2421 C C . GLU A 1 324 ? -18.568 -6.922 47.133 1.00 62.97 324 GLU A C 1
ATOM 2423 O O . GLU A 1 324 ? -17.573 -7.177 47.810 1.00 62.97 324 GLU A O 1
ATOM 2428 N N . LYS A 1 325 ? -19.578 -6.201 47.632 1.00 84.88 325 LYS A N 1
ATOM 2429 C CA . LYS A 1 325 ? -19.715 -5.907 49.067 1.00 84.88 325 LYS A CA 1
ATOM 2430 C C . LYS A 1 325 ? -20.416 -7.070 49.752 1.00 84.88 325 LYS A C 1
ATOM 2432 O O . LYS A 1 325 ? -21.570 -7.375 49.441 1.00 84.88 325 LYS A O 1
ATOM 2437 N N . VAL A 1 326 ? -19.765 -7.681 50.733 1.00 86.31 326 VAL A N 1
ATOM 2438 C CA . VAL A 1 326 ? -20.350 -8.808 51.460 1.00 86.31 326 VAL A CA 1
ATOM 2439 C C . VAL A 1 326 ? -21.133 -8.273 52.651 1.00 86.31 326 VAL A C 1
ATOM 2441 O O . VAL A 1 326 ? -20.581 -7.623 53.533 1.00 86.31 326 VAL A O 1
ATOM 2444 N N . THR A 1 327 ? -22.438 -8.540 52.688 1.00 91.12 327 THR A N 1
ATOM 2445 C CA . THR A 1 327 ? -23.264 -8.276 53.874 1.00 91.12 327 THR A CA 1
ATOM 2446 C C . THR A 1 327 ? -23.360 -9.555 54.697 1.00 91.12 327 THR A C 1
ATOM 2448 O O . THR A 1 327 ? -23.937 -10.537 54.232 1.00 91.12 327 THR A O 1
ATOM 2451 N N . VAL A 1 328 ? -22.803 -9.556 55.908 1.00 92.25 328 VAL A N 1
ATOM 2452 C CA . VAL A 1 328 ? -22.825 -10.707 56.820 1.00 92.25 328 VAL A CA 1
ATOM 2453 C C . VAL A 1 328 ? -23.704 -10.432 58.046 1.00 92.25 328 VAL A C 1
ATOM 2455 O O . VAL A 1 328 ? -23.522 -9.409 58.713 1.00 92.25 328 VAL A O 1
ATOM 2458 N N . PRO A 1 329 ? -24.642 -11.335 58.391 1.00 93.44 329 PRO A N 1
ATOM 2459 C CA . PRO A 1 329 ? -25.451 -11.190 59.593 1.00 93.44 329 PRO A CA 1
ATOM 2460 C C . PRO A 1 329 ? -24.623 -11.457 60.845 1.00 93.44 329 PRO A C 1
ATOM 2462 O O . PRO A 1 329 ? -23.962 -12.492 60.967 1.00 93.44 329 PRO A O 1
ATOM 2465 N N . MET A 1 330 ? -24.690 -10.535 61.803 1.00 93.94 330 MET A N 1
ATOM 2466 C CA . MET A 1 330 ? -23.974 -10.643 63.069 1.00 93.94 330 MET A CA 1
ATOM 2467 C C . MET A 1 330 ? -24.843 -11.335 64.118 1.00 93.94 330 MET A C 1
ATOM 2469 O O . MET A 1 330 ? -26.021 -11.020 64.294 1.00 93.94 330 MET A O 1
ATOM 2473 N N . ARG A 1 331 ? -24.258 -12.290 64.845 1.00 93.19 331 ARG A N 1
ATOM 2474 C CA . ARG A 1 331 ? -24.944 -13.070 65.884 1.00 93.19 331 ARG A CA 1
ATOM 2475 C C . ARG A 1 331 ? -24.471 -12.662 67.278 1.00 93.19 331 ARG A C 1
ATOM 2477 O O . ARG A 1 331 ? -23.306 -12.304 67.416 1.00 93.19 331 ARG A O 1
ATOM 2484 N N . PRO A 1 332 ? -25.322 -12.735 68.318 1.00 90.56 332 PRO A N 1
ATOM 2485 C CA . PRO A 1 332 ? -24.902 -12.463 69.689 1.00 90.56 332 PRO A CA 1
ATOM 2486 C C . PRO A 1 332 ? -23.690 -13.304 70.090 1.00 90.56 332 PRO A C 1
ATOM 2488 O O . PRO A 1 332 ? -23.697 -14.527 69.941 1.00 90.56 332 PRO A O 1
ATOM 2491 N N . LEU A 1 333 ? -22.664 -12.642 70.616 1.00 87.06 333 LEU A N 1
ATOM 2492 C CA . LEU A 1 333 ? -21.502 -13.297 71.194 1.00 87.06 333 LEU A CA 1
ATOM 2493 C C . LEU A 1 333 ? -21.860 -13.699 72.633 1.00 87.06 333 LEU A C 1
ATOM 2495 O O . LEU A 1 333 ? -22.224 -12.850 73.447 1.00 87.06 333 LEU A O 1
ATOM 2499 N N . GLY A 1 334 ? -21.828 -14.998 72.944 1.00 83.00 334 GLY A N 1
ATOM 2500 C CA . GLY A 1 334 ? -22.182 -15.503 74.277 1.00 83.00 334 GLY A CA 1
ATOM 2501 C C . GLY A 1 334 ? -21.279 -14.928 75.376 1.00 83.00 334 GLY A C 1
ATOM 2502 O O . GLY A 1 334 ? -20.119 -14.623 75.120 1.00 83.00 334 GLY A O 1
ATOM 2503 N N . ALA A 1 335 ? -21.789 -14.803 76.606 1.00 78.31 335 ALA A N 1
ATOM 2504 C CA . ALA A 1 335 ? -21.077 -14.137 77.706 1.00 78.31 335 ALA A CA 1
ATOM 2505 C C . ALA A 1 335 ? -19.702 -14.759 78.026 1.00 78.31 335 ALA A C 1
ATOM 2507 O O . ALA A 1 335 ? -18.756 -14.028 78.300 1.00 78.31 335 ALA A O 1
ATOM 2508 N N . GLU A 1 336 ? -19.573 -16.088 77.945 1.00 79.56 336 GLU A N 1
ATOM 2509 C CA . GLU A 1 336 ? -18.291 -16.788 78.124 1.00 79.56 336 GLU A CA 1
ATOM 2510 C C . GLU A 1 336 ? -17.308 -16.501 76.980 1.00 79.56 336 GLU A C 1
ATOM 2512 O O . GLU A 1 336 ? -16.139 -16.221 77.231 1.00 79.56 336 GLU A O 1
ATOM 2517 N N . ALA A 1 337 ? -17.788 -16.500 75.731 1.00 78.94 337 ALA A N 1
ATOM 2518 C CA . ALA A 1 337 ? -16.975 -16.188 74.556 1.00 78.94 337 ALA A CA 1
ATOM 2519 C C . ALA A 1 337 ? -16.528 -14.718 74.554 1.00 78.94 337 ALA A C 1
ATOM 2521 O O . ALA A 1 337 ? -15.367 -14.426 74.303 1.00 78.94 337 ALA A O 1
ATOM 2522 N N . ALA A 1 338 ? -17.417 -13.786 74.907 1.00 80.25 338 ALA A N 1
ATOM 2523 C CA . ALA A 1 338 ? -17.070 -12.378 75.074 1.00 80.25 338 ALA A CA 1
ATOM 2524 C C . ALA A 1 338 ? -16.006 -12.186 76.174 1.00 80.25 338 ALA A C 1
ATOM 2526 O O . ALA A 1 338 ? -14.998 -11.516 75.946 1.00 80.25 338 ALA A O 1
ATOM 2527 N N . ALA A 1 339 ? -16.175 -12.835 77.333 1.00 80.50 339 ALA A N 1
ATOM 2528 C CA . ALA A 1 339 ? -15.224 -12.751 78.442 1.00 80.50 339 ALA A CA 1
ATOM 2529 C C . ALA A 1 339 ? -13.837 -13.324 78.094 1.00 80.50 339 ALA A C 1
ATOM 2531 O O . ALA A 1 339 ? -12.832 -12.757 78.522 1.00 80.50 339 ALA A O 1
ATOM 2532 N N . ALA A 1 340 ? -13.770 -14.389 77.283 1.00 81.19 340 ALA A N 1
ATOM 2533 C CA . ALA A 1 340 ? -12.512 -14.975 76.810 1.00 81.19 340 ALA A CA 1
ATOM 2534 C C . ALA A 1 340 ? -11.651 -13.988 75.995 1.00 81.19 340 ALA A C 1
ATOM 2536 O O . ALA A 1 340 ? -10.428 -14.085 76.019 1.00 81.19 340 ALA A O 1
ATOM 2537 N N . HIS A 1 341 ? -12.275 -12.997 75.349 1.00 80.19 341 HIS A N 1
ATOM 2538 C CA . HIS A 1 341 ? -11.590 -11.931 74.606 1.00 80.19 341 HIS A CA 1
ATOM 2539 C C . HIS A 1 341 ? -11.552 -10.587 75.360 1.00 80.19 341 HIS A C 1
ATOM 2541 O O . HIS A 1 341 ? -11.259 -9.550 74.766 1.00 80.19 341 HIS A O 1
ATOM 2547 N N . GLY A 1 342 ? -11.855 -10.579 76.665 1.00 82.00 342 GLY A N 1
ATOM 2548 C CA . GLY A 1 342 ? -11.853 -9.364 77.490 1.00 82.00 342 GLY A CA 1
ATOM 2549 C C . GLY A 1 342 ? -12.996 -8.386 77.186 1.00 82.00 342 GLY A C 1
ATOM 2550 O O . GLY A 1 342 ? -12.925 -7.218 77.569 1.00 82.00 342 GLY A O 1
ATOM 2551 N N . LEU A 1 343 ? -14.053 -8.843 76.508 1.00 84.19 343 LEU A N 1
ATOM 2552 C CA . LEU A 1 343 ? -15.207 -8.034 76.128 1.00 84.19 343 LEU A CA 1
ATOM 2553 C C . LEU A 1 343 ? -16.287 -8.065 77.217 1.00 84.19 343 LEU A C 1
ATOM 2555 O O . LEU A 1 343 ? -16.643 -9.121 77.739 1.00 84.19 343 LEU A O 1
ATOM 2559 N N . SER A 1 344 ? -16.868 -6.903 77.525 1.00 79.00 344 SER A N 1
ATOM 2560 C CA . SER A 1 344 ? -18.036 -6.776 78.408 1.00 79.00 344 SER A CA 1
ATOM 2561 C C . SER A 1 344 ? -19.140 -5.970 77.718 1.00 79.00 344 SER A C 1
ATOM 2563 O O . SER A 1 344 ? -18.853 -5.015 76.997 1.00 79.00 344 SER A O 1
ATOM 2565 N N . GLY A 1 345 ? -20.403 -6.376 77.884 1.00 77.62 345 GLY A N 1
ATOM 2566 C CA . GLY A 1 345 ? -21.560 -5.738 77.237 1.00 77.62 345 GLY A CA 1
ATOM 2567 C C . GLY A 1 345 ? -22.232 -6.590 76.153 1.00 77.62 345 GLY A C 1
ATOM 2568 O O . GLY A 1 345 ? -22.036 -7.801 76.085 1.00 77.62 345 GLY A O 1
ATOM 2569 N N . ALA A 1 346 ? -23.068 -5.958 75.324 1.00 84.50 346 ALA A N 1
ATOM 2570 C CA . ALA A 1 346 ? -23.880 -6.621 74.301 1.00 84.50 346 ALA A CA 1
ATOM 2571 C C . ALA A 1 346 ? -23.149 -6.660 72.948 1.00 84.50 346 ALA A C 1
ATOM 2573 O O . ALA A 1 346 ? -23.365 -5.810 72.083 1.00 84.50 346 ALA A O 1
ATOM 2574 N N . TRP A 1 347 ? -22.277 -7.652 72.778 1.00 90.75 347 TRP A N 1
ATOM 2575 C CA . TRP A 1 347 ? -21.495 -7.840 71.557 1.00 90.75 347 TRP A CA 1
ATOM 2576 C C . TRP A 1 347 ? -22.201 -8.774 70.575 1.00 90.75 347 TRP A C 1
ATOM 2578 O O . TRP A 1 347 ? -22.772 -9.797 70.958 1.00 90.75 347 TRP A O 1
ATOM 2588 N N . VAL A 1 348 ? -22.142 -8.424 69.296 1.00 92.25 348 VAL A N 1
ATOM 2589 C CA . VAL A 1 348 ? -22.523 -9.290 68.177 1.00 92.25 348 VAL A CA 1
ATOM 2590 C C . VAL A 1 348 ? -21.294 -9.523 67.308 1.00 92.25 348 VAL A C 1
ATOM 2592 O O . VAL A 1 348 ? -20.432 -8.656 67.239 1.00 92.25 348 VAL A O 1
ATOM 2595 N N . ALA A 1 349 ? -21.180 -10.676 66.661 1.00 92.75 349 ALA A N 1
ATOM 2596 C CA . ALA A 1 349 ? -20.026 -11.015 65.841 1.00 92.75 349 ALA A CA 1
ATOM 2597 C C . ALA A 1 349 ? -20.421 -11.744 64.557 1.00 92.75 349 ALA A C 1
ATOM 2599 O O . ALA A 1 349 ? -21.426 -12.459 64.513 1.00 92.75 349 ALA A O 1
ATOM 2600 N N . ALA A 1 350 ? -19.606 -11.576 63.522 1.00 92.56 350 ALA A N 1
ATOM 2601 C CA . ALA A 1 350 ? -19.688 -12.336 62.284 1.00 92.56 350 ALA A CA 1
ATOM 2602 C C . ALA A 1 350 ? -18.290 -12.760 61.835 1.00 92.56 350 ALA A C 1
ATOM 2604 O O . ALA A 1 350 ? -17.314 -12.035 62.021 1.00 92.56 350 ALA A O 1
ATOM 2605 N N . THR A 1 351 ? -18.203 -13.935 61.220 1.00 90.62 351 THR A N 1
ATOM 2606 C CA . THR A 1 351 ? -16.980 -14.383 60.557 1.00 90.62 351 THR A CA 1
ATOM 2607 C C . THR A 1 351 ? -16.928 -13.785 59.160 1.00 90.62 351 THR A C 1
ATOM 2609 O O . THR A 1 351 ? -17.865 -13.935 58.376 1.00 90.62 351 THR A O 1
ATOM 2612 N N . VAL A 1 352 ? -15.822 -13.117 58.862 1.00 89.00 352 VAL A N 1
ATOM 2613 C CA . VAL A 1 352 ? -15.566 -12.422 57.606 1.00 89.00 352 VAL A CA 1
ATOM 2614 C C . VAL A 1 352 ? -14.393 -13.116 56.908 1.00 89.00 352 VAL A C 1
ATOM 2616 O O . VAL A 1 352 ? -13.330 -13.269 57.520 1.00 89.00 352 VAL A O 1
ATOM 2619 N N . PRO A 1 353 ? -14.545 -13.574 55.655 1.00 87.06 353 PRO A N 1
ATOM 2620 C CA . PRO A 1 353 ? -13.406 -14.015 54.859 1.00 87.06 353 PRO A CA 1
ATOM 2621 C C . PRO A 1 353 ? -12.551 -12.797 54.496 1.00 87.06 353 PRO A C 1
ATOM 2623 O O . PRO A 1 353 ? -13.071 -11.833 53.945 1.00 87.06 353 PRO A O 1
ATOM 2626 N N . ILE A 1 354 ? -11.257 -12.826 54.815 1.00 85.88 354 ILE A N 1
ATOM 2627 C CA . ILE A 1 354 ? -10.324 -11.752 54.468 1.00 85.88 354 ILE A CA 1
ATOM 2628 C C . ILE A 1 354 ? -9.681 -12.078 53.129 1.00 85.88 354 ILE A C 1
ATOM 2630 O O . ILE A 1 354 ? -9.079 -13.142 52.954 1.00 85.88 354 ILE A O 1
ATOM 2634 N N . ASP A 1 355 ? -9.796 -11.143 52.194 1.00 81.12 355 ASP A N 1
ATOM 2635 C CA . ASP A 1 355 ? -9.220 -11.276 50.866 1.00 81.12 355 ASP A CA 1
ATOM 2636 C C . ASP A 1 355 ? -7.686 -11.522 50.952 1.00 81.12 355 ASP A C 1
ATOM 2638 O O . ASP A 1 355 ? -6.984 -10.873 51.737 1.00 81.12 355 ASP A O 1
ATOM 2642 N N . PRO A 1 356 ? -7.139 -12.501 50.203 1.00 76.25 356 PRO A N 1
ATOM 2643 C CA . PRO A 1 356 ? -5.724 -12.882 50.254 1.00 76.25 356 PRO A CA 1
ATOM 2644 C C . PRO A 1 356 ? -4.747 -11.836 49.709 1.00 76.25 356 PRO A C 1
ATOM 2646 O O . PRO A 1 356 ? -3.537 -12.008 49.868 1.00 76.25 356 PRO A O 1
ATOM 2649 N N . ILE A 1 357 ? -5.239 -10.790 49.053 1.00 73.00 357 ILE A N 1
ATOM 2650 C CA . ILE A 1 357 ? -4.440 -9.748 48.410 1.00 73.00 357 ILE A CA 1
ATOM 2651 C C . ILE A 1 357 ? -4.764 -8.327 48.917 1.00 73.00 357 ILE A C 1
ATOM 2653 O O . ILE A 1 357 ? -4.047 -7.385 48.562 1.00 73.00 357 ILE A O 1
ATOM 2657 N N . ALA A 1 358 ? -5.771 -8.172 49.784 1.00 78.56 358 ALA A N 1
ATOM 2658 C CA . ALA A 1 358 ? -6.139 -6.896 50.398 1.00 78.56 358 ALA A CA 1
ATOM 2659 C C . ALA A 1 358 ? -5.158 -6.422 51.487 1.00 78.56 358 ALA A C 1
ATOM 2661 O O . ALA A 1 358 ? -4.566 -7.221 52.215 1.00 78.56 358 ALA A O 1
ATOM 2662 N N . GLN A 1 359 ? -4.999 -5.100 51.603 1.00 79.00 359 GLN A N 1
ATOM 2663 C CA . GLN A 1 359 ? -4.249 -4.434 52.679 1.00 79.00 359 GLN A CA 1
ATOM 2664 C C . GLN A 1 359 ? -5.159 -3.825 53.742 1.00 79.00 359 GLN A C 1
ATOM 2666 O O . GLN A 1 359 ? -4.749 -3.722 54.898 1.00 79.00 359 GLN A O 1
ATOM 2671 N N . VAL A 1 360 ? -6.370 -3.422 53.358 1.00 83.81 360 VAL A N 1
ATOM 2672 C CA . VAL A 1 360 ? -7.350 -2.823 54.264 1.00 83.81 360 VAL A CA 1
ATOM 2673 C C . VAL A 1 360 ? -8.679 -3.537 54.107 1.00 83.81 360 VAL A C 1
ATOM 2675 O O . VAL A 1 360 ? -9.102 -3.841 52.994 1.00 83.81 360 VAL A O 1
ATOM 2678 N N . VAL A 1 361 ? -9.334 -3.802 55.233 1.00 86.81 361 VAL A N 1
ATOM 2679 C CA . VAL A 1 361 ? -10.749 -4.170 55.269 1.00 86.81 361 VAL A CA 1
ATOM 2680 C C . VAL A 1 361 ? -11.563 -2.937 55.647 1.00 86.81 361 VAL A C 1
ATOM 2682 O O . VAL A 1 361 ? -11.303 -2.308 56.677 1.00 86.81 361 VAL A O 1
ATOM 2685 N N . ASP A 1 362 ? -12.530 -2.598 54.801 1.00 88.19 362 ASP A N 1
ATOM 2686 C CA . ASP A 1 362 ? -13.476 -1.501 54.986 1.00 88.19 362 ASP A CA 1
ATOM 2687 C C . ASP A 1 362 ? -14.809 -2.081 55.437 1.00 88.19 362 ASP A C 1
ATOM 2689 O O . ASP A 1 362 ? -15.280 -3.074 54.881 1.00 88.19 362 ASP A O 1
ATOM 2693 N N . PHE A 1 363 ? -15.438 -1.498 56.449 1.00 91.75 363 PHE A N 1
ATOM 2694 C CA . PHE A 1 363 ? -16.719 -2.006 56.911 1.00 91.75 363 PHE A CA 1
ATOM 2695 C C . PHE A 1 363 ? -17.595 -0.945 57.563 1.00 91.75 363 PHE A C 1
ATOM 2697 O O . PHE A 1 363 ? -17.138 0.051 58.120 1.00 91.75 363 PHE A O 1
ATOM 2704 N N . VAL A 1 364 ? -18.897 -1.197 57.505 1.00 92.56 364 VAL A N 1
ATOM 2705 C CA . VAL A 1 364 ? -19.943 -0.433 58.190 1.00 92.56 364 VAL A CA 1
ATOM 2706 C C . VAL A 1 364 ? -20.979 -1.400 58.743 1.00 92.56 364 VAL A C 1
ATOM 2708 O O . VAL A 1 364 ? -21.086 -2.540 58.283 1.00 92.56 364 VAL A O 1
ATOM 2711 N N . PHE A 1 365 ? -21.770 -0.953 59.710 1.00 93.69 365 PHE A N 1
ATOM 2712 C CA . PHE A 1 365 ? -22.824 -1.774 60.300 1.00 93.69 365 PHE A CA 1
ATOM 2713 C C . PHE A 1 365 ? -24.203 -1.226 59.946 1.00 93.69 365 PHE A C 1
ATOM 2715 O O . PHE A 1 365 ? -24.391 -0.012 59.857 1.00 93.69 365 PHE A O 1
ATOM 2722 N N . THR A 1 366 ? -25.185 -2.106 59.760 1.00 94.56 366 THR A N 1
ATOM 2723 C CA . THR A 1 366 ? -26.564 -1.717 59.434 1.00 94.56 366 THR A CA 1
ATOM 2724 C C . THR A 1 366 ? -27.597 -2.721 59.951 1.00 94.56 366 THR A C 1
ATOM 2726 O O . THR A 1 366 ? -27.233 -3.816 60.373 1.00 94.56 366 THR A O 1
ATOM 2729 N N . ASP A 1 367 ? -28.880 -2.364 59.961 1.00 93.81 367 ASP A N 1
ATOM 2730 C CA . ASP A 1 367 ? -29.993 -3.280 60.249 1.00 93.81 367 ASP A CA 1
ATOM 2731 C C . ASP A 1 367 ? -30.440 -4.062 58.993 1.00 93.81 367 ASP A C 1
ATOM 2733 O O . ASP A 1 367 ? -29.948 -3.823 57.891 1.00 93.81 367 ASP A O 1
ATOM 2737 N N . ASP A 1 368 ? -31.356 -5.029 59.134 1.00 90.81 368 ASP A N 1
ATOM 2738 C CA . ASP A 1 368 ? -31.808 -5.875 58.002 1.00 90.81 368 ASP A CA 1
ATOM 2739 C C . ASP A 1 368 ? -32.479 -5.055 56.888 1.00 90.81 368 ASP A C 1
ATOM 2741 O O . ASP A 1 368 ? -32.307 -5.348 55.704 1.00 90.81 368 ASP A O 1
ATOM 2745 N N . ASP A 1 369 ? -33.196 -3.993 57.270 1.00 88.62 369 ASP A N 1
ATOM 2746 C CA . ASP A 1 369 ? -33.902 -3.097 56.351 1.00 88.62 369 ASP A CA 1
ATOM 2747 C C . ASP A 1 369 ? -32.985 -2.009 55.747 1.00 88.62 369 ASP A C 1
ATOM 2749 O O . ASP A 1 369 ? -33.449 -1.197 54.940 1.00 88.62 369 ASP A O 1
ATOM 2753 N N . LYS A 1 370 ? -31.699 -1.959 56.136 1.00 88.75 370 LYS A N 1
ATOM 2754 C CA . LYS A 1 370 ? -30.709 -0.942 55.725 1.00 88.75 370 LYS A CA 1
ATOM 2755 C C . LYS A 1 370 ? -31.145 0.509 55.986 1.00 88.75 370 LYS A C 1
ATOM 2757 O O . LYS A 1 370 ? -30.804 1.423 55.226 1.00 88.75 370 LYS A O 1
ATOM 2762 N N . ARG A 1 371 ? -31.926 0.734 57.046 1.00 88.12 371 ARG A N 1
ATOM 2763 C CA . ARG A 1 371 ? -32.469 2.044 57.444 1.00 88.12 371 ARG A CA 1
ATOM 2764 C C . ARG A 1 371 ? -31.543 2.795 58.387 1.00 88.12 371 ARG A C 1
ATOM 2766 O O . ARG A 1 371 ? -31.501 4.023 58.335 1.00 88.12 371 ARG A O 1
ATOM 2773 N N . VAL A 1 372 ? -30.828 2.077 59.249 1.00 91.44 372 VAL A N 1
ATOM 2774 C CA . VAL A 1 372 ? -29.903 2.658 60.227 1.00 91.44 372 VAL A CA 1
ATOM 2775 C C . VAL A 1 372 ? -28.494 2.201 59.889 1.00 91.44 372 VAL A C 1
ATOM 2777 O O . VAL A 1 372 ? -28.261 1.018 59.655 1.00 91.44 372 VAL A O 1
ATOM 2780 N N . TRP A 1 373 ? -27.553 3.141 59.861 1.00 92.50 373 TRP A N 1
ATOM 2781 C CA . TRP A 1 373 ? -26.155 2.876 59.542 1.00 92.50 373 TRP A CA 1
ATOM 2782 C C . TRP A 1 373 ? -25.262 3.377 60.667 1.00 92.50 373 TRP A C 1
ATOM 2784 O O . TRP A 1 373 ? -25.417 4.506 61.133 1.00 92.50 373 TRP A O 1
ATOM 2794 N N . ASP A 1 374 ? -24.312 2.543 61.071 1.00 91.88 374 ASP A N 1
ATOM 2795 C CA . ASP A 1 374 ? -23.141 2.971 61.820 1.00 91.88 374 ASP A CA 1
ATOM 2796 C C . ASP A 1 374 ? -21.931 2.923 60.887 1.00 91.88 374 ASP A C 1
ATOM 2798 O O . ASP A 1 374 ? -21.344 1.868 60.635 1.00 91.88 374 ASP A O 1
ATOM 2802 N N . ASN A 1 375 ? -21.619 4.083 60.316 1.00 87.81 375 ASN A N 1
ATOM 2803 C CA . ASN A 1 375 ? -20.544 4.286 59.351 1.00 87.81 375 ASN A CA 1
ATOM 2804 C C . ASN A 1 375 ? -19.476 5.249 59.878 1.00 87.81 375 ASN A C 1
ATOM 2806 O O . ASN A 1 375 ? -18.917 6.049 59.130 1.00 87.81 375 ASN A O 1
ATOM 2810 N N . ASN A 1 376 ? -19.238 5.227 61.193 1.00 87.56 376 ASN A N 1
ATOM 2811 C CA . ASN A 1 376 ? -18.187 6.019 61.822 1.00 87.56 376 ASN A CA 1
ATOM 2812 C C . ASN A 1 376 ? -18.269 7.532 61.510 1.00 87.56 376 ASN A C 1
ATOM 2814 O O . ASN A 1 376 ? -17.257 8.177 61.259 1.00 87.56 376 ASN A O 1
ATOM 2818 N N . ALA A 1 377 ? -19.474 8.112 61.529 1.00 83.88 377 ALA A N 1
ATOM 2819 C CA . ALA A 1 377 ? -19.706 9.521 61.184 1.00 83.88 377 ALA A CA 1
ATOM 2820 C C . ALA A 1 377 ? -19.237 9.896 59.762 1.00 83.88 377 ALA A C 1
ATOM 2822 O O . ALA A 1 377 ? -18.594 10.925 59.567 1.00 83.88 377 ALA A O 1
ATOM 2823 N N . LEU A 1 378 ? -19.622 9.076 58.775 1.00 82.12 378 LEU A N 1
ATOM 2824 C CA . LEU A 1 378 ? -19.279 9.212 57.350 1.00 82.12 378 LEU A CA 1
ATOM 2825 C C . LEU A 1 378 ? -17.807 8.929 57.001 1.00 82.12 378 LEU A C 1
ATOM 2827 O O . LEU A 1 378 ? -17.414 9.151 55.859 1.00 82.12 378 LEU A O 1
ATOM 2831 N N . SER A 1 379 ? -17.002 8.458 57.955 1.00 81.50 379 SER A N 1
ATOM 2832 C CA . SER A 1 379 ? -15.605 8.076 57.716 1.00 81.50 379 SER A CA 1
ATOM 2833 C C . SER A 1 379 ? -15.409 6.587 57.441 1.00 81.50 379 SER A C 1
ATOM 2835 O O . SER A 1 379 ? -14.291 6.214 57.122 1.00 81.50 379 SER A O 1
ATOM 2837 N N . ASP A 1 380 ? -16.451 5.762 57.589 1.00 88.44 380 ASP A N 1
ATOM 2838 C CA . ASP A 1 380 ? -16.395 4.295 57.574 1.00 88.44 380 ASP A CA 1
ATOM 2839 C C . ASP A 1 380 ? -15.394 3.713 58.598 1.00 88.44 380 ASP A C 1
ATOM 2841 O O . ASP A 1 380 ? -14.641 4.428 59.272 1.00 88.44 380 ASP A O 1
ATOM 2845 N N . TYR A 1 381 ? -15.448 2.401 58.834 1.00 88.50 381 TYR A N 1
ATOM 2846 C CA . TYR A 1 381 ? -14.436 1.724 59.643 1.00 88.50 381 TYR A CA 1
ATOM 2847 C C . TYR A 1 381 ? -13.409 1.055 58.740 1.00 88.50 381 TYR A C 1
ATOM 2849 O O . TYR A 1 381 ? -13.761 0.421 57.749 1.00 88.50 381 TYR A O 1
ATOM 2857 N N . HIS A 1 382 ? -12.144 1.153 59.141 1.00 87.06 382 HIS A N 1
ATOM 2858 C CA . HIS A 1 382 ? -11.014 0.580 58.424 1.00 87.06 382 HIS A CA 1
ATOM 2859 C C . HIS A 1 382 ? -10.145 -0.232 59.389 1.00 87.06 382 HIS A C 1
ATOM 2861 O O . HIS A 1 382 ? -9.990 0.123 60.563 1.00 87.06 382 HIS A O 1
ATOM 2867 N N . SER A 1 383 ? -9.565 -1.335 58.919 1.00 85.25 383 SER A N 1
ATOM 2868 C CA . SER A 1 383 ? -8.532 -2.076 59.655 1.00 85.25 383 SER A CA 1
ATOM 2869 C C . SER A 1 383 ? -7.450 -2.585 58.710 1.00 85.25 383 SER A C 1
ATOM 2871 O O . SER A 1 383 ? -7.753 -3.058 57.616 1.00 85.25 383 SER A O 1
ATOM 2873 N N . LEU A 1 384 ? -6.189 -2.496 59.142 1.00 82.88 384 LEU A N 1
ATOM 2874 C CA . LEU A 1 384 ? -5.058 -3.054 58.403 1.00 82.88 384 LEU A CA 1
ATOM 2875 C C . LEU A 1 384 ? -5.098 -4.581 58.440 1.00 82.88 384 LEU A C 1
ATOM 2877 O O . LEU A 1 384 ? -5.432 -5.184 59.460 1.00 82.88 384 LEU A O 1
ATOM 2881 N N . ILE A 1 385 ? -4.721 -5.188 57.320 1.00 83.50 385 ILE A N 1
ATOM 2882 C CA . ILE A 1 385 ? -4.592 -6.631 57.168 1.00 83.50 385 ILE A CA 1
ATOM 2883 C C . ILE A 1 385 ? -3.113 -7.006 57.276 1.00 83.50 385 ILE A C 1
ATOM 2885 O O . ILE A 1 385 ? -2.270 -6.553 56.497 1.00 83.50 385 ILE A O 1
ATOM 2889 N N . ALA A 1 386 ? -2.787 -7.881 58.222 1.00 80.19 386 ALA A N 1
ATOM 2890 C CA . ALA A 1 386 ? -1.434 -8.389 58.389 1.00 80.19 386 ALA A CA 1
ATOM 2891 C C . ALA A 1 386 ? -1.092 -9.442 57.316 1.00 80.19 386 ALA A C 1
ATOM 2893 O O . ALA A 1 386 ? -1.889 -10.331 56.999 1.00 80.19 386 ALA A O 1
ATOM 2894 N N . GLY A 1 387 ? 0.137 -9.376 56.791 1.00 74.31 387 GLY A N 1
ATOM 2895 C CA . GLY A 1 387 ? 0.649 -10.332 55.800 1.00 74.31 387 GLY A CA 1
ATOM 2896 C C . GLY A 1 387 ? 0.207 -10.075 54.356 1.00 74.31 387 GLY A C 1
ATOM 2897 O O . GLY A 1 387 ? 0.279 -10.992 53.542 1.00 74.31 387 GLY A O 1
ATOM 2898 N N . ALA A 1 388 ? -0.244 -8.860 54.032 1.00 71.12 388 ALA A N 1
ATOM 2899 C CA . ALA A 1 388 ? -0.557 -8.472 52.661 1.00 71.12 388 ALA A CA 1
ATOM 2900 C C . ALA A 1 388 ? 0.669 -8.589 51.731 1.00 71.12 388 ALA A C 1
ATOM 2902 O O . ALA A 1 388 ? 1.812 -8.375 52.145 1.00 71.12 388 ALA A O 1
ATOM 2903 N N . LEU A 1 389 ? 0.426 -8.915 50.457 1.00 72.31 389 LEU A N 1
ATOM 2904 C CA . LEU A 1 389 ? 1.482 -9.005 49.446 1.00 72.31 389 LEU A CA 1
ATOM 2905 C C . LEU A 1 389 ? 2.182 -7.653 49.242 1.00 72.31 389 LEU A C 1
ATOM 2907 O O . LEU A 1 389 ? 1.544 -6.596 49.264 1.00 72.31 389 LEU A O 1
ATOM 2911 N N . SER A 1 390 ? 3.490 -7.703 48.969 1.00 78.44 390 SER A N 1
ATOM 2912 C CA . SER A 1 390 ? 4.217 -6.545 48.444 1.00 78.44 390 SER A CA 1
ATOM 2913 C C . SER A 1 390 ? 3.679 -6.166 47.064 1.00 78.44 390 SER A C 1
ATOM 2915 O O . SER A 1 390 ? 3.155 -7.015 46.342 1.00 78.44 390 SER A O 1
ATOM 2917 N N . ASP A 1 391 ? 3.852 -4.907 46.664 1.00 78.12 391 ASP A N 1
ATOM 2918 C CA . ASP A 1 391 ? 3.399 -4.429 45.351 1.00 78.12 391 ASP A CA 1
ATOM 2919 C C . ASP A 1 391 ? 4.007 -5.239 44.197 1.00 78.12 391 ASP A C 1
ATOM 2921 O O . ASP A 1 391 ? 3.315 -5.560 43.235 1.00 78.12 391 ASP A O 1
ATOM 2925 N N . ALA A 1 392 ? 5.268 -5.665 44.332 1.00 78.94 392 ALA A N 1
ATOM 2926 C CA . ALA A 1 392 ? 5.929 -6.535 43.362 1.00 78.94 392 ALA A CA 1
ATOM 2927 C C . ALA A 1 392 ? 5.283 -7.931 43.280 1.00 78.94 392 ALA A C 1
ATOM 2929 O O . ALA A 1 392 ? 5.035 -8.425 42.184 1.00 78.94 392 ALA A O 1
ATOM 2930 N N . ALA A 1 393 ? 4.973 -8.552 44.423 1.00 80.88 393 ALA A N 1
ATOM 2931 C CA . ALA A 1 393 ? 4.347 -9.876 44.460 1.00 80.88 393 ALA A CA 1
ATOM 2932 C C . ALA A 1 393 ? 2.875 -9.841 44.010 1.00 80.88 393 ALA A C 1
ATOM 2934 O O . ALA A 1 393 ? 2.385 -10.794 43.405 1.00 80.88 393 ALA A O 1
ATOM 2935 N N . LEU A 1 394 ? 2.166 -8.740 44.282 1.00 78.25 394 LEU A N 1
ATOM 2936 C CA . LEU A 1 394 ? 0.813 -8.518 43.779 1.00 78.25 394 LEU A CA 1
ATOM 2937 C C . LEU A 1 394 ? 0.819 -8.327 42.259 1.00 78.25 394 LEU A C 1
ATOM 2939 O O . LEU A 1 394 ? 0.016 -8.957 41.576 1.00 78.25 394 LEU A O 1
ATOM 2943 N N . ALA A 1 395 ? 1.746 -7.522 41.732 1.00 82.19 395 ALA A N 1
ATOM 2944 C CA . ALA A 1 395 ? 1.905 -7.341 40.293 1.00 82.19 395 ALA A CA 1
ATOM 2945 C C . ALA A 1 395 ? 2.206 -8.674 39.589 1.00 82.19 395 ALA A C 1
ATOM 2947 O O . ALA A 1 395 ? 1.547 -9.005 38.610 1.00 82.19 395 ALA A O 1
ATOM 2948 N N . GLU A 1 396 ? 3.139 -9.476 40.114 1.00 85.81 396 GLU A N 1
ATOM 2949 C CA . GLU A 1 396 ? 3.471 -10.796 39.557 1.00 85.81 396 GLU A CA 1
ATOM 2950 C C . GLU A 1 396 ? 2.257 -11.736 39.530 1.00 85.81 396 GLU A C 1
ATOM 2952 O O . GLU A 1 396 ? 2.012 -12.414 38.532 1.00 85.81 396 GLU A O 1
ATOM 2957 N N . ARG A 1 397 ? 1.448 -11.730 40.594 1.00 82.88 397 ARG A N 1
ATOM 2958 C CA . ARG A 1 397 ? 0.235 -12.547 40.662 1.00 82.88 397 ARG A CA 1
ATOM 2959 C C . ARG A 1 397 ? -0.844 -12.081 39.684 1.00 82.88 397 ARG A C 1
ATOM 2961 O O . ARG A 1 397 ? -1.469 -12.931 39.064 1.00 82.88 397 ARG A O 1
ATOM 2968 N N . LEU A 1 398 ? -1.047 -10.770 39.521 1.00 83.75 398 LEU A N 1
ATOM 2969 C CA . LEU A 1 398 ? -1.974 -10.225 38.519 1.00 83.75 398 LEU A CA 1
ATOM 2970 C C . LEU A 1 398 ? -1.541 -10.592 37.094 1.00 83.75 398 LEU A C 1
ATOM 2972 O O . LEU A 1 398 ? -2.382 -10.992 36.296 1.00 83.75 398 LEU A O 1
ATOM 2976 N N . VAL A 1 399 ? -0.236 -10.530 36.801 1.00 86.19 399 VAL A N 1
ATOM 2977 C CA . VAL A 1 399 ? 0.321 -10.971 35.510 1.00 86.19 399 VAL A CA 1
ATOM 2978 C C . VAL A 1 399 ? 0.039 -12.453 35.263 1.00 86.19 399 VAL A C 1
ATOM 2980 O O . VAL A 1 399 ? -0.372 -12.814 34.164 1.00 86.19 399 VAL A O 1
ATOM 2983 N N . GLU A 1 400 ? 0.254 -13.316 36.259 1.00 86.00 400 GLU A N 1
ATOM 2984 C CA . GLU A 1 400 ? 0.016 -14.757 36.114 1.00 86.00 400 GLU A CA 1
ATOM 2985 C C . GLU A 1 400 ? -1.475 -15.079 35.938 1.00 86.00 400 GLU A C 1
ATOM 2987 O O . GLU A 1 400 ? -1.820 -15.873 35.064 1.00 86.00 400 GLU A O 1
ATOM 2992 N N . THR A 1 401 ? -2.362 -14.431 36.701 1.00 84.00 401 THR A N 1
ATOM 2993 C CA . THR A 1 401 ? -3.817 -14.580 36.541 1.00 84.00 401 THR A CA 1
ATOM 2994 C C . THR A 1 401 ? -4.261 -14.157 35.141 1.00 84.00 401 THR A C 1
ATOM 2996 O O . THR A 1 401 ? -4.870 -14.960 34.437 1.00 84.00 401 THR A O 1
ATOM 2999 N N . ALA A 1 402 ? -3.875 -12.957 34.693 1.00 84.12 402 ALA A N 1
ATOM 3000 C CA . ALA A 1 402 ? -4.215 -12.462 33.359 1.00 84.12 402 ALA A CA 1
ATOM 3001 C C . ALA A 1 402 ? -3.673 -13.385 32.257 1.00 84.12 402 ALA A C 1
ATOM 3003 O O . ALA A 1 402 ? -4.360 -13.691 31.287 1.00 84.12 402 ALA A O 1
ATOM 3004 N N . ARG A 1 403 ? -2.458 -13.921 32.432 1.00 85.38 403 ARG A N 1
ATOM 3005 C CA . ARG A 1 403 ? -1.876 -14.886 31.494 1.00 85.38 403 ARG A CA 1
ATOM 3006 C C . ARG A 1 403 ? -2.678 -16.184 31.412 1.00 85.38 403 ARG A C 1
ATOM 3008 O O . ARG A 1 403 ? -2.756 -16.755 30.329 1.00 85.38 403 ARG A O 1
ATOM 3015 N N . GLN A 1 404 ? -3.208 -16.678 32.528 1.00 85.81 404 GLN A N 1
ATOM 3016 C CA . GLN A 1 404 ? -4.023 -17.896 32.558 1.00 85.81 404 GLN A CA 1
ATOM 3017 C C . GLN A 1 404 ? -5.407 -17.660 31.947 1.00 85.81 404 GLN A C 1
ATOM 3019 O O . GLN A 1 404 ? -5.871 -18.491 31.166 1.00 85.81 404 GLN A O 1
ATOM 3024 N N . GLU A 1 405 ? -6.030 -16.525 32.261 1.00 86.88 405 GLU A N 1
ATOM 3025 C CA . GLU A 1 405 ? -7.337 -16.124 31.732 1.00 86.88 405 GLU A CA 1
ATOM 3026 C C . GLU A 1 405 ? -7.282 -15.876 30.216 1.00 86.88 405 GLU A C 1
ATOM 3028 O O . GLU A 1 405 ? -8.162 -16.323 29.482 1.00 86.88 405 GLU A O 1
ATOM 3033 N N . GLU A 1 406 ? -6.204 -15.257 29.727 1.00 88.12 406 GLU A N 1
ATOM 3034 C CA . GLU A 1 406 ? -6.010 -14.918 28.311 1.00 88.12 406 GLU A CA 1
ATOM 3035 C C . GLU A 1 406 ? -5.168 -15.949 27.536 1.00 88.12 406 GLU A C 1
ATOM 3037 O O . GLU A 1 406 ? -4.827 -15.719 26.376 1.00 88.12 406 GLU A O 1
ATOM 3042 N N . ALA A 1 407 ? -4.806 -17.095 28.131 1.00 85.88 407 ALA A N 1
ATOM 3043 C CA . ALA A 1 407 ? -3.818 -18.021 27.557 1.00 85.88 407 ALA A CA 1
ATOM 3044 C C . ALA A 1 407 ? -4.154 -18.465 26.123 1.00 85.88 407 ALA A C 1
ATOM 3046 O O . ALA A 1 407 ? -3.273 -18.520 25.262 1.00 85.88 407 ALA A O 1
ATOM 3047 N N . ALA A 1 408 ? -5.426 -18.787 25.874 1.00 86.31 408 ALA A N 1
ATOM 3048 C CA . ALA A 1 408 ? -5.899 -19.228 24.565 1.00 86.31 408 ALA A CA 1
ATOM 3049 C C . ALA A 1 408 ? -5.838 -18.101 23.523 1.00 86.31 408 ALA A C 1
ATOM 3051 O O . ALA A 1 408 ? -5.417 -18.339 22.392 1.00 86.31 408 ALA A O 1
ATOM 3052 N N . GLU A 1 409 ? -6.201 -16.880 23.915 1.00 83.88 409 GLU A N 1
ATOM 3053 C CA . GLU A 1 409 ? -6.187 -15.711 23.034 1.00 83.88 409 GLU A CA 1
ATOM 3054 C C . GLU A 1 409 ? -4.751 -15.285 22.708 1.00 83.88 409 GLU A C 1
ATOM 3056 O O . GLU A 1 409 ? -4.402 -15.106 21.545 1.00 83.88 409 GLU A O 1
ATOM 3061 N N . ILE A 1 410 ? -3.870 -15.246 23.713 1.00 84.81 410 ILE A N 1
ATOM 3062 C CA . ILE A 1 410 ? -2.439 -14.967 23.532 1.00 84.81 410 ILE A CA 1
ATOM 3063 C C . ILE A 1 410 ? -1.804 -15.992 22.586 1.00 84.81 410 ILE A C 1
ATOM 3065 O O . ILE A 1 410 ? -1.035 -15.614 21.703 1.00 84.81 410 ILE A O 1
ATOM 3069 N N . ALA A 1 411 ? -2.120 -17.282 22.746 1.00 86.62 411 ALA A N 1
ATOM 3070 C CA . ALA A 1 411 ? -1.612 -18.328 21.861 1.00 86.62 411 ALA A CA 1
ATOM 3071 C C . ALA A 1 411 ? -2.120 -18.157 20.419 1.00 86.62 411 ALA A C 1
ATOM 3073 O O . ALA A 1 411 ? -1.331 -18.263 19.480 1.00 86.62 411 ALA A O 1
ATOM 3074 N N . LYS A 1 412 ? -3.409 -17.831 20.243 1.00 86.56 412 LYS A N 1
ATOM 3075 C CA . LYS A 1 412 ? -4.002 -17.544 18.930 1.00 86.56 412 LYS A CA 1
ATOM 3076 C C . LYS A 1 412 ? -3.301 -16.363 18.249 1.00 86.56 412 LYS A C 1
ATOM 3078 O O . LYS A 1 412 ? -2.911 -16.477 17.089 1.00 86.56 412 LYS A O 1
ATOM 3083 N N . GLN A 1 413 ? -3.102 -15.259 18.966 1.00 81.56 413 GLN A N 1
ATOM 3084 C CA . GLN A 1 413 ? -2.439 -14.060 18.445 1.00 81.56 413 GLN A CA 1
ATOM 3085 C C . GLN A 1 413 ? -0.963 -14.306 18.112 1.00 81.56 413 GLN A C 1
ATOM 3087 O O . GLN A 1 413 ? -0.477 -13.841 17.080 1.00 81.56 413 GLN A O 1
ATOM 3092 N N . GLU A 1 414 ? -0.255 -15.080 18.939 1.00 86.69 414 GLU A N 1
ATOM 3093 C CA . GLU A 1 414 ? 1.129 -15.473 18.669 1.00 86.69 414 GLU A CA 1
ATOM 3094 C C . GLU A 1 414 ? 1.240 -16.284 17.366 1.00 86.69 414 GLU A C 1
ATOM 3096 O O . GLU A 1 414 ? 2.109 -16.013 16.530 1.00 86.69 414 GLU A O 1
ATOM 3101 N N . ASP A 1 415 ? 0.362 -17.274 17.180 1.00 86.62 415 ASP A N 1
ATOM 3102 C CA . ASP A 1 415 ? 0.341 -18.104 15.975 1.00 86.62 415 ASP A CA 1
ATOM 3103 C C . ASP A 1 415 ? -0.071 -17.310 14.733 1.00 86.62 415 ASP A C 1
ATOM 3105 O O . ASP A 1 415 ? 0.533 -17.485 13.670 1.00 86.62 415 ASP A O 1
ATOM 3109 N N . LEU A 1 416 ? -1.031 -16.393 14.865 1.00 82.69 416 LEU A N 1
ATOM 3110 C CA . LEU A 1 416 ? -1.436 -15.495 13.787 1.00 82.69 416 LEU A CA 1
ATOM 3111 C C . LEU A 1 416 ? -0.284 -14.575 13.359 1.00 82.69 416 LEU A C 1
ATOM 3113 O O . LEU A 1 416 ? 0.024 -14.494 12.169 1.00 82.69 416 LEU A O 1
ATOM 3117 N N . ALA A 1 417 ? 0.412 -13.947 14.312 1.00 79.25 417 ALA A N 1
ATOM 3118 C CA . ALA A 1 417 ? 1.580 -13.112 14.030 1.00 79.25 417 ALA A CA 1
ATOM 3119 C C . ALA A 1 417 ? 2.697 -13.913 13.335 1.00 79.25 417 ALA A C 1
ATOM 3121 O O . ALA A 1 417 ? 3.316 -13.451 12.373 1.00 79.25 417 ALA A O 1
ATOM 3122 N N . ALA A 1 418 ? 2.925 -15.153 13.777 1.00 85.19 418 ALA A N 1
ATOM 3123 C CA . ALA A 1 418 ? 3.897 -16.056 13.170 1.00 85.19 418 ALA A CA 1
ATOM 3124 C C . ALA A 1 418 ? 3.520 -16.454 11.732 1.00 85.19 418 ALA A C 1
ATOM 3126 O O . ALA A 1 418 ? 4.404 -16.542 10.873 1.00 85.19 418 ALA A O 1
ATOM 3127 N N . LYS A 1 419 ? 2.227 -16.686 11.472 1.00 85.50 419 LYS A N 1
ATOM 3128 C CA . LYS A 1 419 ? 1.689 -17.013 10.147 1.00 85.50 419 LYS A CA 1
ATOM 3129 C C . LYS A 1 419 ? 1.803 -15.826 9.190 1.00 85.50 419 LYS A C 1
ATOM 3131 O O . LYS A 1 419 ? 2.338 -15.995 8.097 1.00 85.50 419 LYS A O 1
ATOM 3136 N N . ARG A 1 420 ? 1.414 -14.624 9.628 1.00 80.88 420 ARG A N 1
ATOM 3137 C CA . ARG A 1 420 ? 1.561 -13.377 8.854 1.00 80.88 420 ARG A CA 1
ATOM 3138 C C . ARG A 1 420 ? 3.014 -13.128 8.449 1.00 80.88 420 ARG A C 1
ATOM 3140 O O . ARG A 1 420 ? 3.292 -12.792 7.301 1.00 80.88 420 ARG A O 1
ATOM 3147 N N . ALA A 1 421 ? 3.963 -13.383 9.353 1.00 81.56 421 ALA A N 1
ATOM 3148 C CA . ALA A 1 421 ? 5.388 -13.267 9.047 1.00 81.56 421 ALA A CA 1
ATOM 3149 C C . ALA A 1 421 ? 5.858 -14.238 7.941 1.00 81.56 421 ALA A C 1
ATOM 3151 O O . ALA A 1 421 ? 6.735 -13.883 7.151 1.00 81.56 421 ALA A O 1
ATOM 3152 N N . LEU A 1 422 ? 5.285 -15.447 7.868 1.00 86.06 422 LEU A N 1
ATOM 3153 C CA . LEU A 1 422 ? 5.573 -16.411 6.798 1.00 86.06 422 LEU A CA 1
ATOM 3154 C C . LEU A 1 422 ? 4.957 -15.977 5.466 1.00 86.06 422 LEU A C 1
ATOM 3156 O O . LEU A 1 422 ? 5.676 -15.919 4.470 1.00 86.06 422 LEU A O 1
ATOM 3160 N N . GLU A 1 423 ? 3.665 -15.639 5.462 1.00 82.00 423 GLU A N 1
ATOM 3161 C CA . GLU A 1 423 ? 2.935 -15.192 4.264 1.00 82.00 423 GLU A CA 1
ATOM 3162 C C . GLU A 1 423 ? 3.614 -13.970 3.638 1.00 82.00 423 GLU A C 1
ATOM 3164 O O . GLU A 1 423 ? 3.883 -13.935 2.439 1.00 82.00 423 GLU A O 1
ATOM 3169 N N . LYS A 1 424 ? 4.020 -13.005 4.464 1.00 79.06 424 LYS A N 1
ATOM 3170 C CA . LYS A 1 424 ? 4.757 -11.826 4.011 1.00 79.06 424 LYS A CA 1
ATOM 3171 C C . LYS A 1 424 ? 6.103 -12.165 3.366 1.00 79.06 424 LYS A C 1
ATOM 3173 O O . LYS A 1 424 ? 6.482 -11.563 2.360 1.00 79.06 424 LYS A O 1
ATOM 3178 N N . ALA A 1 425 ? 6.849 -13.112 3.934 1.00 82.69 425 ALA A N 1
ATOM 3179 C CA . ALA A 1 425 ? 8.123 -13.542 3.362 1.00 82.69 425 ALA A CA 1
ATOM 3180 C C . ALA A 1 425 ? 7.935 -14.265 2.016 1.00 82.69 425 ALA A C 1
ATOM 3182 O O . ALA A 1 425 ? 8.773 -14.127 1.120 1.00 82.69 425 ALA A O 1
ATOM 3183 N N . GLU A 1 426 ? 6.833 -15.002 1.859 1.00 83.56 426 GLU A N 1
ATOM 3184 C CA . GLU A 1 426 ? 6.445 -15.634 0.598 1.00 83.56 426 GLU A CA 1
ATOM 3185 C C . GLU A 1 426 ? 6.059 -14.592 -0.459 1.00 83.56 426 GLU A C 1
ATOM 3187 O O . GLU A 1 426 ? 6.663 -14.592 -1.532 1.00 83.56 426 GLU A O 1
ATOM 3192 N N . ILE A 1 427 ? 5.189 -13.633 -0.118 1.00 81.62 427 ILE A N 1
ATOM 3193 C CA . ILE A 1 427 ? 4.815 -12.499 -0.984 1.00 81.62 427 ILE A CA 1
ATOM 3194 C C . ILE A 1 427 ? 6.063 -11.750 -1.465 1.00 81.62 427 ILE A C 1
ATOM 3196 O O . ILE A 1 427 ? 6.240 -11.509 -2.660 1.00 81.62 427 ILE A O 1
ATOM 3200 N N . LYS A 1 428 ? 6.989 -11.436 -0.549 1.00 80.69 428 LYS A N 1
ATOM 3201 C CA . LYS A 1 428 ? 8.251 -10.769 -0.894 1.00 80.69 428 LYS A CA 1
ATOM 3202 C C . LYS A 1 428 ? 9.091 -11.595 -1.870 1.00 80.69 428 LYS A C 1
ATOM 3204 O O . LYS A 1 428 ? 9.619 -11.058 -2.845 1.00 80.69 428 LYS A O 1
ATOM 3209 N N . TYR A 1 429 ? 9.219 -12.899 -1.628 1.00 84.25 429 TYR A N 1
ATOM 3210 C CA . TYR A 1 429 ? 9.960 -13.789 -2.520 1.00 84.25 429 TYR A CA 1
ATOM 3211 C C . TYR A 1 429 ? 9.338 -13.856 -3.919 1.00 84.25 429 TYR A C 1
ATOM 3213 O O . TYR A 1 429 ? 10.069 -13.797 -4.914 1.00 84.25 429 TYR A O 1
ATOM 3221 N N . GLU A 1 430 ? 8.012 -13.961 -4.001 1.00 82.44 430 GLU A N 1
ATOM 3222 C CA . GLU A 1 430 ? 7.274 -13.986 -5.264 1.00 82.44 430 GLU A CA 1
ATOM 3223 C C . GLU A 1 430 ? 7.411 -12.668 -6.028 1.00 82.44 430 GLU A C 1
ATOM 3225 O O . GLU A 1 430 ? 7.741 -12.694 -7.216 1.00 82.44 430 GLU A O 1
ATOM 3230 N N . ALA A 1 431 ? 7.291 -11.525 -5.347 1.00 78.31 431 ALA A N 1
ATOM 3231 C CA . ALA A 1 431 ? 7.488 -10.207 -5.947 1.00 78.31 431 ALA A CA 1
ATOM 3232 C C . ALA A 1 431 ? 8.896 -10.056 -6.550 1.00 78.31 431 ALA A C 1
ATOM 3234 O O . ALA A 1 431 ? 9.060 -9.631 -7.699 1.00 78.31 431 ALA A O 1
ATOM 3235 N N . GLU A 1 432 ? 9.940 -10.465 -5.822 1.00 79.81 432 GLU A N 1
ATOM 3236 C CA . GLU A 1 432 ? 11.303 -10.445 -6.355 1.00 79.81 432 GLU A CA 1
ATOM 3237 C C . GLU A 1 432 ? 11.504 -11.435 -7.514 1.00 79.81 432 GLU A C 1
ATOM 3239 O O . GLU A 1 432 ? 12.250 -11.160 -8.460 1.00 79.81 432 GLU A O 1
ATOM 3244 N N . ARG A 1 433 ? 10.879 -12.617 -7.440 1.00 83.44 433 ARG A N 1
ATOM 3245 C CA . ARG A 1 433 ? 10.929 -13.643 -8.491 1.00 83.44 433 ARG A CA 1
ATOM 3246 C C . ARG A 1 433 ? 10.307 -13.113 -9.780 1.00 83.44 433 ARG A C 1
ATOM 3248 O O . ARG A 1 433 ? 10.921 -13.243 -10.837 1.00 83.44 433 ARG A O 1
ATOM 3255 N N . GLN A 1 434 ? 9.147 -12.477 -9.677 1.00 80.25 434 GLN A N 1
ATOM 3256 C CA . GLN A 1 434 ? 8.453 -11.846 -10.791 1.00 80.25 434 GLN A CA 1
ATOM 3257 C C . GLN A 1 434 ? 9.276 -10.705 -11.393 1.00 80.25 434 GLN A C 1
ATOM 3259 O O . GLN A 1 434 ? 9.465 -10.682 -12.607 1.00 80.25 434 GLN A O 1
ATOM 3264 N N . LYS A 1 435 ? 9.870 -9.831 -10.565 1.00 78.88 435 LYS A N 1
ATOM 3265 C CA . LYS A 1 435 ? 10.782 -8.773 -11.038 1.00 78.88 435 LYS A CA 1
ATOM 3266 C C . LYS A 1 435 ? 11.956 -9.355 -11.833 1.00 78.88 435 LYS A C 1
ATOM 3268 O O . LYS A 1 435 ? 12.273 -8.875 -12.916 1.00 78.88 435 LYS A O 1
ATOM 3273 N N . ARG A 1 436 ? 12.578 -10.435 -11.344 1.00 82.75 436 ARG A N 1
ATOM 3274 C CA . ARG A 1 436 ? 13.647 -11.140 -12.081 1.00 82.75 436 ARG A CA 1
ATOM 3275 C C . ARG A 1 436 ? 13.148 -11.719 -13.408 1.00 82.75 436 ARG A C 1
ATOM 3277 O O . ARG A 1 436 ? 13.859 -11.623 -14.404 1.00 82.75 436 ARG A O 1
ATOM 3284 N N . ALA A 1 437 ? 11.946 -12.294 -13.435 1.00 81.81 437 ALA A N 1
ATOM 3285 C CA . ALA A 1 437 ? 11.346 -12.842 -14.651 1.00 81.81 437 ALA A CA 1
ATOM 3286 C C . ALA A 1 437 ? 11.014 -11.755 -15.690 1.00 81.81 437 ALA A C 1
ATOM 3288 O O . ALA A 1 437 ? 11.228 -11.981 -16.876 1.00 81.81 437 ALA A O 1
ATOM 3289 N N . GLN A 1 438 ? 10.563 -10.575 -15.254 1.00 81.62 438 GLN A N 1
ATOM 3290 C CA . GLN A 1 438 ? 10.295 -9.419 -16.120 1.00 81.62 438 GLN A CA 1
ATOM 3291 C C . GLN A 1 438 ? 11.572 -8.839 -16.743 1.00 81.62 438 GLN A C 1
ATOM 3293 O O . GLN A 1 438 ? 11.552 -8.416 -17.895 1.00 81.62 438 GLN A O 1
ATOM 3298 N N . LEU A 1 439 ? 12.687 -8.839 -16.003 1.00 84.94 439 LEU A N 1
ATOM 3299 C CA . LEU A 1 439 ? 13.980 -8.349 -16.495 1.00 84.94 439 LEU A CA 1
ATOM 3300 C C . LEU A 1 439 ? 14.684 -9.353 -17.422 1.00 84.94 439 LEU A C 1
ATOM 3302 O O . LEU A 1 439 ? 15.373 -8.951 -18.357 1.00 84.94 439 LEU A O 1
ATOM 3306 N N . ALA A 1 440 ? 14.496 -10.657 -17.196 1.00 83.12 440 ALA A N 1
ATOM 3307 C CA . ALA A 1 440 ? 15.211 -11.730 -17.892 1.00 83.12 440 ALA A CA 1
ATOM 3308 C C . ALA A 1 440 ? 15.231 -11.650 -19.439 1.00 83.12 440 ALA A C 1
ATOM 3310 O O . ALA A 1 440 ? 16.269 -11.993 -20.015 1.00 83.12 440 ALA A O 1
ATOM 3311 N N . PRO A 1 441 ? 14.169 -11.195 -20.143 1.00 83.44 441 PRO A N 1
ATOM 3312 C CA . PRO A 1 441 ? 14.182 -11.066 -21.600 1.00 83.44 441 PRO A CA 1
ATOM 3313 C C . PRO A 1 441 ? 15.221 -10.079 -22.141 1.00 83.44 441 PRO A C 1
ATOM 3315 O O . PRO A 1 441 ? 15.618 -10.204 -23.299 1.00 83.44 441 PRO A O 1
ATOM 3318 N N . PHE A 1 442 ? 15.666 -9.107 -21.337 1.00 88.19 442 PHE A N 1
ATOM 3319 C CA . PHE A 1 442 ? 16.592 -8.064 -21.785 1.00 88.19 442 PHE A CA 1
ATOM 3320 C C . PHE A 1 442 ? 17.775 -7.810 -20.847 1.00 88.19 442 PHE A C 1
ATOM 3322 O O . PHE A 1 442 ? 18.702 -7.120 -21.254 1.00 88.19 442 PHE A O 1
ATOM 3329 N N . LEU A 1 443 ? 17.799 -8.367 -19.635 1.00 91.12 443 LEU A N 1
ATOM 3330 C CA . LEU A 1 443 ? 18.869 -8.172 -18.659 1.00 91.12 443 LEU A CA 1
ATOM 3331 C C . LEU A 1 443 ? 19.115 -9.444 -17.835 1.00 91.12 443 LEU A C 1
ATOM 3333 O O . LEU A 1 443 ? 18.215 -9.943 -17.162 1.00 91.12 443 LEU A O 1
ATOM 3337 N N . TYR A 1 444 ? 20.354 -9.943 -17.825 1.00 88.69 444 TYR A N 1
ATOM 3338 C CA . TYR A 1 444 ? 20.767 -11.055 -16.956 1.00 88.69 444 TYR A CA 1
ATOM 3339 C C . TYR A 1 444 ? 22.280 -11.058 -16.688 1.00 88.69 444 TYR A C 1
ATOM 3341 O O . TYR A 1 444 ? 23.043 -10.340 -17.332 1.00 88.69 444 TYR A O 1
ATOM 3349 N N . THR A 1 445 ? 22.742 -11.892 -15.750 1.00 90.62 445 THR A N 1
ATOM 3350 C CA . THR A 1 445 ? 24.173 -12.068 -15.448 1.00 90.62 445 THR A CA 1
ATOM 3351 C C . THR A 1 445 ? 24.649 -13.515 -15.525 1.00 90.62 445 THR A C 1
ATOM 3353 O O . THR A 1 445 ? 23.861 -14.452 -15.396 1.00 90.62 445 THR A O 1
ATOM 3356 N N . ARG A 1 446 ? 25.967 -13.699 -15.683 1.00 87.50 446 ARG A N 1
ATOM 3357 C CA . ARG A 1 446 ? 26.682 -14.966 -15.479 1.00 87.50 446 ARG A CA 1
ATOM 3358 C C . ARG A 1 446 ? 27.841 -14.780 -14.483 1.00 87.50 446 ARG A C 1
ATOM 3360 O O . ARG A 1 446 ? 28.737 -13.980 -14.761 1.00 87.50 446 ARG A O 1
ATOM 3367 N N . PRO A 1 447 ? 27.861 -15.503 -13.346 1.00 87.44 447 PRO A N 1
ATOM 3368 C CA . PRO A 1 447 ? 26.792 -16.388 -12.857 1.00 87.44 447 PRO A CA 1
ATOM 3369 C C . PRO A 1 447 ? 25.470 -15.630 -12.622 1.00 87.44 447 PRO A C 1
ATOM 3371 O O . PRO A 1 447 ? 25.478 -14.407 -12.452 1.00 87.44 447 PRO A O 1
ATOM 3374 N N . CYS A 1 448 ? 24.336 -16.345 -12.601 1.00 82.88 448 CYS A N 1
ATOM 3375 C CA . CYS A 1 448 ? 23.005 -15.734 -12.415 1.00 82.88 448 CYS A CA 1
ATOM 3376 C C . CYS A 1 448 ? 22.877 -14.913 -11.123 1.00 82.88 448 CYS A C 1
ATOM 3378 O O . CYS A 1 448 ? 22.116 -13.953 -11.080 1.00 82.88 448 CYS A O 1
ATOM 3380 N N . THR A 1 449 ? 23.660 -15.255 -10.098 1.00 85.19 449 THR A N 1
ATOM 3381 C CA . THR A 1 449 ? 23.788 -14.468 -8.870 1.00 85.19 449 THR A CA 1
ATOM 3382 C C . THR A 1 449 ? 25.239 -14.004 -8.716 1.00 85.19 449 THR A C 1
ATOM 3384 O O . THR A 1 449 ? 26.117 -14.855 -8.514 1.00 85.19 449 THR A O 1
ATOM 3387 N N . PRO A 1 450 ? 25.522 -12.690 -8.785 1.00 91.12 450 PRO A N 1
ATOM 3388 C CA . PRO A 1 450 ? 26.857 -12.144 -8.554 1.00 91.12 450 PRO A CA 1
ATOM 3389 C C . PRO A 1 450 ? 27.438 -12.561 -7.192 1.00 91.12 450 PRO A C 1
ATOM 3391 O O . PRO A 1 450 ? 26.733 -12.589 -6.180 1.00 91.12 450 PRO A O 1
ATOM 3394 N N . ARG A 1 451 ? 28.743 -12.858 -7.142 1.00 91.88 451 ARG A N 1
ATOM 3395 C CA . ARG A 1 451 ? 29.451 -13.278 -5.917 1.00 91.88 451 ARG A CA 1
ATOM 3396 C C . ARG A 1 451 ? 30.532 -12.276 -5.540 1.00 91.88 451 ARG A C 1
ATOM 3398 O O . ARG A 1 451 ? 31.308 -11.839 -6.388 1.00 91.88 451 ARG A O 1
ATOM 3405 N N . ALA A 1 452 ? 30.601 -11.934 -4.260 1.00 92.75 452 ALA A N 1
ATOM 3406 C CA . ALA A 1 452 ? 31.591 -10.997 -3.753 1.00 92.75 452 ALA A CA 1
ATOM 3407 C C . ALA A 1 452 ? 33.018 -11.528 -3.973 1.00 92.75 452 ALA A C 1
ATOM 3409 O O . ALA A 1 452 ? 33.337 -12.663 -3.621 1.00 92.75 452 ALA A O 1
ATOM 3410 N N . GLY A 1 453 ? 33.896 -10.695 -4.535 1.00 92.31 453 GLY A N 1
ATOM 3411 C CA . GLY A 1 453 ? 35.275 -11.065 -4.865 1.00 92.31 453 GLY A CA 1
ATOM 3412 C C . GLY A 1 453 ? 35.457 -11.781 -6.208 1.00 92.31 453 GLY A C 1
ATOM 3413 O O . GLY A 1 453 ? 36.601 -11.996 -6.610 1.00 92.31 453 GLY A O 1
ATOM 3414 N N . GLU A 1 454 ? 34.378 -12.114 -6.916 1.00 94.38 454 GLU A N 1
ATOM 3415 C CA . GLU A 1 454 ? 34.415 -12.755 -8.233 1.00 94.38 454 GLU A CA 1
ATOM 3416 C C . GLU A 1 454 ? 34.027 -11.764 -9.343 1.00 94.38 454 GLU A C 1
ATOM 3418 O O . GLU A 1 454 ? 33.506 -10.679 -9.087 1.00 94.38 454 GLU A O 1
ATOM 3423 N N . ALA A 1 455 ? 34.328 -12.102 -10.597 1.00 94.38 455 ALA A N 1
ATOM 3424 C CA . ALA A 1 455 ? 33.851 -11.318 -11.733 1.00 94.38 455 ALA A CA 1
ATOM 3425 C C . ALA A 1 455 ? 32.461 -11.804 -12.154 1.00 94.38 455 ALA A C 1
ATOM 3427 O O . ALA A 1 455 ? 32.209 -13.008 -12.165 1.00 94.38 455 ALA A O 1
ATOM 3428 N N . VAL A 1 456 ? 31.602 -10.874 -12.560 1.00 94.31 456 VAL A N 1
ATOM 3429 C CA . VAL A 1 456 ? 30.294 -11.155 -13.150 1.00 94.31 456 VAL A CA 1
ATOM 3430 C C . VAL A 1 456 ? 30.248 -10.617 -14.575 1.00 94.31 456 VAL A C 1
ATOM 3432 O O . VAL A 1 456 ? 30.750 -9.530 -14.856 1.00 94.31 456 VAL A O 1
ATOM 3435 N N . GLU A 1 457 ? 29.676 -11.385 -15.492 1.00 93.94 457 GLU A N 1
ATOM 3436 C CA . GLU A 1 457 ? 29.377 -10.930 -16.846 1.00 93.94 457 GLU A CA 1
ATOM 3437 C C . GLU A 1 457 ? 27.911 -10.498 -16.922 1.00 93.94 457 GLU A C 1
ATOM 3439 O O . GLU A 1 457 ? 27.016 -11.291 -16.642 1.00 93.94 457 GLU A O 1
ATOM 3444 N N . LEU A 1 458 ? 27.676 -9.233 -17.260 1.00 94.44 458 LEU A N 1
ATOM 3445 C CA . LEU A 1 458 ? 26.359 -8.614 -17.378 1.00 94.44 458 LEU A CA 1
ATOM 3446 C C . LEU A 1 458 ? 25.943 -8.587 -18.844 1.00 94.44 458 LEU A C 1
ATOM 3448 O O . LEU A 1 458 ? 26.710 -8.092 -19.664 1.00 94.44 458 LEU A O 1
ATOM 3452 N N . PHE A 1 459 ? 24.747 -9.075 -19.158 1.00 91.56 459 PHE A N 1
ATOM 3453 C CA . PHE A 1 459 ? 24.169 -9.111 -20.497 1.00 91.56 459 PHE A CA 1
ATOM 3454 C C . PHE A 1 459 ? 22.942 -8.211 -20.557 1.00 91.56 459 PHE A C 1
ATOM 3456 O O . PHE A 1 459 ? 22.068 -8.314 -19.701 1.00 91.56 459 PHE A O 1
ATOM 3463 N N . TYR A 1 460 ? 22.869 -7.366 -21.581 1.00 93.38 460 TYR A N 1
ATOM 3464 C CA . TYR A 1 460 ? 21.802 -6.392 -21.771 1.00 93.38 460 TYR A CA 1
ATOM 3465 C C . TYR A 1 460 ? 21.391 -6.305 -23.241 1.00 93.38 460 TYR A C 1
ATOM 3467 O O . TYR A 1 460 ? 22.256 -6.232 -24.116 1.00 93.38 460 TYR A O 1
ATOM 3475 N N . ASN A 1 461 ? 20.091 -6.311 -23.521 1.00 91.00 461 ASN A N 1
ATOM 3476 C CA . ASN A 1 461 ? 19.544 -6.182 -24.864 1.00 91.00 461 ASN A CA 1
ATOM 3477 C C . ASN A 1 461 ? 18.941 -4.782 -25.073 1.00 91.00 461 ASN A C 1
ATOM 3479 O O . ASN A 1 461 ? 17.795 -4.560 -24.683 1.00 91.00 461 ASN A O 1
ATOM 3483 N N . PRO A 1 462 ? 19.666 -3.845 -25.712 1.00 90.56 462 PRO A N 1
ATOM 3484 C CA . PRO A 1 462 ? 19.166 -2.491 -25.934 1.00 90.56 462 PRO A CA 1
ATOM 3485 C C . PRO A 1 462 ? 17.953 -2.439 -26.872 1.00 90.56 462 PRO A C 1
ATOM 3487 O O . PRO A 1 462 ? 17.212 -1.464 -26.844 1.00 90.56 462 PRO A O 1
ATOM 3490 N N . ASP A 1 463 ? 17.717 -3.458 -27.705 1.00 87.06 463 ASP A N 1
ATOM 3491 C CA . ASP A 1 463 ? 16.616 -3.434 -28.677 1.00 87.06 463 ASP A CA 1
ATOM 3492 C C . ASP A 1 463 ? 15.229 -3.519 -28.023 1.00 87.06 463 ASP A C 1
ATOM 3494 O O . ASP A 1 463 ? 14.224 -3.192 -28.661 1.00 87.06 463 ASP A O 1
ATOM 3498 N N . LEU A 1 464 ? 15.187 -3.930 -26.753 1.00 86.44 464 LEU A N 1
ATOM 3499 C CA . LEU A 1 464 ? 13.980 -4.086 -25.943 1.00 86.44 464 LEU A CA 1
ATOM 3500 C C . LEU A 1 464 ? 13.811 -2.969 -24.903 1.00 86.44 464 LEU A C 1
ATOM 3502 O O . LEU A 1 464 ? 12.939 -3.064 -24.044 1.00 86.44 464 LEU A O 1
ATOM 3506 N N . THR A 1 465 ? 14.632 -1.918 -24.963 1.00 87.69 465 THR A N 1
ATOM 3507 C CA . THR A 1 465 ? 14.668 -0.856 -23.949 1.00 87.69 465 THR A CA 1
ATOM 3508 C C . THR A 1 465 ? 14.661 0.540 -24.575 1.00 87.69 465 THR A C 1
ATOM 3510 O O . THR A 1 465 ? 14.542 0.714 -25.792 1.00 87.69 465 THR A O 1
ATOM 3513 N N . THR A 1 466 ? 14.806 1.578 -23.747 1.00 85.69 466 THR A N 1
ATOM 3514 C CA . THR A 1 466 ? 14.911 2.978 -24.196 1.00 85.69 466 THR A CA 1
ATOM 3515 C C . THR A 1 466 ? 16.166 3.250 -25.035 1.00 85.69 466 THR A C 1
ATOM 3517 O O . THR A 1 466 ? 16.210 4.234 -25.777 1.00 85.69 466 THR A O 1
ATOM 3520 N N . LEU A 1 467 ? 17.166 2.361 -24.981 1.00 88.38 467 LEU A N 1
ATOM 3521 C CA . LEU A 1 467 ? 18.386 2.426 -25.790 1.00 88.38 467 LEU A CA 1
ATOM 3522 C C . LEU A 1 467 ? 18.249 1.726 -27.151 1.00 88.38 467 LEU A C 1
ATOM 3524 O O . LEU A 1 467 ? 19.251 1.489 -27.836 1.00 88.38 467 LEU A O 1
ATOM 3528 N N . ARG A 1 468 ? 17.021 1.437 -27.590 1.00 89.81 468 ARG A N 1
ATOM 3529 C CA . ARG A 1 468 ? 16.761 0.828 -28.894 1.00 89.81 468 ARG A CA 1
ATOM 3530 C C . ARG A 1 468 ? 17.371 1.643 -30.031 1.00 89.81 468 ARG A C 1
ATOM 3532 O O . ARG A 1 468 ? 17.195 2.859 -30.128 1.00 89.81 468 ARG A O 1
ATOM 3539 N N . GLY A 1 469 ? 18.080 0.947 -30.920 1.00 82.25 469 GLY A N 1
ATOM 3540 C CA . GLY A 1 469 ? 18.725 1.543 -32.092 1.00 82.25 469 GLY A CA 1
ATOM 3541 C C . GLY A 1 469 ? 20.005 2.330 -31.793 1.00 82.25 469 GLY A C 1
ATOM 3542 O O . GLY A 1 469 ? 20.554 2.955 -32.703 1.00 82.25 469 GLY A O 1
ATOM 3543 N N . ARG A 1 470 ? 20.509 2.313 -30.551 1.00 85.44 470 ARG A N 1
ATOM 3544 C CA . ARG A 1 470 ? 21.747 3.018 -30.194 1.00 85.44 470 ARG A CA 1
ATOM 3545 C C . ARG A 1 470 ? 22.986 2.247 -30.660 1.00 85.44 470 ARG A C 1
ATOM 3547 O O . ARG A 1 470 ? 23.093 1.043 -30.421 1.00 85.44 470 ARG A O 1
ATOM 3554 N N . PRO A 1 471 ? 23.957 2.919 -31.311 1.00 79.25 471 PRO A N 1
ATOM 3555 C CA . PRO A 1 471 ? 25.103 2.245 -31.924 1.00 79.25 471 PRO A CA 1
ATOM 3556 C C . PRO A 1 471 ? 26.113 1.731 -30.891 1.00 79.25 471 PRO A C 1
ATOM 3558 O O . PRO A 1 471 ? 26.757 0.701 -31.101 1.00 79.25 471 PRO A O 1
ATOM 3561 N N . LYS A 1 472 ? 26.255 2.443 -29.770 1.00 86.81 472 LYS A N 1
ATOM 3562 C CA . LYS A 1 472 ? 27.126 2.089 -28.649 1.00 86.81 472 LYS A CA 1
ATOM 3563 C C . LYS A 1 472 ? 26.292 2.051 -27.378 1.00 86.81 472 LYS A C 1
ATOM 3565 O O . LYS A 1 472 ? 25.348 2.818 -27.239 1.00 86.81 472 LYS A O 1
ATOM 3570 N N . VAL A 1 473 ? 26.646 1.131 -26.489 1.00 92.38 473 VAL A N 1
ATOM 3571 C CA . VAL A 1 473 ? 26.035 0.999 -25.168 1.00 92.38 473 VAL A CA 1
ATOM 3572 C C . VAL A 1 473 ? 27.158 0.818 -24.165 1.00 92.38 473 VAL A C 1
ATOM 3574 O O . VAL A 1 473 ? 28.088 0.041 -24.403 1.00 92.38 473 VAL A O 1
ATOM 3577 N N . PHE A 1 474 ? 27.068 1.537 -23.059 1.00 93.62 474 PHE A N 1
ATOM 3578 C CA . PHE A 1 474 ? 27.989 1.468 -21.940 1.00 93.62 474 PHE A CA 1
ATOM 3579 C C . PHE A 1 474 ? 27.214 1.087 -20.687 1.00 93.62 474 PHE A C 1
ATOM 3581 O O . PHE A 1 474 ? 26.066 1.490 -20.523 1.00 93.62 474 PHE A O 1
ATOM 3588 N N . VAL A 1 475 ? 27.850 0.341 -19.791 1.00 94.44 475 VAL A N 1
ATOM 3589 C CA . VAL A 1 475 ? 27.358 0.155 -18.426 1.00 94.44 475 VAL A CA 1
ATOM 3590 C C . VAL A 1 475 ? 28.166 1.040 -17.491 1.00 94.44 475 VAL A C 1
ATOM 3592 O O . VAL A 1 475 ? 29.396 1.034 -17.521 1.00 94.44 475 VAL A O 1
ATOM 3595 N N . ARG A 1 476 ? 27.481 1.796 -16.640 1.00 92.44 476 ARG A N 1
ATOM 3596 C CA . ARG A 1 476 ? 28.084 2.518 -15.519 1.00 92.44 476 ARG A CA 1
ATOM 3597 C C . ARG A 1 476 ? 27.482 1.966 -14.246 1.00 92.44 476 ARG A C 1
ATOM 3599 O O . ARG A 1 476 ? 26.278 1.748 -14.192 1.00 92.44 476 ARG A O 1
ATOM 3606 N N . GLY A 1 477 ? 28.291 1.791 -13.215 1.00 91.88 477 GLY A N 1
ATOM 3607 C CA . GLY A 1 477 ? 27.785 1.244 -11.973 1.00 91.88 477 GLY A CA 1
ATOM 3608 C C . GLY A 1 477 ? 28.660 1.512 -10.772 1.00 91.88 477 GLY A C 1
ATOM 3609 O O . GLY A 1 477 ? 29.712 2.152 -10.843 1.00 91.88 477 GLY A O 1
ATOM 3610 N N . GLY A 1 478 ? 28.187 1.005 -9.653 1.00 91.38 478 GLY A N 1
ATOM 3611 C CA . GLY A 1 478 ? 28.841 1.040 -8.367 1.00 91.38 478 GLY A CA 1
ATOM 3612 C C . GLY A 1 478 ? 28.346 -0.089 -7.492 1.00 91.38 478 GLY A C 1
ATOM 3613 O O . GLY A 1 478 ? 27.649 -0.996 -7.946 1.00 91.38 478 GLY A O 1
ATOM 3614 N N . PHE A 1 479 ? 28.753 -0.056 -6.233 1.00 90.50 479 PHE A N 1
ATOM 3615 C CA . PHE A 1 479 ? 28.361 -1.072 -5.275 1.00 90.50 479 PHE A CA 1
ATOM 3616 C C . PHE A 1 479 ? 27.757 -0.430 -4.037 1.00 90.50 479 PHE A C 1
ATOM 3618 O O . PHE A 1 479 ? 28.152 0.667 -3.621 1.00 90.50 479 PHE A O 1
ATOM 3625 N N . ASN A 1 480 ? 26.852 -1.178 -3.408 1.00 87.69 480 ASN A N 1
ATOM 3626 C CA . ASN A 1 480 ? 26.258 -0.849 -2.119 1.00 87.69 480 ASN A CA 1
ATOM 3627 C C . ASN A 1 480 ? 25.559 0.526 -2.130 1.00 87.69 480 ASN A C 1
ATOM 3629 O O . ASN A 1 480 ? 25.905 1.400 -1.333 1.00 87.69 480 ASN A O 1
ATOM 3633 N N . ARG A 1 481 ? 24.596 0.727 -3.041 1.00 86.06 481 ARG A N 1
ATOM 3634 C CA . ARG A 1 481 ? 23.862 1.989 -3.268 1.00 86.06 481 ARG A CA 1
ATOM 3635 C C . ARG A 1 481 ? 24.750 3.121 -3.786 1.00 86.06 481 ARG A C 1
ATOM 3637 O O . ARG A 1 481 ? 24.629 4.260 -3.338 1.00 86.06 481 ARG A O 1
ATOM 3644 N N . TRP A 1 482 ? 25.654 2.811 -4.718 1.00 85.94 482 TRP A N 1
ATOM 3645 C CA . TRP A 1 482 ? 26.631 3.764 -5.282 1.00 85.94 482 TRP A CA 1
ATOM 3646 C C . TRP A 1 482 ? 27.593 4.396 -4.261 1.00 85.94 482 TRP A C 1
ATOM 3648 O O . TRP A 1 482 ? 28.238 5.410 -4.551 1.00 85.94 482 TRP A O 1
ATOM 3658 N N . THR A 1 483 ? 27.705 3.825 -3.059 1.00 82.75 483 THR A N 1
ATOM 3659 C CA . THR A 1 483 ? 28.553 4.377 -1.990 1.00 82.75 483 THR A CA 1
ATOM 3660 C C . THR A 1 483 ? 30.005 3.915 -2.091 1.00 82.75 483 THR A C 1
ATOM 3662 O O . THR A 1 483 ? 30.880 4.502 -1.451 1.00 82.75 483 THR A O 1
ATOM 3665 N N . GLN A 1 484 ? 30.290 2.860 -2.866 1.00 79.56 484 GLN A N 1
ATOM 3666 C CA . GLN A 1 484 ? 31.601 2.214 -2.889 1.00 79.56 484 GLN A CA 1
ATOM 3667 C C . GLN A 1 484 ? 32.010 1.746 -4.284 1.00 79.56 484 GLN A C 1
ATOM 3669 O O . GLN A 1 484 ? 31.221 1.154 -5.014 1.00 79.56 484 GLN A O 1
ATOM 3674 N N . ASN A 1 485 ? 33.304 1.914 -4.591 1.00 78.81 485 ASN A N 1
ATOM 3675 C CA . ASN A 1 485 ? 33.973 1.327 -5.759 1.00 78.81 485 ASN A CA 1
ATOM 3676 C C . ASN A 1 485 ? 33.219 1.552 -7.086 1.00 78.81 485 ASN A C 1
ATOM 3678 O O . ASN A 1 485 ? 33.135 0.644 -7.912 1.00 78.81 485 ASN A O 1
ATOM 3682 N N . ASN A 1 486 ? 32.672 2.757 -7.276 1.00 87.44 486 ASN A N 1
ATOM 3683 C CA . ASN A 1 486 ? 31.997 3.148 -8.512 1.00 87.44 486 ASN A CA 1
ATOM 3684 C C . ASN A 1 486 ? 32.970 3.035 -9.690 1.00 87.44 486 ASN A C 1
ATOM 3686 O O . ASN A 1 486 ? 34.101 3.524 -9.616 1.00 87.44 486 ASN A O 1
ATOM 3690 N N . PHE A 1 487 ? 32.534 2.390 -10.766 1.00 87.88 487 PHE A N 1
ATOM 3691 C CA . PHE A 1 487 ? 33.330 2.200 -11.968 1.00 87.88 487 PHE A CA 1
ATOM 3692 C C . PHE A 1 487 ? 32.872 3.147 -13.081 1.00 87.88 487 PHE A C 1
ATOM 3694 O O . PHE A 1 487 ? 31.690 3.476 -13.214 1.00 87.88 487 PHE A O 1
ATOM 3701 N N . ALA A 1 488 ? 33.841 3.617 -13.870 1.00 86.56 488 ALA A N 1
ATOM 3702 C CA . ALA A 1 488 ? 33.587 4.467 -15.029 1.00 86.56 488 ALA A CA 1
ATOM 3703 C C . ALA A 1 488 ? 32.783 3.710 -16.106 1.00 86.56 488 ALA A C 1
ATOM 3705 O O . ALA A 1 488 ? 32.850 2.478 -16.135 1.00 86.56 488 ALA A O 1
ATOM 3706 N N . PRO A 1 489 ? 32.056 4.413 -16.999 1.00 90.88 489 PRO A N 1
ATOM 3707 C CA . PRO A 1 489 ? 31.332 3.782 -18.099 1.00 90.88 489 PRO A CA 1
ATOM 3708 C C . PRO A 1 489 ? 32.204 2.787 -18.881 1.00 90.88 489 PRO A C 1
ATOM 3710 O O . PRO A 1 489 ? 33.246 3.142 -19.430 1.00 90.88 489 PRO A O 1
ATOM 3713 N N . GLN A 1 490 ? 31.775 1.528 -18.928 1.00 92.50 490 GLN A N 1
ATOM 3714 C CA . GLN A 1 490 ? 32.452 0.439 -19.624 1.00 92.50 490 GLN A CA 1
ATOM 3715 C C . GLN A 1 490 ? 31.671 0.078 -20.886 1.00 92.50 490 GLN A C 1
ATOM 3717 O O . GLN A 1 490 ? 30.486 -0.246 -20.816 1.00 92.50 490 GLN A O 1
ATOM 3722 N N . ALA A 1 491 ? 32.337 0.109 -22.042 1.00 91.38 491 ALA A N 1
ATOM 3723 C CA . ALA A 1 491 ? 31.720 -0.253 -23.314 1.00 91.38 491 ALA A CA 1
ATOM 3724 C C . ALA A 1 491 ? 31.268 -1.721 -23.308 1.00 91.38 491 ALA A C 1
ATOM 3726 O O . ALA A 1 491 ? 32.044 -2.617 -22.961 1.00 91.38 491 ALA A O 1
ATOM 3727 N N . MET A 1 492 ? 30.027 -1.964 -23.724 1.00 92.88 492 MET A N 1
ATOM 3728 C CA . MET A 1 492 ? 29.484 -3.311 -23.865 1.00 92.88 492 MET A CA 1
ATOM 3729 C C . MET A 1 492 ? 29.761 -3.868 -25.267 1.00 92.88 492 MET A C 1
ATOM 3731 O O . MET A 1 492 ? 29.634 -3.166 -26.273 1.00 92.88 492 MET A O 1
ATOM 3735 N N . THR A 1 493 ? 30.110 -5.152 -25.343 1.00 90.19 493 THR A N 1
ATOM 3736 C CA . THR A 1 493 ? 30.457 -5.849 -26.592 1.00 90.19 493 THR A CA 1
ATOM 3737 C C . THR A 1 493 ? 29.285 -6.701 -27.063 1.00 90.19 493 THR A C 1
ATOM 3739 O O . THR A 1 493 ? 28.688 -7.402 -26.257 1.00 90.19 493 THR A O 1
ATOM 3742 N N . SER A 1 494 ? 28.937 -6.666 -28.351 1.00 83.62 494 SER A N 1
ATOM 3743 C CA . SER A 1 494 ? 27.857 -7.506 -28.891 1.00 83.62 494 SER A CA 1
ATOM 3744 C C . SER A 1 494 ? 28.175 -8.996 -28.730 1.00 83.62 494 SER A C 1
ATOM 3746 O O . SER A 1 494 ? 29.277 -9.432 -29.069 1.00 83.62 494 SER A O 1
ATOM 3748 N N . VAL A 1 495 ? 27.206 -9.776 -28.249 1.00 76.06 495 VAL A N 1
ATOM 3749 C CA . VAL A 1 495 ? 27.360 -11.215 -28.016 1.00 76.06 495 VAL A CA 1
ATOM 3750 C C . VAL A 1 495 ? 26.432 -11.992 -28.940 1.00 76.06 495 VAL A C 1
ATOM 3752 O O . VAL A 1 495 ? 25.231 -12.063 -28.710 1.00 76.06 495 VAL A O 1
ATOM 3755 N N . GLY A 1 496 ? 27.006 -12.625 -29.964 1.00 66.94 496 GLY A N 1
ATOM 3756 C CA . GLY A 1 496 ? 26.300 -13.603 -30.792 1.00 66.94 496 GLY A CA 1
ATOM 3757 C C . GLY A 1 496 ? 25.005 -13.079 -31.430 1.00 66.94 496 GLY A C 1
ATOM 3758 O O . GLY A 1 496 ? 25.003 -12.041 -32.087 1.00 66.94 496 GLY A O 1
ATOM 3759 N N . ILE A 1 497 ? 23.925 -13.850 -31.278 1.00 55.28 497 ILE A N 1
ATOM 3760 C CA . ILE A 1 497 ? 22.615 -13.641 -31.913 1.00 55.28 497 ILE A CA 1
ATOM 3761 C C . ILE A 1 497 ? 21.617 -13.184 -30.847 1.00 55.28 497 ILE A C 1
ATOM 3763 O O . ILE A 1 497 ? 21.649 -13.682 -29.725 1.00 55.28 497 ILE A O 1
ATOM 3767 N N . GLY A 1 498 ? 20.713 -12.266 -31.205 1.00 65.62 498 GLY A N 1
ATOM 3768 C CA . GLY A 1 498 ? 19.615 -11.830 -30.332 1.00 65.62 498 GLY A CA 1
ATOM 3769 C C . GLY A 1 498 ? 19.763 -10.431 -29.727 1.00 65.62 498 GLY A C 1
ATOM 3770 O O . GLY A 1 498 ? 19.051 -10.121 -28.784 1.00 65.62 498 GLY A O 1
ATOM 3771 N N . GLY A 1 499 ? 20.672 -9.590 -30.233 1.00 77.81 499 GLY A N 1
ATOM 3772 C CA . GLY A 1 499 ? 20.773 -8.168 -29.849 1.00 77.81 499 GLY A CA 1
ATOM 3773 C C . GLY A 1 499 ? 21.508 -7.890 -28.530 1.00 77.81 499 GLY A C 1
ATOM 3774 O O . GLY A 1 499 ? 21.884 -6.749 -28.266 1.00 77.81 499 GLY A O 1
ATOM 3775 N N . PHE A 1 500 ? 21.797 -8.919 -27.728 1.00 86.31 500 PHE A N 1
ATOM 3776 C CA . PHE A 1 500 ? 22.494 -8.772 -26.451 1.00 86.31 500 PHE A CA 1
ATOM 3777 C C . PHE A 1 500 ? 23.922 -8.229 -26.590 1.00 86.31 500 PHE A C 1
ATOM 3779 O O . PHE A 1 500 ? 24.700 -8.603 -27.472 1.00 86.31 500 PHE A O 1
ATOM 3786 N N . LYS A 1 501 ? 24.291 -7.384 -25.631 1.00 90.75 501 LYS A N 1
ATOM 3787 C CA . LYS A 1 501 ? 25.642 -6.877 -25.400 1.00 90.75 501 LYS A CA 1
ATOM 3788 C C . LYS A 1 501 ? 26.096 -7.289 -24.003 1.00 90.75 501 LYS A C 1
ATOM 3790 O O . LYS A 1 501 ? 25.266 -7.341 -23.100 1.00 90.75 501 LYS A O 1
ATOM 3795 N N . SER A 1 502 ? 27.387 -7.564 -23.807 1.00 93.19 502 SER A N 1
ATOM 3796 C CA . SER A 1 502 ? 27.941 -7.909 -22.495 1.00 93.19 502 SER A CA 1
ATOM 3797 C C . SER A 1 502 ? 29.087 -7.019 -22.032 1.00 93.19 502 SER A C 1
ATOM 3799 O O . SER A 1 502 ? 29.827 -6.439 -22.831 1.00 93.19 502 SER A O 1
ATOM 3801 N N . ALA A 1 503 ? 29.229 -6.919 -20.713 1.00 94.44 503 ALA A N 1
ATOM 3802 C CA . ALA A 1 503 ? 30.373 -6.318 -20.043 1.00 94.44 503 ALA A CA 1
ATOM 3803 C C . ALA A 1 503 ? 30.747 -7.137 -18.804 1.00 94.44 503 ALA A C 1
ATOM 3805 O O . ALA A 1 503 ? 29.887 -7.621 -18.069 1.00 94.44 503 ALA A O 1
ATOM 3806 N N . ARG A 1 504 ? 32.051 -7.288 -18.562 1.00 95.31 504 ARG A N 1
ATOM 3807 C CA . ARG A 1 504 ? 32.579 -8.003 -17.397 1.00 95.31 504 ARG A CA 1
ATOM 3808 C C . ARG A 1 504 ? 32.915 -7.016 -16.287 1.00 95.31 504 ARG A C 1
ATOM 3810 O O . ARG A 1 504 ? 33.780 -6.165 -16.480 1.00 95.31 504 ARG A O 1
ATOM 3817 N N . ILE A 1 505 ? 32.285 -7.197 -15.132 1.00 95.19 505 ILE A N 1
ATOM 3818 C CA . ILE A 1 505 ? 32.378 -6.334 -13.954 1.00 95.19 505 ILE A CA 1
ATOM 3819 C C . ILE A 1 505 ? 33.072 -7.110 -12.829 1.00 95.19 505 ILE A C 1
ATOM 3821 O O . ILE A 1 505 ? 32.726 -8.256 -12.540 1.00 95.19 505 ILE A O 1
ATOM 3825 N N . GLN A 1 506 ? 34.065 -6.500 -12.181 1.00 94.25 506 GLN A N 1
ATOM 3826 C CA . GLN A 1 506 ? 34.730 -7.095 -11.021 1.00 94.25 506 GLN A CA 1
ATOM 3827 C C . GLN A 1 506 ? 33.980 -6.724 -9.740 1.00 94.25 506 GLN A C 1
ATOM 3829 O O . GLN A 1 506 ? 33.876 -5.544 -9.418 1.00 94.25 506 GLN A O 1
ATOM 3834 N N . VAL A 1 507 ? 33.507 -7.719 -8.987 1.00 93.81 507 VAL A N 1
ATOM 3835 C CA . VAL A 1 507 ? 32.732 -7.488 -7.763 1.00 93.81 507 VAL A CA 1
ATOM 3836 C C . VAL A 1 507 ? 33.668 -7.422 -6.544 1.00 93.81 507 VAL A C 1
ATOM 3838 O O . VAL A 1 507 ? 34.424 -8.371 -6.299 1.00 93.81 507 VAL A O 1
ATOM 3841 N N . PRO A 1 508 ? 33.660 -6.334 -5.751 1.00 92.00 508 PRO A N 1
ATOM 3842 C CA . PRO A 1 508 ? 34.432 -6.229 -4.513 1.00 92.00 508 PRO A CA 1
ATOM 3843 C C . PRO A 1 508 ? 34.021 -7.264 -3.453 1.00 92.00 508 PRO A C 1
ATOM 3845 O O . PRO A 1 508 ? 32.878 -7.707 -3.401 1.00 92.00 508 PRO A O 1
ATOM 3848 N N . ARG A 1 509 ? 34.936 -7.622 -2.540 1.00 90.69 509 ARG A N 1
ATOM 3849 C CA . ARG A 1 509 ? 34.661 -8.596 -1.455 1.00 90.69 509 ARG A CA 1
ATOM 3850 C C . ARG A 1 509 ? 33.639 -8.112 -0.420 1.00 90.69 509 ARG A C 1
ATOM 3852 O O . ARG A 1 509 ? 33.030 -8.918 0.271 1.00 90.69 509 ARG A O 1
ATOM 3859 N N . ASN A 1 510 ? 33.477 -6.803 -0.278 1.00 88.06 510 ASN A N 1
ATOM 3860 C CA . ASN A 1 510 ? 32.526 -6.179 0.639 1.00 88.06 510 ASN A CA 1
ATOM 3861 C C . ASN A 1 510 ? 31.215 -5.759 -0.054 1.00 88.06 510 ASN A C 1
ATOM 3863 O O . ASN A 1 510 ? 30.354 -5.168 0.598 1.00 88.06 510 ASN A O 1
ATOM 3867 N N . ALA A 1 511 ? 31.058 -6.048 -1.350 1.00 89.38 511 ALA A N 1
ATOM 3868 C CA . ALA A 1 511 ? 29.839 -5.747 -2.086 1.00 89.38 511 ALA A CA 1
ATOM 3869 C C . ALA A 1 511 ? 28.725 -6.734 -1.719 1.00 89.38 511 ALA A C 1
ATOM 3871 O O . ALA A 1 511 ? 28.919 -7.945 -1.789 1.00 89.38 511 ALA A O 1
ATOM 3872 N N . HIS A 1 512 ? 27.568 -6.203 -1.344 1.00 88.88 512 HIS A N 1
ATOM 3873 C CA . HIS A 1 512 ? 26.309 -6.933 -1.168 1.00 88.88 512 HIS A CA 1
ATOM 3874 C C . HIS A 1 512 ? 25.261 -6.505 -2.209 1.00 88.88 512 HIS A C 1
ATOM 3876 O O . HIS A 1 512 ? 24.255 -7.191 -2.379 1.00 88.88 512 HIS A O 1
ATOM 3882 N N . LEU A 1 513 ? 25.509 -5.409 -2.931 1.00 89.62 513 LEU A N 1
ATOM 3883 C CA . LEU A 1 513 ? 24.670 -4.921 -4.019 1.00 89.62 513 LEU A CA 1
ATOM 3884 C C . LEU A 1 513 ? 25.547 -4.403 -5.164 1.00 89.62 513 LEU A C 1
ATOM 3886 O O . LEU A 1 513 ? 26.548 -3.731 -4.909 1.00 89.62 513 LEU A O 1
ATOM 3890 N N . LEU A 1 514 ? 25.172 -4.727 -6.399 1.00 91.75 514 LEU A N 1
ATOM 3891 C CA . LEU A 1 514 ? 25.693 -4.131 -7.626 1.00 91.75 514 LEU A CA 1
ATOM 3892 C C . LEU A 1 514 ? 24.617 -3.193 -8.182 1.00 91.75 514 LEU A C 1
ATOM 3894 O O . LEU A 1 514 ? 23.512 -3.642 -8.478 1.00 91.75 514 LEU A O 1
ATOM 3898 N N . ASP A 1 515 ? 24.958 -1.917 -8.321 1.00 91.75 515 ASP A N 1
ATOM 3899 C CA . ASP A 1 515 ? 24.095 -0.859 -8.843 1.00 91.75 515 ASP A CA 1
ATOM 3900 C C . ASP A 1 515 ? 24.595 -0.437 -10.223 1.00 91.75 515 ASP A C 1
ATOM 3902 O O . ASP A 1 515 ? 25.803 -0.267 -10.402 1.00 91.75 515 ASP A O 1
ATOM 3906 N N . PHE A 1 516 ? 23.714 -0.272 -11.208 1.00 93.19 516 PHE A N 1
ATOM 3907 C CA . PHE A 1 516 ? 24.135 0.153 -12.543 1.00 93.19 516 PHE A CA 1
ATOM 3908 C C . PHE A 1 516 ? 23.013 0.764 -13.380 1.00 93.19 516 PHE A C 1
ATOM 3910 O O . PHE A 1 516 ? 21.826 0.551 -13.143 1.00 93.19 516 PHE A O 1
ATOM 3917 N N . VAL A 1 517 ? 23.438 1.511 -14.394 1.00 92.94 517 VAL A N 1
ATOM 3918 C CA . VAL A 1 517 ? 22.617 2.081 -15.465 1.00 92.94 517 VAL A CA 1
ATOM 3919 C C . VAL A 1 517 ? 23.301 1.842 -16.806 1.00 92.94 517 VAL A C 1
ATOM 3921 O O . VAL A 1 517 ? 24.523 1.631 -16.866 1.00 92.94 517 VAL A O 1
ATOM 3924 N N . PHE A 1 518 ? 22.527 1.911 -17.885 1.00 93.75 518 PHE A N 1
ATOM 3925 C CA . PHE A 1 518 ? 23.054 1.831 -19.244 1.00 93.75 518 PHE A CA 1
ATOM 3926 C C . PHE A 1 518 ? 23.010 3.194 -19.928 1.00 93.75 518 PHE A C 1
ATOM 3928 O O . PHE A 1 518 ? 22.090 3.979 -19.720 1.00 93.75 518 PHE A O 1
ATOM 3935 N N . LEU A 1 519 ? 24.022 3.474 -20.743 1.00 92.12 519 LEU A N 1
ATOM 3936 C CA . LEU A 1 519 ? 24.247 4.764 -21.396 1.00 92.12 519 LEU A CA 1
ATOM 3937 C C . LEU A 1 519 ? 24.502 4.546 -22.890 1.00 92.12 519 LEU A C 1
ATOM 3939 O O . LEU A 1 519 ? 25.095 3.530 -23.262 1.00 92.12 519 LEU A O 1
ATOM 3943 N N . ASP A 1 520 ? 24.137 5.500 -23.747 1.00 89.44 520 ASP A N 1
ATOM 3944 C CA . ASP A 1 520 ? 24.512 5.473 -25.172 1.00 89.44 520 ASP A CA 1
ATOM 3945 C C . ASP A 1 520 ? 25.897 6.085 -25.477 1.00 89.44 520 ASP A C 1
ATOM 3947 O O . ASP A 1 520 ? 26.446 5.876 -26.565 1.00 89.44 520 ASP A O 1
ATOM 3951 N N . SER A 1 521 ? 26.508 6.767 -24.502 1.00 84.50 521 SER A N 1
ATOM 3952 C CA . SER A 1 521 ? 27.860 7.337 -24.571 1.00 84.50 521 SER A CA 1
ATOM 3953 C C . SER A 1 521 ? 28.685 7.095 -23.303 1.00 84.50 521 SER A C 1
ATOM 3955 O O . SER A 1 521 ? 28.158 6.765 -22.242 1.00 84.50 521 SER A O 1
ATOM 3957 N N . ASP A 1 522 ? 30.002 7.276 -23.418 1.00 78.38 522 ASP A N 1
ATOM 3958 C CA . ASP A 1 522 ? 30.941 7.339 -22.293 1.00 78.38 522 ASP A CA 1
ATOM 3959 C C . ASP A 1 522 ? 30.928 8.702 -21.578 1.00 78.38 522 ASP A C 1
ATOM 3961 O O . ASP A 1 522 ? 31.362 8.790 -20.428 1.00 78.38 522 ASP A O 1
ATOM 3965 N N . ASP A 1 523 ? 30.387 9.745 -22.218 1.00 73.19 523 ASP A N 1
ATOM 3966 C CA . ASP A 1 523 ? 30.062 11.016 -21.567 1.00 73.19 523 ASP A CA 1
ATOM 3967 C C . ASP A 1 523 ? 28.799 10.871 -20.708 1.00 73.19 523 ASP A C 1
ATOM 3969 O O . ASP A 1 523 ? 27.745 10.434 -21.176 1.00 73.19 523 ASP A O 1
ATOM 3973 N N . THR A 1 524 ? 28.916 11.243 -19.434 1.00 62.03 524 THR A N 1
ATOM 3974 C CA . THR A 1 524 ? 27.828 11.199 -18.454 1.00 62.03 524 THR A CA 1
ATOM 3975 C C . THR A 1 524 ? 26.892 12.407 -18.539 1.00 62.03 524 THR A C 1
ATOM 3977 O O . THR A 1 524 ? 25.918 12.454 -17.789 1.00 62.03 524 THR A O 1
ATOM 3980 N N . HIS A 1 525 ? 27.175 13.386 -19.405 1.00 57.06 525 HIS A N 1
ATOM 3981 C CA . HIS A 1 525 ? 26.384 14.606 -19.552 1.00 57.06 525 HIS A CA 1
ATOM 3982 C C . HIS A 1 525 ? 25.690 14.652 -20.921 1.00 57.06 525 HIS A C 1
ATOM 3984 O O . HIS A 1 525 ? 26.301 14.961 -21.938 1.00 57.06 525 HIS A O 1
ATOM 3990 N N . GLY A 1 526 ? 24.378 14.395 -20.941 1.00 57.19 526 GLY A N 1
ATOM 3991 C CA . GLY A 1 526 ? 23.521 14.657 -22.108 1.00 57.19 526 GLY A CA 1
ATOM 3992 C C . GLY A 1 526 ? 23.259 13.479 -23.057 1.00 57.19 526 GLY A C 1
ATOM 3993 O O . GLY A 1 526 ? 22.606 13.687 -24.078 1.00 57.19 526 GLY A O 1
ATOM 3994 N N . GLY A 1 527 ? 23.724 12.267 -22.730 1.00 70.75 527 GLY A N 1
ATOM 3995 C CA . GLY A 1 527 ? 23.367 11.024 -23.432 1.00 70.75 527 GLY A CA 1
ATOM 3996 C C . GLY A 1 527 ? 22.016 10.439 -22.995 1.00 70.75 527 GLY A C 1
ATOM 3997 O O . GLY A 1 527 ? 21.457 10.827 -21.967 1.00 70.75 527 GLY A O 1
ATOM 3998 N N . PHE A 1 528 ? 21.484 9.492 -23.770 1.00 83.56 528 PHE A N 1
ATOM 3999 C CA . PHE A 1 528 ? 20.303 8.719 -23.378 1.00 83.56 528 PHE A CA 1
ATOM 4000 C C . PHE A 1 528 ? 20.703 7.677 -22.335 1.00 83.56 528 PHE A C 1
ATOM 4002 O O . PHE A 1 528 ? 21.711 6.982 -22.485 1.00 83.56 528 PHE A O 1
ATOM 4009 N N . ILE A 1 529 ? 19.890 7.568 -21.288 1.00 87.38 529 ILE A N 1
ATOM 4010 C CA . ILE A 1 529 ? 20.130 6.676 -20.159 1.00 87.38 529 ILE A CA 1
ATOM 4011 C C . ILE A 1 529 ? 18.950 5.716 -20.045 1.00 87.38 529 ILE A C 1
ATOM 4013 O O . ILE A 1 529 ? 17.792 6.125 -20.129 1.00 87.38 529 ILE A O 1
ATOM 4017 N N . ASP A 1 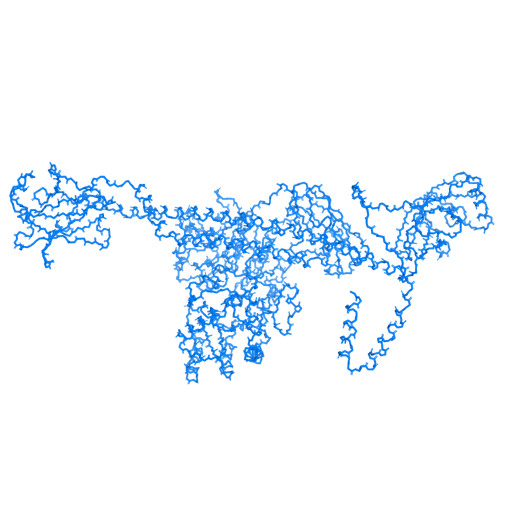530 ? 19.260 4.440 -19.857 1.00 89.44 530 ASP A N 1
ATOM 4018 C CA . ASP A 1 530 ? 18.329 3.480 -19.281 1.00 89.44 530 ASP A CA 1
ATOM 4019 C C . ASP A 1 530 ? 18.707 3.285 -17.811 1.00 89.44 530 ASP A C 1
ATOM 4021 O O . ASP A 1 530 ? 19.643 2.556 -17.465 1.00 89.44 530 ASP A O 1
ATOM 4025 N N . ASP A 1 531 ? 17.995 4.018 -16.962 1.00 85.81 531 ASP A N 1
ATOM 4026 C CA . ASP A 1 531 ? 18.093 4.000 -15.508 1.00 85.81 531 ASP A CA 1
ATOM 4027 C C . ASP A 1 531 ? 16.853 3.359 -14.876 1.00 85.81 531 ASP A C 1
ATOM 4029 O O . ASP A 1 531 ? 16.504 3.695 -13.745 1.00 85.81 531 ASP A O 1
ATOM 4033 N N . ASN A 1 532 ? 16.164 2.461 -15.596 1.00 85.31 532 ASN A N 1
ATOM 4034 C CA . ASN A 1 532 ? 14.974 1.779 -15.087 1.00 85.31 532 ASN A CA 1
ATOM 4035 C C . ASN A 1 532 ? 13.924 2.776 -14.543 1.00 85.31 532 ASN A C 1
ATOM 4037 O O . ASN A 1 532 ? 13.504 2.707 -13.388 1.00 85.31 532 ASN A O 1
ATOM 4041 N N . HIS A 1 533 ? 13.558 3.767 -15.364 1.00 78.75 533 HIS A N 1
ATOM 4042 C CA . HIS A 1 533 ? 12.612 4.835 -15.005 1.00 78.75 533 HIS A CA 1
ATOM 4043 C C . HIS A 1 533 ? 13.045 5.665 -13.780 1.00 78.75 533 HIS A C 1
ATOM 4045 O O . HIS A 1 533 ? 12.224 6.135 -12.985 1.00 78.75 533 HIS A O 1
ATOM 4051 N N . GLY A 1 534 ? 14.353 5.870 -13.636 1.00 77.75 534 GLY A N 1
ATOM 4052 C CA . GLY A 1 534 ? 14.953 6.631 -12.550 1.00 77.75 534 GLY A CA 1
ATOM 4053 C C . GLY A 1 534 ? 15.144 5.872 -11.238 1.00 77.75 534 GLY A C 1
ATOM 4054 O O . GLY A 1 534 ? 15.432 6.544 -10.243 1.00 77.75 534 GLY A O 1
ATOM 4055 N N . LEU A 1 535 ? 14.982 4.545 -11.220 1.00 81.12 535 LEU A N 1
ATOM 4056 C CA . LEU A 1 535 ? 15.200 3.688 -10.045 1.00 81.12 535 LEU A CA 1
ATOM 4057 C C . LEU A 1 535 ? 16.542 2.942 -10.066 1.00 81.12 535 LEU A C 1
ATOM 4059 O O . LEU A 1 535 ? 16.906 2.357 -9.059 1.00 81.12 535 LEU A O 1
ATOM 4063 N N . ASP A 1 536 ? 17.275 2.983 -11.177 1.00 87.69 536 ASP A N 1
ATOM 4064 C CA . ASP A 1 536 ? 18.431 2.145 -11.506 1.00 87.69 536 ASP A CA 1
ATOM 4065 C C . ASP A 1 536 ? 18.146 0.632 -11.525 1.00 87.69 536 ASP A C 1
ATOM 4067 O O . ASP A 1 536 ? 17.094 0.125 -11.115 1.00 87.69 536 ASP A O 1
ATOM 4071 N N . TYR A 1 537 ? 19.134 -0.116 -12.019 1.00 89.88 537 TYR A N 1
ATOM 4072 C CA . TYR A 1 537 ? 19.181 -1.562 -11.886 1.00 89.88 537 TYR A CA 1
ATOM 4073 C C . TYR A 1 537 ? 20.011 -1.957 -10.668 1.00 89.88 537 TYR A C 1
ATOM 4075 O O . TYR A 1 537 ? 21.124 -1.469 -10.453 1.00 89.88 537 TYR A O 1
ATOM 4083 N N . HIS A 1 538 ? 19.479 -2.911 -9.907 1.00 88.19 538 HIS A N 1
ATOM 4084 C CA . HIS A 1 538 ? 20.117 -3.452 -8.715 1.00 88.19 538 HIS A CA 1
ATOM 4085 C C . HIS A 1 538 ? 20.168 -4.972 -8.790 1.00 88.19 538 HIS A C 1
ATOM 4087 O O . HIS A 1 538 ? 19.149 -5.627 -9.021 1.00 88.19 538 HIS A O 1
ATOM 4093 N N . LEU A 1 539 ? 21.350 -5.540 -8.554 1.00 88.56 539 LEU A N 1
ATOM 4094 C CA . LEU A 1 539 ? 21.544 -6.983 -8.453 1.00 88.56 539 LEU A CA 1
ATOM 4095 C C . LEU A 1 539 ? 22.154 -7.347 -7.094 1.00 88.56 539 LEU A C 1
ATOM 4097 O O . LEU A 1 539 ? 23.212 -6.814 -6.738 1.00 88.56 539 LEU A O 1
ATOM 4101 N N . PRO A 1 540 ? 21.529 -8.258 -6.325 1.00 86.44 540 PRO A N 1
ATOM 4102 C CA . PRO A 1 540 ? 22.076 -8.696 -5.049 1.00 86.44 540 PRO A CA 1
ATOM 4103 C C . PRO A 1 540 ? 23.388 -9.457 -5.262 1.00 86.44 540 PRO A C 1
ATOM 4105 O O . PRO A 1 540 ? 23.515 -10.272 -6.176 1.00 86.44 540 PRO A O 1
ATOM 4108 N N . VAL A 1 541 ? 24.359 -9.223 -4.381 1.00 88.19 541 VAL A N 1
ATOM 4109 C CA . VAL A 1 541 ? 25.654 -9.909 -4.378 1.00 88.19 541 VAL A CA 1
ATOM 4110 C C . VAL A 1 541 ? 25.729 -10.827 -3.161 1.00 88.19 541 VAL A C 1
ATOM 4112 O O . VAL A 1 541 ? 25.584 -10.389 -2.019 1.00 88.19 541 VAL A O 1
ATOM 4115 N N . VAL A 1 542 ? 25.993 -12.116 -3.377 1.00 87.00 542 VAL A N 1
ATOM 4116 C CA . VAL A 1 542 ? 26.142 -13.079 -2.274 1.00 87.00 542 VAL A CA 1
ATOM 4117 C C . VAL A 1 542 ? 27.579 -13.138 -1.755 1.00 87.00 542 VAL A C 1
ATOM 4119 O O . VAL A 1 542 ? 28.541 -13.032 -2.515 1.00 87.00 542 VAL A O 1
ATOM 4122 N N . GLY A 1 543 ? 27.732 -13.355 -0.445 1.00 82.81 543 GLY A N 1
ATOM 4123 C CA . GLY A 1 543 ? 29.039 -13.489 0.213 1.00 82.81 543 GLY A CA 1
ATOM 4124 C C . GLY A 1 543 ? 29.710 -12.167 0.604 1.00 82.81 543 GLY A C 1
ATOM 4125 O O . GLY A 1 543 ? 30.810 -12.199 1.150 1.00 82.81 543 GLY A O 1
ATOM 4126 N N . GLY A 1 544 ? 29.062 -11.024 0.359 1.00 79.00 544 GLY A N 1
ATOM 4127 C CA . GLY A 1 544 ? 29.531 -9.714 0.808 1.00 79.00 544 GLY A CA 1
ATOM 4128 C C . GLY A 1 544 ? 29.419 -9.535 2.320 1.00 79.00 544 GLY A C 1
ATOM 4129 O O . GLY A 1 544 ? 28.393 -9.863 2.910 1.00 79.00 544 GLY A O 1
ATOM 4130 N N . ALA A 1 545 ? 30.463 -8.988 2.948 1.00 64.12 545 ALA A N 1
ATOM 4131 C CA . ALA A 1 545 ? 30.496 -8.727 4.394 1.00 64.12 545 ALA A CA 1
ATOM 4132 C C . ALA A 1 545 ? 29.832 -7.399 4.824 1.00 64.12 545 ALA A C 1
ATOM 4134 O O . ALA A 1 545 ? 29.719 -7.138 6.019 1.00 64.12 545 ALA A O 1
ATOM 4135 N N . GLY A 1 546 ? 29.436 -6.535 3.881 1.00 58.16 546 GLY A N 1
ATOM 4136 C CA . GLY A 1 546 ? 28.797 -5.251 4.186 1.00 58.16 546 GLY A CA 1
ATOM 4137 C C . GLY A 1 546 ? 27.290 -5.385 4.424 1.00 58.16 546 GLY A C 1
ATOM 4138 O O . GLY A 1 546 ? 26.637 -6.189 3.765 1.00 58.16 546 GLY A O 1
ATOM 4139 N N . ARG A 1 547 ? 26.737 -4.562 5.320 1.00 61.91 547 ARG A N 1
ATOM 4140 C CA . ARG A 1 547 ? 25.293 -4.311 5.462 1.00 61.91 547 ARG A CA 1
ATOM 4141 C C . ARG A 1 547 ? 25.030 -2.852 5.077 1.00 61.91 547 ARG A C 1
ATOM 4143 O O . ARG A 1 547 ? 25.884 -2.011 5.350 1.00 61.91 547 ARG A O 1
ATOM 4150 N N . LEU A 1 548 ? 23.902 -2.553 4.431 1.00 69.06 548 LEU A N 1
ATOM 4151 C CA . LEU A 1 548 ? 23.467 -1.161 4.286 1.00 69.06 548 LEU A CA 1
ATOM 4152 C C . LEU A 1 548 ? 23.126 -0.614 5.668 1.00 69.06 548 LEU A C 1
ATOM 4154 O O . LEU A 1 548 ? 22.409 -1.265 6.430 1.00 69.06 548 LEU A O 1
ATOM 4158 N N . GLU A 1 549 ? 23.645 0.568 5.980 1.00 78.44 549 GLU A N 1
ATOM 4159 C CA . GLU A 1 549 ? 23.228 1.289 7.175 1.00 78.44 549 GLU A CA 1
ATOM 4160 C C . GLU A 1 549 ? 21.745 1.673 7.038 1.00 78.44 549 GLU A C 1
ATOM 4162 O O . GLU A 1 549 ? 21.342 2.195 5.987 1.00 78.44 549 GLU A O 1
ATOM 4167 N N . PRO A 1 550 ? 20.921 1.413 8.068 1.00 89.50 550 PRO A N 1
ATOM 4168 C CA . PRO A 1 550 ? 19.538 1.858 8.102 1.00 89.50 550 PRO A CA 1
ATOM 4169 C C . PRO A 1 550 ? 19.414 3.372 7.919 1.00 89.50 550 PRO A C 1
ATOM 4171 O O . PRO A 1 550 ? 19.935 4.155 8.717 1.00 89.50 550 PRO A O 1
ATOM 4174 N N . LEU A 1 551 ? 18.670 3.787 6.893 1.00 93.12 551 LEU A N 1
ATOM 4175 C CA . LEU A 1 551 ? 18.167 5.154 6.785 1.00 93.12 551 LEU A CA 1
ATOM 4176 C C . LEU A 1 551 ? 17.321 5.524 8.008 1.00 93.12 551 LEU A C 1
ATOM 4178 O O . LEU A 1 551 ? 16.543 4.703 8.491 1.00 93.12 551 LEU A O 1
ATOM 4182 N N . ARG A 1 552 ? 17.444 6.776 8.454 1.00 94.56 552 ARG A N 1
ATOM 4183 C CA . ARG A 1 552 ? 16.477 7.438 9.327 1.00 94.56 552 ARG A CA 1
ATOM 4184 C C . ARG A 1 552 ? 15.576 8.313 8.468 1.00 94.56 552 ARG A C 1
ATOM 4186 O O . ARG A 1 552 ? 16.037 9.317 7.916 1.00 94.56 552 ARG A O 1
ATOM 4193 N N . VAL A 1 553 ? 14.310 7.932 8.366 1.00 97.06 553 VAL A N 1
ATOM 4194 C CA . VAL A 1 553 ? 13.292 8.594 7.548 1.00 97.06 553 VAL A CA 1
ATOM 4195 C C . VAL A 1 553 ? 12.255 9.217 8.472 1.00 97.06 553 VAL A C 1
ATOM 4197 O O . VAL A 1 553 ? 11.625 8.526 9.268 1.00 97.06 553 VAL A O 1
ATOM 4200 N N . VAL A 1 554 ? 12.070 10.531 8.368 1.00 97.44 554 VAL A N 1
ATOM 4201 C CA . VAL A 1 554 ? 11.030 11.240 9.117 1.00 97.44 554 VAL A CA 1
ATOM 4202 C C . VAL A 1 554 ? 9.920 11.660 8.170 1.00 97.44 554 VAL A C 1
ATOM 4204 O O . VAL A 1 554 ? 10.124 12.519 7.313 1.00 97.44 554 VAL A O 1
ATOM 4207 N N . HIS A 1 555 ? 8.745 11.065 8.336 1.00 98.44 555 HIS A N 1
ATOM 4208 C CA . HIS A 1 555 ? 7.529 11.482 7.653 1.00 98.44 555 HIS A CA 1
ATOM 4209 C C . HIS A 1 555 ? 6.957 12.713 8.357 1.00 98.44 555 HIS A C 1
ATOM 4211 O O . HIS A 1 555 ? 6.796 12.720 9.575 1.00 98.44 555 HIS A O 1
ATOM 4217 N N . VAL A 1 556 ? 6.645 13.758 7.598 1.00 98.12 556 VAL A N 1
ATOM 4218 C CA . VAL A 1 556 ? 6.026 14.985 8.105 1.00 98.12 556 VAL A CA 1
ATOM 4219 C C . VAL A 1 556 ? 4.681 15.134 7.410 1.00 98.12 556 VAL A C 1
ATOM 4221 O O . VAL A 1 556 ? 4.620 15.285 6.188 1.00 98.12 556 VAL A O 1
ATOM 4224 N N . ALA A 1 557 ? 3.600 15.035 8.178 1.00 97.62 557 ALA A N 1
ATOM 4225 C CA . ALA A 1 557 ? 2.246 14.940 7.643 1.00 97.62 557 ALA A CA 1
ATOM 4226 C C . ALA A 1 557 ? 1.231 15.679 8.522 1.00 97.62 557 ALA A C 1
ATOM 4228 O O . ALA A 1 557 ? 1.494 15.970 9.685 1.00 97.62 557 ALA A O 1
ATOM 4229 N N . ALA A 1 558 ? 0.063 15.981 7.951 1.00 96.75 558 ALA A N 1
ATOM 4230 C CA . ALA A 1 558 ? -1.084 16.528 8.681 1.00 96.75 558 ALA A CA 1
ATOM 4231 C C . ALA A 1 558 ? -2.095 15.448 9.113 1.00 96.75 558 ALA A C 1
ATOM 4233 O O . ALA A 1 558 ? -2.946 15.709 9.955 1.00 96.75 558 ALA A O 1
ATOM 4234 N N . GLU A 1 559 ? -2.013 14.242 8.547 1.00 95.38 559 GLU A N 1
ATOM 4235 C CA . GLU A 1 559 ? -2.883 13.112 8.885 1.00 95.38 559 GLU A CA 1
ATOM 4236 C C . GLU A 1 559 ? -2.033 11.869 9.171 1.00 95.38 559 GLU A C 1
ATOM 4238 O O . GLU A 1 559 ? -0.963 11.689 8.586 1.00 95.38 559 GLU A O 1
ATOM 4243 N N . MET A 1 560 ? -2.544 11.002 10.040 1.00 94.19 560 MET A N 1
ATOM 4244 C CA . MET A 1 560 ? -2.023 9.670 10.327 1.00 94.19 560 MET A CA 1
ATOM 4245 C C . MET A 1 560 ? -3.191 8.780 10.767 1.00 94.19 560 MET A C 1
ATOM 4247 O O . MET A 1 560 ? -3.892 9.097 11.730 1.00 94.19 560 MET A O 1
ATOM 4251 N N . ALA A 1 561 ? -3.430 7.678 10.059 1.00 89.25 561 ALA A N 1
ATOM 4252 C CA . ALA A 1 561 ? -4.453 6.712 10.450 1.00 89.25 561 ALA A CA 1
ATOM 4253 C C . ALA A 1 561 ? -3.952 5.839 11.621 1.00 89.25 561 ALA A C 1
ATOM 4255 O O . ALA A 1 561 ? -2.757 5.544 11.667 1.00 89.25 561 ALA A O 1
ATOM 4256 N N . PRO A 1 562 ? -4.819 5.409 12.555 1.00 86.38 562 PRO A N 1
ATOM 4257 C CA . PRO A 1 562 ? -6.246 5.740 12.679 1.00 86.38 562 PRO A CA 1
ATOM 4258 C C . PRO A 1 562 ? -6.529 7.030 13.479 1.00 86.38 562 PRO A C 1
ATOM 4260 O O . PRO A 1 562 ? -7.681 7.435 13.615 1.00 86.38 562 PRO A O 1
ATOM 4263 N N . ILE A 1 563 ? -5.499 7.682 14.024 1.00 90.19 563 ILE A N 1
ATOM 4264 C CA . ILE A 1 563 ? -5.650 8.699 15.078 1.00 90.19 563 ILE A CA 1
ATOM 4265 C C . ILE A 1 563 ? -6.124 10.082 14.604 1.00 90.19 563 ILE A C 1
ATOM 4267 O O . ILE A 1 563 ? -6.729 10.813 15.388 1.00 90.19 563 ILE A O 1
ATOM 4271 N N . ALA A 1 564 ? -5.833 10.462 13.357 1.00 90.06 564 ALA A N 1
ATOM 4272 C CA . ALA A 1 564 ? -6.174 11.753 12.760 1.00 90.06 564 ALA A CA 1
ATOM 4273 C C . ALA A 1 564 ? -6.248 11.610 11.230 1.00 90.06 564 ALA A C 1
ATOM 4275 O O . ALA A 1 564 ? -5.224 11.673 10.551 1.00 90.06 564 ALA A O 1
ATOM 4276 N N . LYS A 1 565 ? -7.451 11.403 10.680 1.00 86.69 565 LYS A N 1
ATOM 4277 C CA . LYS A 1 565 ? -7.667 11.050 9.267 1.00 86.69 565 LYS A CA 1
ATOM 4278 C C . LYS A 1 565 ? -8.900 11.743 8.680 1.00 86.69 565 LYS A C 1
ATOM 4280 O O . LYS A 1 565 ? -9.976 11.696 9.265 1.00 86.69 565 LYS A O 1
ATOM 4285 N N . GLU A 1 566 ? -8.749 12.306 7.484 1.00 80.50 566 GLU A N 1
ATOM 4286 C CA . GLU A 1 566 ? -9.817 12.903 6.659 1.00 80.50 566 GLU A CA 1
ATOM 4287 C C . GLU A 1 566 ? -9.845 12.313 5.234 1.00 80.50 566 GLU A C 1
ATOM 4289 O O . GLU A 1 566 ? -10.869 12.345 4.538 1.00 80.50 566 GLU A O 1
ATOM 4294 N N . GLY A 1 567 ? -8.722 11.754 4.772 1.00 79.12 567 GLY A N 1
ATOM 4295 C CA . GLY A 1 567 ? -8.599 11.106 3.471 1.00 79.12 567 GLY A CA 1
ATOM 4296 C C . GLY A 1 567 ? -7.607 9.944 3.467 1.00 79.12 567 GLY A C 1
ATOM 4297 O O . GLY A 1 567 ? -7.226 9.415 4.505 1.00 79.12 567 GLY A O 1
ATOM 4298 N N . GLY A 1 568 ? -7.181 9.539 2.267 1.00 83.50 568 GLY A N 1
ATOM 4299 C CA . GLY A 1 568 ? -6.207 8.453 2.097 1.00 83.50 568 GLY A CA 1
ATOM 4300 C C . GLY A 1 568 ? -4.772 8.831 2.485 1.00 83.50 568 GLY A C 1
ATOM 4301 O O . GLY A 1 568 ? -3.918 7.954 2.526 1.00 83.50 568 GLY A O 1
ATOM 4302 N N . LEU A 1 569 ? -4.491 10.111 2.773 1.00 91.38 569 LEU A N 1
ATOM 4303 C CA . LEU A 1 569 ? -3.161 10.561 3.196 1.00 91.38 569 LEU A CA 1
ATOM 4304 C C . LEU A 1 569 ? -2.757 9.882 4.507 1.00 91.38 569 LEU A C 1
ATOM 4306 O O . LEU A 1 569 ? -1.652 9.350 4.590 1.00 91.38 569 LEU A O 1
ATOM 4310 N N . GLY A 1 570 ? -3.661 9.854 5.494 1.00 90.56 570 GLY A N 1
ATOM 4311 C CA . GLY A 1 570 ? -3.403 9.214 6.783 1.00 90.56 570 GLY A CA 1
ATOM 4312 C C . GLY A 1 570 ? -3.096 7.720 6.660 1.00 90.56 570 GLY A C 1
ATOM 4313 O O . GLY A 1 570 ? -2.184 7.244 7.330 1.00 90.56 570 GLY A O 1
ATOM 4314 N N . ASP A 1 571 ? -3.796 7.001 5.772 1.00 88.19 571 ASP A N 1
ATOM 4315 C CA . ASP A 1 571 ? -3.539 5.575 5.513 1.00 88.19 571 ASP A CA 1
ATOM 4316 C C . ASP A 1 571 ? -2.144 5.355 4.918 1.00 88.19 571 ASP A C 1
ATOM 4318 O O . ASP A 1 571 ? -1.418 4.456 5.338 1.00 88.19 571 ASP A O 1
ATOM 4322 N N . VAL A 1 572 ? -1.743 6.200 3.960 1.00 91.81 572 VAL A N 1
ATOM 4323 C CA . VAL A 1 572 ? -0.423 6.101 3.326 1.00 91.81 572 VAL A CA 1
ATOM 4324 C C . VAL A 1 572 ? 0.691 6.374 4.327 1.00 91.81 572 VAL A C 1
ATOM 4326 O O . VAL A 1 572 ? 1.659 5.626 4.349 1.00 91.81 572 VAL A O 1
ATOM 4329 N N . VAL A 1 573 ? 0.579 7.421 5.149 1.00 94.88 573 VAL A N 1
ATOM 4330 C CA . VAL A 1 573 ? 1.631 7.787 6.116 1.00 94.88 573 VAL A CA 1
ATOM 4331 C C . VAL A 1 573 ? 1.911 6.636 7.077 1.00 94.88 573 VAL A C 1
ATOM 4333 O O . VAL A 1 573 ? 3.070 6.263 7.259 1.00 94.88 573 VAL A O 1
ATOM 4336 N N . THR A 1 574 ? 0.858 6.041 7.638 1.00 93.00 574 THR A N 1
ATOM 4337 C CA . THR A 1 574 ? 0.985 4.912 8.561 1.00 93.00 574 THR A CA 1
ATOM 4338 C C . THR A 1 574 ? 1.527 3.677 7.846 1.00 93.00 574 THR A C 1
ATOM 4340 O O . THR A 1 574 ? 2.556 3.130 8.239 1.00 93.00 574 THR A O 1
ATOM 4343 N N . ALA A 1 575 ? 0.893 3.254 6.754 1.00 91.62 575 ALA A N 1
ATOM 4344 C CA . ALA A 1 575 ? 1.222 1.977 6.133 1.00 91.62 575 ALA A CA 1
ATOM 4345 C C . ALA A 1 575 ? 2.569 1.994 5.381 1.00 91.62 575 ALA A C 1
ATOM 4347 O O . ALA A 1 575 ? 3.342 1.041 5.483 1.00 91.62 575 ALA A O 1
ATOM 4348 N N . LEU A 1 576 ? 2.914 3.097 4.701 1.00 94.12 576 LEU A N 1
ATOM 4349 C CA . LEU A 1 576 ? 4.246 3.275 4.109 1.00 94.12 576 LEU A CA 1
ATOM 4350 C C . LEU A 1 576 ? 5.322 3.339 5.195 1.00 94.12 576 LEU A C 1
ATOM 4352 O O . LEU A 1 576 ? 6.378 2.728 5.038 1.00 94.12 576 LEU A O 1
ATOM 4356 N N . GLY A 1 577 ? 5.063 4.055 6.295 1.00 94.75 577 GLY A N 1
ATOM 4357 C CA . GLY A 1 577 ? 6.006 4.151 7.405 1.00 94.75 577 GLY A CA 1
ATOM 4358 C C . GLY A 1 577 ? 6.333 2.777 7.992 1.00 94.75 577 GLY A C 1
ATOM 4359 O O . GLY A 1 577 ? 7.510 2.445 8.157 1.00 94.75 577 GLY A O 1
ATOM 4360 N N . ARG A 1 578 ? 5.307 1.944 8.227 1.00 91.56 578 ARG A N 1
ATOM 4361 C CA . ARG A 1 578 ? 5.467 0.558 8.699 1.00 91.56 578 ARG A CA 1
ATOM 4362 C C . ARG A 1 578 ? 6.265 -0.267 7.699 1.00 91.56 578 ARG A C 1
ATOM 4364 O O . ARG A 1 578 ? 7.275 -0.855 8.074 1.00 91.56 578 ARG A O 1
ATOM 4371 N N . ALA A 1 579 ? 5.885 -0.234 6.425 1.00 90.81 579 ALA A N 1
ATOM 4372 C CA . ALA A 1 579 ? 6.560 -1.010 5.389 1.00 90.81 579 ALA A CA 1
ATOM 43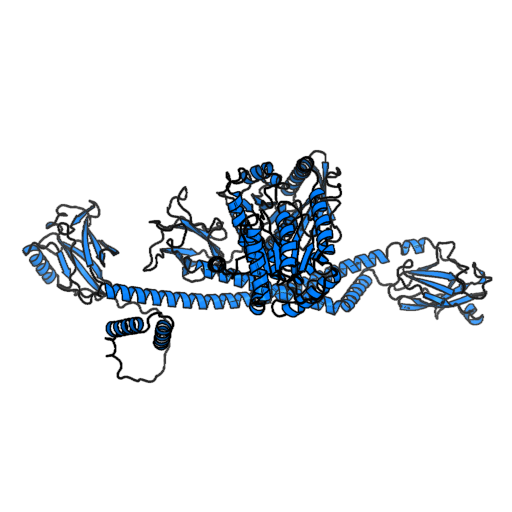73 C C . ALA A 1 579 ? 8.049 -0.645 5.245 1.00 90.81 579 ALA A C 1
ATOM 4375 O O . ALA A 1 579 ? 8.897 -1.525 5.107 1.00 90.81 579 ALA A O 1
ATOM 4376 N N . VAL A 1 580 ? 8.398 0.641 5.353 1.00 93.50 580 VAL A N 1
ATOM 4377 C CA . VAL A 1 580 ? 9.800 1.092 5.346 1.00 93.50 580 VAL A CA 1
ATOM 4378 C C . VAL A 1 580 ? 10.538 0.658 6.622 1.00 93.50 580 VAL A C 1
ATOM 4380 O O . VAL A 1 580 ? 11.689 0.223 6.540 1.00 93.50 580 VAL A O 1
ATOM 4383 N N . GLN A 1 581 ? 9.889 0.718 7.791 1.00 92.44 581 GLN A N 1
ATOM 4384 C CA . GLN A 1 581 ? 10.454 0.234 9.059 1.00 92.44 581 GLN A CA 1
ATOM 4385 C C . GLN A 1 581 ? 10.751 -1.272 9.014 1.00 92.44 581 GLN A C 1
ATOM 4387 O O . GLN A 1 581 ? 11.788 -1.733 9.493 1.00 92.44 581 GLN A O 1
ATOM 4392 N N . GLU A 1 582 ? 9.867 -2.048 8.396 1.00 85.81 582 GLU A N 1
ATOM 4393 C CA . GLU A 1 582 ? 9.988 -3.501 8.264 1.00 85.81 582 GLU A CA 1
ATOM 4394 C C . GLU A 1 582 ? 11.111 -3.928 7.310 1.00 85.81 582 GLU A C 1
ATOM 4396 O O . GLU A 1 582 ? 11.707 -4.991 7.498 1.00 85.81 582 GLU A O 1
ATOM 4401 N N . GLU A 1 583 ? 11.478 -3.073 6.351 1.00 86.31 583 GLU A N 1
ATOM 4402 C CA . GLU A 1 583 ? 12.702 -3.222 5.549 1.00 86.31 583 GLU A CA 1
ATOM 4403 C C . GLU A 1 583 ? 13.984 -2.872 6.337 1.00 86.31 583 GLU A C 1
ATOM 4405 O O . GLU A 1 583 ? 15.102 -2.989 5.829 1.00 86.31 583 GLU A O 1
ATOM 4410 N N . GLY A 1 584 ? 13.846 -2.530 7.623 1.00 88.62 584 GLY A N 1
ATOM 4411 C CA . GLY A 1 584 ? 14.940 -2.360 8.574 1.00 88.62 584 GLY A CA 1
ATOM 4412 C C . GLY A 1 584 ? 15.443 -0.926 8.710 1.00 88.62 584 GLY A C 1
ATOM 4413 O O . GLY A 1 584 ? 16.563 -0.739 9.187 1.00 88.62 584 GLY A O 1
ATOM 4414 N N . HIS A 1 585 ? 14.652 0.062 8.286 1.00 93.31 585 HIS A N 1
ATOM 4415 C CA . HIS A 1 585 ? 14.937 1.490 8.439 1.00 93.31 585 HIS A CA 1
ATOM 4416 C C . HIS A 1 585 ? 14.353 2.058 9.746 1.00 93.31 585 HIS A C 1
ATOM 4418 O O . HIS A 1 585 ? 13.400 1.519 10.300 1.00 93.31 585 HIS A O 1
ATOM 4424 N N . ASP A 1 586 ? 14.931 3.148 10.256 1.00 94.56 586 ASP A N 1
ATOM 4425 C CA . ASP A 1 586 ? 14.394 3.893 11.404 1.00 94.56 586 ASP A CA 1
ATOM 4426 C C . ASP A 1 586 ? 13.368 4.908 10.892 1.00 94.56 586 ASP A C 1
ATOM 4428 O O . ASP A 1 586 ? 13.728 5.828 10.152 1.00 94.56 586 ASP A O 1
ATOM 4432 N N . VAL A 1 587 ? 12.095 4.729 11.244 1.00 96.38 587 VAL A N 1
ATOM 4433 C CA . VAL A 1 587 ? 10.995 5.560 10.746 1.00 96.38 587 VAL A CA 1
ATOM 4434 C C . VAL A 1 587 ? 10.301 6.275 11.897 1.00 96.38 587 VAL A C 1
ATOM 4436 O O . VAL A 1 587 ? 9.980 5.685 12.926 1.00 96.38 587 VAL A O 1
ATOM 4439 N N . GLU A 1 588 ? 10.058 7.570 11.718 1.00 96.12 588 GLU A N 1
ATOM 4440 C CA . GLU A 1 588 ? 9.318 8.398 12.669 1.00 96.12 588 GLU A CA 1
ATOM 4441 C C . GLU A 1 588 ? 8.315 9.281 11.929 1.00 96.12 588 GLU A C 1
ATOM 4443 O O . GLU A 1 588 ? 8.626 9.832 10.873 1.00 96.12 588 GLU A O 1
ATOM 4448 N N . VAL A 1 589 ? 7.120 9.443 12.493 1.00 97.94 589 VAL A N 1
ATOM 4449 C CA . VAL A 1 589 ? 6.102 10.365 11.978 1.00 97.94 589 VAL A CA 1
ATOM 4450 C C . VAL A 1 589 ? 6.053 11.602 12.869 1.00 97.94 589 VAL A C 1
ATOM 4452 O O . VAL A 1 589 ? 5.976 11.493 14.091 1.00 97.94 589 VAL A O 1
ATOM 4455 N N . VAL A 1 590 ? 6.099 12.791 12.272 1.00 97.56 590 VAL A N 1
ATOM 4456 C CA . VAL A 1 590 ? 5.881 14.071 12.952 1.00 97.56 590 VAL A CA 1
ATOM 4457 C C . VAL A 1 590 ? 4.519 14.619 12.541 1.00 97.56 590 VAL A C 1
ATOM 4459 O O . VAL A 1 590 ? 4.271 14.851 11.357 1.00 97.56 590 VAL A O 1
ATOM 4462 N N . LEU A 1 591 ? 3.660 14.846 13.536 1.00 97.62 591 LEU A N 1
ATOM 4463 C CA . LEU A 1 591 ? 2.272 15.287 13.379 1.00 97.62 591 LEU A CA 1
ATOM 4464 C C . LEU A 1 591 ? 2.013 16.548 14.232 1.00 97.62 591 LEU A C 1
ATOM 446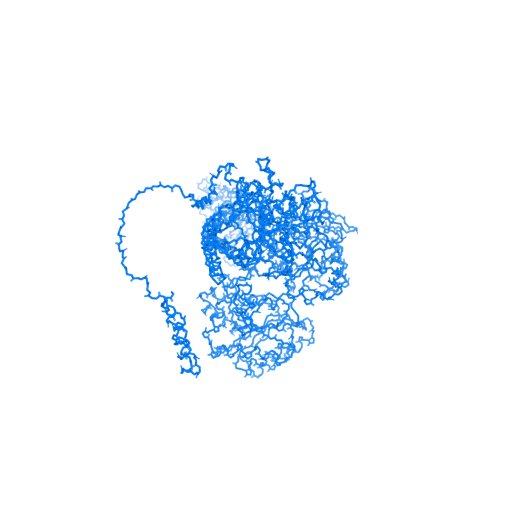6 O O . LEU A 1 591 ? 2.633 16.717 15.291 1.00 97.62 591 LEU A O 1
ATOM 4470 N N . PRO A 1 592 ? 1.100 17.457 13.847 1.00 97.00 592 PRO A N 1
ATOM 4471 C CA . PRO A 1 592 ? 0.557 18.425 14.793 1.00 97.00 592 PRO A CA 1
ATOM 4472 C C . PRO A 1 592 ? -0.239 17.715 15.893 1.00 97.00 592 PRO A C 1
ATOM 4474 O O . PRO A 1 592 ? -0.930 16.728 15.644 1.00 97.00 592 PRO A O 1
ATOM 4477 N N . LYS A 1 593 ? -0.177 18.225 17.125 1.00 96.19 593 LYS A N 1
ATOM 4478 C CA . LYS A 1 593 ? -1.038 17.739 18.207 1.00 96.19 593 LYS A CA 1
ATOM 4479 C C . LYS A 1 593 ? -2.406 18.424 18.126 1.00 96.19 593 LYS A C 1
ATOM 4481 O O . LYS A 1 593 ? -2.553 19.560 18.574 1.00 96.19 593 LYS A O 1
ATOM 4486 N N . TYR A 1 594 ? -3.388 17.740 17.544 1.00 95.38 594 TYR A N 1
ATOM 4487 C CA . TYR A 1 594 ? -4.774 18.212 17.470 1.00 95.38 594 TYR A CA 1
ATOM 4488 C C . TYR A 1 594 ? -5.575 17.868 18.727 1.00 95.38 594 TYR A C 1
ATOM 4490 O O . TYR A 1 594 ? -5.261 16.929 19.462 1.00 95.38 594 TYR A O 1
ATOM 4498 N N . ASP A 1 595 ? -6.665 18.591 18.933 1.00 92.81 595 ASP A N 1
ATOM 4499 C CA . ASP A 1 595 ? -7.668 18.274 19.947 1.00 92.81 595 ASP A CA 1
ATOM 4500 C C . ASP A 1 595 ? -8.615 17.140 19.554 1.00 92.81 595 ASP A C 1
ATOM 4502 O O . ASP A 1 595 ? -9.153 16.460 20.421 1.00 92.81 595 ASP A O 1
ATOM 4506 N N . CYS A 1 596 ? -8.777 16.903 18.253 1.00 89.62 596 CYS A N 1
ATOM 4507 C CA . CYS A 1 596 ? -9.604 15.834 17.696 1.00 89.62 596 CYS A CA 1
ATOM 4508 C C . CYS A 1 596 ? -8.864 14.497 17.494 1.00 89.62 596 CYS A C 1
ATOM 4510 O O . CYS A 1 596 ? -9.407 13.610 16.840 1.00 89.62 596 CYS A O 1
ATOM 4512 N N . ILE A 1 597 ? -7.629 14.353 17.998 1.00 93.19 597 ILE A N 1
ATOM 4513 C CA . ILE A 1 597 ? -6.906 13.071 17.969 1.00 93.19 597 ILE A CA 1
ATOM 4514 C C . ILE A 1 597 ? -7.629 12.057 18.857 1.00 93.19 597 ILE A C 1
ATOM 4516 O O . ILE A 1 597 ? -7.984 12.365 19.997 1.00 93.19 597 ILE A O 1
ATOM 4520 N N . ASN A 1 598 ? -7.773 10.825 18.367 1.00 87.06 598 ASN A N 1
ATOM 4521 C CA . ASN A 1 598 ? -8.144 9.703 19.222 1.00 87.06 598 ASN A CA 1
ATOM 4522 C C . ASN A 1 598 ? -6.926 9.239 20.043 1.00 87.06 598 ASN A C 1
ATOM 4524 O O . ASN A 1 598 ? -6.141 8.405 19.595 1.00 87.06 598 ASN A O 1
ATOM 4528 N N . TYR A 1 599 ? -6.746 9.821 21.230 1.00 90.00 599 TYR A N 1
ATOM 4529 C CA . TYR A 1 599 ? -5.587 9.558 22.089 1.00 90.00 599 TYR A CA 1
ATOM 4530 C C . TYR A 1 599 ? -5.560 8.145 22.685 1.00 90.00 599 TYR A C 1
ATOM 4532 O O . TYR A 1 599 ? -4.484 7.689 23.062 1.00 90.00 599 TYR A O 1
ATOM 4540 N N . ASP A 1 600 ? -6.694 7.440 22.720 1.00 87.25 600 ASP A N 1
ATOM 4541 C CA . ASP A 1 600 ? -6.770 6.062 23.224 1.00 87.25 600 ASP A CA 1
ATOM 4542 C C . ASP A 1 600 ? -5.994 5.079 22.333 1.00 87.25 600 ASP A C 1
ATOM 4544 O O . ASP A 1 600 ? -5.562 4.027 22.793 1.00 87.25 600 ASP A O 1
ATOM 4548 N N . LEU A 1 601 ? -5.768 5.448 21.067 1.00 86.44 601 LEU A N 1
ATOM 4549 C CA . LEU A 1 601 ? -4.998 4.676 20.087 1.00 86.44 601 LEU A CA 1
ATOM 4550 C C . LEU A 1 601 ? -3.516 5.098 20.026 1.00 86.44 601 LEU A C 1
ATOM 4552 O O . LEU A 1 601 ? -2.801 4.719 19.100 1.00 86.44 601 LEU A O 1
ATOM 4556 N N . VAL A 1 602 ? -3.049 5.919 20.976 1.00 92.00 602 VAL A N 1
ATOM 4557 C CA . VAL A 1 602 ? -1.645 6.343 21.074 1.00 92.00 602 VAL A CA 1
ATOM 4558 C C . VAL A 1 602 ? -1.004 5.697 22.298 1.00 92.00 602 VAL A C 1
ATOM 4560 O O . VAL A 1 602 ? -1.176 6.145 23.434 1.00 92.00 602 VAL A O 1
ATOM 4563 N N . GLU A 1 603 ? -0.203 4.664 22.065 1.00 89.75 603 GLU A N 1
ATOM 4564 C CA . GLU A 1 603 ? 0.525 3.974 23.123 1.00 89.75 603 GLU A CA 1
ATOM 4565 C C . GLU A 1 603 ? 1.652 4.862 23.681 1.00 89.75 603 GLU A C 1
ATOM 4567 O O . GLU A 1 603 ? 2.340 5.584 22.954 1.00 89.75 603 GLU A O 1
ATOM 4572 N N . ASP A 1 604 ? 1.881 4.780 24.994 1.00 90.31 604 ASP A N 1
ATOM 4573 C CA . ASP A 1 604 ? 3.053 5.358 25.666 1.00 90.31 604 ASP A CA 1
ATOM 4574 C C . ASP A 1 604 ? 3.269 6.879 25.473 1.00 90.31 604 ASP A C 1
ATOM 4576 O O . ASP A 1 604 ? 4.395 7.374 25.605 1.00 90.31 604 ASP A O 1
ATOM 4580 N N . LEU A 1 605 ? 2.196 7.639 25.222 1.00 94.50 605 LEU A N 1
ATOM 4581 C CA . LEU A 1 605 ? 2.254 9.083 24.987 1.00 94.50 605 LEU A CA 1
ATOM 4582 C C . LEU A 1 605 ? 2.847 9.855 26.178 1.00 94.50 605 LEU A C 1
ATOM 4584 O O . LEU A 1 605 ? 2.262 9.926 27.259 1.00 94.50 605 LEU A O 1
ATOM 4588 N N . LYS A 1 606 ? 4.006 10.484 25.969 1.00 94.50 606 LYS A N 1
ATOM 4589 C CA . LYS A 1 606 ? 4.760 11.212 27.001 1.00 94.50 606 LYS A CA 1
ATOM 4590 C C . LYS A 1 606 ? 5.246 12.556 26.477 1.00 94.50 606 LYS A C 1
ATOM 4592 O O . LYS A 1 606 ? 5.725 12.655 25.349 1.00 94.50 606 LYS A O 1
ATOM 4597 N N . LEU A 1 607 ? 5.170 13.586 27.316 1.00 95.50 607 LEU A N 1
ATOM 4598 C CA . LEU A 1 607 ? 5.854 14.854 27.074 1.00 95.50 607 LEU A CA 1
ATOM 4599 C C . LEU A 1 607 ? 7.359 14.624 27.228 1.00 95.50 607 LEU A C 1
ATOM 4601 O O . LEU A 1 607 ? 7.813 14.212 28.294 1.00 95.50 607 LEU A O 1
ATOM 4605 N N . ILE A 1 608 ? 8.125 14.875 26.169 1.00 93.56 608 ILE A N 1
ATOM 4606 C CA . ILE A 1 608 ? 9.575 14.643 26.166 1.00 93.56 608 ILE A CA 1
ATOM 4607 C C . ILE A 1 608 ? 10.385 15.937 26.184 1.00 93.56 608 ILE A C 1
ATOM 4609 O O . ILE A 1 608 ? 11.548 15.910 26.586 1.00 93.56 608 ILE A O 1
ATOM 4613 N N . LYS A 1 609 ? 9.811 17.056 25.724 1.00 91.00 609 LYS A N 1
ATOM 4614 C CA . LYS A 1 609 ? 10.531 18.329 25.613 1.00 91.00 609 LYS A CA 1
ATOM 4615 C C . LYS A 1 609 ? 9.593 19.521 25.478 1.00 91.00 609 LYS A C 1
ATOM 4617 O O . LYS A 1 609 ? 8.485 19.391 24.967 1.00 91.00 609 LYS A O 1
ATOM 4622 N N . GLU A 1 610 ? 10.102 20.686 25.855 1.00 94.69 610 GLU A N 1
ATOM 4623 C CA . GLU A 1 610 ? 9.482 21.989 25.633 1.00 94.69 610 GLU A CA 1
ATOM 4624 C C . GLU A 1 610 ? 10.543 22.941 25.062 1.00 94.69 610 GLU A C 1
ATOM 4626 O O . GLU A 1 610 ? 11.710 22.896 25.470 1.00 94.69 610 GLU A O 1
ATOM 4631 N N . PHE A 1 611 ? 10.178 23.764 24.080 1.00 94.19 611 PHE A N 1
ATOM 4632 C CA . PHE A 1 611 ? 11.051 24.812 23.545 1.00 94.19 611 PHE A CA 1
ATOM 4633 C C . PHE A 1 611 ? 10.237 25.995 23.022 1.00 94.19 611 PHE A C 1
ATOM 4635 O O . PHE A 1 611 ? 9.045 25.877 22.768 1.00 94.19 611 PHE A O 1
ATOM 4642 N N . TRP A 1 612 ? 10.883 27.146 22.855 1.00 93.81 612 TRP A N 1
ATOM 4643 C CA . TRP A 1 612 ? 10.245 28.347 22.319 1.00 93.81 612 TRP A CA 1
ATOM 4644 C C . TRP A 1 612 ? 10.645 28.552 20.864 1.00 93.81 612 TRP A C 1
ATOM 4646 O O . TRP A 1 612 ? 11.833 28.541 20.547 1.00 93.81 612 TRP A O 1
ATOM 4656 N N . HIS A 1 613 ? 9.662 28.794 19.999 1.00 90.75 613 HIS A N 1
ATOM 4657 C CA . HIS A 1 613 ? 9.871 29.130 18.593 1.00 90.75 613 HIS A CA 1
ATOM 4658 C C . HIS A 1 613 ? 8.998 30.323 18.213 1.00 90.75 613 HIS A C 1
ATOM 4660 O O . HIS A 1 613 ? 7.784 30.289 18.399 1.00 90.75 613 HIS A O 1
ATOM 4666 N N . ASN A 1 614 ? 9.609 31.405 17.720 1.00 89.31 614 ASN A N 1
ATOM 4667 C CA . ASN A 1 614 ? 8.910 32.627 17.295 1.00 89.31 614 ASN A CA 1
ATOM 4668 C C . ASN A 1 614 ? 7.882 33.171 18.316 1.00 89.31 614 ASN A C 1
ATOM 4670 O O . ASN A 1 614 ? 6.810 33.648 17.953 1.00 89.31 614 ASN A O 1
ATOM 4674 N N . GLY A 1 615 ? 8.210 33.108 19.613 1.00 90.56 615 GLY A N 1
ATOM 4675 C CA . GLY A 1 615 ? 7.342 33.595 20.695 1.00 90.56 615 GLY A CA 1
ATOM 4676 C C . GLY A 1 615 ? 6.184 32.661 21.068 1.00 90.56 615 GLY A C 1
ATOM 4677 O O . GLY A 1 615 ? 5.344 33.043 21.878 1.00 90.56 615 GLY A O 1
ATOM 4678 N N . VAL A 1 616 ? 6.148 31.447 20.513 1.00 93.31 616 VAL A N 1
ATOM 4679 C CA . VAL A 1 616 ? 5.194 30.390 20.858 1.00 93.31 616 VAL A CA 1
ATOM 4680 C C . VAL A 1 616 ? 5.940 29.266 21.575 1.00 93.31 616 VAL A C 1
ATOM 4682 O O . VAL A 1 616 ? 6.971 28.792 21.099 1.00 93.31 616 VAL A O 1
ATOM 4685 N N . GLU A 1 617 ? 5.428 28.839 22.726 1.00 96.38 617 GLU A N 1
ATOM 4686 C CA . GLU A 1 617 ? 5.903 27.628 23.399 1.00 96.38 617 GLU A CA 1
ATOM 4687 C C . GLU A 1 617 ? 5.427 26.394 22.621 1.00 96.38 617 GLU A C 1
ATOM 4689 O O . GLU A 1 617 ? 4.250 26.279 22.279 1.00 96.38 617 GLU A O 1
ATOM 4694 N N . ILE A 1 618 ? 6.351 25.483 22.325 1.00 96.50 618 ILE A N 1
ATOM 4695 C CA . ILE A 1 618 ? 6.107 24.223 21.632 1.00 96.50 618 ILE A CA 1
ATOM 4696 C C . ILE A 1 618 ? 6.369 23.079 22.607 1.00 96.50 618 ILE A C 1
ATOM 4698 O O . ILE A 1 618 ? 7.499 22.893 23.072 1.00 96.50 618 ILE A O 1
ATOM 4702 N N . LYS A 1 619 ? 5.339 22.275 22.871 1.00 96.69 619 LYS A N 1
ATOM 4703 C CA . LYS A 1 619 ? 5.457 21.022 23.622 1.00 96.69 619 LYS A CA 1
ATOM 4704 C C . LYS A 1 619 ? 5.605 19.851 22.665 1.00 96.69 619 LYS A C 1
ATOM 4706 O O . LYS A 1 619 ? 4.835 19.700 21.718 1.00 96.69 619 LYS A O 1
ATOM 4711 N N . VAL A 1 620 ? 6.616 19.028 22.909 1.00 96.06 620 VAL A N 1
ATOM 4712 C CA . VAL A 1 620 ? 6.935 17.852 22.102 1.00 96.06 620 VAL A CA 1
ATOM 4713 C C . VAL A 1 620 ? 6.509 16.617 22.866 1.00 96.06 620 VAL A C 1
ATOM 4715 O O . VAL A 1 620 ? 7.089 16.276 23.900 1.00 96.06 620 VAL A O 1
ATOM 4718 N N . TRP A 1 621 ? 5.526 15.923 22.321 1.00 96.69 621 TRP A N 1
ATOM 4719 C CA . TRP A 1 621 ? 5.038 14.663 22.849 1.00 96.69 621 TRP A CA 1
ATOM 4720 C C . TRP A 1 621 ? 5.504 13.522 21.962 1.00 96.69 621 TRP A C 1
ATOM 4722 O O . TRP A 1 621 ? 5.661 13.693 20.756 1.00 96.69 621 TRP A O 1
ATOM 4732 N N . ARG A 1 622 ? 5.713 12.347 22.542 1.00 95.75 622 ARG A N 1
ATOM 4733 C CA . ARG A 1 622 ? 6.073 11.143 21.801 1.00 95.75 622 ARG A CA 1
ATOM 4734 C C . ARG A 1 622 ? 5.246 9.968 22.276 1.00 95.75 622 ARG A C 1
ATOM 4736 O O . ARG A 1 622 ? 5.143 9.764 23.479 1.00 95.75 622 ARG A O 1
ATOM 4743 N N . GLY A 1 623 ? 4.720 9.208 21.328 1.00 95.06 623 GLY A N 1
ATOM 4744 C CA . GLY A 1 623 ? 4.031 7.945 21.554 1.00 95.06 623 GLY A CA 1
ATOM 4745 C C . GLY A 1 623 ? 4.311 6.964 20.419 1.00 95.06 623 GLY A C 1
ATOM 4746 O O . GLY A 1 623 ? 5.179 7.205 19.569 1.00 95.06 623 GLY A O 1
ATOM 4747 N N . ILE A 1 624 ? 3.574 5.863 20.420 1.00 94.69 624 ILE A N 1
ATOM 4748 C CA . ILE A 1 624 ? 3.598 4.829 19.387 1.00 94.69 624 ILE A CA 1
ATOM 4749 C C . ILE A 1 624 ? 2.185 4.717 18.809 1.00 94.69 624 ILE A C 1
ATOM 4751 O O . ILE A 1 624 ? 1.210 4.697 19.554 1.00 94.69 624 ILE A O 1
ATOM 4755 N N . VAL A 1 625 ? 2.083 4.690 17.483 1.00 90.94 625 VAL A N 1
ATOM 4756 C CA . VAL A 1 625 ? 0.821 4.545 16.744 1.00 90.94 625 VAL A CA 1
ATOM 4757 C C . VAL A 1 625 ? 1.059 3.491 15.675 1.00 90.94 625 VAL A C 1
ATOM 4759 O O . VAL A 1 625 ? 1.950 3.684 14.851 1.00 90.94 625 VAL A O 1
ATOM 4762 N N . GLU A 1 626 ? 0.317 2.381 15.703 1.00 86.62 626 GLU A N 1
ATOM 4763 C CA . GLU A 1 626 ? 0.486 1.264 14.752 1.00 86.62 626 GLU A CA 1
ATOM 4764 C C . GLU A 1 626 ? 1.962 0.825 14.604 1.00 86.62 626 GLU A C 1
ATOM 4766 O O . GLU A 1 626 ? 2.514 0.746 13.506 1.00 86.62 626 GLU A O 1
ATOM 4771 N N . ASP A 1 627 ? 2.644 0.617 15.737 1.00 86.25 627 ASP A N 1
ATOM 4772 C CA . ASP A 1 627 ? 4.071 0.261 15.832 1.00 86.25 627 ASP A CA 1
ATOM 4773 C C . ASP A 1 627 ? 5.070 1.287 15.255 1.00 86.25 627 ASP A C 1
ATOM 4775 O O . ASP A 1 627 ? 6.269 1.001 15.147 1.00 86.25 627 ASP A O 1
ATOM 4779 N N . LEU A 1 628 ? 4.616 2.503 14.939 1.00 92.25 628 LEU A N 1
ATOM 4780 C CA . LEU A 1 628 ? 5.464 3.612 14.510 1.00 92.25 628 LEU A CA 1
ATOM 4781 C C . LEU A 1 628 ? 5.682 4.630 15.619 1.00 92.25 628 LEU A C 1
ATOM 4783 O O . LEU A 1 628 ? 4.750 5.130 16.257 1.00 92.25 628 LEU A O 1
ATOM 4787 N N . LYS A 1 629 ? 6.945 5.022 15.785 1.00 95.25 629 LYS A N 1
ATOM 4788 C CA . LYS A 1 629 ? 7.313 6.148 16.638 1.00 95.25 629 LYS A CA 1
ATOM 4789 C C . LYS A 1 629 ? 6.693 7.424 16.077 1.00 95.25 629 LYS A C 1
ATOM 4791 O O . LYS A 1 629 ? 7.015 7.850 14.969 1.00 95.25 629 LYS A O 1
ATOM 4796 N N . THR A 1 630 ? 5.856 8.064 16.883 1.00 97.12 630 THR A N 1
ATOM 4797 C CA . THR A 1 630 ? 5.120 9.260 16.476 1.00 97.12 630 THR A CA 1
ATOM 4798 C C . THR A 1 630 ? 5.420 10.403 17.433 1.00 97.12 630 THR A C 1
ATOM 4800 O O . THR A 1 630 ? 5.282 10.272 18.651 1.00 97.12 630 THR A O 1
ATOM 4803 N N . THR A 1 631 ? 5.864 11.527 16.879 1.00 96.50 631 THR A N 1
ATOM 4804 C CA . THR A 1 631 ? 6.152 12.759 17.610 1.00 96.50 631 THR A CA 1
ATOM 4805 C C . THR A 1 631 ? 5.087 13.801 17.290 1.00 96.50 631 THR A C 1
ATOM 4807 O O . THR A 1 631 ? 4.882 14.169 16.135 1.00 96.50 631 THR A O 1
ATOM 4810 N N . PHE A 1 632 ? 4.435 14.314 18.329 1.00 97.69 632 PHE A N 1
ATOM 4811 C CA . PHE A 1 632 ? 3.413 15.344 18.223 1.00 97.69 632 PHE A CA 1
ATOM 4812 C C . PHE A 1 632 ? 3.970 16.684 18.678 1.00 97.69 632 PHE A C 1
ATOM 4814 O O . PHE A 1 632 ? 4.498 16.804 19.787 1.00 97.69 632 PHE A O 1
ATOM 4821 N N . LEU A 1 633 ? 3.818 17.702 17.838 1.00 96.62 633 LEU A N 1
ATOM 4822 C CA . LEU A 1 633 ? 4.195 19.071 18.175 1.00 96.62 633 LEU A CA 1
ATOM 4823 C C . LEU A 1 633 ? 2.946 19.871 18.522 1.00 96.62 633 LEU A C 1
ATOM 4825 O O . LEU A 1 633 ? 2.031 19.997 17.708 1.00 96.62 633 LEU A O 1
ATOM 4829 N N . GLU A 1 634 ? 2.926 20.418 19.731 1.00 96.31 634 GLU A N 1
ATOM 4830 C CA . GLU A 1 634 ? 1.832 21.219 20.269 1.00 96.31 634 GLU A CA 1
ATOM 4831 C C . GLU A 1 634 ? 2.276 22.670 20.447 1.00 96.31 634 GLU A C 1
ATOM 4833 O O . GLU A 1 634 ? 2.927 23.003 21.438 1.00 96.31 634 GLU A O 1
ATOM 4838 N N . PRO A 1 635 ? 1.922 23.559 19.508 1.00 95.38 635 PRO A N 1
ATOM 4839 C CA . PRO A 1 635 ? 1.995 24.990 19.740 1.00 95.38 635 PRO A CA 1
ATOM 4840 C C . PRO A 1 635 ? 0.982 25.415 20.811 1.00 95.38 635 PRO A C 1
ATOM 4842 O O . PRO A 1 635 ? -0.234 25.356 20.603 1.00 95.38 635 PRO A O 1
ATOM 4845 N N . CYS A 1 636 ? 1.475 25.894 21.952 1.00 94.75 636 CYS A N 1
ATOM 4846 C CA . CYS A 1 636 ? 0.691 26.322 23.115 1.00 94.75 636 CYS A CA 1
ATOM 4847 C C . CYS A 1 636 ? 0.025 27.700 22.928 1.00 94.75 636 CYS A C 1
ATOM 4849 O O . CYS A 1 636 ? 0.009 28.535 23.827 1.00 94.75 636 CYS A O 1
ATOM 4851 N N . ASN A 1 637 ? -0.541 27.948 21.746 1.00 92.44 637 ASN A N 1
ATOM 4852 C CA . ASN A 1 637 ? -1.318 29.146 21.418 1.00 92.44 637 ASN A CA 1
ATOM 4853 C C . ASN A 1 637 ? -2.734 28.823 20.905 1.00 92.44 637 ASN A C 1
ATOM 4855 O O . ASN A 1 637 ? -3.439 29.715 20.438 1.00 92.44 637 ASN A O 1
ATOM 4859 N N . GLY A 1 638 ? -3.144 27.552 20.976 1.00 90.62 638 GLY A N 1
ATOM 4860 C CA . GLY A 1 638 ? -4.485 27.099 20.604 1.00 90.62 638 GLY A CA 1
ATOM 4861 C C . GLY A 1 638 ? -4.719 26.925 19.101 1.00 90.62 638 GLY A C 1
ATOM 4862 O O . GLY A 1 638 ? -5.823 26.559 18.713 1.00 90.62 638 GLY A O 1
ATOM 4863 N N . MET A 1 639 ? -3.714 27.120 18.234 1.00 91.12 639 MET A N 1
ATOM 4864 C CA . MET A 1 639 ? -3.932 27.071 16.779 1.00 91.12 639 MET A CA 1
ATOM 4865 C C . MET A 1 639 ? -4.402 25.700 16.257 1.00 91.12 639 MET A C 1
ATOM 4867 O O . MET A 1 639 ? -4.944 25.617 15.159 1.00 91.12 639 MET A O 1
ATOM 4871 N N . PHE A 1 640 ? -4.181 24.621 17.015 1.00 94.00 640 PHE A N 1
ATOM 4872 C CA . PHE A 1 640 ? -4.627 23.260 16.691 1.00 94.00 640 PHE A CA 1
ATOM 4873 C C . PHE A 1 640 ? -5.759 22.748 17.603 1.00 94.00 640 PHE A C 1
ATOM 4875 O O . PHE A 1 640 ? -6.132 21.587 17.490 1.00 94.00 640 PHE A O 1
ATOM 4882 N N . TRP A 1 641 ? -6.336 23.619 18.443 1.00 93.50 641 TRP A N 1
ATOM 4883 C CA . TRP A 1 641 ? -7.498 23.343 19.302 1.00 93.50 641 TRP A CA 1
ATOM 4884 C C . TRP A 1 641 ? -8.778 23.923 18.677 1.00 93.50 641 TRP A C 1
ATOM 4886 O O . TRP A 1 641 ? -9.310 24.937 19.133 1.00 93.50 641 TRP A O 1
ATOM 4896 N N . VAL A 1 642 ? -9.216 23.335 17.558 1.00 91.56 642 VAL A N 1
ATOM 4897 C CA . VAL A 1 642 ? -10.346 23.835 16.740 1.00 91.56 642 VAL A CA 1
ATOM 4898 C C . VAL A 1 642 ? -11.374 22.751 16.379 1.00 91.56 642 VAL A C 1
ATOM 4900 O O . VAL A 1 642 ? -12.274 23.003 15.574 1.00 91.56 642 VAL A O 1
ATOM 4903 N N . GLY A 1 643 ? -11.248 21.554 16.953 1.00 88.50 643 GLY A N 1
ATOM 4904 C CA . GLY A 1 643 ? -12.156 20.417 16.800 1.00 88.50 643 GLY A CA 1
ATOM 4905 C C . GLY A 1 643 ? -12.038 19.651 15.480 1.00 88.50 643 GLY A C 1
ATOM 4906 O O . GLY A 1 643 ? -12.899 18.825 15.191 1.00 88.50 643 GLY A O 1
ATOM 4907 N N . ARG A 1 644 ? -11.032 19.950 14.648 1.00 88.94 644 ARG A N 1
ATOM 4908 C CA . ARG A 1 644 ? -10.828 19.350 13.315 1.00 88.94 644 ARG A CA 1
ATOM 4909 C C . ARG A 1 644 ? -9.410 19.574 12.793 1.00 88.94 644 ARG A C 1
ATOM 4911 O O . ARG A 1 644 ? -8.748 20.546 13.166 1.00 88.94 644 ARG A O 1
ATOM 4918 N N . ILE A 1 645 ? -8.983 18.724 11.859 1.00 91.00 645 ILE A N 1
ATOM 4919 C CA . ILE A 1 645 ? -7.664 18.813 11.212 1.00 91.00 645 ILE A CA 1
ATOM 4920 C C . ILE A 1 645 ? -7.588 20.073 10.334 1.00 91.00 645 ILE A C 1
ATOM 4922 O O . ILE A 1 645 ? -6.760 20.963 10.569 1.00 91.00 645 ILE A O 1
ATOM 4926 N N . TYR A 1 646 ? -8.503 20.185 9.368 1.00 90.56 646 TYR A N 1
ATOM 4927 C CA . TYR A 1 646 ? -8.556 21.277 8.391 1.00 90.56 646 TYR A CA 1
ATOM 4928 C C . TYR A 1 646 ? -9.639 22.302 8.725 1.00 90.56 646 TYR A C 1
ATOM 4930 O O . TYR A 1 646 ? -10.724 21.956 9.194 1.00 90.56 646 TYR A O 1
ATOM 4938 N N . THR A 1 647 ? -9.346 23.575 8.472 1.00 86.81 647 THR A N 1
ATOM 4939 C CA . THR A 1 647 ? -10.286 24.692 8.628 1.00 86.81 647 THR A CA 1
ATOM 4940 C C . THR A 1 647 ? -10.495 25.396 7.284 1.00 86.81 647 THR A C 1
ATOM 4942 O O . THR A 1 647 ? -10.912 24.772 6.311 1.00 86.81 647 THR A O 1
ATOM 4945 N N . GLU A 1 648 ? -10.228 26.698 7.214 1.00 82.19 648 GLU A N 1
ATOM 4946 C CA . GLU A 1 648 ? -10.177 27.454 5.974 1.00 82.19 648 GLU A CA 1
ATOM 4947 C C . GLU A 1 648 ? -8.734 27.528 5.479 1.00 82.19 648 GLU A C 1
ATOM 4949 O O . GLU A 1 648 ? -7.807 27.783 6.249 1.00 82.19 648 GLU A O 1
ATOM 4954 N N . MET A 1 649 ? -8.544 27.381 4.167 1.00 81.12 649 MET A N 1
ATOM 4955 C CA . MET A 1 649 ? -7.218 27.269 3.554 1.00 81.12 649 MET A CA 1
ATOM 4956 C C . MET A 1 649 ? -6.262 28.412 3.938 1.00 81.12 649 MET A C 1
ATOM 4958 O O . MET A 1 649 ? -5.076 28.176 4.146 1.00 81.12 649 MET A O 1
ATOM 4962 N N . HIS A 1 650 ? -6.748 29.654 4.052 1.00 80.75 650 HIS A N 1
ATOM 4963 C CA . HIS A 1 650 ? -5.898 30.782 4.449 1.00 80.75 650 HIS A CA 1
ATOM 4964 C C . HIS A 1 650 ? -5.404 30.649 5.899 1.00 80.75 650 HIS A C 1
ATOM 4966 O O . HIS A 1 650 ? -4.237 30.931 6.176 1.00 80.75 650 HIS A O 1
ATOM 4972 N N . ALA A 1 651 ? -6.270 30.236 6.825 1.00 86.94 651 ALA A N 1
ATOM 4973 C CA . ALA A 1 651 ? -5.882 30.010 8.214 1.00 86.94 651 ALA A CA 1
ATOM 4974 C C . ALA A 1 651 ? -4.923 28.815 8.314 1.00 86.94 651 ALA A C 1
ATOM 4976 O O . ALA A 1 651 ? -3.886 28.899 8.970 1.00 86.94 651 ALA A O 1
ATOM 4977 N N . ASP A 1 652 ? -5.218 27.740 7.586 1.00 92.69 652 ASP A N 1
ATOM 4978 C CA . ASP A 1 652 ? -4.408 26.526 7.584 1.00 92.69 652 ASP A CA 1
ATOM 4979 C C . ASP A 1 652 ? -3.002 26.747 7.017 1.00 92.69 652 ASP A C 1
ATOM 4981 O O . ASP A 1 652 ? -2.039 26.246 7.594 1.00 92.69 652 ASP A O 1
ATOM 4985 N N . ARG A 1 653 ? -2.843 27.562 5.963 1.00 93.94 653 ARG A N 1
ATOM 4986 C CA . ARG A 1 653 ? -1.512 27.956 5.457 1.00 93.94 653 ARG A CA 1
ATOM 4987 C C . ARG A 1 653 ? -0.627 28.533 6.565 1.00 93.94 653 ARG A C 1
ATOM 4989 O O . ARG A 1 653 ? 0.557 28.216 6.630 1.00 93.94 653 ARG A O 1
ATOM 4996 N N . HIS A 1 654 ? -1.195 29.362 7.440 1.00 92.69 654 HIS A N 1
ATOM 4997 C CA . HIS A 1 654 ? -0.461 29.919 8.574 1.00 92.69 654 HIS A CA 1
ATOM 4998 C C . HIS A 1 654 ? -0.199 28.869 9.664 1.00 92.69 654 HIS A C 1
ATOM 5000 O O . HIS A 1 654 ? 0.946 28.726 10.091 1.00 92.69 654 HIS A O 1
ATOM 5006 N N . ARG A 1 655 ? -1.228 28.105 10.070 1.00 94.44 655 ARG A N 1
ATOM 5007 C CA . ARG A 1 655 ? -1.126 27.051 11.103 1.00 94.44 655 ARG A CA 1
ATOM 5008 C C . ARG A 1 655 ? -0.025 26.044 10.770 1.00 94.44 655 ARG A C 1
ATOM 5010 O O . ARG A 1 655 ? 0.876 25.807 11.572 1.00 94.44 655 ARG A O 1
ATOM 5017 N N . PHE A 1 656 ? -0.076 25.489 9.561 1.00 96.50 656 PHE A N 1
ATOM 5018 C CA . PHE A 1 656 ? 0.892 24.502 9.102 1.00 96.50 656 PHE A CA 1
ATOM 5019 C C . PHE A 1 656 ? 2.265 25.112 8.817 1.00 96.50 656 PHE A C 1
ATOM 5021 O O . PHE A 1 656 ? 3.270 24.452 9.058 1.00 96.50 656 PHE A O 1
ATOM 5028 N N . GLY A 1 657 ? 2.332 26.379 8.393 1.00 95.25 657 GLY A N 1
ATOM 5029 C CA . GLY A 1 657 ? 3.594 27.105 8.251 1.00 95.25 657 GLY A CA 1
ATOM 5030 C C . GLY A 1 657 ? 4.364 27.204 9.571 1.00 95.25 657 GLY A C 1
ATOM 5031 O O . GLY A 1 657 ? 5.506 26.758 9.637 1.00 95.25 657 GLY A O 1
ATOM 5032 N N . VAL A 1 658 ? 3.724 27.707 10.635 1.00 93.94 658 VAL A N 1
ATOM 5033 C CA . VAL A 1 658 ? 4.348 27.822 11.970 1.00 93.94 658 VAL A CA 1
ATOM 5034 C C . VAL A 1 658 ? 4.729 26.447 12.524 1.00 93.94 658 VAL A C 1
ATOM 5036 O O . VAL A 1 658 ? 5.805 26.281 13.100 1.00 93.94 658 VAL A O 1
ATOM 5039 N N . TRP A 1 659 ? 3.873 25.444 12.324 1.00 96.38 659 TRP A N 1
ATOM 5040 C CA . TRP A 1 659 ? 4.171 24.073 12.731 1.00 96.38 659 TRP A CA 1
ATOM 5041 C C . TRP A 1 659 ? 5.373 23.476 11.984 1.00 96.38 659 TRP A C 1
ATOM 5043 O O . TRP A 1 659 ? 6.225 22.869 12.627 1.00 96.38 659 TRP A O 1
ATOM 5053 N N . CYS A 1 660 ? 5.496 23.683 10.669 1.00 97.00 660 CYS A N 1
ATOM 5054 C CA . CYS A 1 660 ? 6.644 23.207 9.891 1.00 97.00 660 CYS A CA 1
ATOM 5055 C C . CYS A 1 660 ? 7.960 23.837 10.356 1.00 97.00 660 CYS A C 1
ATOM 5057 O O . CYS A 1 660 ? 8.980 23.151 10.415 1.00 97.00 660 CYS A O 1
ATOM 5059 N N . GLU A 1 661 ? 7.946 25.125 10.715 1.00 95.00 661 GLU A N 1
ATOM 5060 C CA . GLU A 1 661 ? 9.131 25.783 11.270 1.00 95.00 661 GLU A CA 1
ATOM 5061 C C . GLU A 1 661 ? 9.545 25.140 12.599 1.00 95.00 661 GLU A C 1
ATOM 5063 O O . GLU A 1 661 ? 10.712 24.791 12.774 1.00 95.00 661 GLU A O 1
ATOM 5068 N N . ALA A 1 662 ? 8.584 24.914 13.502 1.00 94.75 662 ALA A N 1
ATOM 5069 C CA . ALA A 1 662 ? 8.830 24.226 14.766 1.00 94.75 662 ALA A CA 1
ATOM 5070 C C . ALA A 1 662 ? 9.305 22.776 14.552 1.00 94.75 662 ALA A C 1
ATOM 5072 O O . ALA A 1 662 ? 10.186 22.305 15.272 1.00 94.75 662 ALA A O 1
ATOM 5073 N N . ALA A 1 663 ? 8.767 22.074 13.550 1.00 95.25 663 ALA A N 1
ATOM 5074 C CA . ALA A 1 663 ? 9.194 20.727 13.186 1.00 95.25 663 ALA A CA 1
ATOM 5075 C C . ALA A 1 663 ? 10.641 20.703 12.690 1.00 95.25 663 ALA A C 1
ATOM 5077 O O . ALA A 1 663 ? 11.439 19.899 13.170 1.00 95.25 663 ALA A O 1
ATOM 5078 N N . CYS A 1 664 ? 11.015 21.610 11.788 1.00 94.12 664 CYS A N 1
ATOM 5079 C CA . CYS A 1 664 ? 12.394 21.705 11.321 1.00 94.12 664 CYS A CA 1
ATOM 5080 C C . CYS A 1 664 ? 13.372 22.107 12.432 1.00 94.12 664 CYS A C 1
ATOM 5082 O O . CYS A 1 664 ? 14.466 21.547 12.515 1.00 94.12 664 CYS A O 1
ATOM 5084 N N . GLU A 1 665 ? 12.974 23.024 13.318 1.00 92.25 665 GLU A N 1
ATOM 5085 C CA . GLU A 1 665 ? 13.772 23.408 14.485 1.00 92.25 665 GLU A CA 1
ATOM 5086 C C . GLU A 1 665 ? 14.006 22.213 15.420 1.00 92.25 665 GLU A C 1
ATOM 5088 O O . GLU A 1 665 ? 15.142 21.929 15.818 1.00 92.25 665 GLU A O 1
ATOM 5093 N N . TYR A 1 666 ? 12.943 21.450 15.693 1.00 91.38 666 TYR A N 1
ATOM 5094 C CA . TYR A 1 666 ? 13.009 20.221 16.476 1.00 91.38 666 TYR A CA 1
ATOM 5095 C C . TYR A 1 666 ? 13.960 19.189 15.853 1.00 91.38 666 TYR A C 1
ATOM 5097 O O . TYR A 1 666 ? 14.806 18.629 16.555 1.00 91.38 666 TYR A O 1
ATOM 5105 N N . LEU A 1 667 ? 13.857 18.958 14.541 1.00 90.44 667 LEU A N 1
ATOM 5106 C CA . LEU A 1 667 ? 14.656 17.957 13.830 1.00 90.44 667 LEU A CA 1
ATOM 5107 C C . LEU A 1 667 ? 16.137 18.347 13.691 1.00 90.44 667 LEU A C 1
ATOM 5109 O O . LEU A 1 667 ? 16.986 17.453 13.652 1.00 90.44 667 LEU A O 1
ATOM 5113 N N . ARG A 1 668 ? 16.465 19.649 13.653 1.00 85.75 668 ARG A N 1
ATOM 5114 C CA . ARG A 1 668 ? 17.850 20.137 13.519 1.00 85.75 668 ARG A CA 1
ATOM 5115 C C . ARG A 1 668 ? 18.642 20.089 14.828 1.00 85.75 668 ARG A C 1
ATOM 5117 O O . ARG A 1 668 ? 19.830 19.771 14.809 1.00 85.75 668 ARG A O 1
ATOM 5124 N N . HIS A 1 669 ? 18.017 20.428 15.956 1.00 74.19 669 HIS A N 1
ATOM 5125 C CA . HIS A 1 669 ? 18.731 20.747 17.204 1.00 74.19 669 HIS A CA 1
ATOM 5126 C C . HIS A 1 669 ? 18.612 19.687 18.313 1.00 74.19 669 HIS A C 1
ATOM 5128 O O . HIS A 1 669 ? 18.862 19.976 19.488 1.00 74.19 669 HIS A O 1
ATOM 5134 N N . HIS A 1 670 ? 18.249 18.445 17.982 1.00 69.56 670 HIS A N 1
ATOM 5135 C CA . HIS A 1 670 ? 18.064 17.401 18.992 1.00 69.56 670 HIS A CA 1
ATOM 5136 C C . HIS A 1 670 ? 19.326 16.558 19.238 1.00 69.56 670 HIS A C 1
ATOM 5138 O O . HIS A 1 670 ? 19.630 15.651 18.474 1.00 69.56 670 HIS A O 1
ATOM 5144 N N . ALA A 1 671 ? 20.029 16.814 20.348 1.00 55.12 671 ALA A N 1
ATOM 5145 C CA . ALA A 1 671 ? 21.276 16.122 20.707 1.00 55.12 671 ALA A CA 1
ATOM 5146 C C . ALA A 1 671 ? 21.126 14.596 20.894 1.00 55.12 671 ALA A C 1
ATOM 5148 O O . ALA A 1 671 ? 22.067 13.854 20.627 1.00 55.12 671 ALA A O 1
ATOM 5149 N N . ASP A 1 672 ? 19.944 14.126 21.311 1.00 67.75 672 ASP A N 1
ATOM 5150 C CA . ASP A 1 672 ? 19.706 12.704 21.618 1.00 67.75 672 ASP A CA 1
ATOM 5151 C C . ASP A 1 672 ? 19.356 11.847 20.391 1.00 67.75 672 ASP A C 1
ATOM 5153 O O . ASP A 1 672 ? 19.129 10.643 20.519 1.00 67.75 672 ASP A O 1
ATOM 5157 N N . GLN A 1 673 ? 19.240 12.451 19.202 1.00 72.81 673 GLN A N 1
ATOM 5158 C CA . GLN A 1 673 ? 18.864 11.741 17.981 1.00 72.81 673 GLN A CA 1
ATOM 5159 C C . GLN A 1 673 ? 19.754 12.140 16.814 1.00 72.81 673 GLN A C 1
ATOM 5161 O O . GLN A 1 673 ? 20.062 13.307 16.597 1.00 72.81 673 GLN A O 1
ATOM 5166 N N . ARG A 1 674 ? 20.140 11.144 16.019 1.00 84.81 674 ARG A N 1
ATOM 5167 C CA . ARG A 1 674 ? 20.831 11.361 14.748 1.00 84.81 674 ARG A CA 1
ATOM 5168 C C . ARG A 1 674 ? 19.932 12.189 13.829 1.00 84.81 674 ARG A C 1
ATOM 5170 O O . ARG A 1 674 ? 18.771 11.832 13.682 1.00 84.81 674 ARG A O 1
ATOM 5177 N N . ILE A 1 675 ? 20.441 13.249 13.197 1.00 87.50 675 ILE A N 1
ATOM 5178 C CA . ILE A 1 675 ? 19.689 14.038 12.197 1.00 87.50 675 ILE A CA 1
ATOM 5179 C C . ILE A 1 675 ? 19.103 13.086 11.130 1.00 87.50 675 ILE A C 1
ATOM 5181 O O . ILE A 1 675 ? 19.793 12.127 10.767 1.00 87.50 675 ILE A O 1
ATOM 5185 N N . PRO A 1 676 ? 17.852 13.289 10.660 1.00 93.31 676 PRO A N 1
ATOM 5186 C CA . PRO A 1 676 ? 17.266 12.430 9.632 1.00 93.31 676 PRO A CA 1
ATOM 5187 C C . PRO A 1 676 ? 18.135 12.388 8.373 1.00 93.31 676 PRO A C 1
ATOM 5189 O O . PRO A 1 676 ? 18.700 13.407 7.973 1.00 93.31 676 PRO A O 1
ATOM 5192 N N . ASP A 1 677 ? 18.200 11.229 7.719 1.00 94.19 677 ASP A N 1
ATOM 5193 C CA . ASP A 1 677 ? 18.756 11.149 6.365 1.00 94.19 677 ASP A CA 1
ATOM 5194 C C . ASP A 1 677 ? 17.758 11.753 5.374 1.00 94.19 677 ASP A C 1
ATOM 5196 O O . ASP A 1 677 ? 18.130 12.554 4.513 1.00 94.19 677 ASP A O 1
ATOM 5200 N N . ILE A 1 678 ? 16.479 11.406 5.555 1.00 96.81 678 ILE A N 1
ATOM 5201 C CA . ILE A 1 678 ? 15.359 11.864 4.740 1.00 96.81 678 ILE A CA 1
ATOM 5202 C C . ILE A 1 678 ? 14.297 12.526 5.609 1.00 96.81 678 ILE A C 1
ATOM 5204 O O . ILE A 1 678 ? 13.894 11.988 6.640 1.00 96.81 678 ILE A O 1
ATOM 5208 N N . ILE A 1 679 ? 13.790 13.655 5.127 1.00 96.94 679 ILE A N 1
ATOM 5209 C CA . ILE A 1 679 ? 12.499 14.202 5.532 1.00 96.94 679 ILE A CA 1
ATOM 5210 C C . ILE A 1 679 ? 11.536 14.003 4.378 1.00 96.94 679 ILE A C 1
ATOM 5212 O O . ILE A 1 679 ? 11.742 14.532 3.286 1.00 96.94 679 ILE A O 1
ATOM 5216 N N . HIS A 1 680 ? 10.495 13.226 4.624 1.00 98.25 680 HIS A N 1
ATOM 5217 C CA . HIS A 1 680 ? 9.454 12.948 3.660 1.00 98.25 680 HIS A CA 1
ATOM 5218 C C . HIS A 1 680 ? 8.224 13.796 3.988 1.00 98.25 680 HIS A C 1
ATOM 5220 O O . HIS A 1 680 ? 7.452 13.481 4.889 1.00 98.25 680 HIS A O 1
ATOM 5226 N N . ALA A 1 681 ? 8.062 14.895 3.261 1.00 98.19 681 ALA A N 1
ATOM 5227 C CA . ALA A 1 681 ? 6.912 15.777 3.381 1.00 98.19 681 ALA A CA 1
ATOM 5228 C C . ALA A 1 681 ? 5.737 15.249 2.538 1.00 98.19 681 ALA A C 1
ATOM 5230 O O . ALA A 1 681 ? 5.887 14.953 1.349 1.00 98.19 681 ALA A O 1
ATOM 5231 N N . HIS A 1 682 ? 4.563 15.145 3.153 1.00 98.00 682 HIS A N 1
ATOM 5232 C CA . HIS A 1 682 ? 3.305 14.783 2.507 1.00 98.00 682 HIS A CA 1
ATOM 5233 C C . HIS A 1 682 ? 2.389 15.996 2.317 1.00 98.00 682 HIS A C 1
ATOM 5235 O O . HIS A 1 682 ? 1.909 16.583 3.291 1.00 98.00 682 HIS A O 1
ATOM 5241 N N . ASP A 1 683 ? 2.109 16.305 1.052 1.00 96.50 683 ASP A N 1
ATOM 5242 C CA . ASP A 1 683 ? 1.134 17.300 0.602 1.00 96.50 683 ASP A CA 1
ATOM 5243 C C . ASP A 1 683 ? 1.410 18.750 1.075 1.00 96.50 683 ASP A C 1
ATOM 5245 O O . ASP A 1 683 ? 2.411 19.058 1.733 1.00 96.50 683 ASP A O 1
ATOM 5249 N N . TRP A 1 684 ? 0.566 19.694 0.660 1.00 96.50 684 TRP A N 1
ATOM 5250 C CA . TRP A 1 684 ? 0.795 21.139 0.801 1.00 96.50 684 TRP A CA 1
ATOM 5251 C C . TRP A 1 684 ? 0.989 21.634 2.246 1.00 96.50 684 TRP A C 1
ATOM 5253 O O . TRP A 1 684 ? 1.612 22.677 2.451 1.00 96.50 684 TRP A O 1
ATOM 5263 N N . GLN A 1 685 ? 0.472 20.916 3.245 1.00 96.88 685 GLN A N 1
ATOM 5264 C CA . GLN A 1 685 ? 0.582 21.277 4.661 1.00 96.88 685 GLN A CA 1
ATOM 5265 C C . GLN A 1 685 ? 2.023 21.148 5.161 1.00 96.88 685 GLN A C 1
ATOM 5267 O O . GLN A 1 685 ? 2.486 21.981 5.931 1.00 96.88 685 GLN A O 1
ATOM 5272 N N . SER A 1 686 ? 2.736 20.115 4.711 1.00 97.56 686 SER A N 1
ATOM 5273 C CA . SER A 1 686 ? 4.127 19.846 5.102 1.00 97.56 686 SER A CA 1
ATOM 5274 C C . SER A 1 686 ? 5.145 20.276 4.045 1.00 97.56 686 SER A C 1
ATOM 5276 O O . SER A 1 686 ? 6.349 20.273 4.310 1.00 97.56 686 SER A O 1
ATOM 5278 N N . ALA A 1 687 ? 4.673 20.705 2.866 1.00 97.69 687 ALA A N 1
ATOM 5279 C CA . ALA A 1 687 ? 5.485 21.304 1.812 1.00 97.69 687 ALA A CA 1
ATOM 5280 C C . ALA A 1 687 ? 6.558 22.280 2.346 1.00 97.69 687 ALA A C 1
ATOM 5282 O O . ALA A 1 687 ? 7.699 22.184 1.878 1.00 97.69 687 ALA A O 1
ATOM 5283 N N . PRO A 1 688 ? 6.291 23.136 3.363 1.00 97.69 688 PRO A N 1
ATOM 5284 C CA . PRO A 1 688 ? 7.315 24.027 3.893 1.00 97.69 688 PRO A CA 1
ATOM 5285 C C . PRO A 1 688 ? 8.590 23.377 4.424 1.00 97.69 688 PRO A C 1
ATOM 5287 O O . PRO A 1 688 ? 9.668 23.953 4.256 1.00 97.69 688 PRO A O 1
ATOM 5290 N N . CYS A 1 689 ? 8.520 22.154 4.948 1.00 96.75 689 CYS A N 1
ATOM 5291 C CA . CYS A 1 689 ? 9.699 21.414 5.401 1.00 96.75 689 CYS A CA 1
ATOM 5292 C C . CYS A 1 689 ? 10.696 21.093 4.274 1.00 96.75 689 CYS A C 1
ATOM 5294 O O . CYS A 1 689 ? 11.839 20.750 4.556 1.00 96.75 689 CYS A O 1
ATOM 5296 N N . THR A 1 690 ? 10.303 21.214 3.000 1.00 96.75 690 THR A N 1
ATOM 5297 C CA . THR A 1 690 ? 11.197 20.948 1.859 1.00 96.75 690 THR A CA 1
ATOM 5298 C C . THR A 1 690 ? 12.150 22.101 1.537 1.00 96.75 690 THR A C 1
ATOM 5300 O O . THR A 1 690 ? 13.184 21.863 0.912 1.00 96.75 690 THR A O 1
ATOM 5303 N N . TRP A 1 691 ? 11.817 23.335 1.938 1.00 95.56 691 TRP A N 1
ATOM 5304 C CA . TRP A 1 691 ? 12.631 24.538 1.701 1.00 95.56 691 TRP A CA 1
ATOM 5305 C C . TRP A 1 691 ? 13.091 25.235 2.982 1.00 95.56 691 TRP A C 1
ATOM 5307 O O . TRP A 1 691 ? 13.878 26.181 2.917 1.00 95.56 691 TRP A O 1
ATOM 5317 N N . MET A 1 692 ? 12.572 24.820 4.135 1.00 93.88 692 MET A N 1
ATOM 5318 C CA . MET A 1 692 ? 13.091 25.221 5.435 1.00 93.88 692 MET A CA 1
ATOM 5319 C C . MET A 1 692 ? 14.380 24.454 5.735 1.00 93.88 692 MET A C 1
ATOM 5321 O O . MET A 1 692 ? 14.579 23.326 5.289 1.00 93.88 692 MET A O 1
ATOM 5325 N N . ASP A 1 693 ? 15.275 25.080 6.493 1.00 87.94 693 ASP A N 1
ATOM 5326 C CA . ASP A 1 693 ? 16.455 24.387 6.993 1.00 87.94 693 ASP A CA 1
ATOM 5327 C C . ASP A 1 693 ? 15.985 23.334 8.000 1.00 87.94 693 ASP A C 1
ATOM 5329 O O . ASP A 1 693 ? 15.334 23.665 8.979 1.00 87.94 693 ASP A O 1
ATOM 5333 N N . CYS A 1 694 ? 16.307 22.075 7.767 1.00 85.50 694 CYS A N 1
ATOM 5334 C CA . CYS A 1 694 ? 15.924 20.951 8.611 1.00 85.50 694 CYS A CA 1
ATOM 5335 C C . CYS A 1 694 ? 17.188 20.126 8.973 1.00 85.50 694 CYS A C 1
ATOM 5337 O O . CYS A 1 694 ? 17.141 18.914 9.190 1.00 85.50 694 CYS A O 1
ATOM 5339 N N . GLY A 1 695 ? 18.355 20.787 8.985 1.00 87.19 695 GLY A N 1
ATOM 5340 C CA . GLY A 1 695 ? 19.669 20.170 9.142 1.00 87.19 695 GLY A CA 1
ATOM 5341 C C . GLY A 1 695 ? 20.231 19.632 7.826 1.00 87.19 695 GLY A C 1
ATOM 5342 O O . GLY A 1 695 ? 20.040 20.206 6.758 1.00 87.19 695 GLY A O 1
ATOM 5343 N N . THR A 1 696 ? 20.961 18.518 7.896 1.00 88.69 696 THR A N 1
ATOM 5344 C CA . THR A 1 696 ? 21.580 17.872 6.723 1.00 88.69 696 THR A CA 1
ATOM 5345 C C . THR A 1 696 ? 20.642 16.924 5.971 1.00 88.69 696 THR A C 1
ATOM 5347 O O . THR A 1 696 ? 21.084 16.278 5.019 1.00 88.69 696 THR A O 1
ATOM 5350 N N . ALA A 1 697 ? 19.384 16.809 6.404 1.00 92.12 697 ALA A N 1
ATOM 5351 C CA . ALA A 1 697 ? 18.403 15.913 5.809 1.00 92.12 697 ALA A CA 1
ATOM 5352 C C . ALA A 1 697 ? 18.107 16.288 4.350 1.00 92.12 697 ALA A C 1
ATOM 5354 O O . ALA A 1 697 ? 18.028 17.466 3.991 1.00 92.12 697 ALA A O 1
ATOM 5355 N N . ARG A 1 698 ? 17.909 15.280 3.499 1.00 94.50 698 ARG A N 1
ATOM 5356 C CA . ARG A 1 698 ? 17.396 15.476 2.138 1.00 94.50 698 ARG A CA 1
ATOM 5357 C C . ARG A 1 698 ? 15.879 15.377 2.139 1.00 94.50 698 ARG A C 1
ATOM 5359 O O . ARG A 1 698 ? 15.303 14.586 2.876 1.00 94.50 698 ARG A O 1
ATOM 5366 N N . SER A 1 699 ? 15.226 16.174 1.304 1.00 95.38 699 SER A N 1
ATOM 5367 C CA . SER A 1 699 ? 13.770 16.216 1.231 1.00 95.38 699 SER A CA 1
ATOM 5368 C C . SER A 1 699 ? 13.232 15.308 0.125 1.00 95.38 699 SER A C 1
ATOM 5370 O O . SER A 1 699 ? 13.634 15.410 -1.036 1.00 95.38 699 SER A O 1
ATOM 5372 N N . ALA A 1 700 ? 12.293 14.445 0.495 1.00 97.50 700 ALA A N 1
ATOM 5373 C CA . ALA A 1 700 ? 11.364 13.783 -0.408 1.00 97.50 700 ALA A CA 1
ATOM 5374 C C . ALA A 1 700 ? 9.989 14.444 -0.254 1.00 97.50 700 ALA A C 1
ATOM 5376 O O . ALA A 1 700 ? 9.606 14.822 0.855 1.00 97.50 700 ALA A O 1
ATOM 5377 N N . PHE A 1 701 ? 9.246 14.605 -1.345 1.00 98.12 701 PHE A N 1
ATOM 5378 C CA . PHE A 1 701 ? 7.933 15.249 -1.309 1.00 98.12 701 PHE A CA 1
ATOM 5379 C C . PHE A 1 701 ? 6.884 14.431 -2.054 1.00 98.12 701 PHE A C 1
ATOM 5381 O O . PHE A 1 701 ? 7.096 14.103 -3.216 1.00 98.12 701 PHE A O 1
ATOM 5388 N N . THR A 1 702 ? 5.750 14.130 -1.423 1.00 98.00 702 THR A N 1
ATOM 5389 C CA . THR A 1 702 ? 4.651 13.387 -2.059 1.00 98.00 702 THR A CA 1
ATOM 5390 C C . THR A 1 702 ? 3.413 14.251 -2.233 1.00 98.00 702 THR A C 1
ATOM 5392 O O . THR A 1 702 ? 2.862 14.764 -1.259 1.00 98.00 702 THR A O 1
ATOM 5395 N N . ILE A 1 703 ? 2.935 14.346 -3.475 1.00 97.00 703 ILE A N 1
ATOM 5396 C CA . ILE A 1 703 ? 1.656 14.962 -3.829 1.00 97.00 703 ILE A CA 1
ATOM 5397 C C . ILE A 1 703 ? 0.559 13.902 -3.712 1.00 97.00 703 ILE A C 1
ATOM 5399 O O . ILE A 1 703 ? 0.473 12.998 -4.546 1.00 97.00 703 ILE A O 1
ATOM 5403 N N . HIS A 1 704 ? -0.307 14.042 -2.707 1.00 93.75 704 HIS A N 1
ATOM 5404 C CA . HIS A 1 704 ? -1.501 13.202 -2.546 1.00 93.75 704 HIS A CA 1
ATOM 5405 C C . HIS A 1 704 ? -2.710 13.776 -3.281 1.00 93.75 704 HIS A C 1
ATOM 5407 O O . HIS A 1 704 ? -3.507 13.024 -3.842 1.00 93.75 704 HIS A O 1
ATOM 5413 N N . ASN A 1 705 ? -2.847 15.105 -3.311 1.00 88.81 705 ASN A N 1
ATOM 5414 C CA . ASN A 1 705 ? -3.922 15.771 -4.033 1.00 88.81 705 ASN A CA 1
ATOM 5415 C C . ASN A 1 705 ? -3.504 17.159 -4.538 1.00 88.81 705 ASN A C 1
ATOM 5417 O O . ASN A 1 705 ? -3.425 18.120 -3.782 1.00 88.81 705 ASN A O 1
ATOM 5421 N N . LEU A 1 706 ? -3.313 17.283 -5.853 1.00 91.06 706 LEU A N 1
ATOM 5422 C CA . LEU A 1 706 ? -2.816 18.517 -6.475 1.00 91.06 706 LEU A CA 1
ATOM 5423 C C . LEU A 1 706 ? -3.827 19.679 -6.449 1.00 91.06 706 LEU A C 1
ATOM 5425 O O . LEU A 1 706 ? -3.453 20.826 -6.679 1.00 91.06 706 LEU A O 1
ATOM 5429 N N . ASN A 1 707 ? -5.103 19.415 -6.149 1.00 87.56 707 ASN A N 1
ATOM 5430 C CA . ASN A 1 707 ? -6.131 20.460 -6.121 1.00 87.56 707 ASN A CA 1
ATOM 5431 C C . ASN A 1 707 ? -6.038 21.393 -4.911 1.00 87.56 707 ASN A C 1
ATOM 5433 O O . ASN A 1 707 ? -6.732 22.411 -4.874 1.00 87.56 707 ASN A O 1
ATOM 5437 N N . TYR A 1 708 ? -5.205 21.065 -3.923 1.00 87.56 708 TYR A N 1
ATOM 5438 C CA . TYR A 1 708 ? -5.015 21.879 -2.732 1.00 87.56 708 TYR A CA 1
ATOM 5439 C C . TYR A 1 708 ? -3.581 22.401 -2.671 1.00 87.56 708 TYR A C 1
ATOM 5441 O O . TYR A 1 708 ? -2.628 21.654 -2.828 1.00 87.56 708 TYR A O 1
ATOM 5449 N N . GLY A 1 709 ? -3.425 23.706 -2.438 1.00 90.94 709 GLY A N 1
ATOM 5450 C CA . GLY A 1 709 ? -2.118 24.312 -2.163 1.00 90.94 709 GLY A CA 1
ATOM 5451 C C . GLY A 1 709 ? -1.118 24.236 -3.316 1.00 90.94 709 GLY A C 1
ATOM 5452 O O . GLY A 1 709 ? 0.077 24.129 -3.060 1.00 90.94 709 GLY A O 1
ATOM 5453 N N . ALA A 1 710 ? -1.587 24.304 -4.567 1.00 93.44 710 ALA A N 1
ATOM 5454 C CA . ALA A 1 710 ? -0.752 24.200 -5.767 1.00 93.44 710 ALA A CA 1
ATOM 5455 C C . ALA A 1 710 ? 0.480 25.131 -5.759 1.00 93.44 710 ALA A C 1
ATOM 5457 O O . ALA A 1 710 ? 1.539 24.730 -6.227 1.00 93.44 710 ALA A O 1
ATOM 5458 N N . ASP A 1 711 ? 0.368 26.328 -5.176 1.00 94.56 711 ASP A N 1
ATOM 5459 C CA . ASP A 1 711 ? 1.468 27.287 -5.001 1.00 94.56 711 ASP A CA 1
ATOM 5460 C C . ASP A 1 711 ? 2.565 26.781 -4.046 1.00 94.56 711 ASP A C 1
ATOM 5462 O O . ASP A 1 711 ? 3.760 26.939 -4.299 1.00 94.56 711 ASP A O 1
ATOM 5466 N N . LEU A 1 712 ? 2.169 26.135 -2.947 1.00 96.69 712 LEU A N 1
ATOM 5467 C CA . LEU A 1 712 ? 3.097 25.529 -1.991 1.00 96.69 712 LEU A CA 1
ATOM 5468 C C . LEU A 1 712 ? 3.694 24.236 -2.547 1.00 96.69 712 LEU A C 1
ATOM 5470 O O . LEU A 1 712 ? 4.884 23.983 -2.358 1.00 96.69 712 LEU A O 1
ATOM 5474 N N . ILE A 1 713 ? 2.885 23.452 -3.264 1.00 96.88 713 ILE A N 1
ATOM 5475 C CA . ILE A 1 713 ? 3.323 22.256 -3.987 1.00 96.88 713 ILE A CA 1
ATOM 5476 C C . ILE A 1 713 ? 4.380 22.627 -5.026 1.00 96.88 713 ILE A C 1
ATOM 5478 O O . ILE A 1 713 ? 5.427 21.994 -5.054 1.00 96.88 713 ILE A O 1
ATOM 5482 N N . GLU A 1 714 ? 4.163 23.667 -5.832 1.00 97.19 714 GLU A N 1
ATOM 5483 C CA . GLU A 1 714 ? 5.139 24.149 -6.819 1.00 97.19 714 GLU A CA 1
ATOM 5484 C C . GLU A 1 714 ? 6.486 24.463 -6.161 1.00 97.19 714 GLU A C 1
ATOM 5486 O O . GLU A 1 714 ? 7.542 24.000 -6.603 1.00 97.19 714 GLU A O 1
ATOM 5491 N N . ARG A 1 715 ? 6.460 25.196 -5.044 1.00 97.56 715 ARG A N 1
ATOM 5492 C CA . ARG A 1 715 ? 7.679 25.513 -4.299 1.00 97.56 715 ARG A CA 1
ATOM 5493 C C . ARG A 1 715 ? 8.356 24.259 -3.739 1.00 97.56 715 ARG A C 1
ATOM 5495 O O . ARG A 1 715 ? 9.578 24.143 -3.838 1.00 97.56 715 ARG A O 1
ATOM 5502 N N . ALA A 1 716 ? 7.589 23.315 -3.193 1.00 97.31 716 ALA A N 1
ATOM 5503 C CA . ALA A 1 716 ? 8.133 22.047 -2.715 1.00 97.31 716 ALA A CA 1
ATOM 5504 C C . ALA A 1 716 ? 8.742 21.218 -3.846 1.00 97.31 716 ALA A C 1
ATOM 5506 O O . ALA A 1 716 ? 9.844 20.699 -3.694 1.00 97.31 716 ALA A O 1
ATOM 5507 N N . MET A 1 717 ? 8.089 21.168 -5.007 1.00 96.69 717 MET A N 1
ATOM 5508 C CA . MET A 1 717 ? 8.612 20.525 -6.209 1.00 96.69 717 MET A CA 1
ATOM 5509 C C . MET A 1 717 ? 9.951 21.129 -6.623 1.00 96.69 717 MET A C 1
ATOM 5511 O O . MET A 1 717 ? 10.856 20.389 -6.997 1.00 96.69 717 MET A O 1
ATOM 5515 N N . HIS A 1 718 ? 10.137 22.446 -6.507 1.00 96.44 718 HIS A N 1
ATOM 5516 C CA . HIS A 1 718 ? 11.434 23.072 -6.768 1.00 96.44 718 HIS A CA 1
ATOM 5517 C C . HIS A 1 718 ? 12.510 22.667 -5.754 1.00 96.44 718 HIS A C 1
ATOM 5519 O O . HIS A 1 718 ? 13.627 22.340 -6.160 1.00 96.44 718 HIS A O 1
ATOM 5525 N N . CYS A 1 719 ? 12.188 22.646 -4.461 1.00 96.06 719 CYS A N 1
ATOM 5526 C CA . CYS A 1 719 ? 13.176 22.457 -3.396 1.00 96.06 719 CYS A CA 1
ATOM 5527 C C . CYS A 1 719 ? 13.486 20.990 -3.058 1.00 96.06 719 CYS A C 1
ATOM 5529 O O . CYS A 1 719 ? 14.606 20.694 -2.644 1.00 96.06 719 CYS A O 1
ATOM 5531 N N . ALA A 1 720 ? 12.536 20.073 -3.248 1.00 95.81 720 ALA A N 1
ATOM 5532 C CA . ALA A 1 720 ? 12.705 18.663 -2.917 1.00 95.81 720 ALA A CA 1
ATOM 5533 C C . ALA A 1 720 ? 13.808 18.002 -3.756 1.00 95.81 720 ALA A C 1
ATOM 5535 O O . ALA A 1 720 ? 13.946 18.283 -4.950 1.00 95.81 720 ALA A O 1
ATOM 5536 N N . ALA A 1 721 ? 14.581 17.099 -3.148 1.00 95.19 721 ALA A N 1
ATOM 5537 C CA . ALA A 1 721 ? 15.585 16.315 -3.866 1.00 95.19 721 ALA A CA 1
ATOM 5538 C C . ALA A 1 721 ? 14.920 15.309 -4.818 1.00 95.19 721 ALA A C 1
ATOM 5540 O O . ALA A 1 721 ? 15.353 15.151 -5.958 1.00 95.19 721 ALA A O 1
ATOM 5541 N N . VAL A 1 722 ? 13.834 14.686 -4.361 1.00 95.50 722 VAL A N 1
ATOM 5542 C CA . VAL A 1 722 ? 12.960 13.813 -5.152 1.00 95.50 722 VAL A CA 1
ATOM 5543 C C . VAL A 1 722 ? 11.506 14.134 -4.837 1.00 95.50 722 VAL A C 1
ATOM 5545 O O . VAL A 1 722 ? 11.176 14.515 -3.711 1.00 95.50 722 VAL A O 1
ATOM 5548 N N . ALA A 1 723 ? 10.631 13.973 -5.821 1.00 96.75 723 ALA A N 1
ATOM 5549 C CA . ALA A 1 723 ? 9.204 14.157 -5.645 1.00 96.75 723 ALA A CA 1
ATOM 5550 C C . ALA A 1 723 ? 8.431 12.946 -6.160 1.00 96.75 723 ALA A C 1
ATOM 5552 O O . ALA A 1 723 ? 8.843 12.295 -7.121 1.00 96.75 723 ALA A O 1
ATOM 5553 N N . THR A 1 724 ? 7.295 12.655 -5.535 1.00 96.81 724 THR A N 1
ATOM 5554 C CA . THR A 1 724 ? 6.425 11.559 -5.939 1.00 96.81 724 THR A CA 1
ATOM 5555 C C . THR A 1 724 ? 4.952 11.943 -5.947 1.00 96.81 724 THR A C 1
ATOM 5557 O O . THR A 1 724 ? 4.537 12.948 -5.366 1.00 96.81 724 THR A O 1
ATOM 5560 N N . THR A 1 725 ? 4.148 11.123 -6.606 1.00 96.38 725 THR A N 1
ATOM 5561 C CA . THR A 1 725 ? 2.708 11.030 -6.389 1.00 96.38 725 THR A CA 1
ATOM 5562 C C . THR A 1 725 ? 2.298 9.563 -6.347 1.00 96.38 725 THR A C 1
ATOM 5564 O O . THR A 1 725 ? 3.101 8.674 -6.613 1.00 96.38 725 THR A O 1
ATOM 5567 N N . VAL A 1 726 ? 1.045 9.308 -6.007 1.00 95.19 726 VAL A N 1
ATOM 5568 C CA . VAL A 1 726 ? 0.547 8.010 -5.535 1.00 95.19 726 VAL A CA 1
ATOM 5569 C C . VAL A 1 726 ? 0.110 7.040 -6.655 1.00 95.19 726 VAL A C 1
ATOM 5571 O O . VAL A 1 726 ? -0.655 6.101 -6.419 1.00 95.19 726 VAL A O 1
ATOM 5574 N N . SER A 1 727 ? 0.553 7.282 -7.895 1.00 95.06 727 SER A N 1
ATOM 5575 C CA . SER A 1 727 ? 0.196 6.503 -9.093 1.00 95.06 727 SER A CA 1
ATOM 5576 C C . SER A 1 727 ? 1.058 6.894 -10.305 1.00 95.06 727 SER A C 1
ATOM 5578 O O . SER A 1 727 ? 1.224 8.093 -10.563 1.00 95.06 727 SER A O 1
ATOM 5580 N N . PRO A 1 728 ? 1.568 5.921 -11.086 1.00 93.69 728 PRO A N 1
ATOM 5581 C CA . PRO A 1 728 ? 2.173 6.166 -12.397 1.00 93.69 728 PRO A CA 1
ATOM 5582 C C . PRO A 1 728 ? 1.256 6.901 -13.384 1.00 93.69 728 PRO A C 1
ATOM 5584 O O . PRO A 1 728 ? 1.672 7.912 -13.954 1.00 93.69 728 PRO A O 1
ATOM 5587 N N . THR A 1 729 ? 0.008 6.451 -13.565 1.00 95.38 729 THR A N 1
ATOM 5588 C CA . THR A 1 729 ? -0.932 7.111 -14.489 1.00 95.38 729 THR A CA 1
ATOM 5589 C C . THR A 1 729 ? -1.212 8.546 -14.048 1.00 95.38 729 THR A C 1
ATOM 5591 O O . THR A 1 729 ? -1.168 9.460 -14.868 1.00 95.38 729 THR A O 1
ATOM 5594 N N . TYR A 1 730 ? -1.433 8.786 -12.754 1.00 95.62 730 TYR A N 1
ATOM 5595 C CA . TYR A 1 730 ? -1.691 10.132 -12.252 1.00 95.62 730 TYR A CA 1
ATOM 5596 C C . TYR A 1 730 ? -0.478 11.054 -12.422 1.00 95.62 730 TYR A C 1
ATOM 5598 O O . TYR A 1 730 ? -0.647 12.217 -12.782 1.00 95.62 730 TYR A O 1
ATOM 5606 N N . ALA A 1 731 ? 0.747 10.541 -12.242 1.00 95.19 731 ALA A N 1
ATOM 5607 C CA . ALA A 1 731 ? 1.965 11.304 -12.513 1.00 95.19 731 ALA A CA 1
ATOM 5608 C C . ALA A 1 731 ? 2.015 11.808 -13.967 1.00 95.19 731 ALA A C 1
ATOM 5610 O O . ALA A 1 731 ? 2.378 12.962 -14.205 1.00 95.19 731 ALA A O 1
ATOM 5611 N N . LEU A 1 732 ? 1.589 10.973 -14.923 1.00 94.06 732 LEU A N 1
ATOM 5612 C CA . LEU A 1 732 ? 1.458 11.353 -16.331 1.00 94.06 732 LEU A CA 1
ATOM 5613 C C . LEU A 1 732 ? 0.336 12.378 -16.539 1.00 94.06 732 LEU A C 1
ATOM 5615 O O . LEU A 1 732 ? 0.562 13.387 -17.210 1.00 94.06 732 LEU A O 1
ATOM 5619 N N . GLU A 1 733 ? -0.839 12.164 -15.938 1.00 94.62 733 GLU A N 1
ATOM 5620 C CA . GLU A 1 733 ? -1.995 13.071 -16.043 1.00 94.62 733 GLU A CA 1
ATOM 5621 C C . GLU A 1 733 ? -1.665 14.495 -15.557 1.00 94.62 733 GLU A C 1
ATOM 5623 O O . GLU A 1 733 ? -2.098 15.473 -16.171 1.00 94.62 733 GLU A O 1
ATOM 5628 N N . VAL A 1 734 ? -0.865 14.631 -14.491 1.00 94.88 734 VAL A N 1
ATOM 5629 C CA . VAL A 1 734 ? -0.490 15.940 -13.922 1.00 94.88 734 VAL A CA 1
ATOM 5630 C C . VAL A 1 734 ? 0.852 16.482 -14.413 1.00 94.88 734 VAL A C 1
ATOM 5632 O O . VAL A 1 734 ? 1.231 17.593 -14.038 1.00 94.88 734 VAL A O 1
ATOM 5635 N N . SER A 1 735 ? 1.567 15.749 -15.268 1.00 93.69 735 SER A N 1
ATOM 5636 C CA . SER A 1 735 ? 2.912 16.119 -15.747 1.00 93.69 735 SER A CA 1
ATOM 5637 C C . SER A 1 735 ? 2.972 17.508 -16.398 1.00 93.69 735 SER A C 1
ATOM 5639 O O . SER A 1 735 ? 3.975 18.208 -16.268 1.00 93.69 735 SER A O 1
ATOM 5641 N N . GLY A 1 736 ? 1.888 17.933 -17.056 1.00 94.81 736 GLY A N 1
ATOM 5642 C CA . GLY A 1 736 ? 1.761 19.247 -17.693 1.00 94.81 736 GLY A CA 1
ATOM 5643 C C . GLY A 1 736 ? 1.335 20.385 -16.759 1.00 94.81 736 GLY A C 1
ATOM 5644 O O . GLY A 1 736 ? 1.280 21.535 -17.195 1.00 94.81 736 GLY A O 1
ATOM 5645 N N . HIS A 1 737 ? 1.010 20.107 -15.493 1.00 95.94 737 HIS A N 1
ATOM 5646 C CA . HIS A 1 737 ? 0.574 21.136 -14.552 1.00 95.94 737 HIS A CA 1
ATOM 5647 C C . HIS A 1 737 ? 1.737 22.092 -14.205 1.00 95.94 737 HIS A C 1
ATOM 5649 O O . HIS A 1 737 ? 2.846 21.609 -13.967 1.00 95.94 737 HIS A O 1
ATOM 5655 N N . PRO A 1 738 ? 1.523 23.422 -14.090 1.00 95.50 738 PRO A N 1
ATOM 5656 C CA . PRO A 1 738 ? 2.597 24.390 -13.822 1.00 95.50 738 PRO A CA 1
ATOM 5657 C C . PRO A 1 738 ? 3.441 24.086 -12.578 1.00 95.50 738 PRO A C 1
ATOM 5659 O O . PRO A 1 738 ? 4.649 24.281 -12.595 1.00 95.50 738 PRO A O 1
ATOM 5662 N N . ALA A 1 739 ? 2.821 23.536 -11.531 1.00 95.06 739 ALA A N 1
ATOM 5663 C CA . ALA A 1 739 ? 3.522 23.128 -10.312 1.00 95.06 739 ALA A CA 1
ATOM 5664 C C . ALA A 1 739 ? 4.473 21.924 -10.497 1.00 95.06 739 ALA A C 1
ATOM 5666 O O . ALA A 1 739 ? 5.386 21.736 -9.697 1.00 95.06 739 ALA A O 1
ATOM 5667 N N . VAL A 1 740 ? 4.255 21.094 -11.524 1.00 95.81 740 VAL A N 1
ATOM 5668 C CA . VAL A 1 740 ? 4.964 19.820 -11.742 1.00 95.81 740 VAL A CA 1
ATOM 5669 C C . VAL A 1 740 ? 5.927 19.911 -12.923 1.00 95.81 740 VAL A C 1
ATOM 5671 O O . VAL A 1 740 ? 7.087 19.521 -12.791 1.00 95.81 740 VAL A O 1
ATOM 5674 N N . ALA A 1 741 ? 5.476 20.462 -14.053 1.00 96.50 741 ALA A N 1
ATOM 5675 C CA . ALA A 1 741 ? 6.201 20.471 -15.323 1.00 96.50 741 ALA A CA 1
ATOM 5676 C C . ALA A 1 741 ? 7.667 20.954 -15.224 1.00 96.50 741 ALA A C 1
ATOM 5678 O O . ALA A 1 741 ? 8.535 20.284 -15.788 1.00 96.50 741 ALA A O 1
ATOM 5679 N N . PRO A 1 742 ? 8.006 22.026 -14.470 1.00 96.19 742 PRO A N 1
ATOM 5680 C CA . PRO A 1 742 ? 9.393 22.488 -14.344 1.00 96.19 742 PRO A CA 1
ATOM 5681 C C . PRO A 1 742 ? 10.335 21.481 -13.671 1.00 96.19 742 PRO A C 1
ATOM 5683 O O . PRO A 1 742 ? 11.547 21.555 -13.849 1.00 96.19 742 PRO A O 1
ATOM 5686 N N . ASN A 1 743 ? 9.788 20.551 -12.884 1.00 94.19 743 ASN A N 1
ATOM 5687 C CA . ASN A 1 743 ? 10.527 19.592 -12.064 1.00 94.19 743 ASN A CA 1
ATOM 5688 C C . ASN A 1 743 ? 10.188 18.133 -12.420 1.00 94.19 743 ASN A C 1
ATOM 5690 O O . ASN A 1 743 ? 10.494 17.225 -11.647 1.00 94.19 743 ASN A O 1
ATOM 5694 N N . HIS A 1 744 ? 9.585 17.891 -13.590 1.00 90.56 744 HIS A N 1
ATOM 5695 C CA . HIS A 1 744 ? 9.108 16.569 -14.007 1.00 90.56 744 HIS A CA 1
ATOM 5696 C C . HIS A 1 744 ? 10.201 15.484 -13.972 1.00 90.56 744 HIS A C 1
ATOM 5698 O O . HIS A 1 744 ? 9.930 14.346 -13.616 1.00 90.56 744 HIS A O 1
ATOM 5704 N N . ALA A 1 745 ? 11.459 15.829 -14.271 1.00 88.06 745 ALA A N 1
ATOM 5705 C CA . ALA A 1 745 ? 12.571 14.870 -14.303 1.00 88.06 745 ALA A CA 1
ATOM 5706 C C . ALA A 1 745 ? 12.870 14.181 -12.953 1.00 88.06 745 ALA A C 1
ATOM 5708 O O . ALA A 1 745 ? 13.497 13.125 -12.934 1.00 88.06 745 ALA A O 1
ATOM 5709 N N . LYS A 1 746 ? 12.439 14.770 -11.830 1.00 91.12 746 LYS A N 1
ATOM 5710 C CA . LYS A 1 746 ? 12.578 14.202 -10.475 1.00 91.12 746 LYS A CA 1
ATOM 5711 C C . LYS A 1 746 ? 11.233 13.813 -9.852 1.00 91.12 746 LYS A C 1
ATOM 5713 O O . LYS A 1 746 ? 11.166 13.624 -8.639 1.00 91.12 746 LYS A O 1
ATOM 5718 N N . PHE A 1 747 ? 10.173 13.761 -10.662 1.00 94.38 747 PHE A N 1
ATOM 5719 C CA . PHE A 1 747 ? 8.813 13.443 -10.245 1.00 94.38 747 PHE A CA 1
ATOM 5720 C C . PHE A 1 747 ? 8.451 12.014 -10.648 1.00 94.38 747 PHE A C 1
ATOM 5722 O O . PHE A 1 747 ? 8.517 11.661 -11.822 1.00 94.38 747 PHE A O 1
ATOM 5729 N N . HIS A 1 748 ? 8.063 11.197 -9.673 1.00 94.44 748 HIS A N 1
ATOM 5730 C CA . HIS A 1 748 ? 7.824 9.768 -9.861 1.00 94.44 748 HIS A CA 1
ATOM 5731 C C . HIS A 1 748 ? 6.410 9.373 -9.414 1.00 94.44 748 HIS A C 1
ATOM 5733 O O . HIS A 1 748 ? 5.943 9.797 -8.363 1.00 94.44 748 HIS A O 1
ATOM 5739 N N . GLY A 1 749 ? 5.717 8.535 -10.180 1.00 95.06 749 GLY A N 1
ATOM 5740 C CA . GLY A 1 749 ? 4.459 7.935 -9.734 1.00 95.06 749 GLY A CA 1
ATOM 5741 C C . GLY A 1 749 ? 4.711 6.585 -9.072 1.00 95.06 749 GLY A C 1
ATOM 5742 O O . GLY A 1 749 ? 5.171 5.671 -9.748 1.00 95.06 749 GLY A O 1
ATOM 5743 N N . ILE A 1 750 ? 4.398 6.444 -7.783 1.00 94.06 750 ILE A N 1
ATOM 5744 C CA . ILE A 1 750 ? 4.474 5.174 -7.048 1.00 94.06 750 ILE A CA 1
ATOM 5745 C C . ILE A 1 750 ? 3.073 4.821 -6.572 1.00 94.06 750 ILE A C 1
ATOM 5747 O O . ILE A 1 750 ? 2.462 5.562 -5.811 1.00 94.06 750 ILE A O 1
ATOM 5751 N N . ARG A 1 751 ? 2.551 3.684 -7.029 1.00 92.94 751 ARG A N 1
ATOM 5752 C CA . ARG A 1 751 ? 1.218 3.207 -6.650 1.00 92.94 751 ARG A CA 1
ATOM 5753 C C . ARG A 1 751 ? 1.171 2.903 -5.151 1.00 92.94 751 ARG 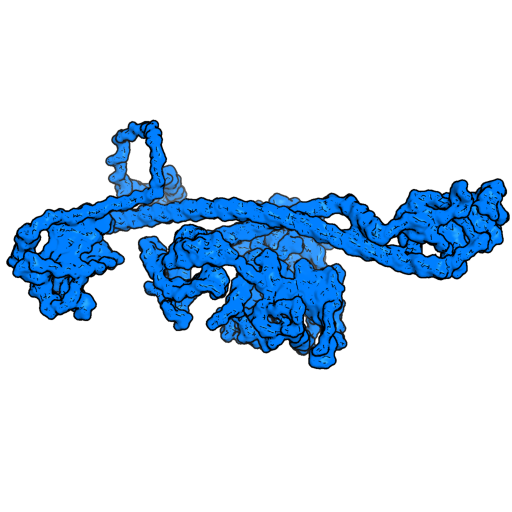A C 1
ATOM 5755 O O . ARG A 1 751 ? 2.052 2.209 -4.653 1.00 92.94 751 ARG A O 1
ATOM 5762 N N . ASN A 1 752 ? 0.130 3.349 -4.452 1.00 92.19 752 ASN A N 1
ATOM 5763 C CA . ASN A 1 752 ? -0.066 2.966 -3.051 1.00 92.19 752 ASN A CA 1
ATOM 5764 C C . ASN A 1 752 ? -0.336 1.462 -2.891 1.00 92.19 752 ASN A C 1
ATOM 5766 O O . ASN A 1 752 ? -0.799 0.793 -3.819 1.00 92.19 752 ASN A O 1
ATOM 5770 N N . GLY A 1 753 ? -0.097 0.965 -1.678 1.00 91.31 753 GLY A N 1
ATOM 5771 C CA . GLY A 1 753 ? -0.665 -0.288 -1.188 1.00 91.31 753 GLY A CA 1
ATOM 5772 C C . GLY A 1 753 ? -1.847 -0.057 -0.239 1.00 91.31 753 GLY A C 1
ATOM 5773 O O . GLY A 1 753 ? -2.216 1.081 0.069 1.00 91.31 753 GLY A O 1
ATOM 5774 N N . ILE A 1 754 ? -2.411 -1.149 0.265 1.00 89.50 754 ILE A N 1
ATOM 5775 C CA . ILE A 1 754 ? -3.327 -1.187 1.408 1.00 89.50 754 ILE A CA 1
ATOM 5776 C C . ILE A 1 754 ? -2.648 -1.896 2.579 1.00 89.50 754 ILE A C 1
ATOM 5778 O O . ILE A 1 754 ? -1.811 -2.782 2.384 1.00 89.50 754 ILE A O 1
ATOM 5782 N N . ASP A 1 755 ? -3.002 -1.500 3.798 1.00 83.81 755 ASP A N 1
ATOM 5783 C CA . ASP A 1 755 ? -2.620 -2.254 4.988 1.00 83.81 755 ASP A CA 1
ATOM 5784 C C . ASP A 1 755 ? -3.481 -3.524 5.051 1.00 83.81 755 ASP A C 1
ATOM 5786 O O . ASP A 1 755 ? -4.691 -3.461 5.263 1.00 83.81 755 ASP A O 1
ATOM 5790 N N . GLN A 1 756 ? -2.859 -4.671 4.785 1.00 81.69 756 GLN A N 1
ATOM 5791 C CA . GLN A 1 756 ? -3.542 -5.964 4.750 1.00 81.69 756 GLN A CA 1
ATOM 5792 C C . GLN A 1 756 ? -3.809 -6.539 6.141 1.00 81.69 756 GLN A C 1
ATOM 5794 O O . GLN A 1 756 ? -4.476 -7.560 6.217 1.00 81.69 756 GLN A O 1
ATOM 5799 N N . GLU A 1 757 ? -3.305 -5.925 7.214 1.00 78.12 757 GLU A N 1
ATOM 5800 C CA . GLU A 1 757 ? -3.681 -6.295 8.580 1.00 78.12 757 GLU A CA 1
ATOM 5801 C C . GLU A 1 757 ? -4.957 -5.572 9.008 1.00 78.12 757 GLU A C 1
ATOM 5803 O O . GLU A 1 757 ? -5.786 -6.167 9.691 1.00 78.12 757 GLU A O 1
ATOM 5808 N N . ILE A 1 758 ? -5.129 -4.321 8.563 1.00 77.69 758 ILE A N 1
ATOM 5809 C CA . ILE A 1 758 ? -6.367 -3.551 8.756 1.00 77.69 758 ILE A CA 1
ATOM 5810 C C . ILE A 1 758 ? -7.486 -4.099 7.856 1.00 77.69 758 ILE A C 1
ATOM 5812 O O . ILE A 1 758 ? -8.628 -4.238 8.286 1.00 77.69 758 ILE A O 1
ATOM 5816 N N . TRP A 1 759 ? -7.160 -4.428 6.603 1.00 86.75 759 TRP A N 1
ATOM 5817 C CA . TRP A 1 759 ? -8.111 -4.905 5.594 1.00 86.75 759 TRP A CA 1
ATOM 5818 C C . TRP A 1 759 ? -7.961 -6.415 5.346 1.00 86.75 759 TRP A C 1
ATOM 5820 O O . TRP A 1 759 ? -7.625 -6.849 4.236 1.00 86.75 759 TRP A O 1
ATOM 5830 N N . ASP A 1 760 ? -8.201 -7.219 6.387 1.00 90.69 760 ASP A N 1
ATOM 5831 C CA . ASP A 1 760 ? -8.078 -8.682 6.346 1.00 90.69 760 ASP A CA 1
ATOM 5832 C C . ASP A 1 760 ? -9.429 -9.397 6.525 1.00 90.69 760 ASP A C 1
ATOM 5834 O O . ASP A 1 760 ? -9.853 -9.604 7.660 1.00 90.69 760 ASP A O 1
ATOM 5838 N N . PRO A 1 761 ? -10.105 -9.870 5.461 1.00 95.12 761 PRO A N 1
ATOM 5839 C CA . PRO A 1 761 ? -11.410 -10.519 5.606 1.00 95.12 761 PRO A CA 1
ATOM 5840 C C . PRO A 1 761 ? -11.381 -11.789 6.471 1.00 95.12 761 PRO A C 1
ATOM 5842 O O . PRO A 1 761 ? -12.439 -12.245 6.890 1.00 95.12 761 PRO A O 1
ATOM 5845 N N . ALA A 1 762 ? -10.211 -12.377 6.745 1.00 91.31 762 ALA A N 1
ATOM 5846 C CA . ALA A 1 762 ? -10.087 -13.540 7.620 1.00 91.31 762 ALA A CA 1
ATOM 5847 C C . ALA A 1 762 ? -10.207 -13.193 9.115 1.00 91.31 762 ALA A C 1
ATOM 5849 O O . ALA A 1 762 ? -10.725 -14.006 9.879 1.00 91.31 762 ALA A O 1
ATOM 5850 N N . GLU A 1 763 ? -9.758 -12.001 9.516 1.00 86.81 763 GLU A N 1
ATOM 5851 C CA . GLU A 1 763 ? -9.655 -11.565 10.920 1.00 86.81 763 GLU A CA 1
ATOM 5852 C C . GLU A 1 763 ? -10.391 -10.239 11.187 1.00 86.81 763 GLU A C 1
ATOM 5854 O O . GLU A 1 763 ? -10.284 -9.670 12.269 1.00 86.81 763 GLU A O 1
ATOM 5859 N N . ASP A 1 764 ? -11.145 -9.740 10.208 1.00 90.50 764 ASP A N 1
ATOM 5860 C CA . ASP A 1 764 ? -11.937 -8.520 10.317 1.00 90.50 764 ASP A CA 1
ATOM 5861 C C . ASP A 1 764 ? -13.100 -8.702 11.304 1.00 90.50 764 ASP A C 1
ATOM 5863 O O . ASP A 1 764 ? -14.069 -9.426 11.050 1.00 90.50 764 ASP A O 1
ATOM 5867 N N . GLU A 1 765 ? -13.004 -8.007 12.437 1.00 89.25 765 GLU A N 1
ATOM 5868 C CA . GLU A 1 765 ? -13.968 -8.057 13.538 1.00 89.25 765 GLU A CA 1
ATOM 5869 C C . GLU A 1 765 ? -15.358 -7.515 13.179 1.00 89.25 765 GLU A C 1
ATOM 5871 O O . GLU A 1 765 ? -16.340 -7.804 13.871 1.00 89.25 765 GLU A O 1
ATOM 5876 N N . PHE A 1 766 ? -15.476 -6.743 12.094 1.00 92.06 766 PHE A N 1
ATOM 5877 C CA . PHE A 1 766 ? -16.756 -6.210 11.638 1.00 92.06 766 PHE A CA 1
ATOM 5878 C C . PHE A 1 766 ? -17.545 -7.212 10.792 1.00 92.06 766 PHE A C 1
ATOM 5880 O O . PHE A 1 766 ? -18.716 -6.957 10.477 1.00 92.06 766 PHE A O 1
ATOM 5887 N N . LEU A 1 767 ? -16.937 -8.347 10.430 1.00 95.75 767 LEU A N 1
ATOM 5888 C CA . LEU A 1 767 ? -17.580 -9.386 9.639 1.00 95.75 767 LEU A CA 1
ATOM 5889 C C . LEU A 1 767 ? -18.271 -10.432 10.521 1.00 95.75 767 LEU A C 1
ATOM 5891 O O . LEU A 1 767 ? -17.769 -10.813 11.575 1.00 95.75 767 LEU A O 1
ATOM 5895 N N . PRO A 1 768 ? -19.420 -10.972 10.075 1.00 96.00 768 PRO A N 1
ATOM 5896 C CA . PRO A 1 768 ? -20.125 -12.011 10.822 1.00 96.00 768 PRO A CA 1
ATOM 5897 C C . PRO A 1 768 ? -19.412 -13.368 10.737 1.00 96.00 768 PRO A C 1
ATOM 5899 O O . PRO A 1 768 ? -19.650 -14.248 11.562 1.00 96.00 768 PRO A O 1
ATOM 5902 N N . LEU A 1 769 ? -18.584 -13.551 9.706 1.00 96.38 769 LEU A N 1
ATOM 5903 C CA . LEU A 1 769 ? -17.790 -14.741 9.449 1.00 96.38 769 LEU A CA 1
ATOM 5904 C C . LEU A 1 769 ? -16.545 -14.321 8.667 1.00 96.38 769 LEU A C 1
ATOM 5906 O O . LEU A 1 769 ? -16.678 -13.821 7.550 1.00 96.38 769 LEU A O 1
ATOM 5910 N N . GLY A 1 770 ? -15.364 -14.537 9.245 1.00 95.12 770 GLY A N 1
ATOM 5911 C CA . GLY A 1 770 ? -14.097 -14.313 8.552 1.00 95.12 770 GLY A CA 1
ATOM 5912 C C . GLY A 1 770 ? -13.863 -15.337 7.434 1.00 95.12 770 GLY A C 1
ATOM 5913 O O . GLY A 1 770 ? -14.302 -16.487 7.533 1.00 95.12 770 GLY A O 1
ATOM 5914 N N . TYR A 1 771 ? -13.193 -14.934 6.352 1.00 96.56 771 TYR A N 1
ATOM 5915 C CA . TYR A 1 771 ? -12.973 -15.781 5.178 1.00 96.56 771 TYR A CA 1
ATOM 5916 C C . TYR A 1 771 ? -11.667 -15.500 4.421 1.00 96.56 771 TYR A C 1
ATOM 5918 O O . TYR A 1 771 ? -11.119 -14.402 4.446 1.00 96.56 771 TYR A O 1
ATOM 5926 N N . SER A 1 772 ? -11.190 -16.515 3.696 1.00 94.56 772 SER A N 1
ATOM 5927 C CA . SER A 1 772 ? -10.071 -16.424 2.751 1.00 94.56 772 SER A CA 1
ATOM 5928 C C . SER A 1 772 ? -10.575 -16.490 1.309 1.00 94.56 772 SER A C 1
ATOM 5930 O O . SER A 1 772 ? -11.759 -16.720 1.072 1.00 94.56 772 SER A O 1
ATOM 5932 N N . ALA A 1 773 ? -9.678 -16.373 0.325 1.00 95.12 773 ALA A N 1
ATOM 5933 C CA . ALA A 1 773 ? -10.025 -16.595 -1.080 1.00 95.12 773 ALA A CA 1
ATOM 5934 C C . ALA A 1 773 ? -10.633 -17.990 -1.337 1.00 95.12 773 ALA A C 1
ATOM 5936 O O . ALA A 1 773 ? -11.417 -18.151 -2.263 1.00 95.12 773 ALA A O 1
ATOM 5937 N N . ASP A 1 774 ? -10.311 -19.008 -0.534 1.00 94.94 774 ASP A N 1
ATOM 5938 C CA . ASP A 1 774 ? -10.852 -20.364 -0.707 1.00 94.94 774 ASP A CA 1
ATOM 5939 C C . ASP A 1 774 ? -12.241 -20.537 -0.070 1.00 94.94 774 ASP A C 1
ATOM 5941 O O . ASP A 1 774 ? -13.036 -21.348 -0.542 1.00 94.94 774 ASP A O 1
ATOM 5945 N N . THR A 1 775 ? -12.559 -19.760 0.972 1.00 96.19 775 THR A N 1
ATOM 5946 C CA . THR A 1 775 ? -13.835 -19.837 1.715 1.00 96.19 775 THR A CA 1
ATOM 5947 C C . THR A 1 775 ? -14.758 -18.638 1.474 1.00 96.19 775 THR A C 1
ATOM 5949 O O . THR A 1 775 ? -15.818 -18.524 2.093 1.00 96.19 775 THR A O 1
ATOM 5952 N N . PHE A 1 776 ? -14.390 -17.747 0.549 1.00 97.12 776 PHE A N 1
ATOM 5953 C CA . PHE A 1 776 ? -15.052 -16.458 0.347 1.00 97.12 776 PHE A CA 1
ATOM 5954 C C . PHE A 1 776 ? -16.539 -16.559 0.008 1.00 97.12 776 PHE A C 1
ATOM 5956 O O . PHE A 1 776 ? -17.298 -15.671 0.372 1.00 97.12 776 PHE A O 1
ATOM 5963 N N . MET A 1 777 ? -16.987 -17.636 -0.641 1.00 97.06 777 MET A N 1
ATOM 5964 C CA . MET A 1 777 ? -18.403 -17.816 -0.975 1.00 97.06 777 MET A CA 1
ATOM 5965 C C . MET A 1 777 ? -19.293 -17.828 0.276 1.00 97.06 777 MET A C 1
ATOM 5967 O O . MET A 1 777 ? -20.323 -17.155 0.304 1.00 97.06 777 MET A O 1
ATOM 5971 N N . GLU A 1 778 ? -18.886 -18.553 1.323 1.00 97.38 778 GLU A N 1
ATOM 5972 C CA . GLU A 1 778 ? -19.630 -18.634 2.587 1.00 97.38 778 GLU A CA 1
ATOM 5973 C C . GLU A 1 778 ? -19.532 -17.318 3.368 1.00 97.38 778 GLU A C 1
ATOM 5975 O O . GLU A 1 778 ? -20.546 -16.788 3.829 1.00 97.38 778 GLU A O 1
ATOM 5980 N N . GLY A 1 779 ? -18.326 -16.747 3.445 1.00 97.31 779 GLY A N 1
ATOM 5981 C CA . GLY A 1 779 ? -18.077 -15.474 4.122 1.00 97.31 779 GLY A CA 1
ATOM 5982 C C . GLY A 1 779 ? -18.842 -14.301 3.505 1.00 97.31 779 GLY A C 1
ATOM 5983 O O . GLY A 1 779 ? -19.568 -13.589 4.203 1.00 97.31 779 GLY A O 1
ATOM 5984 N N . LYS A 1 780 ? -18.780 -14.145 2.176 1.00 97.69 780 LYS A N 1
ATOM 5985 C CA . LYS A 1 780 ? -19.536 -13.116 1.448 1.00 97.69 780 LYS A CA 1
ATOM 5986 C C . LYS A 1 780 ? -21.039 -13.323 1.570 1.00 97.69 780 LYS A C 1
ATOM 5988 O O . LYS A 1 780 ? -21.761 -12.342 1.717 1.00 97.69 780 LYS A O 1
ATOM 5993 N N . ALA A 1 781 ? -21.537 -14.562 1.546 1.00 97.75 781 ALA A N 1
ATOM 5994 C CA . ALA A 1 781 ? -22.962 -14.825 1.746 1.00 97.75 781 ALA A CA 1
ATOM 5995 C C . ALA A 1 781 ? -23.436 -14.378 3.142 1.00 97.75 781 ALA A C 1
ATOM 5997 O O . ALA A 1 781 ? -24.477 -13.721 3.258 1.00 97.75 781 ALA A O 1
ATOM 5998 N N . ALA A 1 782 ? -22.654 -14.665 4.189 1.00 98.06 782 ALA A N 1
ATOM 5999 C CA . ALA A 1 782 ? -22.935 -14.211 5.550 1.00 98.06 782 ALA A CA 1
ATOM 6000 C C . ALA A 1 782 ? -22.902 -12.675 5.656 1.00 98.06 782 ALA A C 1
ATOM 6002 O O . ALA A 1 782 ? -23.853 -12.068 6.160 1.00 98.06 782 ALA A O 1
ATOM 6003 N N . ALA A 1 783 ? -21.864 -12.038 5.104 1.00 98.25 783 ALA A N 1
ATOM 6004 C CA . ALA A 1 783 ? -21.736 -10.582 5.067 1.00 98.25 783 ALA A CA 1
ATOM 6005 C C . ALA A 1 783 ? -22.882 -9.914 4.289 1.00 98.25 783 ALA A C 1
ATOM 6007 O O . ALA A 1 783 ? -23.480 -8.951 4.765 1.00 98.25 783 ALA A O 1
ATOM 6008 N N . LYS A 1 784 ? -23.259 -10.454 3.124 1.00 98.44 784 LYS A N 1
ATOM 6009 C CA . LYS A 1 784 ? -24.370 -9.956 2.297 1.00 98.44 784 LYS A CA 1
ATOM 6010 C C . LYS A 1 784 ? -25.706 -10.055 3.025 1.00 98.44 784 LYS A C 1
ATOM 6012 O O . LYS A 1 784 ? -26.503 -9.120 2.966 1.00 98.44 784 LYS A O 1
ATOM 6017 N N . SER A 1 785 ? -25.943 -11.153 3.743 1.00 98.12 785 SER A N 1
ATOM 6018 C CA . SER A 1 785 ? -27.137 -11.332 4.577 1.00 98.12 785 SER A CA 1
ATOM 6019 C C . SER A 1 785 ? -27.207 -10.285 5.695 1.00 98.12 785 SER A C 1
ATOM 6021 O O . SER A 1 785 ? -28.216 -9.589 5.838 1.00 98.12 785 SER A O 1
ATOM 6023 N N . GLN A 1 786 ? -26.108 -10.084 6.431 1.00 97.94 786 GLN A N 1
ATOM 6024 C CA . GLN A 1 786 ? -26.047 -9.080 7.494 1.00 97.94 786 GLN A CA 1
ATOM 6025 C C . GLN A 1 786 ? -26.161 -7.649 6.948 1.00 97.94 786 GLN A C 1
ATOM 6027 O O . GLN A 1 786 ? -26.858 -6.822 7.540 1.00 97.94 786 GLN A O 1
ATOM 6032 N N . LEU A 1 787 ? -25.539 -7.355 5.802 1.00 98.12 787 LEU A N 1
ATOM 6033 C CA . LEU A 1 787 ? -25.656 -6.068 5.118 1.00 98.12 787 LEU A CA 1
ATOM 6034 C C . LEU A 1 787 ? -27.110 -5.781 4.742 1.00 98.12 787 LEU A C 1
ATOM 6036 O O . LEU A 1 787 ? -27.618 -4.697 5.029 1.00 98.12 787 LEU A O 1
ATOM 6040 N N . ARG A 1 788 ? -27.798 -6.758 4.141 1.00 97.75 788 ARG A N 1
ATOM 6041 C CA . ARG A 1 788 ? -29.216 -6.645 3.775 1.00 97.75 788 ARG A CA 1
ATOM 6042 C C . ARG A 1 788 ? -30.098 -6.427 4.994 1.00 97.75 788 ARG A C 1
ATOM 6044 O O . ARG A 1 788 ? -30.939 -5.536 4.959 1.00 97.75 788 ARG A O 1
ATOM 6051 N N . ALA A 1 789 ? -29.860 -7.155 6.084 1.00 97.00 789 ALA A N 1
ATOM 6052 C CA . ALA A 1 789 ? -30.581 -6.951 7.337 1.00 97.00 789 ALA A CA 1
ATOM 6053 C C . ALA A 1 789 ? -30.360 -5.533 7.896 1.00 97.00 789 ALA A C 1
ATOM 6055 O O . ALA A 1 789 ? -31.321 -4.829 8.207 1.00 97.00 789 ALA A O 1
ATOM 6056 N N . LYS A 1 790 ? -29.102 -5.074 7.956 1.00 95.88 790 LYS A N 1
ATOM 6057 C CA . LYS A 1 790 ? -28.728 -3.746 8.474 1.00 95.88 790 LYS A CA 1
ATOM 6058 C C . LYS A 1 790 ? -29.273 -2.604 7.615 1.00 95.88 790 LYS A C 1
ATOM 6060 O O . LYS A 1 790 ? -29.654 -1.563 8.145 1.00 95.88 790 LYS A O 1
ATOM 6065 N N . MET A 1 791 ? -29.345 -2.814 6.303 1.00 95.56 791 MET A N 1
ATOM 6066 C CA . MET A 1 791 ? -29.851 -1.848 5.329 1.00 95.56 791 MET A CA 1
ATOM 6067 C C . MET A 1 791 ? -31.329 -2.085 4.972 1.00 95.56 791 MET A C 1
ATOM 6069 O O . MET A 1 791 ? -31.855 -1.425 4.085 1.00 95.56 791 MET A O 1
ATOM 6073 N N . ASN A 1 792 ? -32.045 -2.983 5.653 1.00 95.31 792 ASN A N 1
ATOM 6074 C CA . ASN A 1 792 ? -33.453 -3.279 5.367 1.00 95.31 792 ASN A CA 1
ATOM 6075 C C . ASN A 1 792 ? -33.730 -3.505 3.859 1.00 95.31 792 ASN A C 1
ATOM 6077 O O . ASN A 1 792 ? -34.578 -2.835 3.255 1.00 95.31 792 ASN A O 1
ATOM 6081 N N . LEU A 1 793 ? -32.935 -4.388 3.254 1.00 97.31 793 LEU A N 1
ATOM 6082 C CA . LEU A 1 793 ? -33.050 -4.850 1.872 1.00 97.31 793 LEU A CA 1
ATOM 6083 C C . LEU A 1 793 ? -33.611 -6.277 1.843 1.00 97.31 793 LEU A C 1
ATOM 6085 O O . LEU A 1 793 ? -33.407 -7.039 2.787 1.00 97.31 793 LEU A O 1
ATOM 6089 N N . SER A 1 794 ? -34.268 -6.664 0.749 1.00 96.50 794 SER A N 1
ATOM 6090 C CA . SER A 1 794 ? -34.731 -8.044 0.564 1.00 96.50 794 SER A CA 1
ATOM 6091 C C . SER A 1 794 ? -33.580 -9.037 0.368 1.00 96.50 794 SER A C 1
ATOM 6093 O O . SER A 1 794 ? -32.466 -8.684 -0.026 1.00 96.50 794 SER A O 1
ATOM 6095 N N . ASP A 1 795 ? -33.858 -10.312 0.623 1.00 94.44 795 ASP A N 1
ATOM 6096 C CA . ASP A 1 795 ? -32.933 -11.441 0.491 1.00 94.44 795 ASP A CA 1
ATOM 6097 C C . ASP A 1 795 ? -32.853 -12.018 -0.937 1.00 94.44 795 ASP A C 1
ATOM 6099 O O . ASP A 1 795 ? -32.215 -13.047 -1.150 1.00 94.44 795 ASP A O 1
ATOM 6103 N N . ALA A 1 796 ? -33.438 -11.334 -1.927 1.00 92.81 796 ALA A N 1
ATOM 6104 C CA . ALA A 1 796 ? -33.516 -11.781 -3.318 1.00 92.81 796 ALA A CA 1
ATOM 6105 C C . ALA A 1 796 ? -32.149 -12.189 -3.918 1.00 92.81 796 ALA A C 1
ATOM 6107 O O . ALA A 1 796 ? -31.123 -11.551 -3.660 1.00 92.81 796 ALA A O 1
ATOM 6108 N N . ASP A 1 797 ? -32.128 -13.224 -4.770 1.00 95.12 797 ASP A N 1
ATOM 6109 C CA . ASP A 1 797 ? -30.925 -13.668 -5.501 1.00 95.12 797 ASP A CA 1
ATOM 6110 C C . ASP A 1 797 ? -30.634 -12.744 -6.699 1.00 95.12 797 ASP A C 1
ATOM 6112 O O . ASP A 1 797 ? -30.879 -13.075 -7.857 1.00 95.12 797 ASP A O 1
ATOM 6116 N N . VAL A 1 798 ? -30.185 -11.527 -6.394 1.00 96.81 798 VAL A N 1
ATOM 6117 C CA . VAL A 1 798 ? -29.883 -10.448 -7.345 1.00 96.81 798 VAL A CA 1
ATOM 6118 C C . VAL A 1 798 ? -28.518 -9.821 -7.025 1.00 96.81 798 VAL A C 1
ATOM 6120 O O . VAL A 1 798 ? -28.086 -9.883 -5.864 1.00 96.81 798 VAL A O 1
ATOM 6123 N N . PRO A 1 799 ? -27.835 -9.198 -8.009 1.00 97.75 799 PRO A N 1
ATOM 6124 C CA . PRO A 1 799 ? -26.545 -8.561 -7.764 1.00 97.75 799 PRO A CA 1
ATOM 6125 C C . PRO A 1 799 ? -26.702 -7.339 -6.853 1.00 97.75 799 PRO A C 1
ATOM 6127 O O . PRO A 1 799 ? -27.663 -6.579 -6.988 1.00 97.75 799 PRO A O 1
ATOM 6130 N N . LEU A 1 800 ? -25.749 -7.135 -5.945 1.00 98.69 800 LEU A N 1
ATOM 6131 C CA . LEU A 1 800 ? -25.671 -5.998 -5.032 1.00 98.69 800 LEU A CA 1
ATOM 6132 C C . LEU A 1 800 ? -24.448 -5.148 -5.382 1.00 98.69 800 LEU A C 1
ATOM 6134 O O . LEU A 1 800 ? -23.308 -5.607 -5.279 1.00 98.69 800 LEU A O 1
ATOM 6138 N N . VAL A 1 801 ? -24.700 -3.897 -5.768 1.00 98.81 801 VAL A N 1
ATOM 6139 C CA . VAL A 1 801 ? -23.670 -2.901 -6.078 1.00 98.81 801 VAL A CA 1
ATOM 6140 C C . VAL A 1 801 ? -23.512 -1.950 -4.895 1.00 98.81 801 VAL A C 1
ATOM 6142 O O . VAL A 1 801 ? -24.485 -1.342 -4.443 1.00 98.81 801 VAL A O 1
ATOM 6145 N N . GLY A 1 802 ? -22.286 -1.829 -4.392 1.00 98.56 802 GLY A N 1
ATOM 6146 C CA . GLY A 1 802 ? -21.924 -0.929 -3.302 1.00 98.56 802 GLY A CA 1
ATOM 6147 C C . GLY A 1 802 ? -21.173 0.318 -3.766 1.00 98.56 802 GLY A C 1
ATOM 6148 O O . GLY A 1 802 ? -20.457 0.301 -4.768 1.00 98.56 802 GLY A O 1
ATOM 6149 N N . VAL A 1 803 ? -21.300 1.397 -2.996 1.00 98.44 803 VAL A N 1
ATOM 6150 C CA . VAL A 1 803 ? -20.493 2.618 -3.108 1.00 98.44 803 VAL A CA 1
ATOM 6151 C C . VAL A 1 803 ? -20.045 3.040 -1.710 1.00 98.44 803 VAL A C 1
ATOM 6153 O O . VAL A 1 803 ? -20.879 3.231 -0.828 1.00 98.44 803 VAL A O 1
ATOM 6156 N N . VAL A 1 804 ? -18.740 3.236 -1.515 1.00 96.25 804 VAL A N 1
ATOM 6157 C CA . VAL A 1 804 ? -18.157 3.773 -0.274 1.00 96.25 804 VAL A CA 1
ATOM 6158 C C . VAL A 1 804 ? -17.282 4.966 -0.640 1.00 96.25 804 VAL A C 1
ATOM 6160 O O . VAL A 1 804 ? -16.191 4.796 -1.181 1.00 96.25 804 VAL A O 1
ATOM 6163 N N . THR A 1 805 ? -17.777 6.190 -0.436 1.00 92.75 805 THR A N 1
ATOM 6164 C CA . THR A 1 805 ? -17.058 7.397 -0.879 1.00 92.75 805 THR A CA 1
ATOM 6165 C C . THR A 1 805 ? -17.585 8.684 -0.249 1.00 92.75 805 THR A C 1
ATOM 6167 O O . THR A 1 805 ? -18.734 8.765 0.168 1.00 92.75 805 THR A O 1
ATOM 6170 N N . ARG A 1 806 ? -16.776 9.748 -0.251 1.00 89.31 806 ARG A N 1
ATOM 6171 C CA . ARG A 1 806 ? -17.282 11.109 -0.008 1.00 89.31 806 ARG A CA 1
ATOM 6172 C C . ARG A 1 806 ? -18.091 11.582 -1.215 1.00 89.31 806 ARG A C 1
ATOM 6174 O O . ARG A 1 806 ? -17.697 11.371 -2.358 1.00 89.31 806 ARG A O 1
ATOM 6181 N N . LEU A 1 807 ? -19.186 12.291 -0.979 1.00 93.31 807 LEU A N 1
ATOM 6182 C CA . LEU A 1 807 ? -20.064 12.779 -2.041 1.00 93.31 807 LEU A CA 1
ATOM 6183 C C . LEU A 1 807 ? -19.620 14.173 -2.499 1.00 93.31 807 LEU A C 1
ATOM 6185 O O . LEU A 1 807 ? -20.153 15.199 -2.078 1.00 93.31 807 LEU A O 1
ATOM 6189 N N . THR A 1 808 ? -18.606 14.206 -3.364 1.00 91.56 808 THR A N 1
ATOM 6190 C CA . THR A 1 808 ? -18.056 15.431 -3.966 1.00 91.56 808 THR A CA 1
ATOM 6191 C C . THR A 1 808 ? -18.007 15.322 -5.490 1.00 91.56 808 THR A C 1
ATOM 6193 O O . THR A 1 808 ? -18.044 14.224 -6.045 1.00 91.56 808 THR A O 1
ATOM 6196 N N . HIS A 1 809 ? -17.867 16.450 -6.197 1.00 91.19 809 HIS A N 1
ATOM 6197 C CA . HIS A 1 809 ? -17.722 16.441 -7.661 1.00 91.19 809 HIS A CA 1
ATOM 6198 C C . HIS A 1 809 ? -16.573 15.532 -8.132 1.00 91.19 809 HIS A C 1
ATOM 6200 O O . HIS A 1 809 ? -16.731 14.796 -9.101 1.00 91.19 809 HIS A O 1
ATOM 6206 N N . GLN A 1 810 ? -15.453 15.509 -7.396 1.00 90.31 810 GLN A N 1
ATOM 6207 C CA . GLN A 1 810 ? -14.331 14.600 -7.651 1.00 90.31 810 GLN A CA 1
ATOM 6208 C C . GLN A 1 810 ? -14.773 13.137 -7.750 1.00 90.31 810 GLN A C 1
ATOM 6210 O O . GLN A 1 810 ? -14.263 12.403 -8.588 1.00 90.31 810 GLN A O 1
ATOM 6215 N N . LYS A 1 811 ? -15.710 12.703 -6.907 1.00 93.75 811 LYS A N 1
ATOM 6216 C CA . LYS A 1 811 ? -16.135 11.302 -6.803 1.00 93.75 811 LYS A CA 1
ATOM 6217 C C . LYS A 1 811 ? -17.263 10.939 -7.774 1.00 93.75 811 LYS A C 1
ATOM 6219 O O . LYS A 1 811 ? -17.853 9.874 -7.649 1.00 93.75 811 LYS A O 1
ATOM 6224 N N . GLY A 1 812 ? -17.563 11.815 -8.740 1.00 95.50 812 GLY A N 1
ATOM 6225 C CA . GLY A 1 812 ? -18.529 11.534 -9.801 1.00 95.50 812 GLY A CA 1
ATOM 6226 C C . GLY A 1 812 ? -19.963 11.437 -9.290 1.00 95.50 812 GLY A C 1
ATOM 6227 O O . GLY A 1 812 ? -20.701 10.543 -9.688 1.00 95.50 812 GLY A O 1
ATOM 6228 N N . VAL A 1 813 ? -20.379 12.340 -8.396 1.00 96.56 813 VAL A N 1
ATOM 6229 C CA . VAL A 1 813 ? -21.721 12.310 -7.780 1.00 96.56 813 VAL A CA 1
ATOM 6230 C C . VAL A 1 813 ? -22.869 12.202 -8.786 1.00 96.56 813 VAL A C 1
ATOM 6232 O O . VAL A 1 813 ? -23.844 11.509 -8.514 1.00 96.56 813 VAL A O 1
ATOM 6235 N N . HIS A 1 814 ? -22.776 12.831 -9.960 1.00 97.00 814 HIS A N 1
ATOM 6236 C CA . HIS A 1 814 ? -23.790 12.693 -11.012 1.00 97.00 814 HIS A CA 1
ATOM 6237 C C . HIS A 1 814 ? -23.833 11.280 -11.605 1.00 97.00 814 HIS A C 1
ATOM 6239 O O . HIS A 1 814 ? -24.925 10.767 -11.839 1.00 97.00 814 HIS A O 1
ATOM 6245 N N . LEU A 1 815 ? -22.678 10.630 -11.766 1.00 98.12 815 LEU A N 1
ATOM 6246 C CA . LEU A 1 815 ? -22.570 9.239 -12.211 1.00 98.12 815 LEU A CA 1
ATOM 6247 C C . LEU A 1 815 ? -23.092 8.265 -11.152 1.00 98.12 815 LEU A C 1
ATOM 6249 O O . LEU A 1 815 ? -23.798 7.325 -11.496 1.00 98.12 815 LEU A O 1
ATOM 6253 N N . ILE A 1 816 ? -22.825 8.519 -9.866 1.00 98.25 816 ILE A N 1
ATOM 6254 C CA . ILE A 1 816 ? -23.370 7.715 -8.759 1.00 98.25 816 ILE A CA 1
ATOM 6255 C C . ILE A 1 816 ? -24.903 7.759 -8.767 1.00 98.25 816 ILE A C 1
ATOM 6257 O O . ILE A 1 816 ? -25.549 6.716 -8.675 1.00 98.25 816 ILE A O 1
ATOM 6261 N N . LYS A 1 817 ? -25.495 8.956 -8.908 1.00 97.81 817 LYS A N 1
ATOM 6262 C CA . LYS A 1 817 ? -26.958 9.115 -8.981 1.00 97.81 817 LYS A CA 1
ATOM 6263 C C . LYS A 1 817 ? -27.551 8.345 -10.166 1.00 97.81 817 LYS A C 1
ATOM 6265 O O . LYS A 1 817 ? -28.568 7.679 -10.002 1.00 97.81 817 LYS A O 1
ATOM 6270 N N . HIS A 1 818 ? -26.912 8.423 -11.336 1.00 98.25 818 HIS A N 1
ATOM 6271 C CA . HIS A 1 818 ? -27.324 7.681 -12.533 1.00 98.25 818 HIS A CA 1
ATOM 6272 C C . HIS A 1 818 ? -27.228 6.162 -12.329 1.00 98.25 818 HIS A C 1
ATOM 6274 O O . HIS A 1 818 ? -28.196 5.439 -12.558 1.00 98.25 818 HIS A O 1
ATOM 6280 N N . ALA A 1 819 ? -26.096 5.682 -11.813 1.00 98.25 819 ALA A N 1
ATOM 6281 C CA . ALA A 1 819 ? -25.866 4.264 -11.567 1.00 98.25 819 ALA A CA 1
ATOM 6282 C C . ALA A 1 819 ? -26.863 3.663 -10.569 1.00 98.25 819 ALA A C 1
ATOM 6284 O O . ALA A 1 819 ? -27.311 2.538 -10.773 1.00 98.25 819 ALA A O 1
ATOM 6285 N N . ALA A 1 820 ? -27.259 4.409 -9.530 1.00 98.25 820 ALA A N 1
ATOM 6286 C CA . ALA A 1 820 ? -28.260 3.949 -8.570 1.00 98.25 820 ALA A CA 1
ATOM 6287 C C . ALA A 1 820 ? -29.581 3.564 -9.260 1.00 98.25 820 ALA A C 1
ATOM 6289 O O . ALA A 1 820 ? -30.131 2.500 -8.983 1.00 98.25 820 ALA A O 1
ATOM 6290 N N . TRP A 1 821 ? -30.058 4.383 -10.204 1.00 98.31 821 TRP A N 1
ATOM 6291 C CA . TRP A 1 821 ? -31.233 4.048 -11.015 1.00 98.31 821 TRP A CA 1
ATOM 6292 C C . TRP A 1 821 ? -30.960 2.879 -11.952 1.00 98.31 821 TRP A C 1
ATOM 6294 O O . TRP A 1 821 ? -31.739 1.925 -11.984 1.00 98.31 821 TRP A O 1
ATOM 6304 N N . ARG A 1 822 ? -29.825 2.910 -12.657 1.00 98.19 822 ARG A N 1
ATOM 6305 C CA . ARG A 1 822 ? -29.484 1.885 -13.644 1.00 98.19 822 ARG A CA 1
ATOM 6306 C C . ARG A 1 822 ? -29.406 0.481 -13.042 1.00 98.19 822 ARG A C 1
ATOM 6308 O O . ARG A 1 822 ? -29.923 -0.464 -13.634 1.00 98.19 822 ARG A O 1
ATOM 6315 N N . VAL A 1 823 ? -28.799 0.333 -11.863 1.00 98.50 823 VAL A N 1
ATOM 6316 C CA . VAL A 1 823 ? -28.715 -0.955 -11.150 1.00 98.50 823 VAL A CA 1
ATOM 6317 C C . VAL A 1 823 ? -30.109 -1.506 -10.851 1.00 98.50 823 VAL A C 1
ATOM 6319 O O . VAL A 1 823 ? -30.363 -2.693 -11.059 1.00 98.50 823 VAL A O 1
ATOM 6322 N N . LEU A 1 824 ? -31.029 -0.650 -10.403 1.00 98.06 824 LEU A N 1
ATOM 6323 C CA . LEU A 1 824 ? -32.391 -1.049 -10.046 1.00 98.06 824 LEU A CA 1
ATOM 6324 C C . LEU A 1 824 ? -33.229 -1.400 -11.281 1.00 98.06 824 LEU A C 1
ATOM 6326 O O . LEU A 1 824 ? -33.928 -2.412 -11.267 1.00 98.06 824 LEU A O 1
ATOM 6330 N N . GLU A 1 825 ? -33.099 -0.637 -12.372 1.00 97.25 825 GLU A N 1
ATOM 6331 C CA . GLU A 1 825 ? -33.712 -0.946 -13.677 1.00 97.25 825 GLU A CA 1
ATOM 6332 C C . GLU A 1 825 ? -33.254 -2.302 -14.228 1.00 97.25 825 GLU A C 1
ATOM 6334 O O . GLU A 1 825 ? -34.025 -3.025 -14.857 1.00 97.25 825 GLU A O 1
ATOM 6339 N N . ARG A 1 826 ? -31.996 -2.666 -13.959 1.00 97.38 826 ARG A N 1
ATOM 6340 C CA . ARG A 1 826 ? -31.394 -3.959 -14.310 1.00 97.38 826 ARG A CA 1
ATOM 6341 C C . ARG A 1 826 ? -31.719 -5.081 -13.313 1.00 97.38 826 ARG A C 1
ATOM 6343 O O . ARG A 1 826 ? -31.225 -6.197 -13.474 1.00 97.38 826 ARG A O 1
ATOM 6350 N N . GLY A 1 827 ? -32.551 -4.804 -12.308 1.00 96.12 827 GLY A N 1
ATOM 6351 C CA . GLY A 1 827 ? -33.043 -5.781 -11.338 1.00 96.12 827 GLY A CA 1
ATOM 6352 C C . GLY A 1 827 ? -32.125 -6.044 -10.141 1.00 96.12 827 GLY A C 1
ATOM 6353 O O . GLY A 1 827 ? -32.420 -6.963 -9.379 1.00 96.12 827 GLY A O 1
ATOM 6354 N N . GLY A 1 828 ? -31.056 -5.265 -9.950 1.00 97.62 828 GLY A N 1
ATOM 6355 C CA . GLY A 1 828 ? -30.119 -5.397 -8.829 1.00 97.62 828 GLY A CA 1
ATOM 6356 C C . GLY A 1 828 ? -30.549 -4.681 -7.543 1.00 97.62 828 GLY A C 1
ATOM 6357 O O . GLY A 1 828 ? -31.666 -4.169 -7.426 1.00 97.62 828 GLY A O 1
ATOM 6358 N N . GLN A 1 829 ? -29.632 -4.647 -6.577 1.00 98.56 829 GLN A N 1
ATOM 6359 C CA . GLN A 1 829 ? -29.692 -3.885 -5.328 1.00 98.56 829 GLN A CA 1
ATOM 6360 C C . GLN A 1 829 ? -28.554 -2.863 -5.273 1.00 98.56 829 GLN A C 1
ATOM 6362 O O . GLN A 1 829 ? -27.471 -3.106 -5.804 1.00 98.56 829 GLN A O 1
ATOM 6367 N N . PHE A 1 830 ? -28.785 -1.736 -4.600 1.00 98.69 830 PHE A N 1
ATOM 6368 C CA . PHE A 1 830 ? -27.817 -0.645 -4.508 1.00 98.69 830 PHE A CA 1
ATOM 6369 C C . PHE A 1 830 ? -27.644 -0.152 -3.069 1.00 98.69 830 PHE A C 1
ATOM 6371 O O . PHE A 1 830 ? -28.615 0.214 -2.402 1.00 98.69 830 PHE A O 1
ATOM 6378 N N . VAL A 1 831 ? -26.402 -0.091 -2.594 1.00 98.44 831 VAL A N 1
ATOM 6379 C CA . VAL A 1 831 ? -26.067 0.503 -1.294 1.00 98.44 831 VAL A CA 1
ATOM 6380 C C . VAL A 1 831 ? -25.015 1.584 -1.440 1.00 98.44 831 VAL A C 1
ATOM 6382 O O . VAL A 1 831 ? -24.081 1.460 -2.228 1.00 98.44 831 VAL A O 1
ATOM 6385 N N . LEU A 1 832 ? -25.148 2.640 -0.646 1.00 98.25 832 LEU A N 1
ATOM 6386 C CA . LEU A 1 832 ? -24.183 3.729 -0.608 1.00 98.25 832 LEU A CA 1
ATOM 6387 C C . LEU A 1 832 ? -23.904 4.139 0.831 1.00 98.25 832 LEU A C 1
ATOM 6389 O O . LEU A 1 832 ? -24.833 4.360 1.605 1.00 98.25 832 LEU A O 1
ATOM 6393 N N . LEU A 1 833 ? -22.624 4.295 1.145 1.00 97.25 833 LEU A N 1
ATOM 6394 C CA . LEU A 1 833 ? -22.110 4.893 2.369 1.00 97.25 833 LEU A CA 1
ATOM 6395 C C . LEU A 1 833 ? -21.252 6.107 2.006 1.00 97.25 833 LEU A C 1
ATOM 6397 O O . LEU A 1 833 ? -20.255 5.981 1.292 1.00 97.25 833 LEU A O 1
ATOM 6401 N N . GLY A 1 834 ? -21.638 7.287 2.488 1.00 92.50 834 GLY A N 1
ATOM 6402 C CA . GLY A 1 834 ? -20.921 8.513 2.164 1.00 92.50 834 GLY A CA 1
ATOM 6403 C C . GLY A 1 834 ? -21.624 9.787 2.595 1.00 92.50 834 GLY A C 1
ATOM 6404 O O . GLY A 1 834 ? -22.831 9.902 2.437 1.00 92.50 834 GLY A O 1
ATOM 6405 N N . SER A 1 835 ? -20.879 10.778 3.082 1.00 87.69 835 SER A N 1
ATOM 6406 C CA . SER A 1 835 ? -21.404 12.109 3.416 1.00 87.69 835 SER A CA 1
ATOM 6407 C C . SER A 1 835 ? -21.052 13.149 2.346 1.00 87.69 835 SER A C 1
ATOM 6409 O O . SER A 1 835 ? -20.037 13.030 1.649 1.00 87.69 835 SER A O 1
ATOM 6411 N N . ALA A 1 836 ? -21.891 14.180 2.210 1.00 90.25 836 ALA A N 1
ATOM 6412 C CA . ALA A 1 836 ? -21.646 15.318 1.327 1.00 90.25 836 ALA A CA 1
ATOM 6413 C C . ALA A 1 836 ? -21.258 16.564 2.147 1.00 90.25 836 ALA A C 1
ATOM 6415 O O . ALA A 1 836 ? -22.076 17.054 2.925 1.00 90.25 836 ALA A O 1
ATOM 6416 N N . PRO A 1 837 ? -20.047 17.125 1.956 1.00 84.69 837 PRO A N 1
ATOM 6417 C CA . PRO A 1 837 ? -19.670 18.390 2.587 1.00 84.69 837 PRO A CA 1
ATOM 6418 C C . PRO A 1 837 ? -20.476 19.588 2.062 1.00 84.69 837 PRO A C 1
ATOM 6420 O O . PRO A 1 837 ? -20.729 20.528 2.808 1.00 84.69 837 PRO A O 1
ATOM 6423 N N . ASP A 1 838 ? -20.874 19.570 0.781 1.00 87.75 838 ASP A N 1
ATOM 6424 C CA . ASP A 1 838 ? -21.737 20.603 0.189 1.00 87.75 838 ASP A CA 1
ATOM 6425 C C . ASP A 1 838 ? -23.209 20.310 0.546 1.00 87.75 838 ASP A C 1
ATOM 6427 O O . ASP A 1 838 ? -23.747 19.285 0.103 1.00 87.75 838 ASP A O 1
ATOM 6431 N N . PRO A 1 839 ? -23.903 21.205 1.280 1.00 90.62 839 PRO A N 1
ATOM 6432 C CA . PRO A 1 839 ? -25.304 21.011 1.654 1.00 90.62 839 PRO A CA 1
ATOM 6433 C C . PRO A 1 839 ? -26.254 20.827 0.462 1.00 90.62 839 PRO A C 1
ATOM 6435 O O . PRO A 1 839 ? -27.290 20.178 0.602 1.00 90.62 839 PRO A O 1
ATOM 6438 N N . ARG A 1 840 ? -25.921 21.369 -0.718 1.00 94.06 840 ARG A N 1
ATOM 6439 C CA . ARG A 1 840 ? -26.724 21.192 -1.941 1.00 94.06 840 ARG A CA 1
ATOM 6440 C C . ARG A 1 840 ? -26.617 19.767 -2.460 1.00 94.06 840 ARG A C 1
ATOM 6442 O O . ARG A 1 840 ? -27.636 19.148 -2.744 1.00 94.06 840 ARG A O 1
ATOM 6449 N N . VAL A 1 841 ? -25.398 19.226 -2.508 1.00 93.69 841 VAL A N 1
ATOM 6450 C CA . VAL A 1 841 ? -25.168 17.823 -2.877 1.00 93.69 841 VAL A CA 1
ATOM 6451 C C . VAL A 1 841 ? -25.850 16.905 -1.860 1.00 93.69 841 VAL A C 1
ATOM 6453 O O . VAL A 1 841 ? -26.536 15.967 -2.257 1.00 93.69 841 VAL A O 1
ATOM 6456 N N . GLN A 1 842 ? -25.763 17.217 -0.560 1.00 94.00 842 GLN A N 1
ATOM 6457 C CA . GLN A 1 842 ? -26.484 16.472 0.478 1.00 94.00 842 GLN A CA 1
ATOM 6458 C C . GLN A 1 842 ? -28.001 16.465 0.229 1.00 94.00 842 GLN A C 1
ATOM 6460 O O . GLN A 1 842 ? -28.634 15.413 0.311 1.00 94.00 842 GLN A O 1
ATOM 6465 N N . ALA A 1 843 ? -28.589 17.617 -0.107 1.00 95.31 843 ALA A N 1
ATOM 6466 C CA . ALA A 1 843 ? -30.016 17.729 -0.401 1.00 95.31 843 ALA A CA 1
ATOM 6467 C C . ALA A 1 843 ? -30.428 16.915 -1.642 1.00 95.31 843 ALA A C 1
ATOM 6469 O O . ALA A 1 843 ? -31.458 16.242 -1.610 1.00 95.31 843 ALA A O 1
ATOM 6470 N N . GLU A 1 844 ? -29.616 16.918 -2.704 1.00 96.12 844 GLU A N 1
ATOM 6471 C CA . GLU A 1 844 ? -29.858 16.103 -3.902 1.00 96.12 844 GLU A CA 1
ATOM 6472 C C . GLU A 1 844 ? -29.844 14.600 -3.598 1.00 96.12 844 GLU A C 1
ATOM 6474 O O . GLU A 1 844 ? -30.703 13.863 -4.082 1.00 96.12 844 GLU A O 1
ATOM 6479 N N . PHE A 1 845 ? -28.901 14.133 -2.776 1.00 96.88 845 PHE A N 1
ATOM 6480 C CA . PHE A 1 845 ? -28.841 12.726 -2.376 1.00 96.88 845 PHE A CA 1
ATOM 6481 C C . PHE A 1 845 ? -29.957 12.336 -1.402 1.00 96.88 845 PHE A C 1
ATOM 6483 O O . PHE A 1 845 ? -30.473 11.223 -1.495 1.00 96.88 845 PHE A O 1
ATOM 6490 N N . ASN A 1 846 ? -30.385 13.242 -0.520 1.00 96.50 846 ASN A N 1
ATOM 6491 C CA . ASN A 1 846 ? -31.565 13.025 0.319 1.00 96.50 846 ASN A CA 1
ATOM 6492 C C . ASN A 1 846 ? -32.832 12.868 -0.539 1.00 96.50 846 ASN A C 1
ATOM 6494 O O . ASN A 1 846 ? -33.637 11.970 -0.288 1.00 96.50 846 ASN A O 1
ATOM 6498 N N . ALA A 1 847 ? -32.993 13.706 -1.571 1.00 97.19 847 ALA A N 1
ATOM 6499 C CA . ALA A 1 847 ? -34.098 13.596 -2.522 1.00 97.19 847 ALA A CA 1
ATOM 6500 C C . ALA A 1 847 ? -34.039 12.272 -3.300 1.00 97.19 847 ALA A C 1
ATOM 6502 O O . ALA A 1 847 ? -35.038 11.556 -3.363 1.00 97.19 847 ALA A O 1
ATOM 6503 N N . LEU A 1 848 ? -32.854 11.892 -3.796 1.00 97.38 848 LEU A N 1
ATOM 6504 C CA . LEU A 1 848 ? -32.646 10.595 -4.440 1.00 97.38 848 LEU A CA 1
ATOM 6505 C C . LEU A 1 848 ? -33.027 9.438 -3.506 1.00 97.38 848 LEU A C 1
ATOM 6507 O O . LEU A 1 848 ? -33.764 8.549 -3.915 1.00 97.38 848 LEU A O 1
ATOM 6511 N N . ALA A 1 849 ? -32.571 9.448 -2.251 1.00 96.81 849 ALA A N 1
ATOM 6512 C CA . ALA A 1 849 ? -32.896 8.401 -1.283 1.00 96.81 849 ALA A CA 1
ATOM 6513 C C . ALA A 1 849 ? -34.414 8.255 -1.079 1.00 96.81 849 ALA A C 1
ATOM 6515 O O . ALA A 1 849 ? -34.917 7.132 -1.022 1.00 96.81 849 ALA A O 1
ATOM 6516 N N . ALA A 1 850 ? -35.145 9.374 -1.019 1.00 97.00 850 ALA A N 1
ATOM 6517 C CA . ALA A 1 850 ? -36.602 9.372 -0.909 1.00 97.00 850 ALA A CA 1
ATOM 6518 C C . ALA A 1 850 ? -37.281 8.785 -2.161 1.00 97.00 850 ALA A C 1
ATOM 6520 O O . ALA A 1 850 ? -38.190 7.960 -2.039 1.00 97.00 850 ALA A O 1
ATOM 6521 N N . ASP A 1 851 ? -36.820 9.152 -3.360 1.00 97.62 851 ASP A N 1
ATOM 6522 C CA . ASP A 1 851 ? -37.362 8.627 -4.619 1.00 97.62 851 ASP A CA 1
ATOM 6523 C C . ASP A 1 851 ? -37.083 7.134 -4.813 1.00 97.62 851 ASP A C 1
ATOM 6525 O O . ASP A 1 851 ? -37.975 6.380 -5.228 1.00 97.62 851 ASP A O 1
ATOM 6529 N N . LEU A 1 852 ? -35.873 6.694 -4.463 1.00 96.62 852 LEU A N 1
ATOM 6530 C CA . LEU A 1 852 ? -35.492 5.287 -4.487 1.00 96.62 852 LEU A CA 1
ATOM 6531 C C . LEU A 1 852 ? -36.313 4.482 -3.479 1.00 96.62 852 LEU A C 1
ATOM 6533 O O . LEU A 1 852 ? -36.855 3.447 -3.845 1.00 96.62 852 LEU A O 1
ATOM 6537 N N . ALA A 1 853 ? -36.491 4.969 -2.248 1.00 93.75 853 ALA A N 1
ATOM 6538 C CA . ALA A 1 853 ? -37.297 4.283 -1.237 1.00 93.75 853 ALA A CA 1
ATOM 6539 C C . ALA A 1 853 ? -38.785 4.188 -1.619 1.00 93.75 853 ALA A C 1
ATOM 6541 O O . ALA A 1 853 ? -39.444 3.208 -1.278 1.00 93.75 853 ALA A O 1
ATOM 6542 N N . ARG A 1 854 ? -39.318 5.180 -2.343 1.00 95.56 854 ARG A N 1
ATOM 6543 C CA . ARG A 1 854 ? -40.699 5.162 -2.850 1.00 95.56 854 ARG A CA 1
ATOM 6544 C C . ARG A 1 854 ? -40.889 4.169 -3.999 1.00 95.56 854 ARG A C 1
ATOM 6546 O O . ARG A 1 854 ? -41.948 3.558 -4.096 1.00 95.56 854 ARG A O 1
ATOM 6553 N N . THR A 1 855 ? -39.898 4.045 -4.881 1.00 96.31 855 THR A N 1
ATOM 6554 C CA . THR A 1 855 ? -39.994 3.226 -6.104 1.00 96.31 855 THR A CA 1
ATOM 6555 C C . THR A 1 855 ? -39.537 1.782 -5.870 1.00 96.31 855 THR A C 1
ATOM 6557 O O . THR A 1 855 ? -40.137 0.850 -6.396 1.00 96.31 855 THR A O 1
ATOM 6560 N N . TYR A 1 856 ? -38.508 1.600 -5.040 1.00 95.69 856 TYR A N 1
ATOM 6561 C CA . TYR A 1 856 ? -37.839 0.336 -4.730 1.00 95.69 856 TYR A CA 1
ATOM 6562 C C . TYR A 1 856 ? -37.594 0.214 -3.212 1.00 95.69 856 TYR A C 1
ATOM 6564 O O . TYR A 1 856 ? -36.455 0.338 -2.744 1.00 95.69 856 TYR A O 1
ATOM 6572 N N . PRO A 1 857 ? -38.653 -0.009 -2.411 1.00 92.81 857 PRO A N 1
ATOM 6573 C CA . PRO A 1 857 ? -38.593 0.100 -0.953 1.00 92.81 857 PRO A CA 1
ATOM 6574 C C . PRO A 1 857 ? -37.630 -0.883 -0.283 1.00 92.81 857 PRO A C 1
ATOM 6576 O O . PRO A 1 857 ? -37.195 -0.601 0.829 1.00 92.81 857 PRO A O 1
ATOM 6579 N N . ASP A 1 858 ? -37.278 -1.987 -0.939 1.00 95.31 858 ASP A N 1
ATOM 6580 C CA . ASP A 1 858 ? -36.468 -3.095 -0.421 1.00 95.31 858 ASP A CA 1
ATOM 6581 C C . ASP A 1 858 ? -35.187 -3.361 -1.241 1.00 95.31 858 ASP A C 1
ATOM 6583 O O . ASP A 1 858 ? -34.523 -4.376 -1.025 1.00 95.31 858 ASP A O 1
ATOM 6587 N N . ARG A 1 859 ? -34.823 -2.483 -2.192 1.00 96.31 859 ARG A N 1
ATOM 6588 C CA . ARG A 1 859 ? -33.650 -2.702 -3.069 1.00 96.31 859 ARG A CA 1
ATOM 6589 C C . ARG A 1 859 ? -32.564 -1.638 -3.009 1.00 96.31 859 ARG A C 1
ATOM 6591 O O . ARG A 1 859 ? -31.464 -1.903 -3.489 1.00 96.31 859 ARG A O 1
ATOM 6598 N N . ALA A 1 860 ? -32.829 -0.469 -2.427 1.00 97.44 860 ALA A N 1
ATOM 6599 C CA . ALA A 1 860 ? -31.823 0.582 -2.314 1.00 97.44 860 ALA A CA 1
ATOM 6600 C C . ALA A 1 860 ? -31.805 1.286 -0.955 1.00 97.44 860 ALA A C 1
ATOM 6602 O O . ALA A 1 860 ? -32.856 1.663 -0.425 1.00 97.44 860 ALA A O 1
ATOM 6603 N N . ARG A 1 861 ? -30.595 1.535 -0.435 1.00 97.50 861 ARG A N 1
ATOM 6604 C CA . ARG A 1 861 ? -30.356 2.385 0.744 1.00 97.50 861 ARG A CA 1
ATOM 6605 C C . ARG A 1 861 ? -29.086 3.210 0.649 1.00 97.50 861 ARG A C 1
ATOM 6607 O O . ARG A 1 861 ? -28.038 2.726 0.237 1.00 97.50 861 ARG A O 1
ATOM 6614 N N . LEU A 1 862 ? -29.196 4.455 1.100 1.00 97.00 862 LEU A N 1
ATOM 6615 C CA . LEU A 1 862 ? -28.120 5.437 1.135 1.00 97.00 862 LEU A CA 1
ATOM 6616 C C . LEU A 1 862 ? -27.911 5.871 2.596 1.00 97.00 862 LEU A C 1
ATOM 6618 O O . LEU A 1 862 ? -28.878 6.218 3.275 1.00 97.00 862 LEU A O 1
ATOM 6622 N N . TRP A 1 863 ? -26.667 5.840 3.073 1.00 95.44 863 TRP A N 1
ATOM 6623 C CA . TRP A 1 863 ? -26.268 6.177 4.442 1.00 95.44 863 TRP A CA 1
ATOM 6624 C C . TRP A 1 863 ? -25.303 7.370 4.447 1.00 95.44 863 TRP A C 1
ATOM 6626 O O . TRP A 1 863 ? -24.178 7.271 3.955 1.00 95.44 863 TRP A O 1
ATOM 6636 N N . PHE A 1 864 ? -25.726 8.497 5.029 1.00 93.19 864 PHE A N 1
ATOM 6637 C CA . PHE A 1 864 ? -25.037 9.792 4.910 1.00 93.19 864 PHE A CA 1
ATOM 6638 C C . PHE A 1 864 ? -24.165 10.178 6.111 1.00 93.19 864 PHE A C 1
ATOM 6640 O O . PHE A 1 864 ? -24.228 11.304 6.599 1.00 93.19 864 PHE A O 1
ATOM 6647 N N . ALA A 1 865 ? -23.360 9.247 6.613 1.00 86.44 865 ALA A N 1
ATOM 6648 C CA . ALA A 1 865 ? -22.442 9.493 7.724 1.00 86.44 865 ALA A CA 1
ATOM 6649 C C . ALA A 1 865 ? -21.198 8.606 7.617 1.00 86.44 865 ALA A C 1
ATOM 6651 O O . ALA A 1 865 ? -21.218 7.605 6.905 1.00 86.44 865 ALA A O 1
ATOM 6652 N N . TYR A 1 866 ? -20.138 8.957 8.349 1.00 80.75 866 TYR A N 1
ATOM 6653 C CA . TYR A 1 866 ? -19.010 8.052 8.557 1.00 80.75 866 TYR A CA 1
ATOM 6654 C C . TYR A 1 866 ? -19.456 6.862 9.416 1.00 80.75 866 TYR A C 1
ATOM 6656 O O . TYR A 1 866 ? -20.117 7.049 10.439 1.00 80.75 866 TYR A O 1
ATOM 6664 N N . ASN A 1 867 ? -19.141 5.644 8.981 1.00 87.00 867 ASN A N 1
ATOM 6665 C CA . ASN A 1 867 ? -19.463 4.419 9.704 1.00 87.00 867 ASN A CA 1
ATOM 6666 C C . ASN A 1 867 ? -18.489 3.318 9.282 1.00 87.00 867 ASN A C 1
ATOM 6668 O O . ASN A 1 867 ? -18.712 2.660 8.267 1.00 87.00 867 ASN A O 1
ATOM 6672 N N . GLU A 1 868 ? -17.416 3.147 10.050 1.00 85.19 868 GLU A N 1
ATOM 6673 C CA . GLU A 1 868 ? -16.366 2.188 9.703 1.00 85.19 868 GLU A CA 1
ATOM 6674 C C . GLU A 1 868 ? -16.865 0.735 9.680 1.00 85.19 868 GLU A C 1
ATOM 6676 O O . GLU A 1 868 ? -16.740 0.100 8.637 1.00 85.19 868 GLU A O 1
ATOM 6681 N N . PRO A 1 869 ? -17.591 0.221 10.695 1.00 91.19 869 PRO A N 1
ATOM 6682 C CA . PRO A 1 869 ? -18.115 -1.145 10.621 1.00 91.19 869 PRO A CA 1
ATOM 6683 C C . PRO A 1 869 ? -19.008 -1.404 9.395 1.00 91.19 869 PRO A C 1
ATOM 6685 O O . PRO A 1 869 ? -19.062 -2.511 8.862 1.00 91.19 869 PRO A O 1
ATOM 6688 N N . LEU A 1 870 ? -19.759 -0.393 8.937 1.00 94.94 870 LEU A N 1
ATOM 6689 C CA . LEU A 1 870 ? -20.580 -0.517 7.731 1.00 94.94 870 LEU A CA 1
ATOM 6690 C C . LEU A 1 870 ? -19.740 -0.491 6.444 1.00 94.94 870 LEU A C 1
ATOM 6692 O O . LEU A 1 870 ? -20.152 -1.116 5.469 1.00 94.94 870 LEU A O 1
ATOM 6696 N N . SER A 1 871 ? -18.597 0.202 6.419 1.00 94.38 871 SER A N 1
ATOM 6697 C CA . SER A 1 871 ? -17.712 0.249 5.248 1.00 94.38 871 SER A CA 1
ATOM 6698 C C . SER A 1 871 ? -17.155 -1.149 4.947 1.00 94.38 871 SER A C 1
ATOM 6700 O O . SER A 1 871 ? -17.361 -1.654 3.841 1.00 94.38 871 SER A O 1
ATOM 6702 N N . HIS A 1 872 ? -16.604 -1.823 5.962 1.00 95.50 872 HIS A N 1
ATOM 6703 C CA . HIS A 1 872 ? -16.128 -3.210 5.909 1.00 95.50 872 HIS A CA 1
ATOM 6704 C C . HIS A 1 872 ? -17.226 -4.175 5.452 1.00 95.50 872 HIS A C 1
ATOM 6706 O O . HIS A 1 872 ? -17.039 -4.966 4.525 1.00 95.50 872 HIS A O 1
ATOM 6712 N N . LEU A 1 873 ? -18.426 -4.045 6.026 1.00 97.38 873 LEU A N 1
ATOM 6713 C CA . LEU A 1 873 ? -19.552 -4.898 5.665 1.00 97.38 873 LEU A CA 1
ATOM 6714 C C . LEU A 1 873 ? -20.029 -4.686 4.215 1.00 97.38 873 LEU A C 1
ATOM 6716 O O . LEU A 1 873 ? -20.459 -5.642 3.571 1.00 97.38 873 LEU A O 1
ATOM 6720 N N . ILE A 1 874 ? -19.943 -3.462 3.676 1.00 98.38 874 ILE A N 1
ATOM 6721 C CA . ILE A 1 874 ? -20.220 -3.196 2.253 1.00 98.38 874 ILE A CA 1
ATOM 6722 C C . ILE A 1 874 ? -19.146 -3.838 1.372 1.00 98.38 874 ILE A C 1
ATOM 6724 O O . ILE A 1 874 ? -19.505 -4.502 0.398 1.00 98.38 874 ILE A O 1
ATOM 6728 N N . TYR A 1 875 ? -17.861 -3.693 1.712 1.00 98.19 875 TYR A N 1
ATOM 6729 C CA . TYR A 1 875 ? -16.778 -4.347 0.971 1.00 98.19 875 TYR A CA 1
ATOM 6730 C C . TYR A 1 875 ? -16.912 -5.872 0.980 1.00 98.19 875 TYR A C 1
ATOM 6732 O O . TYR A 1 875 ? -16.666 -6.491 -0.048 1.00 98.19 875 TYR A O 1
ATOM 6740 N N . ALA A 1 876 ? -17.355 -6.480 2.082 1.00 98.06 876 ALA A N 1
ATOM 6741 C CA . ALA A 1 876 ? -17.563 -7.924 2.171 1.00 98.06 876 ALA A CA 1
ATOM 6742 C C . ALA A 1 876 ? -18.851 -8.406 1.483 1.00 98.06 876 ALA A C 1
ATOM 6744 O O . ALA A 1 876 ? -18.853 -9.429 0.796 1.00 98.06 876 ALA A O 1
ATOM 6745 N N . GLY A 1 877 ? -19.960 -7.685 1.667 1.00 97.81 877 GLY A N 1
ATOM 6746 C CA . GLY A 1 877 ? -21.297 -8.131 1.269 1.00 97.81 877 GLY A CA 1
ATOM 6747 C C . GLY A 1 877 ? -21.724 -7.760 -0.154 1.00 97.81 877 GLY A C 1
ATOM 6748 O O . GLY A 1 877 ? -22.641 -8.387 -0.690 1.00 97.81 877 GLY A O 1
ATOM 6749 N N . ALA A 1 878 ? -21.104 -6.756 -0.778 1.00 98.56 878 ALA A N 1
ATOM 6750 C CA . ALA A 1 878 ? -21.382 -6.417 -2.173 1.00 98.56 878 ALA A CA 1
ATOM 6751 C C . ALA A 1 878 ? -20.790 -7.452 -3.143 1.00 98.56 878 ALA A C 1
ATOM 6753 O O . ALA A 1 878 ? -19.793 -8.106 -2.844 1.00 98.56 878 ALA A O 1
ATOM 6754 N N . ASP A 1 879 ? -21.409 -7.609 -4.318 1.00 98.75 879 ASP A N 1
ATOM 6755 C CA . ASP A 1 879 ? -20.797 -8.367 -5.420 1.00 98.75 879 ASP A CA 1
ATOM 6756 C C . ASP A 1 879 ? -19.872 -7.460 -6.237 1.00 98.75 879 ASP A C 1
ATOM 6758 O O . ASP A 1 879 ? -18.836 -7.900 -6.732 1.00 98.75 879 ASP A O 1
ATOM 6762 N N . MET A 1 880 ? -20.257 -6.187 -6.373 1.00 98.81 880 MET A N 1
ATOM 6763 C CA . MET A 1 880 ? -19.544 -5.185 -7.159 1.00 98.81 880 MET A CA 1
ATOM 6764 C C . MET A 1 880 ? -19.389 -3.890 -6.370 1.00 98.81 880 MET A C 1
ATOM 6766 O O . MET A 1 880 ? -20.311 -3.483 -5.658 1.00 98.81 880 MET A O 1
ATOM 6770 N N . LEU A 1 881 ? -18.267 -3.197 -6.557 1.00 98.69 881 LEU A N 1
ATOM 6771 C CA . LEU A 1 881 ? -18.052 -1.873 -5.983 1.00 98.69 881 LEU A CA 1
ATOM 6772 C C . LEU A 1 881 ? -17.838 -0.830 -7.075 1.00 98.69 881 LEU A C 1
ATOM 6774 O O . LEU A 1 881 ? -16.940 -0.962 -7.901 1.00 98.69 881 LEU A O 1
ATOM 6778 N N . LEU A 1 882 ? -18.643 0.228 -7.058 1.00 98.69 882 LEU A N 1
ATOM 6779 C CA . LEU A 1 882 ? -18.592 1.285 -8.059 1.00 98.69 882 LEU A CA 1
ATOM 6780 C C . LEU A 1 882 ? -17.732 2.471 -7.590 1.00 98.69 882 LEU A C 1
ATOM 6782 O O . LEU A 1 882 ? -18.008 3.078 -6.553 1.00 98.69 882 LEU A O 1
ATOM 6786 N N . VAL A 1 883 ? -16.735 2.846 -8.399 1.00 98.19 883 VAL A N 1
ATOM 6787 C CA . VAL A 1 883 ? -15.815 3.972 -8.148 1.00 98.19 883 VAL A CA 1
ATOM 6788 C C . VAL A 1 883 ? -15.734 4.877 -9.393 1.00 98.19 883 VAL A C 1
ATOM 6790 O O . VAL A 1 883 ? -14.799 4.780 -10.192 1.00 98.19 883 VAL A O 1
ATOM 6793 N N . PRO A 1 884 ? -16.716 5.773 -9.615 1.00 97.56 884 PRO A N 1
ATOM 6794 C CA . PRO A 1 884 ? -16.847 6.537 -10.856 1.00 97.56 884 PRO A CA 1
ATOM 6795 C C . PRO A 1 884 ? -16.143 7.905 -10.764 1.00 97.56 884 PRO A C 1
ATOM 6797 O O . PRO A 1 884 ? -16.679 8.927 -11.193 1.00 97.56 884 PRO A O 1
ATOM 6800 N N . SER A 1 885 ? -14.961 7.948 -10.146 1.00 96.12 885 SER A N 1
ATOM 6801 C CA . SER A 1 885 ? -14.242 9.192 -9.856 1.00 96.12 885 SER A CA 1
ATOM 6802 C C . SER A 1 885 ? -13.865 9.960 -11.126 1.00 96.12 885 SER A C 1
ATOM 6804 O O . SER A 1 885 ? -13.351 9.401 -12.091 1.00 96.12 885 SER A O 1
ATOM 6806 N N . MET A 1 886 ? -14.069 11.277 -11.100 1.00 94.69 886 MET A N 1
ATOM 6807 C CA . MET A 1 886 ? -13.696 12.209 -12.171 1.00 94.69 886 MET A CA 1
ATOM 6808 C C . MET A 1 886 ? -12.182 12.360 -12.304 1.00 94.69 886 MET A C 1
ATOM 6810 O O . MET A 1 886 ? -11.671 12.533 -13.406 1.00 94.69 886 MET A O 1
ATOM 6814 N N . PHE A 1 887 ? -11.484 12.280 -11.177 1.00 90.31 887 PHE A N 1
ATOM 6815 C CA . PHE A 1 887 ? -10.041 12.103 -11.082 1.00 90.31 887 PHE A CA 1
ATOM 6816 C C . PHE A 1 887 ? -9.752 11.366 -9.771 1.00 90.31 887 PHE A C 1
ATOM 6818 O O . PHE A 1 887 ? -10.437 11.582 -8.761 1.00 90.31 887 PHE A O 1
ATOM 6825 N N . GLU A 1 888 ? -8.747 10.500 -9.772 1.00 91.62 888 GLU A N 1
ATOM 6826 C CA . GLU A 1 888 ? -8.397 9.701 -8.601 1.00 91.62 888 GLU A CA 1
ATOM 6827 C C . GLU A 1 888 ? -6.880 9.510 -8.537 1.00 91.62 888 GLU A C 1
ATOM 6829 O O . GLU A 1 888 ? -6.362 8.644 -9.235 1.00 91.62 888 GLU A O 1
ATOM 6834 N N . PRO A 1 889 ? -6.153 10.286 -7.707 1.00 89.38 889 PRO A N 1
ATOM 6835 C CA . PRO A 1 889 ? -4.701 10.184 -7.633 1.00 89.38 889 PRO A CA 1
ATOM 6836 C C . PRO A 1 889 ? -4.230 8.754 -7.397 1.00 89.38 889 PRO A C 1
ATOM 6838 O O . PRO A 1 889 ? -3.318 8.308 -8.067 1.00 89.38 889 PRO A O 1
ATOM 6841 N N . CYS A 1 890 ? -4.891 8.007 -6.510 1.00 86.31 890 CYS A N 1
ATOM 6842 C CA . CYS A 1 890 ? -4.676 6.567 -6.385 1.00 86.31 890 CYS A CA 1
ATOM 6843 C C . CYS A 1 890 ? -6.003 5.808 -6.291 1.00 86.31 890 CYS A C 1
ATOM 6845 O O . CYS A 1 890 ? -6.377 5.070 -7.196 1.00 86.31 890 CYS A O 1
ATOM 6847 N N . GLY A 1 891 ? -6.741 6.060 -5.206 1.00 81.50 891 GLY A N 1
ATOM 6848 C CA . GLY A 1 891 ? -7.893 5.258 -4.803 1.00 81.50 891 GLY A CA 1
ATOM 6849 C C . GLY A 1 891 ? -7.432 4.034 -4.013 1.00 81.50 891 GLY A C 1
ATOM 6850 O O . GLY A 1 891 ? -6.602 3.271 -4.484 1.00 81.50 891 GLY A O 1
ATOM 6851 N N . LEU A 1 892 ? -7.931 3.862 -2.787 1.00 89.75 892 LEU A N 1
ATOM 6852 C CA . LEU A 1 892 ? -7.691 2.651 -1.981 1.00 89.75 892 LEU A CA 1
ATOM 6853 C C . LEU A 1 892 ? -8.890 1.694 -2.051 1.00 89.75 892 LEU A C 1
ATOM 6855 O O . LEU A 1 892 ? -8.747 0.478 -1.999 1.00 89.75 892 LEU A O 1
ATOM 6859 N N . THR A 1 893 ? -10.079 2.267 -2.225 1.00 93.31 893 THR A N 1
ATOM 6860 C CA . THR A 1 893 ? -11.392 1.622 -2.231 1.00 93.31 893 THR A CA 1
ATOM 6861 C C . THR A 1 893 ? -11.488 0.411 -3.163 1.00 93.31 893 THR A C 1
ATOM 6863 O O . THR A 1 893 ? -12.045 -0.607 -2.775 1.00 93.31 893 THR A O 1
ATOM 6866 N N . GLN A 1 894 ? -10.925 0.479 -4.369 1.00 96.25 894 GLN A N 1
ATOM 6867 C CA . GLN A 1 894 ? -10.928 -0.621 -5.338 1.00 96.25 894 GLN A CA 1
ATOM 6868 C C . GLN A 1 894 ? -9.990 -1.771 -4.941 1.00 96.25 894 GLN A C 1
ATOM 6870 O O . GLN A 1 894 ? -10.329 -2.929 -5.159 1.00 96.25 894 GLN A O 1
ATOM 6875 N N . MET A 1 895 ? -8.846 -1.470 -4.317 1.00 96.25 895 MET A N 1
ATOM 6876 C CA . MET A 1 895 ? -7.929 -2.496 -3.802 1.00 96.25 895 MET A CA 1
ATOM 6877 C C . MET A 1 895 ? -8.526 -3.204 -2.584 1.00 96.25 895 MET A C 1
ATOM 6879 O O . MET A 1 895 ? -8.456 -4.428 -2.491 1.00 96.25 895 MET A O 1
ATOM 6883 N N . ILE A 1 896 ? -9.189 -2.449 -1.700 1.00 95.94 896 ILE A N 1
ATOM 6884 C CA . ILE A 1 896 ? -9.956 -3.003 -0.576 1.00 95.94 896 ILE A CA 1
ATOM 6885 C C . ILE A 1 896 ? -11.101 -3.884 -1.099 1.00 95.94 896 ILE A C 1
ATOM 6887 O O . ILE A 1 896 ? -11.274 -5.005 -0.632 1.00 95.94 896 ILE A O 1
ATOM 6891 N N . ALA A 1 897 ? -11.846 -3.432 -2.115 1.00 97.88 897 ALA A N 1
ATOM 6892 C CA . ALA A 1 897 ? -12.919 -4.223 -2.724 1.00 97.88 897 ALA A CA 1
ATOM 6893 C C . ALA A 1 897 ? -12.416 -5.583 -3.224 1.00 97.88 897 ALA A C 1
ATOM 6895 O O . ALA A 1 897 ? -12.959 -6.618 -2.835 1.00 97.88 897 ALA A O 1
ATOM 6896 N N . MET A 1 898 ? -11.339 -5.579 -4.016 1.00 98.00 898 MET A N 1
ATOM 6897 C CA . MET A 1 898 ? -10.710 -6.795 -4.534 1.00 98.00 898 MET A CA 1
ATOM 6898 C C . MET A 1 898 ? -10.252 -7.719 -3.401 1.00 98.00 898 MET A C 1
ATOM 6900 O O . MET A 1 898 ? -10.540 -8.914 -3.432 1.00 98.00 898 MET A O 1
ATOM 6904 N N . ARG A 1 899 ? -9.637 -7.163 -2.347 1.00 96.62 899 ARG A N 1
ATOM 6905 C CA . ARG A 1 899 ? -9.213 -7.922 -1.160 1.00 96.62 899 ARG A CA 1
ATOM 6906 C C . ARG A 1 899 ? -10.374 -8.647 -0.469 1.00 96.62 899 ARG A C 1
ATOM 6908 O O . ARG A 1 899 ? -10.170 -9.740 0.044 1.00 96.62 899 ARG A O 1
ATOM 6915 N N . TYR A 1 900 ? -11.581 -8.086 -0.509 1.00 98.12 900 TYR A N 1
ATOM 6916 C CA . TYR A 1 900 ? -12.799 -8.662 0.076 1.00 98.12 900 TYR A CA 1
ATOM 6917 C C . TYR A 1 900 ? -13.631 -9.490 -0.926 1.00 98.12 900 TYR A C 1
ATOM 6919 O O . TYR A 1 900 ? -14.740 -9.937 -0.605 1.00 98.12 900 TYR A O 1
ATOM 6927 N N . GLY A 1 901 ? -13.118 -9.713 -2.141 1.00 97.81 901 GLY A N 1
ATOM 6928 C CA . GLY A 1 901 ? -13.790 -10.477 -3.195 1.00 97.81 901 GLY A CA 1
ATOM 6929 C C . GLY A 1 901 ? -14.975 -9.737 -3.810 1.00 97.81 901 GLY A C 1
ATOM 6930 O O . GLY A 1 901 ? -15.972 -10.358 -4.173 1.00 97.81 901 GLY A O 1
ATOM 6931 N N . THR A 1 902 ? -14.916 -8.409 -3.851 1.00 98.69 902 THR A N 1
ATOM 6932 C CA . THR A 1 902 ? -15.917 -7.539 -4.475 1.00 98.69 902 THR A CA 1
ATOM 6933 C C . THR A 1 902 ? -15.330 -6.925 -5.734 1.00 98.69 902 THR A C 1
ATOM 6935 O O . THR A 1 902 ? -14.362 -6.167 -5.669 1.00 98.69 902 THR A O 1
ATOM 6938 N N . VAL A 1 903 ? -15.936 -7.233 -6.881 1.00 98.75 903 VAL A N 1
ATOM 6939 C CA . VAL A 1 903 ? -15.375 -6.891 -8.192 1.00 98.75 903 VAL A CA 1
ATOM 6940 C C . VAL A 1 903 ? -15.498 -5.381 -8.443 1.00 98.75 903 VAL A C 1
ATOM 6942 O O . VAL A 1 903 ? -16.604 -4.829 -8.368 1.00 98.75 903 VAL A O 1
ATOM 6945 N N . PRO A 1 904 ? -14.400 -4.669 -8.740 1.00 98.62 904 PRO A N 1
ATOM 6946 C CA . PRO A 1 904 ? -14.439 -3.228 -8.933 1.00 98.62 904 PRO A CA 1
ATOM 6947 C C . PRO A 1 904 ? -15.001 -2.844 -10.313 1.00 98.62 904 PRO A C 1
ATOM 6949 O O . PRO A 1 904 ? -14.669 -3.438 -11.341 1.00 98.62 904 PRO A O 1
ATOM 6952 N N . ILE A 1 905 ? -15.825 -1.794 -10.333 1.00 98.75 905 ILE A N 1
ATOM 6953 C CA . ILE A 1 905 ? -16.295 -1.096 -11.534 1.00 98.75 905 ILE A CA 1
ATOM 6954 C C . ILE A 1 905 ? -15.802 0.345 -11.447 1.00 98.75 905 ILE A C 1
ATOM 6956 O O . ILE A 1 905 ? -16.274 1.115 -10.607 1.00 98.75 905 ILE A O 1
ATOM 6960 N N . VAL A 1 906 ? -14.850 0.727 -12.294 1.00 98.50 906 VAL A N 1
ATOM 6961 C CA . VAL A 1 906 ? -14.127 1.997 -12.133 1.00 98.50 906 VAL A CA 1
ATOM 6962 C C . VAL A 1 906 ? -14.106 2.837 -13.398 1.00 98.50 906 VAL A C 1
ATOM 6964 O O . VAL A 1 906 ? -14.150 2.327 -14.516 1.00 98.50 906 VAL A O 1
ATOM 6967 N N . ARG A 1 907 ? -13.976 4.152 -13.232 1.00 97.94 907 ARG A N 1
ATOM 6968 C CA . ARG A 1 907 ? -13.570 5.010 -14.347 1.00 97.94 907 ARG A CA 1
ATOM 6969 C C . ARG A 1 907 ? -12.059 4.883 -14.566 1.00 97.94 907 ARG A C 1
ATOM 6971 O O . ARG A 1 907 ? -11.299 4.891 -13.599 1.00 97.94 907 ARG A O 1
ATOM 6978 N N . ARG A 1 908 ? -11.609 4.829 -15.823 1.00 96.06 908 ARG A N 1
ATOM 6979 C CA . ARG A 1 908 ? -10.180 4.838 -16.184 1.00 96.06 908 ARG A CA 1
ATOM 6980 C C . ARG A 1 908 ? -9.570 6.223 -15.946 1.00 96.06 908 ARG A C 1
ATOM 6982 O O . ARG A 1 908 ? -9.644 7.097 -16.805 1.00 96.06 908 ARG A O 1
ATOM 6989 N N . THR A 1 909 ? -9.018 6.446 -14.756 1.00 95.44 909 THR A N 1
ATOM 6990 C CA . THR A 1 909 ? -8.284 7.671 -14.394 1.00 95.44 909 THR A CA 1
ATOM 6991 C C . THR A 1 909 ? -7.350 7.418 -13.219 1.00 95.44 909 THR A C 1
ATOM 6993 O O . THR A 1 909 ? -7.691 6.635 -12.328 1.00 95.44 909 THR A O 1
ATOM 6996 N N . GLY A 1 910 ? -6.190 8.077 -13.225 1.00 95.00 910 GLY A N 1
ATOM 6997 C CA . GLY A 1 910 ? -5.165 7.984 -12.189 1.00 95.00 910 GLY A CA 1
ATOM 6998 C C . GLY A 1 910 ? -4.925 6.551 -11.706 1.00 95.00 910 GLY A C 1
ATOM 6999 O O . GLY A 1 910 ? -4.837 5.625 -12.515 1.00 95.00 910 GLY A O 1
ATOM 7000 N N . GLY A 1 911 ? -4.867 6.334 -10.391 1.00 95.00 911 GLY A N 1
ATOM 7001 C CA . GLY A 1 911 ? -4.552 5.007 -9.850 1.00 95.00 911 GLY A CA 1
ATOM 7002 C C . GLY A 1 911 ? -5.637 3.945 -10.030 1.00 95.00 911 GLY A C 1
ATOM 7003 O O . GLY A 1 911 ? -5.330 2.759 -9.910 1.00 95.00 911 GLY A O 1
ATOM 7004 N N . LEU A 1 912 ? -6.871 4.313 -10.397 1.00 97.19 912 LEU A N 1
ATOM 7005 C CA . LEU A 1 912 ? -7.889 3.322 -10.779 1.00 97.19 912 LEU A CA 1
ATOM 7006 C C . LEU A 1 912 ? -7.467 2.594 -12.057 1.00 97.19 912 LEU A C 1
ATOM 7008 O O . LEU A 1 912 ? -7.625 1.381 -12.150 1.00 97.19 912 LEU A O 1
ATOM 7012 N N . ASN A 1 913 ? -6.857 3.315 -13.003 1.00 96.50 913 ASN A N 1
ATOM 7013 C CA . ASN A 1 913 ? -6.290 2.715 -14.207 1.00 96.50 913 ASN A CA 1
ATOM 7014 C C . ASN A 1 913 ? -5.084 1.816 -13.877 1.00 96.50 913 ASN A C 1
ATOM 7016 O O . ASN A 1 913 ? -4.919 0.778 -14.501 1.00 96.50 913 ASN A O 1
ATOM 7020 N N . ASP A 1 914 ? -4.279 2.156 -12.865 1.00 94.94 914 ASP A N 1
ATOM 7021 C CA . ASP A 1 914 ? -3.098 1.364 -12.465 1.00 94.94 914 ASP A CA 1
ATOM 7022 C C . ASP A 1 914 ? -3.420 0.111 -11.632 1.00 94.94 914 ASP A C 1
ATOM 7024 O O . ASP A 1 914 ? -2.537 -0.711 -11.373 1.00 94.94 914 ASP A O 1
ATOM 7028 N N . THR A 1 915 ? -4.656 -0.009 -11.146 1.00 95.69 915 THR A N 1
ATOM 7029 C CA . THR A 1 915 ? -5.071 -1.085 -10.229 1.00 95.69 915 THR A CA 1
ATOM 7030 C C . THR A 1 915 ? -6.151 -1.982 -10.816 1.00 95.69 915 THR A C 1
ATOM 7032 O O . THR A 1 915 ? -6.185 -3.167 -10.488 1.00 95.69 915 THR A O 1
ATOM 7035 N N . VAL A 1 916 ? -7.004 -1.454 -11.699 1.00 97.62 916 VAL A N 1
ATOM 7036 C CA . VAL A 1 916 ? -8.062 -2.224 -12.355 1.00 97.62 916 VAL A CA 1
ATOM 7037 C C . VAL A 1 916 ? -7.726 -2.439 -13.826 1.00 97.62 916 VAL A C 1
ATOM 7039 O O . VAL A 1 916 ? -7.565 -1.495 -14.603 1.00 97.62 916 VAL A O 1
ATOM 7042 N N . PHE A 1 917 ? -7.629 -3.707 -14.200 1.00 97.69 917 PHE A N 1
ATOM 7043 C CA . PHE A 1 917 ? -7.403 -4.216 -15.540 1.00 97.69 917 PHE A CA 1
ATOM 7044 C C . PHE A 1 917 ? -8.718 -4.786 -16.059 1.00 97.69 917 PHE A C 1
ATOM 7046 O O . PHE A 1 917 ? -9.236 -5.770 -15.525 1.00 97.69 917 PHE A O 1
ATOM 7053 N N . ASP A 1 918 ? -9.259 -4.133 -17.082 1.00 98.38 918 ASP A N 1
ATOM 7054 C CA . ASP A 1 918 ? -10.519 -4.504 -17.699 1.00 98.38 918 ASP A CA 1
ATOM 7055 C C . ASP A 1 918 ? -10.495 -5.936 -18.229 1.00 98.38 918 ASP A C 1
ATOM 7057 O O . ASP A 1 918 ? -9.586 -6.316 -18.969 1.00 98.38 918 ASP A O 1
ATOM 7061 N N . VAL A 1 919 ? -11.533 -6.697 -17.890 1.00 97.62 919 VAL A N 1
ATOM 7062 C CA . VAL A 1 919 ? -11.698 -8.100 -18.293 1.00 97.62 919 VAL A CA 1
ATOM 7063 C C . VAL A 1 919 ? -11.713 -8.326 -19.804 1.00 97.62 919 VAL A C 1
ATOM 7065 O O . VAL A 1 919 ? -11.295 -9.398 -20.232 1.00 97.62 919 VAL A O 1
ATOM 7068 N N . ASP A 1 920 ? -12.130 -7.336 -20.598 1.00 95.81 920 ASP A N 1
ATOM 7069 C CA . ASP A 1 920 ? -12.255 -7.486 -22.052 1.00 95.81 920 ASP A CA 1
ATOM 7070 C C . ASP A 1 920 ? -11.080 -6.868 -22.823 1.00 95.81 920 ASP A C 1
ATOM 7072 O O . ASP A 1 920 ? -10.797 -7.284 -23.946 1.00 95.81 920 ASP A O 1
ATOM 7076 N N . HIS A 1 921 ? -10.409 -5.858 -22.251 1.00 95.12 921 HIS A N 1
ATOM 7077 C CA . HIS A 1 921 ? -9.525 -4.966 -23.022 1.00 95.12 921 HIS A CA 1
ATOM 7078 C C . HIS A 1 921 ? -8.083 -4.868 -22.515 1.00 95.12 921 HIS A C 1
ATOM 7080 O O . HIS A 1 921 ? -7.248 -4.306 -23.217 1.00 95.12 921 HIS A O 1
ATOM 7086 N N . ASP A 1 922 ? -7.761 -5.383 -21.323 1.00 96.56 922 ASP A N 1
ATOM 7087 C CA . ASP A 1 922 ? -6.457 -5.143 -20.681 1.00 96.56 922 ASP A CA 1
ATOM 7088 C C . ASP A 1 922 ? -5.621 -6.410 -20.425 1.00 96.56 922 ASP A C 1
ATOM 7090 O O . ASP A 1 922 ? -4.720 -6.377 -19.588 1.00 96.56 922 ASP A O 1
ATOM 7094 N N . GLU A 1 923 ? -5.858 -7.519 -21.132 1.00 94.50 923 GLU A N 1
ATOM 7095 C CA . GLU A 1 923 ? -5.083 -8.759 -20.934 1.00 94.50 923 GLU A CA 1
ATOM 7096 C C . GLU A 1 923 ? -3.567 -8.533 -21.100 1.00 94.50 923 GLU A C 1
ATOM 7098 O O . GLU A 1 923 ? -2.780 -8.914 -20.233 1.00 94.50 923 GLU A O 1
ATOM 7103 N N . GLU A 1 924 ? -3.151 -7.826 -22.156 1.00 90.88 924 GLU A N 1
ATOM 7104 C CA . GLU A 1 924 ? -1.738 -7.499 -22.397 1.00 90.88 924 GLU A CA 1
ATOM 7105 C C . GLU A 1 924 ? -1.164 -6.559 -21.325 1.00 90.88 924 GLU A C 1
ATOM 7107 O O . GLU A 1 924 ? -0.034 -6.743 -20.867 1.00 90.88 924 GLU A O 1
ATOM 7112 N N . ARG A 1 925 ? -1.950 -5.565 -20.891 1.00 91.88 925 ARG A N 1
ATOM 7113 C CA . ARG A 1 925 ? -1.537 -4.587 -19.874 1.00 91.88 925 ARG A CA 1
ATOM 7114 C C . ARG A 1 925 ? -1.383 -5.241 -18.502 1.00 91.88 925 ARG A C 1
ATOM 7116 O O . ARG A 1 925 ? -0.423 -4.948 -17.795 1.00 91.88 925 ARG A O 1
ATOM 7123 N N . ALA A 1 926 ? -2.290 -6.148 -18.150 1.00 90.50 926 ALA A N 1
ATOM 7124 C CA . ALA A 1 926 ? -2.189 -6.947 -16.938 1.00 90.50 926 ALA A CA 1
ATOM 7125 C C . ALA A 1 926 ? -0.958 -7.861 -16.994 1.00 90.50 926 ALA A C 1
ATOM 7127 O O . ALA A 1 926 ? -0.156 -7.866 -16.060 1.00 90.50 926 ALA A O 1
ATOM 7128 N N . ALA A 1 927 ? -0.748 -8.562 -18.113 1.00 86.88 927 ALA A N 1
ATOM 7129 C CA . ALA A 1 927 ? 0.389 -9.460 -18.290 1.00 86.88 927 ALA A CA 1
ATOM 7130 C C . ALA A 1 927 ? 1.744 -8.735 -18.208 1.00 86.88 927 ALA A C 1
ATOM 7132 O O . ALA A 1 927 ? 2.689 -9.281 -17.635 1.00 86.88 927 ALA A O 1
ATOM 7133 N N . ALA A 1 928 ? 1.844 -7.498 -18.712 1.00 81.94 928 ALA A N 1
ATOM 7134 C CA . ALA A 1 928 ? 3.046 -6.668 -18.582 1.00 81.94 928 ALA A CA 1
ATOM 7135 C C . ALA A 1 928 ? 3.402 -6.376 -17.110 1.00 81.94 928 ALA A C 1
ATOM 7137 O O . ALA A 1 928 ? 4.572 -6.413 -16.729 1.00 81.94 928 ALA A O 1
ATOM 7138 N N . GLU A 1 929 ? 2.392 -6.194 -16.259 1.00 80.94 929 GLU A N 1
ATOM 7139 C CA . GLU A 1 929 ? 2.548 -6.060 -14.805 1.00 80.94 929 GLU A CA 1
ATOM 7140 C C . GLU A 1 929 ? 2.689 -7.419 -14.091 1.00 80.94 929 GLU A C 1
ATOM 7142 O O . GLU A 1 929 ? 2.861 -7.468 -12.874 1.00 80.94 929 GLU A O 1
ATOM 7147 N N . GLY A 1 930 ? 2.651 -8.532 -14.836 1.00 80.62 930 GLY A N 1
ATOM 7148 C CA . GLY A 1 930 ? 2.582 -9.908 -14.333 1.00 80.62 930 GLY A CA 1
ATOM 7149 C C . GLY A 1 930 ? 1.346 -10.170 -13.468 1.00 80.62 930 GLY A C 1
ATOM 7150 O O . GLY A 1 930 ? 1.391 -10.940 -12.512 1.00 80.62 930 GLY A O 1
ATOM 7151 N N . MET A 1 931 ? 0.253 -9.491 -13.800 1.00 86.44 931 MET A N 1
ATOM 7152 C CA . MET A 1 931 ? -1.066 -9.627 -13.200 1.00 86.44 931 MET A CA 1
ATOM 7153 C C . MET A 1 931 ? -2.039 -10.226 -14.220 1.00 86.44 931 MET A C 1
ATOM 7155 O O . MET A 1 931 ? -1.704 -10.449 -15.384 1.00 86.44 931 MET A O 1
ATOM 7159 N N . ALA A 1 932 ? -3.264 -10.487 -13.781 1.00 91.81 932 ALA A N 1
ATOM 7160 C CA . ALA A 1 932 ? -4.365 -10.839 -14.662 1.00 91.81 932 ALA A CA 1
ATOM 7161 C C . ALA A 1 932 ? -5.459 -9.766 -14.582 1.00 91.81 932 ALA A C 1
ATOM 7163 O O . ALA A 1 932 ? -5.455 -8.941 -13.668 1.00 91.81 932 ALA A O 1
ATOM 7164 N N . VAL A 1 933 ? -6.391 -9.785 -15.536 1.00 96.75 933 VAL A N 1
ATOM 7165 C CA . VAL A 1 933 ? -7.559 -8.892 -15.514 1.00 96.75 933 VAL A CA 1
ATOM 7166 C C . VAL A 1 933 ? -8.368 -9.070 -14.225 1.00 96.75 933 VAL A C 1
ATOM 7168 O O . VAL A 1 933 ? -8.411 -10.172 -13.689 1.00 96.75 933 VAL A O 1
ATOM 7171 N N . ASN A 1 934 ? -8.976 -8.013 -13.694 1.00 97.38 934 ASN A N 1
ATOM 7172 C CA . ASN A 1 934 ? -9.489 -8.016 -12.314 1.00 97.38 934 ASN A CA 1
ATOM 7173 C C . ASN A 1 934 ? -10.696 -7.083 -12.084 1.00 97.38 934 ASN A C 1
ATOM 7175 O O . ASN A 1 934 ? -11.015 -6.726 -10.955 1.00 97.38 934 ASN A O 1
ATOM 7179 N N . GLY A 1 935 ? -11.365 -6.627 -13.146 1.00 98.00 935 GLY A N 1
ATOM 7180 C CA . GLY A 1 935 ? -12.564 -5.812 -12.985 1.00 98.00 935 GLY A CA 1
ATOM 7181 C C . GLY A 1 935 ? -13.096 -5.210 -14.273 1.00 98.00 935 GLY A C 1
ATOM 7182 O O . GLY A 1 935 ? -12.700 -5.579 -15.379 1.00 98.00 935 GLY A O 1
ATOM 7183 N N . PHE A 1 936 ? -14.014 -4.261 -14.115 1.00 98.62 936 PHE A N 1
ATOM 7184 C CA . PHE A 1 936 ? -14.654 -3.561 -15.224 1.00 98.62 936 PHE A CA 1
ATOM 7185 C C . PHE A 1 936 ? -14.283 -2.085 -15.191 1.00 98.62 936 PHE A C 1
ATOM 7187 O O . PHE A 1 936 ? -14.344 -1.425 -14.154 1.00 98.62 936 PHE A O 1
ATOM 7194 N N . SER A 1 937 ? -13.937 -1.545 -16.350 1.00 98.12 937 SER A N 1
ATOM 7195 C CA . SER A 1 937 ? -13.555 -0.152 -16.508 1.00 98.12 937 SER A CA 1
ATOM 7196 C C . SER A 1 937 ? -14.388 0.547 -17.581 1.00 98.12 937 SER A C 1
ATOM 7198 O O . SER A 1 937 ? -14.903 -0.081 -18.513 1.00 98.12 937 SER A O 1
ATOM 7200 N N . PHE A 1 938 ? -14.539 1.864 -17.449 1.00 97.81 938 PHE A N 1
ATOM 7201 C CA . PHE A 1 938 ? -15.127 2.711 -18.484 1.00 97.81 938 PHE A CA 1
ATOM 7202 C C . PHE A 1 938 ? -14.376 4.027 -18.663 1.00 97.81 938 PHE A C 1
ATOM 7204 O O . PHE A 1 938 ? -13.671 4.504 -17.771 1.00 97.81 938 PHE A O 1
ATOM 7211 N N . GLU A 1 939 ? -14.592 4.635 -19.824 1.00 94.94 939 GLU A N 1
ATOM 7212 C CA . GLU A 1 939 ? -14.150 5.984 -20.162 1.00 94.94 939 GLU A CA 1
ATOM 7213 C C . GLU A 1 939 ? -15.346 6.939 -20.266 1.00 94.94 939 GLU A C 1
ATOM 7215 O O . GLU A 1 939 ? -16.501 6.518 -20.319 1.00 94.94 939 GLU A O 1
ATOM 7220 N N . GLY A 1 940 ? -15.070 8.242 -20.305 1.00 93.25 940 GLY A N 1
ATOM 7221 C CA . GLY A 1 940 ? -16.106 9.277 -20.345 1.00 93.25 940 GLY A CA 1
ATOM 7222 C C . GLY A 1 940 ? -16.555 9.744 -18.961 1.00 93.25 940 GLY A C 1
ATOM 7223 O O . GLY A 1 940 ? -16.061 9.293 -17.929 1.00 93.25 940 GLY A O 1
ATOM 7224 N N . THR A 1 941 ? -17.432 10.742 -18.940 1.00 95.06 941 THR A N 1
ATOM 7225 C CA . THR A 1 941 ? -17.924 11.409 -17.717 1.00 95.06 941 THR A CA 1
ATOM 7226 C C . THR A 1 941 ? -19.447 11.553 -17.717 1.00 95.06 941 THR A C 1
ATOM 7228 O O . THR A 1 941 ? -20.011 12.359 -16.971 1.00 95.06 941 THR A O 1
ATOM 7231 N N . ASP A 1 942 ? -20.105 10.753 -18.550 1.00 96.62 942 ASP A N 1
ATOM 7232 C CA . ASP A 1 942 ? -21.525 10.761 -18.863 1.00 96.62 942 ASP A CA 1
ATOM 7233 C C . ASP A 1 942 ? -22.173 9.383 -18.631 1.00 96.62 942 ASP A C 1
ATOM 7235 O O . ASP A 1 942 ? -21.514 8.389 -18.321 1.00 96.62 942 ASP A O 1
ATOM 7239 N N . ALA A 1 943 ? -23.502 9.340 -18.744 1.00 97.25 943 ALA A N 1
ATOM 7240 C CA . ALA A 1 943 ? -24.304 8.139 -18.512 1.00 97.25 943 ALA A CA 1
ATOM 7241 C C . ALA A 1 943 ? -23.938 6.949 -19.431 1.00 97.25 943 ALA A C 1
ATOM 7243 O O . ALA A 1 943 ? -23.773 5.847 -18.909 1.00 97.25 943 ALA A O 1
ATOM 7244 N N . PRO A 1 944 ? -23.740 7.123 -20.756 1.00 97.75 944 PRO A N 1
ATOM 7245 C CA . PRO A 1 944 ? -23.361 6.013 -21.631 1.00 97.75 944 PRO A CA 1
ATOM 7246 C C . PRO A 1 944 ? -22.052 5.322 -21.232 1.00 97.75 944 PRO A C 1
ATOM 7248 O O . PRO A 1 944 ? -21.970 4.096 -21.312 1.00 97.75 944 PRO A O 1
ATOM 7251 N N . GLY A 1 945 ? -21.047 6.085 -20.780 1.00 96.62 945 GLY A N 1
ATOM 7252 C CA . GLY A 1 945 ? -19.769 5.529 -20.338 1.00 96.62 945 GLY A CA 1
ATOM 7253 C C . GLY A 1 945 ? -19.932 4.600 -19.136 1.00 96.62 945 GLY A C 1
ATOM 7254 O O . GLY A 1 945 ? -19.523 3.440 -19.179 1.00 96.62 945 GLY A O 1
ATOM 7255 N N . ILE A 1 946 ? -20.598 5.068 -18.077 1.00 97.94 946 ILE A N 1
ATOM 7256 C CA . ILE A 1 946 ? -20.829 4.235 -16.889 1.00 97.94 946 ILE A CA 1
ATOM 7257 C C . ILE A 1 946 ? -21.773 3.060 -17.176 1.00 97.94 946 ILE A C 1
ATOM 7259 O O . ILE A 1 946 ? -21.537 1.957 -16.679 1.00 97.94 946 ILE A O 1
ATOM 7263 N N . ASP A 1 947 ? -22.791 3.255 -18.020 1.00 98.38 947 ASP A N 1
ATOM 7264 C CA . ASP A 1 947 ? -23.701 2.186 -18.433 1.00 98.38 947 ASP A CA 1
ATOM 7265 C C . ASP A 1 947 ? -22.951 1.065 -19.151 1.00 98.38 947 ASP A C 1
ATOM 7267 O O . ASP A 1 947 ? -23.272 -0.103 -18.942 1.00 98.38 947 ASP A O 1
ATOM 7271 N N . TYR A 1 948 ? -21.941 1.387 -19.964 1.00 97.75 948 TYR A N 1
ATOM 7272 C CA . TYR A 1 948 ? -21.135 0.387 -20.659 1.00 97.75 948 TYR A CA 1
ATOM 7273 C C . TYR A 1 948 ? -20.482 -0.607 -19.687 1.00 97.75 948 TYR A C 1
ATOM 7275 O O . TYR A 1 948 ? -20.694 -1.813 -19.815 1.00 97.75 948 TYR A O 1
ATOM 7283 N N . ALA A 1 949 ? -19.739 -0.131 -18.684 1.00 98.00 949 ALA A N 1
ATOM 7284 C CA . ALA A 1 949 ? -19.095 -1.022 -17.713 1.00 98.00 949 ALA A CA 1
ATOM 7285 C C . ALA A 1 949 ? -20.097 -1.685 -16.763 1.00 98.00 949 ALA A C 1
ATOM 7287 O O . ALA A 1 949 ? -20.001 -2.885 -16.506 1.00 98.00 949 ALA A O 1
ATOM 7288 N N . LEU A 1 950 ? -21.078 -0.926 -16.269 1.00 98.12 950 LEU A N 1
ATOM 7289 C CA . LEU A 1 950 ? -22.060 -1.435 -15.317 1.00 98.12 950 LEU A CA 1
ATOM 7290 C C . LEU A 1 950 ? -22.921 -2.545 -15.933 1.00 98.12 950 LEU A C 1
ATOM 7292 O O . LEU A 1 950 ? -23.180 -3.553 -15.280 1.00 98.12 950 LEU A O 1
ATOM 7296 N N . ASN A 1 951 ? -23.336 -2.389 -17.194 1.00 98.31 951 ASN A N 1
ATOM 7297 C CA . ASN A 1 951 ? -24.108 -3.416 -17.885 1.00 98.31 951 ASN A CA 1
ATOM 7298 C C . ASN A 1 951 ? -23.283 -4.696 -18.067 1.00 98.31 951 ASN A C 1
ATOM 7300 O O . ASN A 1 951 ? -23.792 -5.750 -17.707 1.00 98.31 951 ASN A O 1
ATOM 7304 N N . ARG A 1 952 ? -22.018 -4.606 -18.517 1.00 98.25 952 ARG A N 1
ATOM 7305 C CA . ARG A 1 952 ? -21.128 -5.776 -18.652 1.00 98.25 952 ARG A CA 1
ATOM 7306 C C . ARG A 1 952 ? -20.957 -6.531 -17.335 1.00 98.25 952 ARG A C 1
ATOM 7308 O O . ARG A 1 952 ? -21.098 -7.748 -17.311 1.00 98.25 952 ARG A O 1
ATOM 7315 N N . ALA A 1 953 ? -20.719 -5.814 -16.238 1.00 98.44 953 ALA A N 1
ATOM 7316 C CA . ALA A 1 953 ? -20.562 -6.430 -14.923 1.00 98.44 953 ALA A CA 1
ATOM 7317 C C . ALA A 1 953 ? -21.840 -7.157 -14.469 1.00 98.44 953 ALA A C 1
ATOM 7319 O O . ALA A 1 953 ? -21.786 -8.305 -14.027 1.00 98.44 953 ALA A O 1
ATOM 7320 N N . LEU A 1 954 ? -23.003 -6.512 -14.620 1.00 98.56 954 LEU A N 1
ATOM 7321 C CA . LEU A 1 954 ? -24.301 -7.106 -14.285 1.00 98.56 954 LEU A CA 1
ATOM 7322 C C . LEU A 1 954 ? -24.634 -8.306 -15.180 1.00 98.56 954 LEU A C 1
ATOM 7324 O O . LEU A 1 954 ? -25.137 -9.309 -14.676 1.00 98.56 954 LEU A O 1
ATOM 7328 N N . ASP A 1 955 ? -24.331 -8.226 -16.477 1.00 98.25 955 ASP A N 1
ATOM 7329 C CA . ASP A 1 955 ? -24.510 -9.323 -17.432 1.00 98.25 955 ASP A CA 1
ATOM 7330 C C . ASP A 1 955 ? -23.619 -10.518 -17.080 1.00 98.25 955 ASP A C 1
ATOM 7332 O O . ASP A 1 955 ? -24.105 -11.647 -17.076 1.00 98.25 955 ASP A O 1
ATOM 7336 N N . ALA A 1 956 ? -22.359 -10.286 -16.708 1.00 98.19 956 ALA A N 1
ATOM 7337 C CA . ALA A 1 956 ? -21.456 -11.346 -16.276 1.00 98.19 956 ALA A CA 1
ATOM 7338 C C . ALA A 1 956 ? -21.940 -12.031 -14.989 1.00 98.19 956 ALA A C 1
ATOM 7340 O O . ALA A 1 956 ? -21.956 -13.257 -14.908 1.00 98.19 956 ALA A O 1
ATOM 7341 N N . TRP A 1 957 ? -22.411 -11.268 -13.997 1.00 98.19 957 TRP A N 1
ATOM 7342 C CA . TRP A 1 957 ? -22.970 -11.855 -12.773 1.00 98.19 957 TRP A CA 1
ATOM 7343 C C . TRP A 1 957 ? -24.233 -12.684 -13.052 1.00 98.19 957 TRP A C 1
ATOM 7345 O O . TRP A 1 957 ? -24.424 -13.741 -12.451 1.00 98.19 957 TRP A O 1
ATOM 7355 N N . GLN A 1 958 ? -25.095 -12.221 -13.965 1.00 96.56 958 GLN A N 1
ATOM 7356 C CA . GLN A 1 958 ? -26.364 -12.882 -14.298 1.00 96.56 958 GLN A CA 1
ATOM 7357 C C . GLN A 1 958 ? -26.177 -14.120 -15.184 1.00 96.56 958 GLN A C 1
ATOM 7359 O O . GLN A 1 958 ? -26.800 -15.152 -14.931 1.00 96.56 958 GLN A O 1
ATOM 7364 N N . ASN A 1 959 ? -25.336 -14.025 -16.216 1.00 97.31 959 ASN A N 1
ATOM 7365 C CA . ASN A 1 959 ? -25.228 -15.033 -17.273 1.00 97.31 959 ASN A CA 1
ATOM 7366 C C . ASN A 1 959 ? -24.009 -15.955 -17.103 1.00 97.31 959 ASN A C 1
ATOM 7368 O O . ASN A 1 959 ? -24.036 -17.093 -17.567 1.00 97.31 959 ASN A O 1
ATOM 7372 N N . GLU A 1 960 ? -22.962 -15.496 -16.410 1.00 97.06 960 GLU A N 1
ATOM 7373 C CA . GLU A 1 960 ? -21.655 -16.163 -16.292 1.00 97.06 960 GLU A CA 1
ATOM 7374 C C . GLU A 1 960 ? -21.196 -16.236 -14.823 1.00 97.06 960 GLU A C 1
ATOM 7376 O O . GLU A 1 960 ? -20.028 -16.047 -14.486 1.00 97.06 960 GLU A O 1
ATOM 7381 N N . ARG A 1 961 ? -22.136 -16.534 -13.915 1.00 96.50 961 ARG A N 1
ATOM 7382 C CA . ARG A 1 961 ? -21.939 -16.433 -12.458 1.00 96.50 961 ARG A CA 1
ATOM 7383 C C . ARG A 1 961 ? -20.733 -17.208 -11.914 1.00 96.50 961 ARG A C 1
ATOM 7385 O O . ARG A 1 961 ? -20.082 -16.738 -10.987 1.00 96.50 961 ARG A O 1
ATOM 7392 N N . ALA A 1 962 ? -20.432 -18.380 -12.476 1.00 97.56 962 ALA A N 1
ATOM 7393 C CA . ALA A 1 962 ? -19.259 -19.163 -12.079 1.00 97.56 962 ALA A CA 1
ATOM 7394 C C . ALA A 1 962 ? -17.956 -18.410 -12.390 1.00 97.56 962 ALA A C 1
ATOM 7396 O O . ALA A 1 962 ? -17.137 -18.217 -11.498 1.00 97.56 962 ALA A O 1
ATOM 7397 N N . TRP A 1 963 ? -17.825 -17.900 -13.617 1.00 98.06 963 TRP A N 1
ATOM 7398 C CA . TRP A 1 963 ? -16.684 -17.084 -14.031 1.00 98.06 963 TRP A CA 1
ATOM 7399 C C . TRP A 1 963 ? -16.582 -15.788 -13.218 1.00 98.06 963 TRP A C 1
ATOM 7401 O O . TRP A 1 963 ? -15.496 -15.415 -12.787 1.00 98.06 963 TRP A O 1
ATOM 7411 N N . PHE A 1 964 ? -17.710 -15.127 -12.935 1.00 98.50 964 PHE A N 1
ATOM 7412 C CA . PHE A 1 964 ? -17.716 -13.913 -12.113 1.00 98.50 964 PHE A CA 1
ATOM 7413 C C . PHE A 1 964 ? -17.159 -14.169 -10.702 1.00 98.50 964 PHE A C 1
ATOM 7415 O O . PHE A 1 964 ? -16.408 -13.356 -10.164 1.00 98.50 964 PHE A O 1
ATOM 7422 N N . TYR A 1 965 ? -17.494 -15.309 -10.093 1.00 97.75 965 TYR A N 1
ATOM 7423 C CA . TYR A 1 965 ? -16.946 -15.673 -8.787 1.00 97.75 965 TYR A CA 1
ATOM 7424 C C . TYR A 1 965 ? -15.500 -16.185 -8.860 1.00 97.75 965 TYR A C 1
ATOM 7426 O O . TYR A 1 965 ? -14.744 -15.947 -7.922 1.00 97.75 965 TYR A O 1
ATOM 7434 N N . GLU A 1 966 ? -15.069 -16.795 -9.967 1.00 97.62 966 GLU A N 1
ATOM 7435 C CA . GLU A 1 966 ? -13.643 -17.070 -10.217 1.00 97.62 966 GLU A CA 1
ATOM 7436 C C . GLU A 1 966 ? -12.826 -15.771 -10.332 1.00 97.62 966 GLU A C 1
ATOM 7438 O O . GLU A 1 966 ? -11.734 -15.680 -9.767 1.00 97.62 966 GLU A O 1
ATOM 7443 N N . LEU A 1 967 ? -13.371 -14.744 -10.997 1.00 98.19 967 LEU A N 1
ATOM 7444 C CA . LEU A 1 967 ? -12.798 -13.397 -11.041 1.00 98.19 967 LEU A CA 1
ATOM 7445 C C . LEU A 1 967 ? -12.655 -12.828 -9.622 1.00 98.19 967 LEU A C 1
ATOM 7447 O O . LEU A 1 967 ? -11.544 -12.496 -9.222 1.00 98.19 967 LEU A O 1
ATOM 7451 N N . ALA A 1 968 ? -13.732 -12.819 -8.831 1.00 98.12 968 ALA A N 1
ATOM 7452 C CA . ALA A 1 968 ? -13.702 -12.338 -7.447 1.00 98.12 968 ALA A CA 1
ATOM 7453 C C . ALA A 1 968 ? -12.701 -13.106 -6.559 1.00 98.12 968 ALA A C 1
ATOM 7455 O O . ALA A 1 968 ? -11.983 -12.507 -5.758 1.00 98.12 968 ALA A O 1
ATOM 7456 N N . GLN A 1 969 ? -12.617 -14.432 -6.709 1.00 97.44 969 GLN A N 1
ATOM 7457 C CA . GLN A 1 969 ? -11.651 -15.260 -5.985 1.00 97.44 969 GLN A CA 1
ATOM 7458 C C . GLN A 1 969 ? -10.207 -14.918 -6.367 1.00 97.44 969 GLN A C 1
ATOM 7460 O O . GLN A 1 969 ? -9.322 -14.891 -5.507 1.00 97.44 969 GLN A O 1
ATOM 7465 N N . ARG A 1 970 ? -9.953 -14.684 -7.657 1.00 95.31 970 ARG A N 1
ATOM 7466 C CA . ARG A 1 970 ? -8.642 -14.264 -8.151 1.00 95.31 970 ARG A CA 1
ATOM 7467 C C . ARG A 1 970 ? -8.273 -12.883 -7.619 1.00 95.31 970 ARG A C 1
ATOM 7469 O O . ARG A 1 970 ? -7.141 -12.721 -7.172 1.00 95.31 970 ARG A O 1
ATOM 7476 N N . ASP A 1 971 ? -9.212 -11.941 -7.604 1.00 96.31 971 ASP A N 1
ATOM 7477 C CA . ASP A 1 971 ? -9.007 -10.579 -7.100 1.00 96.31 971 ASP A CA 1
ATOM 7478 C C . ASP A 1 971 ? -8.511 -10.576 -5.644 1.00 96.31 971 ASP A C 1
ATOM 7480 O O . ASP A 1 971 ? -7.578 -9.845 -5.311 1.00 96.31 971 ASP A O 1
ATOM 7484 N N . MET A 1 972 ? -9.048 -11.469 -4.800 1.00 95.81 972 MET A N 1
ATOM 7485 C CA . MET A 1 972 ? -8.615 -11.629 -3.402 1.00 95.81 972 MET A CA 1
ATOM 7486 C C . MET A 1 972 ? -7.160 -12.088 -3.242 1.00 95.81 972 MET A C 1
ATOM 7488 O O . MET A 1 972 ? -6.564 -11.884 -2.181 1.00 95.81 972 MET A O 1
ATOM 7492 N N . ARG A 1 973 ? -6.596 -12.742 -4.266 1.00 91.25 973 ARG A N 1
ATOM 7493 C CA . ARG A 1 973 ? -5.213 -13.244 -4.269 1.00 91.25 973 ARG A CA 1
ATOM 7494 C C . ARG A 1 973 ? -4.214 -12.225 -4.807 1.00 91.25 973 ARG A C 1
ATOM 7496 O O . ARG A 1 973 ? -3.016 -12.482 -4.739 1.00 91.25 973 ARG A O 1
ATOM 7503 N N . ILE A 1 974 ? -4.678 -11.106 -5.363 1.00 90.44 974 ILE A N 1
ATOM 7504 C CA . ILE A 1 974 ? -3.779 -10.075 -5.875 1.00 90.44 974 ILE A CA 1
ATOM 7505 C C . ILE A 1 974 ? -3.118 -9.362 -4.695 1.00 90.44 974 ILE A C 1
ATOM 7507 O O . ILE A 1 974 ? -3.787 -8.897 -3.770 1.00 90.44 974 ILE A O 1
ATOM 7511 N N . ASP A 1 975 ? -1.792 -9.250 -4.748 1.00 87.62 975 ASP A N 1
ATOM 7512 C CA . ASP A 1 975 ? -1.042 -8.511 -3.744 1.00 87.62 975 ASP A CA 1
ATOM 7513 C C . ASP A 1 975 ? -1.166 -6.995 -3.958 1.00 87.62 975 ASP A C 1
ATOM 7515 O O . ASP A 1 975 ? -0.528 -6.393 -4.828 1.00 87.62 975 ASP A O 1
ATOM 7519 N N . TRP A 1 976 ? -1.988 -6.380 -3.110 1.00 90.38 976 TRP A N 1
ATOM 7520 C CA . TRP A 1 976 ? -2.105 -4.930 -2.967 1.00 90.38 976 TRP A CA 1
ATOM 7521 C C . TRP A 1 976 ? -1.358 -4.387 -1.740 1.00 90.38 976 TRP A C 1
ATOM 7523 O O . TRP A 1 976 ? -1.618 -3.260 -1.332 1.00 90.38 976 TRP A O 1
ATOM 7533 N N . SER A 1 977 ? -0.464 -5.159 -1.112 1.00 89.19 977 SER A N 1
ATOM 7534 C CA . SER A 1 977 ? 0.286 -4.721 0.073 1.00 89.19 977 SER A CA 1
ATOM 7535 C C . SER A 1 977 ? 1.275 -3.590 -0.235 1.00 89.19 977 SER A C 1
ATOM 7537 O O . SER A 1 977 ? 1.611 -3.286 -1.383 1.00 89.19 977 SER A O 1
ATOM 7539 N N . TRP A 1 978 ? 1.811 -2.990 0.826 1.00 90.19 978 TRP A N 1
ATOM 7540 C CA . TRP A 1 978 ? 2.898 -2.012 0.742 1.00 90.19 978 TRP A CA 1
ATOM 7541 C C . TRP A 1 978 ? 4.278 -2.618 0.453 1.00 90.19 978 TRP A C 1
ATOM 7543 O O . TRP A 1 978 ? 5.234 -1.864 0.283 1.00 90.19 978 TRP A O 1
ATOM 7553 N N . THR A 1 979 ? 4.390 -3.947 0.325 1.00 82.56 979 THR A N 1
ATOM 7554 C CA . THR A 1 979 ? 5.671 -4.649 0.127 1.00 82.56 979 THR A CA 1
ATOM 7555 C C . THR A 1 979 ? 6.431 -4.131 -1.094 1.00 82.56 979 THR A C 1
ATOM 7557 O O . THR A 1 979 ? 7.598 -3.765 -0.980 1.00 82.56 979 THR A O 1
ATOM 7560 N N . LYS A 1 980 ? 5.783 -4.055 -2.265 1.00 82.44 980 LYS A N 1
ATOM 7561 C CA . LYS A 1 980 ? 6.417 -3.547 -3.496 1.00 82.44 980 LYS A CA 1
ATOM 7562 C C . LYS A 1 980 ? 6.585 -2.016 -3.477 1.00 82.44 980 LYS A C 1
ATOM 7564 O O . LYS A 1 980 ? 7.716 -1.571 -3.666 1.00 82.44 980 LYS A O 1
ATOM 7569 N N . PRO A 1 981 ? 5.542 -1.203 -3.201 1.00 90.56 981 PRO A N 1
ATOM 7570 C CA . PRO A 1 981 ? 5.675 0.257 -3.198 1.00 90.56 981 PRO A CA 1
ATOM 7571 C C . PRO A 1 981 ? 6.742 0.799 -2.241 1.00 90.56 981 PRO A C 1
ATOM 7573 O O . PRO A 1 981 ? 7.455 1.739 -2.587 1.00 90.56 981 PRO A O 1
ATOM 7576 N N . ALA A 1 982 ? 6.886 0.214 -1.047 1.00 91.62 982 ALA A N 1
ATOM 7577 C CA . ALA A 1 982 ? 7.864 0.680 -0.066 1.00 91.62 982 ALA A CA 1
ATOM 7578 C C . ALA A 1 982 ? 9.307 0.546 -0.570 1.00 91.62 982 ALA A C 1
ATOM 7580 O O . ALA A 1 982 ? 10.123 1.431 -0.313 1.00 91.62 982 ALA A O 1
ATOM 7581 N N . LEU A 1 983 ? 9.610 -0.509 -1.334 1.00 87.38 983 LEU A N 1
ATOM 7582 C CA . LEU A 1 983 ? 10.923 -0.677 -1.956 1.00 87.38 983 LEU A CA 1
ATOM 7583 C C . LEU A 1 983 ? 11.210 0.453 -2.950 1.00 87.38 983 LEU A C 1
ATOM 7585 O O . LEU A 1 983 ? 12.293 1.029 -2.898 1.00 87.38 983 LEU A O 1
ATOM 7589 N N . ASP A 1 984 ? 10.236 0.831 -3.781 1.00 89.94 984 ASP A N 1
ATOM 7590 C CA . ASP A 1 984 ? 10.390 1.936 -4.737 1.00 89.94 984 ASP A CA 1
ATOM 7591 C C . ASP A 1 984 ? 10.604 3.284 -4.017 1.00 89.94 984 ASP A C 1
ATOM 7593 O O . ASP A 1 984 ? 11.450 4.086 -4.420 1.00 89.94 984 ASP A O 1
ATOM 7597 N N . TYR A 1 985 ? 9.916 3.519 -2.891 1.00 94.44 985 TYR A N 1
ATOM 7598 C CA . TYR A 1 985 ? 10.174 4.688 -2.038 1.00 94.44 985 TYR A CA 1
ATOM 7599 C C . TYR A 1 985 ? 11.591 4.678 -1.448 1.00 94.44 985 TYR A C 1
ATOM 7601 O O . TYR A 1 985 ? 12.272 5.705 -1.477 1.00 94.44 985 TYR A O 1
ATOM 7609 N N . ILE A 1 986 ? 12.059 3.530 -0.947 1.00 92.31 986 ILE A N 1
ATOM 7610 C CA . ILE A 1 986 ? 13.419 3.372 -0.410 1.00 92.31 986 ILE A CA 1
ATOM 7611 C C . ILE A 1 986 ? 14.469 3.644 -1.495 1.00 92.31 986 ILE A C 1
ATOM 7613 O O . ILE A 1 986 ? 15.477 4.300 -1.218 1.00 92.31 986 ILE A O 1
ATOM 7617 N N . GLU A 1 987 ? 14.236 3.208 -2.736 1.00 88.31 987 GLU A N 1
ATOM 7618 C CA . GLU A 1 987 ? 15.119 3.543 -3.858 1.00 88.31 987 GLU A CA 1
ATOM 7619 C C . GLU A 1 987 ? 15.219 5.053 -4.075 1.00 88.31 987 GLU A C 1
ATOM 7621 O O . GLU A 1 987 ? 16.323 5.603 -4.179 1.00 88.31 987 GLU A O 1
ATOM 7626 N N . LEU A 1 988 ? 14.083 5.754 -4.067 1.00 92.38 988 LEU A N 1
ATOM 7627 C CA . LEU A 1 988 ? 14.070 7.208 -4.205 1.00 92.38 988 LEU A CA 1
ATOM 7628 C C . LEU A 1 988 ? 14.718 7.925 -3.016 1.00 92.38 988 LEU A C 1
ATOM 7630 O O . LEU A 1 988 ? 15.370 8.952 -3.212 1.00 92.38 988 LEU A O 1
ATOM 7634 N N . TYR A 1 989 ? 14.615 7.385 -1.801 1.00 94.44 989 TYR A N 1
ATOM 7635 C CA . TYR A 1 989 ? 15.350 7.899 -0.645 1.00 94.44 989 TYR A CA 1
ATOM 7636 C C . TYR A 1 989 ? 16.862 7.795 -0.850 1.00 94.44 989 TYR A C 1
ATOM 7638 O O . TYR A 1 989 ? 17.582 8.781 -0.679 1.00 94.44 989 TYR A O 1
ATOM 7646 N N . TYR A 1 990 ? 17.361 6.638 -1.292 1.00 90.62 990 TYR A N 1
ATOM 7647 C CA . TYR A 1 990 ? 18.779 6.500 -1.622 1.00 90.62 990 TYR A CA 1
ATOM 7648 C C . TYR A 1 990 ? 19.185 7.427 -2.769 1.00 90.62 990 TYR A C 1
ATOM 7650 O O . TYR A 1 990 ? 20.254 8.033 -2.695 1.00 90.62 990 TYR A O 1
ATOM 7658 N N . LYS A 1 991 ? 18.339 7.599 -3.791 1.00 87.94 991 LYS A N 1
ATOM 7659 C CA . LYS A 1 991 ? 18.565 8.555 -4.885 1.00 87.94 991 LYS A CA 1
ATOM 7660 C C . LYS A 1 991 ? 18.672 9.994 -4.374 1.00 87.94 991 LYS A C 1
ATOM 7662 O O . LYS A 1 991 ? 19.596 10.696 -4.772 1.00 87.94 991 LYS A O 1
ATOM 7667 N N . ALA A 1 992 ? 17.806 10.411 -3.451 1.00 91.00 992 ALA A N 1
ATOM 7668 C CA . ALA A 1 992 ? 17.829 11.745 -2.847 1.00 91.00 992 ALA A CA 1
ATOM 7669 C C . ALA A 1 992 ? 19.136 12.045 -2.089 1.00 91.00 992 ALA A C 1
ATOM 7671 O O . ALA A 1 992 ? 19.584 13.194 -2.041 1.00 91.00 992 ALA A O 1
ATOM 7672 N N . LEU A 1 993 ? 19.763 11.020 -1.503 1.00 89.25 993 LEU A N 1
ATOM 7673 C CA . LEU A 1 993 ? 21.040 11.147 -0.794 1.00 89.25 993 LEU A CA 1
ATOM 7674 C C . LEU A 1 993 ? 22.244 11.292 -1.727 1.00 89.25 993 LEU A C 1
ATOM 7676 O O . LEU A 1 993 ? 23.272 11.843 -1.314 1.00 89.25 993 LEU A O 1
ATOM 7680 N N . ARG A 1 994 ? 22.138 10.844 -2.983 1.00 80.62 994 ARG A N 1
ATOM 7681 C CA . ARG A 1 994 ? 23.229 10.962 -3.952 1.00 80.62 994 ARG A CA 1
ATOM 7682 C C . ARG A 1 994 ? 23.440 12.435 -4.286 1.00 80.62 994 ARG A C 1
ATOM 7684 O O . ARG A 1 994 ? 22.520 13.160 -4.656 1.00 80.62 994 ARG A O 1
ATOM 7691 N N . ARG A 1 995 ? 24.676 12.907 -4.131 1.00 54.28 995 ARG A N 1
ATOM 7692 C CA . ARG A 1 995 ? 25.079 14.194 -4.706 1.00 54.28 995 ARG A CA 1
ATOM 7693 C C . ARG A 1 995 ? 25.158 13.980 -6.219 1.00 54.28 995 ARG A C 1
ATOM 7695 O O . ARG A 1 995 ? 25.859 13.059 -6.632 1.00 54.28 995 ARG A O 1
ATOM 7702 N N . GLY A 1 996 ? 24.375 14.756 -6.973 1.00 46.19 996 GLY A N 1
ATOM 7703 C CA . GLY A 1 996 ? 24.381 14.752 -8.440 1.00 46.19 996 GLY A CA 1
ATOM 7704 C C . GLY A 1 996 ? 25.769 14.940 -9.025 1.00 46.19 996 GLY A C 1
ATOM 7705 O O . GLY A 1 996 ? 26.594 15.613 -8.359 1.00 46.19 996 GLY A O 1
#

Sequence (996 aa):
MRVENEALQKLVLQLAPNKGEAQSKLASIRERFGAGDALASGGSVSPSNQHGGKGGQPKPPAPLRPPSLTAKEIQRLASAAAGAGERVFVLPEGVVPAGSQVRLYYNRAGGPLAGSDGELALKVGLNDWETQHVEPLRPVRSLTDGEWWCGDVALPELLVTAEYAVFDTVSNRHDNNGGRNFQLALSGTVSPQGLQIRRLELYEAAEAAREAERLAEEARLQARSRAAAEKASAAVREAFRKRKQRQLQQEAAVAVAARRRGVLDSVVAAAAKPGVYQWLDEEGAGEPRAGRTATLAYNKASGALHACSSVNAVVGFDAWHGEEKVTVPMRPLGAEAAAAHGLSGAWVAATVPIDPIAQVVDFVFTDDDKRVWDNNALSDYHSLIAGALSDAALAERLVETARQEEAAEIAKQEDLAAKRALEKAEIKYEAERQKRAQLAPFLYTRPCTPRAGEAVELFYNPDLTTLRGRPKVFVRGGFNRWTQNNFAPQAMTSVGIGGFKSARIQVPRNAHLLDFVFLDSDDTHGGFIDDNHGLDYHLPVVGGAGRLEPLRVVHVAAEMAPIAKEGGLGDVVTALGRAVQEEGHDVEVVLPKYDCINYDLVEDLKLIKEFWHNGVEIKVWRGIVEDLKTTFLEPCNGMFWVGRIYTEMHADRHRFGVWCEAACEYLRHHADQRIPDIIHAHDWQSAPCTWMDCGTARSAFTIHNLNYGADLIERAMHCAAVATTVSPTYALEVSGHPAVAPNHAKFHGIRNGIDQEIWDPAEDEFLPLGYSADTFMEGKAAAKSQLRAKMNLSDADVPLVGVVTRLTHQKGVHLIKHAAWRVLERGGQFVLLGSAPDPRVQAEFNALAADLARTYPDRARLWFAYNEPLSHLIYAGADMLLVPSMFEPCGLTQMIAMRYGTVPIVRRTGGLNDTVFDVDHDEERAAAEGMAVNGFSFEGTDAPGIDYALNRALDAWQNERAWFYELAQRDMRIDWSWTKPALDYIELYYKALRRG

Secondary structure (DSSP, 8-state):
-HHHHHHHHHHHHHH-S-HHHHHHHHHHHHHHH-TT----------------------PPPPP-PPP---HHHHHHHHHHHHHTT-SEEEES-SPEETT-EEEEEEEGGGSTTTT--SPEEEEEEETTTTEEEEEE-EE-TT--SS-EEEEEEEPPSS-S-EEEEEEETTT--EE-TTTS-EE--EESPPPHHHHHHHHHHHHHHHHHHHHHHHHHHHHHHHHHHHHHHHHHHHHHHHHHHHHHHHHHHHHHHHHHHHHHTTHHHHHHHS---TTTEEEEETTEE---BTTSEEEEEEEGGGSTTTT-S--EEEEEETTT-SS--EEEE-EEPPHHHHHHTT--S-EEEEEEEPPSS-SEEEEEEE-TTS-SEE-TTTT-EEEEPBTPPPHHHHHHHHHHHHHHHTHHHHHHHHHHHHHHHHHHHHHHHHHHHHHHHHHTTTEEEESSS-BTTSEEEEEE-GGGSTTTT-S--EEEEEETTTTEEEEEEEEPEE-SSSS-EEEEEEPPTT-SEEEEEEESSS-SSSS-EE-TTTT-EEEE-BT----PPPPEEEEE-S-BTTTB-SSHHHHHHHHHHHHHHHTT-EEEEEEE--TT--GGG-EEEEEEEEEEETTEEEEEEEEEETTEEEEEEEETTSTT-SSSS---HHHHHHHHHHHHHHHHHHHHS-TTSPPPSEEEEEHHHHGGGGTS-BTBPEEEEEES-TTS-HHHHHHHHHH-SEEEES-HHHHHHHTTSTTTGGGGGGEEE------TTTS-TTT-TTSSS---TTTHHHHHHHHHHHHHHHTT----SS-EEEEES--SGGGTHHHHHHHHHHHHHTT-EEEEE---SSHHHHHHHHHHHHHHHHH-TTTEEEE-S--HHHHHHHHHH-SEEEE--S--SS-SHHHHHHHTT-EEEEESSHHHHHH--BTTT-HHHHHHTT----BEEE-SSSHHHHHHHHHHHHHHHHH-HHHHHHHHHHHTTS--SSHHHHHHHHHHHHHHHS--

Mean predicted aligned error: 15.39 Å

InterPro domains:
  IPR001296 Glycosyl transferase, family 1 [PF00534] (793-918)
  IPR005085 Carbohydrate binding module family 25 [PF16760] (456-516)
  IPR005085 Carbohydrate binding module family 25 [SM01066] (99-187)
  IPR005085 Carbohydrate binding module family 25 [SM01066] (291-386)
  IPR005085 Carbohydrate binding module family 25 [SM01066] (453-542)
  IPR011835 Bacterial/plant glycogen synthase [MF_00484] (551-992)
  IPR013534 Starch synthase, catalytic domain [PF08323] (552-735)
  IPR013783 Immunoglobulin-like fold [G3DSA:2.60.40.10] (451-548)

Solvent-accessible surface area (backbone atoms only — not comparable to full-atom values): 52955 Å² total; per-residue (Å²): 103,76,70,54,52,53,51,50,55,50,48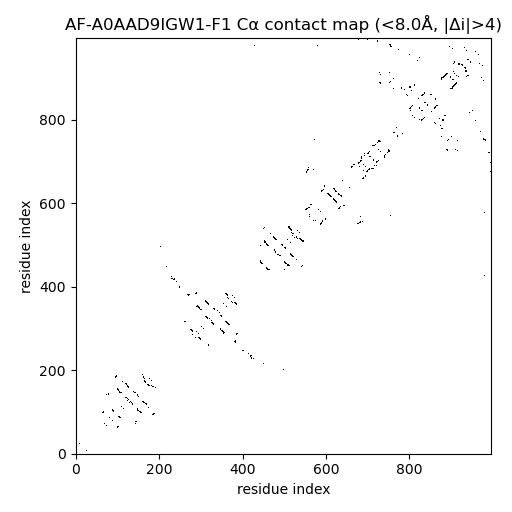,53,54,70,70,40,92,51,50,68,60,50,50,52,51,52,50,53,49,47,66,74,66,55,90,71,85,85,83,86,83,91,82,91,78,85,90,81,83,89,82,92,74,84,89,66,78,84,73,74,78,76,52,54,70,48,76,90,72,53,74,68,54,54,39,52,51,44,44,50,27,48,74,71,71,42,46,57,54,52,34,62,75,71,71,38,54,41,36,26,29,37,38,42,36,39,30,39,64,75,46,83,51,43,93,62,91,51,58,43,29,39,39,36,24,35,52,87,52,75,44,74,47,79,42,70,41,42,80,40,85,89,43,85,69,58,45,37,28,36,36,73,46,80,41,58,56,88,28,69,42,43,35,31,34,39,32,27,76,72,79,71,48,60,40,32,61,92,85,50,55,43,70,62,52,70,32,80,50,41,50,75,67,51,45,52,50,53,49,48,54,52,48,52,52,52,49,52,54,49,51,52,53,49,53,56,49,49,54,51,51,50,56,52,48,53,56,49,22,54,53,50,16,54,50,46,38,55,50,47,54,52,50,54,52,51,49,39,49,51,53,21,47,50,52,48,53,57,54,55,56,63,36,64,57,51,45,72,72,27,75,83,54,87,75,39,54,49,45,39,48,102,90,29,84,32,76,42,39,36,61,37,75,31,32,48,32,38,29,36,77,67,48,79,53,53,84,49,96,51,44,27,39,40,37,33,31,35,77,57,64,68,90,76,66,49,75,42,72,39,42,79,50,51,72,69,64,30,46,72,58,76,47,84,81,59,36,27,31,30,80,40,80,36,55,58,72,34,50,30,43,27,38,34,37,26,34,90,84,67,80,52,68,40,30,65,89,86,58,38,41,55,44,67,31,49,80,37,61,52,70,69,59,46,24,53,50,47,32,52,50,52,48,63,76,40,40,68,59,53,52,52,52,39,52,49,53,24,47,51,42,35,54,52,44,50,53,53,51,49,54,54,50,49,52,51,60,71,38,51,88,37,39,52,46,46,55,79,64,38,42,33,60,38,70,29,36,40,36,38,25,38,74,80,47,88,49,45,88,54,94,45,46,18,44,31,35,20,20,55,84,63,72,39,84,63,47,74,60,40,74,41,46,80,47,89,80,83,66,28,24,33,41,80,45,79,36,50,53,54,24,36,28,41,29,35,35,38,27,49,44,80,57,91,77,89,53,61,67,44,29,65,94,79,63,44,45,76,44,67,25,49,81,26,78,48,75,84,78,61,52,35,38,34,39,31,34,83,38,33,48,90,38,36,64,92,58,70,62,4,52,48,51,39,41,45,43,47,39,39,32,75,76,58,29,49,45,36,38,40,34,69,45,50,64,58,44,50,62,91,68,39,46,80,67,39,81,78,49,74,50,78,51,97,93,37,49,33,41,34,30,37,28,33,43,90,92,33,45,32,36,29,45,30,60,74,77,53,82,41,62,72,73,49,91,76,80,54,70,74,60,41,56,52,49,32,48,56,49,31,52,50,49,22,52,54,50,50,71,42,88,92,51,82,65,41,53,30,37,36,22,39,33,45,61,23,20,57,51,32,73,47,78,40,61,90,36,32,24,35,37,34,48,69,57,75,90,50,50,45,74,41,38,25,53,21,45,68,49,23,58,26,33,35,26,37,6,50,51,26,40,62,74,47,38,79,38,81,46,36,42,89,42,44,94,45,50,42,39,45,50,70,48,47,56,57,83,80,61,26,48,56,76,35,83,63,45,86,43,51,26,48,62,90,45,34,71,62,21,29,50,48,20,29,51,52,42,24,62,76,55,57,35,61,88,68,100,52,59,32,38,25,32,78,47,62,49,39,75,52,46,18,47,70,54,52,59,51,47,53,52,51,39,46,78,71,60,28,28,37,40,37,40,32,38,38,89,49,66,66,57,36,50,54,51,52,52,48,46,53,53,41,39,72,76,35,62,43,37,47,44,72,41,74,48,95,51,67,59,58,50,55,27,42,32,30,26,21,53,27,34,55,46,51,35,72,56,31,45,27,73,60,64,56,59,52,17,19,49,39,38,5,34,28,37,33,29,67,31,22,16,38,46,75,71,46,23,25,70,89,79,18,58,68,64,17,48,75,74,72,46,66,49,46,27,37,50,27,58,84,92,51,69,72,28,54,48,54,26,52,48,52,54,53,46,35,51,73,76,37,44,69,60,44,48,51,46,17,36,52,29,34,68,56,86,50,46,31,72,65,43,26,52,57,50,51,44,48,54,57,54,37,69,53,81,129

Foldseek 3Di:
DVVVVVVVLVVQCVPDPDNVVSVVVVVVVCVVVVPPPPPDDDDDDDDDDDDDDDDDPPDPPQAAAFDDDDLVVVLVVLQVCVVVLHQKAKTPGDAAEAQHKMKIKGFCCSDPNRPPPAWKWKWKAFPNNPDIDIWTWAWDVSHDRGTMTMTMDGGHLAGDWMFMKMAGPPVRDICCPVPPTHTHRYDNYADPVRSVVVLVVVVVVVVVVVVVLVVVVLVVLVVVLLVVLLVQLVVLLVVLVVVLLVVLLVVLLVVLCVLQPCLVVLVVVDDDDPQAKFKADPQAGDAAAAQAKIKIKGALCPFQNVPAPWKWKFKAFSVNPDDDTDIWTWAWQDPVRCVSRVHDHTMTMDIDGHHNAGQKMWIWMAHPVRPIIGQPVVSTDIGGHPPHDDSVRSSVVSSVVVCVVCVVVSVVVSVVSSVVSNVLSVVLSVVVVVVCVLCVLAWAKVVRAAAAQAKIKIKGACCPDPNNPQPWKWKWWAFDLNPHDTDQTHTWDDDRDDRMTIDIDGHHQQGQKIWIKMFSDSDPPDTDIGQVLVLTDMGGYPNHPDDRDAAEEEEEDLAAPPFADDDCLNQQLLQLQVLSVVVPHHYEYEYEDAPSTPCVQWAPKDFDDWDDDPNWIWTWIWTAHNNHIYIYIYGPPCLRHPNHSDDDQVSLLVSLLSVLQVQLVCLAPDPVDDRGQEYEYEALSNLNVLVDRSDNHAYEYEDADCVHNVVSLLSSLVRHLAYEYAFQQLLVVCCPPNSRVVNSSRYYYFHAFGDCVCLAQQPDPLFPHRDALVRLVVRLLRLQVVLLVVQQADPDPAAEEEEEDACDVQQLNVQLLLVCVVCVVLVAAYEYEYAYPDVVSVVVVVVSQVVCCVVPVRRYDYHHDDDVSSLSSRLQHGQAYERAGPAHQADPSCLSSLLNLHAYEYECHHNCVVLAAAPPPRQVVQVSVPHGHQHFYFYDSDNVGSCVRSVVLRCCCVPVVVVSSVSSSSSSVDRRHCNVSSVSVVSSSSSSSDDD

pLDDT: mean 85.64, std 13.44, range [25.06, 98.81]